Protein 3P19 (pdb70)

CATH classification: 3.40.50.720

Structure (mmCIF, N/CA/C/O backbone):
data_3P19
#
_entry.id   3P19
#
_cell.length_a   64.403
_cell.length_b   64.403
_cell.length_c   262.588
_cell.angle_alpha   90.000
_cell.angle_beta   90.000
_cell.angle_gamma   90.000
#
_symmetry.space_group_name_H-M   'P 43'
#
loop_
_entity.id
_entity.type
_entity.pdbx_description
1 polymer 'Putative blue fluorescent protein'
2 non-polymer 'NADPH DIHYDRO-NICOTINAMIDE-ADENINE-DINUCLEOTIDE PHOSPHATE'
3 water water
#
loop_
_atom_site.group_PDB
_atom_site.id
_atom_site.type_symbol
_atom_site.label_atom_id
_atom_site.label_alt_id
_atom_site.label_comp_id
_atom_site.label_asym_id
_atom_site.label_entity_id
_atom_site.label_seq_id
_atom_site.pdbx_PDB_ins_code
_atom_site.Cartn_x
_atom_site.Cartn_y
_atom_site.Cartn_z
_atom_site.occupancy
_atom_site.B_iso_or_equiv
_atom_site.auth_seq_id
_atom_site.auth_comp_id
_atom_site.auth_asym_id
_atom_site.auth_atom_id
_atom_site.pdbx_PDB_model_num
ATOM 1 N N . MET A 1 15 ? 49.552 24.286 184.352 1.00 59.74 1 MET A N 1
ATOM 2 C CA . MET A 1 15 ? 48.720 24.473 185.578 1.00 60.09 1 MET A CA 1
ATOM 3 C C . MET A 1 15 ? 47.978 25.807 185.533 1.00 57.86 1 MET A C 1
ATOM 4 O O . MET A 1 15 ? 48.586 26.872 185.625 1.00 57.40 1 MET A O 1
ATOM 9 N N . LYS A 1 16 ? 46.661 25.735 185.382 1.00 56.54 2 LYS A N 1
ATOM 10 C CA . LYS A 1 16 ? 45.828 26.930 185.255 1.00 53.86 2 LYS A CA 1
ATOM 11 C C . LYS A 1 16 ? 45.550 27.547 186.629 1.00 51.75 2 LYS A C 1
ATOM 12 O O . LYS A 1 16 ? 46.028 27.042 187.647 1.00 50.53 2 LYS A O 1
ATOM 18 N N . LYS A 1 17 ? 44.767 28.625 186.657 1.00 49.57 3 LYS A N 1
ATOM 19 C CA . LYS A 1 17 ? 44.539 29.375 187.900 1.00 47.02 3 LYS A CA 1
ATOM 20 C C . LYS A 1 17 ? 43.564 28.699 188.870 1.00 44.73 3 LYS A C 1
ATOM 21 O O . LYS A 1 17 ? 42.657 27.966 188.465 1.00 44.64 3 LYS A O 1
ATOM 27 N N . LEU A 1 18 ? 43.777 28.929 190.158 1.00 42.36 4 LEU A N 1
ATOM 28 C CA . LEU A 1 18 ? 42.924 28.359 191.193 1.00 40.68 4 LEU A CA 1
ATOM 29 C C . LEU A 1 18 ? 41.482 28.877 191.087 1.00 38.54 4 LEU A C 1
ATOM 30 O O . LEU A 1 18 ? 41.255 30.063 190.865 1.00 37.22 4 LEU A O 1
ATOM 35 N N . VAL A 1 19 ? 40.518 27.982 191.263 1.00 38.50 5 VAL A N 1
ATOM 36 C CA . VAL A 1 19 ? 39.112 28.378 191.338 1.00 34.66 5 VAL A CA 1
ATOM 37 C C . VAL A 1 19 ? 38.535 27.846 192.627 1.00 35.62 5 VAL A C 1
ATOM 38 O O . VAL A 1 19 ? 38.696 26.657 192.948 1.00 33.53 5 VAL A O 1
ATOM 42 N N . VAL A 1 20 ? 37.860 28.728 193.371 1.00 34.12 6 VAL A N 1
ATOM 43 C CA . VAL A 1 20 ? 37.202 28.324 194.605 1.00 32.39 6 VAL A CA 1
ATOM 44 C C . VAL A 1 20 ? 35.713 28.104 194.370 1.00 30.83 6 VAL A C 1
ATOM 45 O O . VAL A 1 20 ? 35.060 28.903 193.729 1.00 29.91 6 VAL A O 1
ATOM 49 N N . ILE A 1 21 ? 35.175 27.023 194.902 1.00 30.91 7 ILE A N 1
ATOM 50 C CA . ILE A 1 21 ? 33.771 26.752 194.711 1.00 31.66 7 ILE A CA 1
ATOM 51 C C . ILE A 1 21 ? 33.150 26.366 196.036 1.00 33.01 7 ILE A C 1
ATOM 52 O O . ILE A 1 21 ? 33.616 25.424 196.687 1.00 36.28 7 ILE A O 1
ATOM 57 N N . THR A 1 22 ? 32.105 27.090 196.442 1.00 31.63 8 THR A N 1
ATOM 58 C CA . THR A 1 22 ? 31.353 26.751 197.661 1.00 29.46 8 THR A CA 1
ATOM 59 C C . THR A 1 22 ? 30.129 25.916 197.314 1.00 29.30 8 THR A C 1
ATOM 60 O O . THR A 1 22 ? 29.576 26.035 196.226 1.00 29.01 8 THR A O 1
ATOM 64 N N . GLY A 1 23 ? 29.675 25.089 198.241 1.00 29.51 9 GLY A N 1
ATOM 65 C CA . GLY A 1 23 ? 28.548 24.217 197.944 1.00 32.87 9 GLY A CA 1
ATOM 66 C C . GLY A 1 23 ? 28.819 23.149 196.883 1.00 34.03 9 GLY A C 1
ATOM 67 O O . GLY A 1 23 ? 27.934 22.825 196.088 1.00 34.41 9 GLY A O 1
ATOM 68 N N . ALA A 1 24 ? 30.025 22.587 196.877 1.00 34.06 10 ALA A N 1
ATOM 69 C CA . ALA A 1 24 ? 30.429 21.653 195.805 1.00 35.56 10 ALA A CA 1
ATOM 70 C C . ALA A 1 24 ? 30.053 20.181 196.072 1.00 37.63 10 ALA A C 1
ATOM 71 O O . ALA A 1 24 ? 30.422 19.280 195.303 1.00 37.19 10 ALA A O 1
ATOM 73 N N . SER A 1 25 ? 29.321 19.932 197.152 1.00 36.69 11 SER A N 1
ATOM 74 C CA . SER A 1 25 ? 29.103 18.558 197.624 1.00 37.74 11 SER A CA 1
ATOM 75 C C . SER A 1 25 ? 27.882 17.903 196.995 1.00 37.27 11 SER A C 1
ATOM 76 O O . SER A 1 25 ? 27.678 16.706 197.154 1.00 39.11 11 SER A O 1
ATOM 79 N N . SER A 1 26 ? 27.066 18.687 196.301 1.00 35.88 12 SER A N 1
ATOM 80 C CA . SER A 1 26 ? 25.933 18.152 195.538 1.00 34.12 12 SER A CA 1
ATOM 81 C C . SER A 1 26 ? 25.525 19.140 194.459 1.00 32.97 12 SER A C 1
ATOM 82 O O . SER A 1 26 ? 26.096 20.230 194.371 1.00 32.76 12 SER A O 1
ATOM 85 N N . GLY A 1 27 ? 24.547 18.757 193.639 1.00 32.08 13 GLY A N 1
ATOM 86 C CA . GLY A 1 27 ? 23.820 19.702 192.799 1.00 30.22 13 GLY A CA 1
ATOM 87 C C . GLY A 1 27 ? 24.674 20.537 191.860 1.00 31.66 13 GLY A C 1
ATOM 88 O O . GLY A 1 27 ? 25.627 20.043 191.245 1.00 32.98 13 GLY A O 1
ATOM 89 N N . ILE A 1 28 ? 24.339 21.818 191.760 1.00 29.81 14 ILE A N 1
ATOM 90 C CA . ILE A 1 28 ? 24.992 22.735 190.841 1.00 28.55 14 ILE A CA 1
ATOM 91 C C . ILE A 1 28 ? 26.488 22.912 191.101 1.00 30.17 14 ILE A C 1
ATOM 92 O O . ILE A 1 28 ? 27.296 22.904 190.168 1.00 28.47 14 ILE A O 1
ATOM 97 N N . GLY A 1 29 ? 26.862 23.049 192.370 1.00 31.42 15 GLY A N 1
ATOM 98 C CA . GLY A 1 29 ? 28.270 23.185 192.747 1.00 32.54 15 GLY A CA 1
ATOM 99 C C . GLY A 1 29 ? 29.147 21.994 192.361 1.00 33.37 15 GLY A C 1
ATOM 100 O O . GLY A 1 29 ? 30.292 22.174 191.958 1.00 32.53 15 GLY A O 1
ATOM 101 N N . GLU A 1 30 ? 28.615 20.780 192.505 1.00 33.79 16 GLU A N 1
ATOM 102 C CA . GLU A 1 30 ? 29.339 19.572 192.116 1.00 34.76 16 GLU A CA 1
ATOM 103 C C . GLU A 1 30 ? 29.556 19.589 190.585 1.00 34.48 16 GLU A C 1
ATOM 104 O O . GLU A 1 30 ? 30.659 19.317 190.091 1.00 34.46 16 GLU A O 1
ATOM 110 N N . ALA A 1 31 ? 28.514 19.958 189.848 1.00 31.67 17 ALA A N 1
ATOM 111 C CA . ALA A 1 31 ? 28.579 19.964 188.392 1.00 30.79 17 ALA A CA 1
ATOM 112 C C . ALA A 1 31 ? 29.530 21.020 187.884 1.00 31.60 17 ALA A C 1
ATOM 113 O O . ALA A 1 31 ? 30.232 20.808 186.886 1.00 31.54 17 ALA A O 1
ATOM 115 N N . ILE A 1 32 ? 29.561 22.167 188.569 1.00 31.17 18 ILE A N 1
ATOM 116 C CA . ILE A 1 32 ? 30.465 23.226 188.207 1.00 30.49 18 ILE A CA 1
ATOM 117 C C . ILE A 1 32 ? 31.921 22.806 188.447 1.00 31.74 18 ILE A C 1
ATOM 118 O O . ILE A 1 32 ? 32.804 23.130 187.653 1.00 29.96 18 ILE A O 1
ATOM 123 N N . ALA A 1 33 ? 32.160 22.115 189.560 1.00 31.08 19 ALA A N 1
ATOM 124 C CA . ALA A 1 33 ? 33.488 21.594 189.872 1.00 34.10 19 ALA A CA 1
ATOM 125 C C . ALA A 1 33 ? 34.001 20.604 188.798 1.00 34.74 19 ALA A C 1
ATOM 126 O O . ALA A 1 33 ? 35.180 20.637 188.428 1.00 33.94 19 ALA A O 1
ATOM 128 N N . ARG A 1 34 ? 33.123 19.719 188.319 1.00 35.19 20 ARG A N 1
ATOM 129 C CA . ARG A 1 34 ? 33.533 18.753 187.296 1.00 34.14 20 ARG A CA 1
ATOM 130 C C . ARG A 1 34 ? 34.004 19.472 186.036 1.00 35.55 20 ARG A C 1
ATOM 131 O O . ARG A 1 34 ? 35.075 19.158 185.488 1.00 36.58 20 ARG A O 1
ATOM 139 N N . ARG A 1 35 ? 33.221 20.456 185.582 1.00 34.44 21 ARG A N 1
ATOM 140 C CA . ARG A 1 35 ? 33.552 21.182 184.358 1.00 35.03 21 ARG A CA 1
ATOM 141 C C . ARG A 1 35 ? 34.852 21.943 184.480 1.00 35.97 21 ARG A C 1
ATOM 142 O O . ARG A 1 35 ? 35.673 21.899 183.573 1.00 33.28 21 ARG A O 1
ATOM 150 N N . PHE A 1 36 ? 35.042 22.638 185.604 1.00 37.47 22 PHE A N 1
ATOM 151 C CA . PHE A 1 36 ? 36.272 23.405 185.825 1.00 38.51 22 PHE A CA 1
ATOM 152 C C . PHE A 1 36 ? 37.474 22.474 185.999 1.00 39.06 22 PHE A C 1
ATOM 153 O O . PHE A 1 36 ? 38.563 22.780 185.536 1.00 38.38 22 PHE A O 1
ATOM 161 N N . SER A 1 37 ? 37.273 21.347 186.674 1.00 40.45 23 SER A N 1
ATOM 162 C CA . SER A 1 37 ? 38.315 20.320 186.764 1.00 43.42 23 SER A CA 1
ATOM 163 C C . SER A 1 37 ? 38.719 19.819 185.372 1.00 44.53 23 SER A C 1
ATOM 164 O O . SER A 1 37 ? 39.902 19.789 185.035 1.00 45.97 23 SER A O 1
ATOM 167 N N . GLU A 1 38 ? 37.728 19.447 184.566 1.00 45.69 24 GLU A N 1
ATOM 168 C CA . GLU A 1 38 ? 37.962 19.045 183.183 1.00 47.10 24 GLU A CA 1
ATOM 169 C C . GLU A 1 38 ? 38.767 20.064 182.382 1.00 46.62 24 GLU A C 1
ATOM 170 O O . GLU A 1 38 ? 39.631 19.683 181.606 1.00 45.91 24 GLU A O 1
ATOM 176 N N . GLU A 1 39 ? 38.476 21.351 182.566 1.00 45.37 25 GLU A N 1
ATOM 177 C CA . GLU A 1 39 ? 39.242 22.409 181.924 1.00 44.95 25 GLU A CA 1
ATOM 178 C C . GLU A 1 39 ? 40.652 22.529 182.464 1.00 43.85 25 GLU A C 1
ATOM 179 O O . GLU A 1 39 ? 41.426 23.350 181.983 1.00 45.79 25 GLU A O 1
ATOM 185 N N . GLY A 1 40 ? 40.974 21.733 183.477 1.00 44.13 26 GLY A N 1
ATOM 186 C CA . GLY A 1 40 ? 42.305 21.743 184.075 1.00 43.10 26 GLY A CA 1
ATOM 187 C C . GLY A 1 40 ? 42.541 22.807 185.137 1.00 44.11 26 GLY A C 1
ATOM 188 O O . GLY A 1 40 ? 43.692 23.165 185.416 1.00 45.12 26 GLY A O 1
ATOM 189 N N . HIS A 1 41 ? 41.472 23.334 185.736 1.00 40.85 27 HIS A N 1
ATOM 190 C CA . HIS A 1 41 ? 41.647 24.207 186.901 1.00 39.54 27 HIS A CA 1
ATOM 191 C C . HIS A 1 41 ? 41.873 23.401 188.167 1.00 37.70 27 HIS A C 1
ATOM 192 O O . HIS A 1 41 ? 41.133 22.460 188.463 1.00 38.45 27 HIS A O 1
ATOM 199 N N . PRO A 1 42 ? 42.926 23.751 188.918 1.00 38.61 28 PRO A N 1
ATOM 200 C CA . PRO A 1 42 ? 43.000 23.261 190.289 1.00 38.80 28 PRO A CA 1
ATOM 201 C C . PRO A 1 42 ? 41.867 23.929 191.097 1.00 39.76 28 PRO A C 1
ATOM 202 O O . PRO A 1 42 ? 41.504 25.067 190.793 1.00 40.19 28 PRO A O 1
ATOM 206 N N . LEU A 1 43 ? 41.292 23.213 192.065 1.00 39.80 29 LEU A N 1
ATOM 207 C CA . LEU A 1 43 ? 40.104 23.687 192.781 1.00 39.64 29 LEU A CA 1
ATOM 208 C C . LEU A 1 43 ? 40.280 23.703 194.285 1.00 39.97 29 LEU A C 1
ATOM 209 O O . LEU A 1 43 ? 41.001 22.877 194.849 1.00 40.95 29 LEU A O 1
ATOM 214 N N . LEU A 1 44 ? 39.598 24.638 194.936 1.00 38.30 30 LEU A N 1
ATOM 215 C CA . LEU A 1 44 ? 39.254 24.472 196.328 1.00 37.61 30 LEU A CA 1
ATOM 216 C C . LEU A 1 44 ? 37.738 24.332 196.443 1.00 37.63 30 LEU A C 1
ATOM 217 O O . LEU A 1 44 ? 36.981 25.197 196.002 1.00 36.93 30 LEU A O 1
ATOM 222 N N . LEU A 1 45 ? 37.310 23.227 197.034 1.00 37.34 31 LEU A N 1
ATOM 223 C CA . LEU A 1 45 ? 35.904 22.924 197.194 1.00 37.73 31 LEU A CA 1
ATOM 224 C C . LEU A 1 45 ? 35.534 23.017 198.667 1.00 38.94 31 LEU A C 1
ATOM 225 O O . LEU A 1 45 ? 36.276 22.542 199.536 1.00 37.40 31 LEU A O 1
ATOM 230 N N . LEU A 1 46 ? 34.394 23.654 198.935 1.00 37.84 32 LEU A N 1
ATOM 231 C CA . LEU A 1 46 ? 33.999 24.002 200.294 1.00 37.09 32 LEU A CA 1
ATOM 232 C C . LEU A 1 46 ? 32.559 23.605 200.504 1.00 38.27 32 LEU A C 1
ATOM 233 O O . LEU A 1 46 ? 31.682 23.955 199.704 1.00 37.32 32 LEU A O 1
ATOM 238 N N . ALA A 1 47 ? 32.328 22.854 201.572 1.00 36.58 33 ALA A N 1
ATOM 239 C CA . ALA A 1 47 ? 30.988 22.453 201.959 1.00 38.10 33 ALA A CA 1
ATOM 240 C C . ALA A 1 47 ? 31.120 21.839 203.332 1.00 37.95 33 ALA A C 1
ATOM 241 O O . ALA A 1 47 ? 32.238 21.625 203.826 1.00 38.82 33 ALA A O 1
ATOM 243 N N . ARG A 1 48 ? 29.987 21.572 203.957 1.00 39.31 34 ARG A N 1
ATOM 244 C CA . ARG A 1 48 ? 29.987 20.977 205.286 1.00 41.59 34 ARG A CA 1
ATOM 245 C C . ARG A 1 48 ? 30.192 19.456 205.229 1.00 42.69 34 ARG A C 1
ATOM 246 O O . ARG A 1 48 ? 30.860 18.880 206.097 1.00 43.85 34 ARG A O 1
ATOM 254 N N . ARG A 1 49 ? 29.657 18.819 204.188 1.00 42.78 35 ARG A N 1
ATOM 255 C CA . ARG A 1 49 ? 29.875 17.391 203.952 1.00 42.99 35 ARG A CA 1
ATOM 256 C C . ARG A 1 49 ? 31.182 17.152 203.188 1.00 44.22 35 ARG A C 1
ATOM 257 O O . ARG A 1 49 ? 31.179 16.900 201.979 1.00 43.72 35 ARG A O 1
ATOM 265 N N . VAL A 1 50 ? 32.301 17.226 203.900 1.00 46.21 36 VAL A N 1
ATOM 266 C CA . VAL A 1 50 ? 33.620 17.171 203.269 1.00 48.40 36 VAL A CA 1
ATOM 267 C C . VAL A 1 50 ? 33.962 15.790 202.688 1.00 50.52 36 VAL A C 1
ATOM 268 O O . VAL A 1 50 ? 34.802 15.683 201.792 1.00 50.90 36 VAL A O 1
ATOM 272 N N . GLU A 1 51 ? 33.306 14.748 203.197 1.00 52.20 37 GLU A N 1
ATOM 273 C CA . GLU A 1 51 ? 33.481 13.387 202.691 1.00 54.74 37 GLU A CA 1
ATOM 274 C C . GLU A 1 51 ? 32.900 13.216 201.286 1.00 54.60 37 GLU A C 1
ATOM 275 O O . GLU A 1 51 ? 33.534 12.606 200.421 1.00 55.34 37 GLU A O 1
ATOM 281 N N . ARG A 1 52 ? 31.708 13.767 201.055 1.00 53.78 38 ARG A N 1
ATOM 282 C CA . ARG A 1 52 ? 31.120 13.804 199.716 1.00 52.40 38 ARG A CA 1
ATOM 283 C C . ARG A 1 52 ? 31.973 14.573 198.729 1.00 50.78 38 ARG A C 1
ATOM 284 O O . ARG A 1 52 ? 32.071 14.204 197.559 1.00 50.44 38 ARG A O 1
ATOM 292 N N . LEU A 1 53 ? 32.597 15.643 199.202 1.00 50.44 39 LEU A N 1
ATOM 293 C CA . LEU A 1 53 ? 33.585 16.352 198.402 1.00 49.49 39 LEU A CA 1
ATOM 294 C C . LEU A 1 53 ? 34.713 15.405 197.971 1.00 50.13 39 LEU A C 1
ATOM 295 O O . LEU A 1 53 ? 35.083 15.350 196.799 1.00 50.04 39 LEU A O 1
ATOM 300 N N . LYS A 1 54 ? 35.249 14.654 198.928 1.00 51.36 40 LYS A N 1
ATOM 301 C CA . LYS A 1 54 ? 36.410 13.800 198.670 1.00 52.39 40 LYS A CA 1
ATOM 302 C C . LYS A 1 54 ? 36.056 12.641 197.737 1.00 51.00 40 LYS A C 1
ATOM 303 O O . LYS A 1 54 ? 36.878 12.203 196.943 1.00 50.24 40 LYS A O 1
ATOM 309 N N . ALA A 1 55 ? 34.815 12.176 197.827 1.00 51.24 41 ALA A N 1
ATOM 310 C CA . ALA A 1 55 ? 34.324 11.067 197.015 1.00 51.43 41 ALA A CA 1
ATOM 311 C C . ALA A 1 55 ? 34.052 11.475 195.559 1.00 53.23 41 ALA A C 1
ATOM 312 O O . ALA A 1 55 ? 33.618 10.648 194.743 1.00 52.93 41 ALA A O 1
ATOM 314 N N . LEU A 1 56 ? 34.291 12.750 195.244 1.00 52.05 42 LEU A N 1
ATOM 315 C CA . LEU A 1 56 ? 34.213 13.231 193.878 1.00 51.32 42 LEU A CA 1
ATOM 316 C C . LEU A 1 56 ? 35.469 12.813 193.148 1.00 52.07 42 LEU A C 1
ATOM 317 O O . LEU A 1 56 ? 35.439 12.521 191.955 1.00 52.34 42 LEU A O 1
ATOM 322 N N . ASN A 1 57 ? 36.578 12.794 193.876 1.00 52.11 43 ASN A N 1
ATOM 323 C CA . ASN A 1 57 ? 37.812 12.217 193.369 1.00 53.76 43 ASN A CA 1
ATOM 324 C C . ASN A 1 57 ? 38.388 13.025 192.231 1.00 52.29 43 ASN A C 1
ATOM 325 O O . ASN A 1 57 ? 38.921 12.470 191.275 1.00 52.84 43 ASN A O 1
ATOM 330 N N . LEU A 1 58 ? 38.283 14.338 192.322 1.00 50.17 44 LEU A N 1
ATOM 331 C CA . LEU A 1 58 ? 38.776 15.177 191.250 1.00 48.31 44 LEU A CA 1
ATOM 332 C C . LEU A 1 58 ? 40.249 15.467 191.453 1.00 48.56 44 LEU A C 1
ATOM 333 O O . LEU A 1 58 ? 40.692 15.638 192.575 1.00 48.91 44 LEU A O 1
ATOM 338 N N . PRO A 1 59 ? 41.013 15.521 190.357 1.00 49.20 45 PRO A N 1
ATOM 339 C CA . PRO A 1 59 ? 42.445 15.822 190.392 1.00 49.33 45 PRO A CA 1
ATOM 340 C C . PRO A 1 59 ? 42.722 17.269 190.780 1.00 49.58 45 PRO A C 1
ATOM 341 O O . PRO A 1 59 ? 41.896 18.144 190.528 1.00 51.12 45 PRO A O 1
ATOM 345 N N . ASN A 1 60 ? 43.881 17.519 191.379 1.00 49.72 46 ASN A N 1
ATOM 346 C CA . ASN A 1 60 ? 44.292 18.877 191.697 1.00 50.90 46 ASN A CA 1
ATOM 347 C C . ASN A 1 60 ? 43.218 19.632 192.504 1.00 50.37 46 ASN A C 1
ATOM 348 O O . ASN A 1 60 ? 42.968 20.818 192.277 1.00 51.18 46 ASN A O 1
ATOM 353 N N . THR A 1 61 ? 42.595 18.930 193.440 1.00 48.71 47 THR A N 1
ATOM 354 C CA . THR A 1 61 ? 41.425 19.425 194.142 1.00 48.20 47 THR A CA 1
ATOM 355 C C . THR A 1 61 ? 41.634 19.347 195.663 1.00 49.84 47 THR A C 1
ATOM 356 O O . THR A 1 61 ? 41.701 18.252 196.242 1.00 48.35 47 THR A O 1
ATOM 360 N N . LEU A 1 62 ? 41.752 20.518 196.292 1.00 50.13 48 LEU A N 1
ATOM 361 C CA . LEU A 1 62 ? 41.666 20.643 197.748 1.00 50.07 48 LEU A CA 1
ATOM 362 C C . LEU A 1 62 ? 40.218 20.639 198.243 1.00 50.41 48 LEU A C 1
ATOM 363 O O . LEU A 1 62 ? 39.386 21.399 197.746 1.00 50.51 48 LEU A O 1
ATOM 368 N N . CYS A 1 63 ? 39.920 19.771 199.205 1.00 50.68 49 CYS A N 1
ATOM 369 C CA . CYS A 1 63 ? 38.614 19.730 199.842 1.00 52.06 49 CYS A CA 1
ATOM 370 C C . CYS A 1 63 ? 38.759 20.227 201.279 1.00 52.81 49 CYS A C 1
ATOM 371 O O . CYS A 1 63 ? 39.730 19.887 201.951 1.00 52.76 49 CYS A O 1
ATOM 374 N N . ALA A 1 64 ? 37.801 21.031 201.747 1.00 51.61 50 ALA A N 1
ATOM 375 C CA . ALA A 1 64 ? 37.841 21.560 203.114 1.00 50.58 50 ALA A CA 1
ATOM 376 C C . ALA A 1 64 ? 36.444 21.683 203.696 1.00 49.77 50 ALA A C 1
ATOM 377 O O . ALA A 1 64 ? 35.545 22.237 203.058 1.00 48.17 50 ALA A O 1
ATOM 379 N N . GLN A 1 65 ? 36.276 21.159 204.905 1.00 48.21 51 GLN A N 1
ATOM 380 C CA . GLN A 1 65 ? 35.026 21.266 205.646 1.00 47.95 51 GLN A CA 1
ATOM 381 C C . GLN A 1 65 ? 34.804 22.703 206.115 1.00 47.72 51 GLN A C 1
ATOM 382 O O . GLN A 1 65 ? 35.328 23.116 207.155 1.00 47.11 51 GLN A O 1
ATOM 388 N N . VAL A 1 66 ? 34.027 23.460 205.346 1.00 45.00 52 VAL A N 1
ATOM 389 C CA . VAL A 1 66 ? 33.767 24.852 205.676 1.00 42.29 52 VAL A CA 1
ATOM 390 C C . VAL A 1 66 ? 32.268 25.154 205.644 1.00 42.15 52 VAL A C 1
ATOM 391 O O . VAL A 1 66 ? 31.560 24.769 204.703 1.00 40.98 52 VAL A O 1
ATOM 395 N N . ASP A 1 67 ? 31.792 25.834 206.686 1.00 40.61 53 ASP A N 1
ATOM 396 C CA . ASP A 1 67 ? 30.473 26.461 206.679 1.00 39.15 53 ASP A CA 1
ATOM 397 C C . ASP A 1 67 ? 30.698 27.910 206.267 1.00 38.30 53 ASP A C 1
ATOM 398 O O . ASP A 1 67 ? 31.420 28.641 206.946 1.00 39.02 53 ASP A O 1
ATOM 403 N N . VAL A 1 68 ? 30.131 28.319 205.132 1.00 35.25 54 VAL A N 1
ATOM 404 C CA . VAL A 1 68 ? 30.399 29.655 204.586 1.00 32.59 54 VAL A CA 1
ATOM 405 C C . VAL A 1 68 ? 29.865 30.795 205.455 1.00 33.17 54 VAL A C 1
ATOM 406 O O . VAL A 1 68 ? 30.217 31.953 205.230 1.00 34.59 54 VAL A O 1
ATOM 410 N N . THR A 1 69 ? 29.026 30.481 206.435 1.00 34.43 55 THR A N 1
ATOM 411 C CA . THR A 1 69 ? 28.596 31.493 207.418 1.00 35.46 55 THR A CA 1
ATOM 412 C C . THR A 1 69 ? 29.625 31.693 208.531 1.00 37.77 55 THR A C 1
ATOM 413 O O . THR A 1 69 ? 29.562 32.678 209.277 1.00 37.84 55 THR A O 1
ATOM 417 N N . ASP A 1 70 ? 30.587 30.776 208.608 1.00 37.68 56 ASP A N 1
ATOM 418 C CA . ASP A 1 70 ? 31.779 30.929 209.455 1.00 39.15 56 ASP A CA 1
ATOM 419 C C . ASP A 1 70 ? 32.929 31.585 208.693 1.00 37.03 56 ASP A C 1
ATOM 420 O O . ASP A 1 70 ? 33.746 30.909 208.086 1.00 37.94 56 ASP A O 1
ATOM 425 N N . LYS A 1 71 ? 32.995 32.908 208.742 1.00 37.10 57 LYS A N 1
ATOM 426 C CA . LYS A 1 71 ? 33.899 33.681 207.900 1.00 36.15 57 LYS A CA 1
ATOM 427 C C . LYS A 1 71 ? 35.378 33.380 208.141 1.00 37.59 57 LYS A C 1
ATOM 428 O O . LYS A 1 71 ? 36.181 33.338 207.198 1.00 36.60 57 LYS A O 1
ATOM 434 N N . TYR A 1 72 ? 35.750 33.233 209.406 1.00 37.70 58 TYR A N 1
ATOM 435 C CA . TYR A 1 72 ? 37.148 33.004 209.752 1.00 38.47 58 TYR A CA 1
ATOM 436 C C . TYR A 1 72 ? 37.683 31.692 209.132 1.00 37.71 58 TYR A C 1
ATOM 437 O O . TYR A 1 72 ? 38.739 31.680 208.524 1.00 38.29 58 TYR A O 1
ATOM 446 N N . THR A 1 73 ? 36.948 30.600 209.316 1.00 39.57 59 THR A N 1
ATOM 447 C CA . THR A 1 73 ? 37.271 29.317 208.697 1.00 42.86 59 THR A CA 1
ATOM 448 C C . THR A 1 73 ? 37.280 29.420 207.167 1.00 44.43 59 THR A C 1
ATOM 449 O O . THR A 1 73 ? 38.279 29.084 206.502 1.00 45.44 59 THR A O 1
ATOM 453 N N . PHE A 1 74 ? 36.165 29.892 206.616 1.00 44.25 60 PHE A N 1
ATOM 454 C CA . PHE A 1 74 ? 36.078 30.266 205.200 1.00 43.78 60 PHE A CA 1
ATOM 455 C C . PHE A 1 74 ? 37.359 30.955 204.697 1.00 42.74 60 PHE A C 1
ATOM 456 O O . PHE A 1 74 ? 38.059 30.429 203.834 1.00 41.45 60 PHE A O 1
ATOM 464 N N . ASP A 1 75 ? 37.670 32.124 205.236 1.00 44.19 61 ASP A N 1
ATOM 465 C CA . ASP A 1 75 ? 38.873 32.852 204.833 1.00 46.31 61 ASP A CA 1
ATOM 466 C C . ASP A 1 75 ? 40.145 32.002 204.919 1.00 46.80 61 ASP A C 1
ATOM 467 O O . ASP A 1 75 ? 40.990 32.017 204.019 1.00 46.61 61 ASP A O 1
ATOM 472 N N . THR A 1 76 ? 40.282 31.293 206.032 1.00 47.67 62 THR A N 1
ATOM 473 C CA . THR A 1 76 ? 41.481 30.511 206.323 1.00 49.13 62 THR A CA 1
ATOM 474 C C . THR A 1 76 ? 41.661 29.408 205.270 1.00 48.90 62 THR A C 1
ATOM 475 O O . THR A 1 76 ? 42.755 29.230 204.722 1.00 47.64 62 THR A O 1
ATOM 479 N N . ALA A 1 77 ? 40.575 28.690 204.989 1.00 48.01 63 ALA A N 1
ATOM 480 C CA . ALA A 1 77 ? 40.590 27.595 204.029 1.00 45.98 63 ALA A CA 1
ATOM 481 C C . ALA A 1 77 ? 41.124 28.094 202.711 1.00 46.72 63 ALA A C 1
ATOM 482 O O . ALA A 1 77 ? 41.866 27.386 202.017 1.00 46.64 63 ALA A O 1
ATOM 484 N N . ILE A 1 78 ? 40.752 29.328 202.372 1.00 46.53 64 ILE A N 1
ATOM 485 C CA . ILE A 1 78 ? 41.203 29.962 201.139 1.00 46.59 64 ILE A CA 1
ATOM 486 C C . ILE A 1 78 ? 42.690 30.289 201.164 1.00 48.71 64 ILE A C 1
ATOM 487 O O . ILE A 1 78 ? 43.420 29.946 200.224 1.00 48.28 64 ILE A O 1
ATOM 492 N N . THR A 1 79 ? 43.144 30.940 202.236 1.00 49.47 65 THR A N 1
ATOM 493 C CA . THR A 1 79 ? 44.577 31.203 202.406 1.00 50.92 65 THR A CA 1
ATOM 494 C C . THR A 1 79 ? 45.444 29.953 202.219 1.00 51.71 65 THR A C 1
ATOM 495 O O . THR A 1 79 ? 46.474 30.008 201.548 1.00 52.43 65 THR A O 1
ATOM 499 N N . ARG A 1 80 ? 45.010 28.838 202.809 1.00 54.01 66 ARG A N 1
ATOM 500 C CA . ARG A 1 80 ? 45.735 27.565 202.756 1.00 56.06 66 ARG A CA 1
ATOM 501 C C . ARG A 1 80 ? 45.798 26.961 201.358 1.00 56.70 66 ARG A C 1
ATOM 502 O O . ARG A 1 80 ? 46.773 26.293 201.007 1.00 56.79 66 ARG A O 1
ATOM 510 N N . ALA A 1 81 ? 44.761 27.206 200.563 1.00 56.50 67 ALA A N 1
ATOM 511 C CA . ALA A 1 81 ? 44.731 26.757 199.179 1.00 55.49 67 ALA A CA 1
ATOM 512 C C . ALA A 1 81 ? 45.532 27.638 198.243 1.00 55.42 67 ALA A C 1
ATOM 513 O O . ALA A 1 81 ? 46.052 27.152 197.248 1.00 56.34 67 ALA A O 1
ATOM 515 N N . GLU A 1 82 ? 45.633 28.927 198.546 1.00 55.80 68 GLU A N 1
ATOM 516 C CA . GLU A 1 82 ? 46.425 29.842 197.721 1.00 56.58 68 GLU A CA 1
ATOM 517 C C . GLU A 1 82 ? 47.927 29.684 197.949 1.00 57.78 68 GLU A C 1
ATOM 518 O O . GLU A 1 82 ? 48.736 30.084 197.110 1.00 57.62 68 GLU A O 1
ATOM 524 N N . LYS A 1 83 ? 48.295 29.112 199.092 1.00 59.12 69 LYS A N 1
ATOM 525 C CA . LYS A 1 83 ? 49.685 28.757 199.356 1.00 60.21 69 LYS A CA 1
ATOM 526 C C . LYS A 1 83 ? 50.145 27.673 198.380 1.00 59.43 69 LYS A C 1
ATOM 527 O O . LYS A 1 83 ? 51.246 27.732 197.839 1.00 60.36 69 LYS A O 1
ATOM 533 N N . ILE A 1 84 ? 49.282 26.695 198.143 1.00 58.18 70 ILE A N 1
ATOM 534 C CA . ILE A 1 84 ? 49.565 25.660 197.163 1.00 56.91 70 ILE A CA 1
ATOM 535 C C . ILE A 1 84 ? 49.441 26.131 195.702 1.00 55.98 70 ILE A C 1
ATOM 536 O O . ILE A 1 84 ? 50.401 26.022 194.936 1.00 55.63 70 ILE A O 1
ATOM 541 N N . TYR A 1 85 ? 48.287 26.693 195.329 1.00 53.80 71 TYR A N 1
ATOM 542 C CA . TYR A 1 85 ? 47.953 26.911 193.921 1.00 50.75 71 TYR A CA 1
ATOM 543 C C . TYR A 1 85 ? 48.036 28.345 193.410 1.00 50.62 71 TYR A C 1
ATOM 544 O O . TYR A 1 85 ? 47.766 28.602 192.232 1.00 50.87 71 TYR A O 1
ATOM 553 N N . GLY A 1 86 ? 48.412 29.281 194.275 1.00 49.27 72 GLY A N 1
ATOM 554 C CA . GLY A 1 86 ? 48.409 30.696 193.895 1.00 48.63 72 GLY A CA 1
ATOM 555 C C . GLY A 1 86 ? 47.055 31.366 194.129 1.00 47.64 72 GLY A C 1
ATOM 556 O O . GLY A 1 86 ? 46.108 30.716 194.553 1.00 46.62 72 GLY A O 1
ATOM 557 N N . PRO A 1 87 ? 46.967 32.677 193.852 1.00 47.72 73 PRO A N 1
ATOM 558 C CA . PRO A 1 87 ? 45.758 33.499 194.014 1.00 47.39 73 PRO A CA 1
ATOM 559 C C . PRO A 1 87 ? 44.517 32.925 193.302 1.00 45.78 73 PRO A C 1
ATOM 560 O O . PRO A 1 87 ? 44.569 32.611 192.110 1.00 44.85 73 PRO A O 1
ATOM 564 N N . ALA A 1 88 ? 43.415 32.803 194.038 1.00 43.92 74 ALA A N 1
ATOM 565 C CA . ALA A 1 88 ? 42.115 32.478 193.454 1.00 39.28 74 ALA A CA 1
ATOM 566 C C . ALA A 1 88 ? 41.714 33.459 192.355 1.00 38.53 74 ALA A C 1
ATOM 567 O O . ALA A 1 88 ? 41.523 34.653 192.610 1.00 38.00 74 ALA A O 1
ATOM 569 N N . ASP A 1 89 ? 41.589 32.957 191.127 1.00 35.58 75 ASP A N 1
ATOM 570 C CA . ASP A 1 89 ? 41.126 33.791 190.033 1.00 34.34 75 ASP A CA 1
ATOM 571 C C . ASP A 1 89 ? 39.604 33.828 189.916 1.00 32.27 75 ASP A C 1
ATOM 572 O O . ASP A 1 89 ? 39.044 34.702 189.257 1.00 31.96 75 ASP A O 1
ATOM 577 N N . ALA A 1 90 ? 38.941 32.875 190.541 1.00 33.54 76 ALA A N 1
ATOM 578 C CA . ALA A 1 90 ? 37.483 32.894 190.558 1.00 33.38 76 ALA A CA 1
ATOM 579 C C . ALA A 1 90 ? 36.962 32.323 191.854 1.00 32.81 76 ALA A C 1
ATOM 580 O O . ALA A 1 90 ? 37.572 31.422 192.445 1.00 33.18 76 ALA A O 1
ATOM 582 N N . ILE A 1 91 ? 35.828 32.851 192.299 1.00 30.49 77 ILE A N 1
ATOM 583 C CA . ILE A 1 91 ? 35.067 32.184 193.319 1.00 28.01 77 ILE A CA 1
ATOM 584 C C . ILE A 1 91 ? 33.638 32.066 192.810 1.00 29.22 77 ILE A C 1
ATOM 585 O O . ILE A 1 91 ? 33.079 33.022 192.252 1.00 30.49 77 ILE A O 1
ATOM 590 N N . VAL A 1 92 ? 33.068 30.881 192.968 1.00 27.11 78 VAL A N 1
ATOM 591 C CA . VAL A 1 92 ? 31.676 30.656 192.615 1.00 27.49 78 VAL A CA 1
ATOM 592 C C . VAL A 1 92 ? 30.970 30.569 193.939 1.00 28.91 78 VAL A C 1
ATOM 593 O O . VAL A 1 92 ? 31.196 29.612 194.711 1.00 26.93 78 VAL A O 1
ATOM 597 N N . ASN A 1 93 ? 30.189 31.614 194.234 1.00 26.29 79 ASN A N 1
ATOM 598 C CA . ASN A 1 93 ? 29.411 31.644 195.456 1.00 26.11 79 ASN A CA 1
ATOM 599 C C . ASN A 1 93 ? 28.111 30.908 195.200 1.00 25.67 79 ASN A C 1
ATOM 600 O O . ASN A 1 93 ? 27.128 31.493 194.746 1.00 21.94 79 ASN A O 1
ATOM 605 N N . ASN A 1 94 ? 28.133 29.605 195.476 1.00 26.36 80 ASN A N 1
ATOM 606 C CA . ASN A 1 94 ? 27.078 28.703 195.023 1.00 26.35 80 ASN A CA 1
ATOM 607 C C . ASN A 1 94 ? 26.283 28.152 196.203 1.00 25.06 80 ASN A C 1
ATOM 608 O O . AS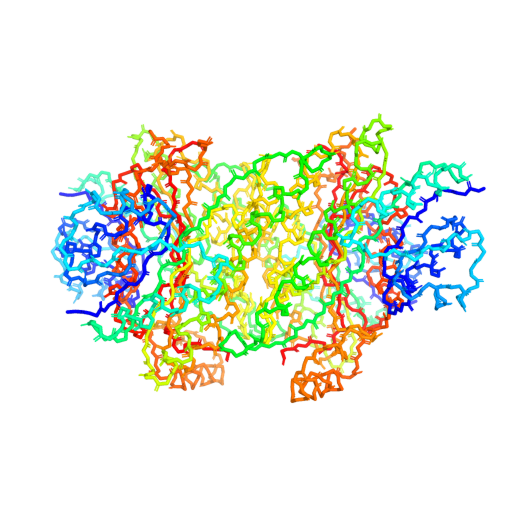N A 1 94 ? 25.103 27.907 196.084 1.00 28.05 80 ASN A O 1
ATOM 613 N N . ALA A 1 95 ? 26.938 27.982 197.348 1.00 26.18 81 ALA A N 1
ATOM 614 C CA . ALA A 1 95 ? 26.295 27.484 198.559 1.00 27.01 81 ALA A CA 1
ATOM 615 C C . ALA A 1 95 ? 24.989 28.221 198.823 1.00 28.42 81 ALA A C 1
ATOM 616 O O . ALA A 1 95 ? 24.931 29.449 198.791 1.00 27.43 81 ALA A O 1
ATOM 618 N N . GLY A 1 96 ? 23.933 27.471 199.091 1.00 28.23 82 GLY A N 1
ATOM 619 C CA . GLY A 1 96 ? 22.655 28.104 199.316 1.00 29.71 82 GLY A CA 1
ATOM 620 C C . GLY A 1 96 ? 21.638 27.104 199.780 1.00 30.78 82 GLY A C 1
ATOM 621 O O . GLY A 1 96 ? 21.860 25.889 199.721 1.00 30.60 82 GLY A O 1
ATOM 622 N N . MET A 1 97 ? 20.502 27.604 200.228 1.00 29.92 83 MET A N 1
ATOM 623 C CA . MET A 1 97 ? 19.399 26.716 200.522 1.00 30.19 83 MET A CA 1
ATOM 624 C C . MET A 1 97 ? 18.123 27.441 200.250 1.00 30.56 83 MET A C 1
ATOM 625 O O . MET A 1 97 ? 18.096 28.677 200.182 1.00 29.88 83 MET A O 1
ATOM 630 N N . MET A 1 98 ? 17.070 26.666 200.062 1.00 30.71 84 MET A N 1
ATOM 631 C CA . MET A 1 98 ? 15.778 27.200 199.722 1.00 31.90 84 MET A CA 1
ATOM 632 C C . MET A 1 98 ? 14.787 26.635 200.732 1.00 33.43 84 MET A C 1
ATOM 633 O O . MET A 1 98 ? 14.462 25.434 200.706 1.00 35.77 84 MET A O 1
ATOM 638 N N . LEU A 1 99 ? 14.333 27.473 201.662 1.00 31.38 85 LEU A N 1
ATOM 639 C CA . LEU A 1 99 ? 13.326 27.013 202.606 1.00 30.90 85 LEU A CA 1
ATOM 640 C C . LEU A 1 99 ? 12.012 27.694 202.291 1.00 30.59 85 LEU A C 1
ATOM 641 O O . LEU A 1 99 ? 11.844 28.894 202.526 1.00 29.25 85 LEU A O 1
ATOM 646 N N . LEU A 1 100 ? 11.093 26.939 201.702 1.00 29.15 86 LEU A N 1
ATOM 647 C CA . LEU A 1 100 ? 9.869 27.538 201.170 1.00 30.07 86 LEU A CA 1
ATOM 648 C C . LEU A 1 100 ? 8.791 27.601 202.249 1.00 30.28 86 LEU A C 1
ATOM 649 O O . LEU A 1 100 ? 8.796 26.787 203.180 1.00 29.23 86 LEU A O 1
ATOM 654 N N . GLY A 1 101 ? 7.856 28.543 202.116 1.00 28.64 87 GLY A N 1
ATOM 655 C CA . GLY A 1 101 ? 6.846 28.708 203.153 1.00 30.23 87 GLY A CA 1
ATOM 656 C C . GLY A 1 101 ? 6.016 29.958 203.008 1.00 31.85 87 GLY A C 1
ATOM 657 O O . GLY A 1 101 ? 6.355 30.858 202.223 1.00 28.85 87 GLY A O 1
ATOM 658 N N . GLN A 1 102 ? 4.907 30.001 203.755 1.00 32.00 88 GLN A N 1
ATOM 659 C CA . GLN A 1 102 ? 4.063 31.176 203.792 1.00 32.79 88 GLN A CA 1
ATOM 660 C C . GLN A 1 102 ? 4.555 32.056 204.937 1.00 32.37 88 GLN A C 1
ATOM 661 O O . GLN A 1 102 ? 4.959 31.551 205.988 1.00 30.61 88 GLN A O 1
ATOM 667 N N . ILE A 1 103 ? 4.550 33.370 204.741 1.00 32.34 89 ILE A N 1
ATOM 668 C CA . ILE A 1 103 ? 5.113 34.247 205.777 1.00 31.11 89 ILE A CA 1
ATOM 669 C C . ILE A 1 103 ? 4.266 34.265 207.047 1.00 31.26 89 ILE A C 1
ATOM 670 O O . ILE A 1 103 ? 4.787 34.430 208.140 1.00 30.90 89 ILE A O 1
ATOM 675 N N . ASP A 1 104 ? 2.961 34.054 206.914 1.00 33.07 90 ASP A N 1
ATOM 676 C CA . ASP A 1 104 ? 2.121 33.982 208.111 1.00 34.37 90 ASP A CA 1
ATOM 677 C C . ASP A 1 104 ? 2.440 32.829 209.077 1.00 33.62 90 ASP A C 1
ATOM 678 O O . ASP A 1 104 ? 2.182 32.961 210.256 1.00 34.81 90 ASP A O 1
ATOM 683 N N . THR A 1 105 ? 3.066 31.749 208.601 1.00 33.09 91 THR A N 1
ATOM 684 C CA . THR A 1 105 ? 3.251 30.534 209.417 1.00 34.62 91 THR A CA 1
ATOM 685 C C . THR A 1 105 ? 4.687 30.002 209.463 1.00 34.37 91 THR A C 1
ATOM 686 O O . THR A 1 105 ? 5.056 29.295 210.398 1.00 32.90 91 THR A O 1
ATOM 690 N N . GLN A 1 106 ? 5.499 30.329 208.459 1.00 33.83 92 GLN A N 1
ATOM 691 C CA . GLN A 1 106 ? 6.882 29.834 208.421 1.00 31.79 92 GLN A CA 1
ATOM 692 C C . GLN A 1 106 ? 7.660 30.140 209.694 1.00 32.82 92 GLN A C 1
ATOM 693 O O . GLN A 1 106 ? 7.641 31.265 210.191 1.00 33.03 92 GLN A O 1
ATOM 699 N N . GLU A 1 107 ? 8.338 29.129 210.226 1.00 32.74 93 GLU A N 1
ATOM 700 C CA . GLU A 1 107 ? 9.301 29.337 211.306 1.00 35.26 93 GLU A CA 1
ATOM 701 C C . GLU A 1 107 ? 10.322 30.438 210.963 1.00 34.68 93 GLU A C 1
ATOM 702 O O . GLU A 1 107 ? 11.071 30.316 209.989 1.00 33.07 93 GLU A O 1
ATOM 708 N N . ALA A 1 108 ? 10.352 31.496 211.781 1.00 32.64 94 ALA A N 1
ATOM 709 C CA . ALA A 1 108 ? 11.256 32.630 211.579 1.00 32.39 94 ALA A CA 1
ATOM 710 C C . ALA A 1 108 ? 12.721 32.212 211.475 1.00 30.72 94 ALA A C 1
ATOM 711 O O . ALA A 1 108 ? 13.502 32.839 210.771 1.00 31.37 94 ALA A O 1
ATOM 713 N N . ASN A 1 109 ? 13.117 31.165 212.182 1.00 30.88 95 ASN A N 1
ATOM 714 C CA . ASN A 1 109 ? 14.517 30.753 212.103 1.00 31.78 95 ASN A CA 1
ATOM 715 C C . ASN A 1 109 ? 14.893 30.226 210.709 1.00 30.39 95 ASN A C 1
ATOM 716 O O . ASN A 1 109 ? 16.064 30.206 210.357 1.00 29.35 95 ASN A O 1
ATOM 721 N N . GLU A 1 110 ? 13.900 29.809 209.918 1.00 28.74 96 GLU A N 1
ATOM 722 C CA . GLU A 1 110 ? 14.165 29.469 208.510 1.00 29.25 96 GLU A CA 1
ATOM 723 C C . GLU A 1 110 ? 14.617 30.677 207.675 1.00 27.82 96 GLU A C 1
ATOM 724 O O . GLU A 1 110 ? 15.467 30.552 206.801 1.00 28.92 96 GLU A O 1
ATOM 730 N N . TRP A 1 111 ? 14.030 31.841 207.931 1.00 28.57 97 TRP A N 1
ATOM 731 C CA . TRP A 1 111 ? 14.471 33.077 207.282 1.00 27.05 97 TRP A CA 1
ATOM 732 C C . TRP A 1 111 ? 15.906 33.412 207.650 1.00 27.24 97 TRP A C 1
ATOM 733 O O . TRP A 1 111 ? 16.684 33.793 206.786 1.00 26.83 97 TRP A O 1
ATOM 744 N N . GLN A 1 112 ? 16.248 33.274 208.932 1.00 28.30 98 GLN A N 1
ATOM 745 C CA . GLN A 1 112 ? 17.585 33.612 209.401 1.00 29.07 98 GLN A CA 1
ATOM 746 C C . GLN A 1 112 ? 18.630 32.706 208.766 1.00 29.61 98 GLN A C 1
ATOM 747 O O . GLN A 1 112 ? 19.664 33.175 208.315 1.00 28.90 98 GLN A O 1
ATOM 753 N N . ARG A 1 113 ? 18.385 31.396 208.769 1.00 30.56 99 ARG A N 1
ATOM 754 C CA . ARG A 1 113 ? 19.370 30.459 208.244 1.00 32.47 99 ARG A CA 1
ATOM 755 C C . ARG A 1 113 ? 19.604 30.711 206.756 1.00 32.42 99 ARG A C 1
ATOM 756 O O . ARG A 1 113 ? 20.733 30.669 206.260 1.00 32.77 99 ARG A O 1
ATOM 764 N N . MET A 1 114 ? 18.517 30.982 206.061 1.00 30.23 100 MET A N 1
ATOM 765 C CA . MET A 1 114 ? 18.541 31.123 204.625 1.00 31.70 100 MET A CA 1
ATOM 766 C C . MET A 1 114 ? 19.257 32.410 204.219 1.00 29.41 100 MET A C 1
ATOM 767 O O . MET A 1 114 ? 20.065 32.380 203.286 1.00 30.78 100 MET A O 1
ATOM 772 N N . PHE A 1 115 ? 18.988 33.522 204.921 1.00 27.04 101 PHE A N 1
ATOM 773 C CA . PHE A 1 115 ? 19.709 34.781 204.678 1.00 26.64 101 PHE A CA 1
ATOM 774 C C . PHE A 1 115 ? 21.180 34.662 205.099 1.00 27.33 101 PHE A C 1
ATOM 775 O O . PHE A 1 115 ? 22.063 35.212 204.457 1.00 27.86 101 PHE A O 1
ATOM 783 N N . ASP A 1 116 ? 21.451 33.930 206.168 1.00 27.44 102 ASP A N 1
ATOM 784 C CA . ASP A 1 116 ? 22.826 33.744 206.572 1.00 28.16 102 ASP A CA 1
ATOM 785 C C . ASP A 1 116 ? 23.667 33.016 205.482 1.00 28.08 102 ASP A C 1
ATOM 786 O O . ASP A 1 116 ? 24.782 33.430 205.201 1.00 27.74 102 ASP A O 1
ATOM 791 N N . VAL A 1 117 ? 23.139 31.958 204.868 1.00 26.65 103 VAL A N 1
ATOM 792 C CA . VAL A 1 117 ? 23.897 31.262 203.814 1.00 26.63 103 VAL A CA 1
ATOM 793 C C . VAL A 1 117 ? 23.836 31.969 202.460 1.00 25.93 103 VAL A C 1
ATOM 794 O O . VAL A 1 117 ? 24.885 32.209 201.835 1.00 26.00 103 VAL A O 1
ATOM 798 N N . ASN A 1 118 ? 22.619 32.270 201.989 1.00 22.50 104 ASN A N 1
ATOM 799 C CA . ASN A 1 118 ? 22.415 32.736 200.624 1.00 22.26 104 ASN A CA 1
ATOM 800 C C . ASN A 1 118 ? 22.957 34.153 200.433 1.00 22.04 104 ASN A C 1
ATOM 801 O O . ASN A 1 118 ? 23.359 34.522 199.342 1.00 22.92 104 ASN A O 1
ATOM 806 N N . VAL A 1 119 ? 22.930 34.966 201.482 1.00 21.34 105 VAL A N 1
ATOM 807 C CA . VAL A 1 119 ? 23.432 36.347 201.372 1.00 22.21 105 VAL A CA 1
ATOM 808 C C . VAL A 1 119 ? 24.766 36.585 202.107 1.00 21.85 105 VAL A C 1
ATOM 809 O O . VAL A 1 119 ? 25.759 36.976 201.501 1.00 22.97 105 VAL A O 1
ATOM 813 N N . LEU A 1 120 ? 24.800 36.336 203.407 1.00 25.20 106 LEU A N 1
ATOM 814 C CA . LEU A 1 120 ? 25.999 36.651 204.204 1.00 25.78 106 LEU A CA 1
ATOM 815 C C . LEU A 1 120 ? 27.173 35.736 203.838 1.00 28.27 106 LEU A C 1
ATOM 816 O O . LEU A 1 120 ? 28.308 36.201 203.681 1.00 25.57 106 LEU A O 1
ATOM 821 N N . GLY A 1 121 ? 26.883 34.431 203.710 1.00 26.66 107 GLY A N 1
ATOM 822 C CA . GLY A 1 121 ? 27.818 33.476 203.116 1.00 28.67 107 GLY A CA 1
ATOM 823 C C . GLY A 1 121 ? 28.491 33.981 201.854 1.00 28.00 107 GLY A C 1
ATOM 824 O O . GLY A 1 121 ? 29.712 33.930 201.721 1.00 28.14 107 GLY A O 1
ATOM 825 N N . LEU A 1 122 ? 27.681 34.488 200.932 1.00 27.67 108 LEU A N 1
ATOM 826 C CA . LEU A 1 122 ? 28.135 34.910 199.624 1.00 25.67 108 LEU A CA 1
ATOM 827 C C . LEU A 1 122 ? 28.958 36.194 199.717 1.00 27.63 108 LEU A C 1
ATOM 828 O O . LEU A 1 122 ? 29.997 36.326 199.067 1.00 27.17 108 LEU A O 1
ATOM 833 N N . LEU A 1 123 ? 28.491 37.135 200.539 1.00 27.03 109 LEU A N 1
ATOM 834 C CA . LEU A 1 123 ? 29.274 38.310 200.898 1.00 25.60 109 LEU A CA 1
ATOM 835 C C . LEU A 1 123 ? 30.641 37.950 201.510 1.00 25.43 109 LEU A C 1
ATOM 836 O O . LEU A 1 123 ? 31.642 38.576 201.172 1.00 24.02 109 LEU A O 1
ATOM 841 N N . ASN A 1 124 ? 30.679 36.953 202.395 1.00 26.04 110 ASN A N 1
ATOM 842 C CA . ASN A 1 124 ? 31.946 36.440 202.918 1.00 27.51 110 ASN A CA 1
ATOM 843 C C . ASN A 1 124 ? 32.847 36.014 201.757 1.00 31.03 110 ASN A C 1
ATOM 844 O O . ASN A 1 124 ? 34.040 36.346 201.725 1.00 32.12 110 ASN A O 1
ATOM 849 N N . GLY A 1 125 ? 32.257 35.276 200.811 1.00 30.87 111 GLY A N 1
ATOM 850 C CA . GLY A 1 125 ? 32.987 34.750 199.666 1.00 29.63 111 GLY A CA 1
ATOM 851 C C . GLY A 1 125 ? 33.563 35.867 198.834 1.00 29.47 111 GLY A C 1
ATOM 852 O O . GLY A 1 125 ? 34.741 35.831 198.452 1.00 31.20 111 GLY A O 1
ATOM 853 N N . MET A 1 126 ? 32.747 36.878 198.563 1.00 27.90 112 MET A N 1
ATOM 854 C CA . MET A 1 126 ? 33.225 38.045 197.825 1.00 29.19 112 MET A CA 1
ATOM 855 C C . MET A 1 126 ? 34.376 38.753 198.560 1.00 30.63 112 MET A C 1
ATOM 856 O O . MET A 1 126 ? 35.381 39.118 197.949 1.00 30.91 112 MET A O 1
ATOM 861 N N . GLN A 1 127 ? 34.233 38.950 199.867 1.00 31.08 113 GLN A N 1
ATOM 862 C CA . GLN A 1 127 ? 35.251 39.724 200.596 1.00 32.29 113 GLN A CA 1
ATOM 863 C C . GLN A 1 127 ? 36.560 38.937 200.691 1.00 30.15 113 GLN A C 1
ATOM 864 O O . GLN A 1 127 ? 37.625 39.516 200.788 1.00 30.27 113 GLN A O 1
ATOM 870 N N . ALA A 1 128 ? 36.477 37.615 200.678 1.00 30.75 114 ALA A N 1
ATOM 871 C CA . ALA A 1 128 ? 37.706 36.819 200.707 1.00 31.30 114 ALA A CA 1
ATOM 872 C C . ALA A 1 128 ? 38.657 37.154 199.550 1.00 31.36 114 ALA A C 1
ATOM 873 O O . ALA A 1 128 ? 39.871 37.121 199.708 1.00 34.04 114 ALA A O 1
ATOM 875 N N . VAL A 1 129 ? 38.126 37.512 198.389 1.00 31.78 115 VAL A N 1
ATOM 876 C CA . VAL A 1 129 ? 38.972 37.618 197.204 1.00 31.89 115 VAL A CA 1
ATOM 877 C C . VAL A 1 129 ? 39.066 39.005 196.600 1.00 32.54 115 VAL A C 1
ATOM 878 O O . VAL A 1 129 ? 39.943 39.264 195.787 1.00 32.99 115 VAL A O 1
ATOM 882 N N . LEU A 1 130 ? 38.174 39.905 197.000 1.00 30.90 116 LEU A N 1
ATOM 883 C CA . LEU A 1 130 ? 37.966 41.131 196.249 1.00 31.36 116 LEU A CA 1
ATOM 884 C C . LEU A 1 130 ? 39.154 42.118 196.298 1.00 32.50 116 LEU A C 1
ATOM 885 O O . LEU A 1 130 ? 39.547 42.678 195.265 1.00 31.85 116 LEU A O 1
ATOM 890 N N . ALA A 1 131 ? 39.712 42.344 197.486 1.00 30.86 117 ALA A N 1
ATOM 891 C CA . ALA A 1 131 ? 40.846 43.260 197.603 1.00 32.78 117 ALA A CA 1
ATOM 892 C C . ALA A 1 131 ? 42.045 42.789 196.755 1.00 30.03 117 ALA A C 1
ATOM 893 O O . ALA A 1 131 ? 42.572 43.549 195.965 1.00 32.41 117 ALA A O 1
ATOM 895 N N . PRO A 1 132 ? 42.456 41.526 196.903 1.00 29.45 118 PRO A N 1
ATOM 896 C CA . PRO A 1 132 ? 43.524 40.954 196.076 1.00 31.92 118 PRO A CA 1
ATOM 897 C C . PRO A 1 132 ? 43.268 41.009 194.566 1.00 33.78 118 PRO A C 1
ATOM 898 O O . PRO A 1 132 ? 44.136 41.459 193.806 1.00 32.50 118 PRO A O 1
ATOM 902 N N . MET A 1 133 ? 42.091 40.552 194.130 1.00 32.66 119 MET A N 1
ATOM 903 C CA . MET A 1 133 ? 41.708 40.687 192.728 1.00 33.66 119 MET A CA 1
ATOM 904 C C . MET A 1 133 ? 41.825 42.117 192.248 1.00 33.77 119 MET A C 1
ATOM 905 O O . MET A 1 133 ? 42.371 42.372 191.174 1.00 34.07 119 MET A O 1
ATOM 910 N N . LYS A 1 134 ? 41.273 43.054 193.014 1.00 32.65 120 LYS A N 1
ATOM 911 C CA . LYS A 1 134 ? 41.376 44.467 192.644 1.00 33.45 120 LYS A CA 1
ATOM 912 C C . LYS A 1 134 ? 42.842 44.942 192.534 1.00 35.10 120 LYS A C 1
ATOM 913 O O . LYS A 1 134 ? 43.167 45.770 191.683 1.00 34.95 120 LYS A O 1
ATOM 919 N N . ALA A 1 135 ? 43.718 44.419 193.392 1.00 34.30 121 ALA A N 1
ATOM 920 C CA . ALA A 1 135 ? 45.110 44.883 193.397 1.00 36.63 121 ALA A CA 1
ATOM 921 C C . ALA A 1 135 ? 45.848 44.440 192.130 1.00 35.58 121 ALA A C 1
ATOM 922 O O . ALA A 1 135 ? 46.582 45.225 191.557 1.00 37.14 121 ALA A O 1
ATOM 924 N N . ARG A 1 136 ? 45.627 43.198 191.695 1.00 35.83 122 ARG A N 1
ATOM 925 C CA . ARG A 1 136 ? 46.311 42.632 190.523 1.00 35.43 122 ARG A CA 1
ATOM 926 C C . ARG A 1 136 ? 45.538 42.902 189.239 1.00 36.02 122 ARG A C 1
ATOM 927 O O . ARG A 1 136 ? 45.965 4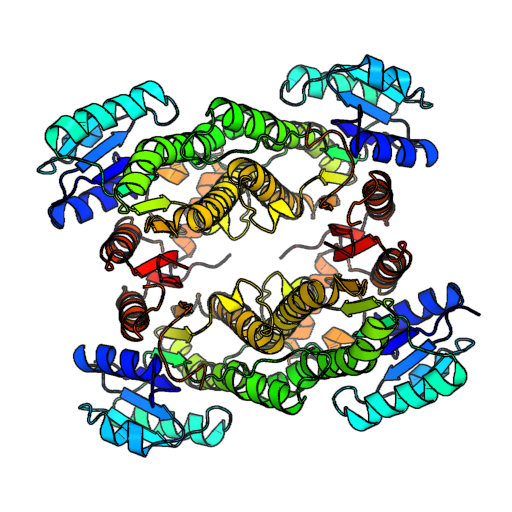2.546 188.142 1.00 36.14 122 ARG A O 1
ATOM 935 N N . ASN A 1 137 ? 44.397 43.555 189.382 1.00 35.11 123 ASN A N 1
ATOM 936 C CA . ASN A 1 137 ? 43.510 43.827 188.254 1.00 36.28 123 ASN A CA 1
ATOM 937 C C . ASN A 1 137 ? 43.089 42.566 187.509 1.00 34.59 123 ASN A C 1
ATOM 938 O O . ASN A 1 137 ? 43.065 42.552 186.293 1.00 33.70 123 ASN A O 1
ATOM 943 N N . CYS A 1 138 ? 42.744 41.511 188.233 1.00 35.17 124 CYS A N 1
ATOM 944 C CA . CYS A 1 138 ? 42.212 40.346 187.563 1.00 36.50 124 CYS A CA 1
ATOM 945 C C . CYS A 1 138 ? 41.381 39.524 188.511 1.00 35.76 124 CYS A C 1
ATOM 946 O O . CYS A 1 138 ? 41.694 39.441 189.691 1.00 37.37 124 CYS A O 1
ATOM 949 N N . GLY A 1 139 ? 40.318 38.913 188.003 1.00 32.70 125 GLY A N 1
ATOM 950 C CA . GLY A 1 139 ? 39.585 37.960 188.811 1.00 30.40 125 GLY A CA 1
ATOM 951 C C . GLY A 1 139 ? 38.120 37.983 188.456 1.00 28.71 125 GLY A C 1
ATOM 952 O O . GLY A 1 139 ? 37.647 38.937 187.851 1.00 29.34 125 GLY A O 1
ATOM 953 N N . THR A 1 140 ? 37.408 36.923 188.816 1.00 28.39 126 THR A N 1
ATOM 954 C CA . THR A 1 140 ? 36.003 36.835 188.489 1.00 28.64 126 THR A CA 1
ATOM 955 C C . THR A 1 140 ? 35.226 36.312 189.687 1.00 28.49 126 THR A C 1
ATOM 956 O O . THR A 1 140 ? 35.588 35.306 190.300 1.00 30.65 126 THR A O 1
ATOM 960 N N . ILE A 1 141 ? 34.169 37.033 190.035 1.00 28.27 127 ILE A N 1
ATOM 961 C CA . ILE A 1 141 ? 33.229 36.598 191.049 1.00 26.18 127 ILE A CA 1
ATOM 962 C C . ILE A 1 141 ? 31.952 36.118 190.340 1.00 23.49 127 ILE A C 1
ATOM 963 O O . ILE A 1 141 ? 31.356 36.839 189.563 1.00 24.72 127 ILE A O 1
ATOM 968 N N . ILE A 1 142 ? 31.566 34.878 190.581 1.00 25.73 128 ILE A N 1
ATOM 969 C CA . ILE A 1 142 ? 30.378 34.333 189.952 1.00 26.86 128 ILE A CA 1
ATOM 970 C C . ILE A 1 142 ? 29.393 33.994 191.069 1.00 26.96 128 ILE A C 1
ATOM 971 O O . ILE A 1 142 ? 29.659 33.144 191.902 1.00 27.09 128 ILE A O 1
ATOM 976 N N . ASN A 1 143 ? 28.267 34.698 191.100 1.00 26.84 129 ASN A N 1
ATOM 977 C CA . ASN A 1 143 ? 27.281 34.489 192.148 1.00 26.35 129 ASN A CA 1
ATOM 978 C C . ASN A 1 143 ? 26.089 33.739 191.569 1.00 27.45 129 ASN A C 1
ATOM 979 O O . ASN A 1 143 ? 25.580 34.106 190.512 1.00 26.37 129 ASN A O 1
ATOM 984 N N . ILE A 1 144 ? 25.680 32.659 192.228 1.00 26.75 130 ILE A N 1
ATOM 985 C CA . ILE A 1 144 ? 24.555 31.903 191.734 1.00 28.70 130 ILE A CA 1
ATOM 986 C C . ILE A 1 144 ? 23.315 32.519 192.364 1.00 29.35 130 ILE A C 1
ATOM 987 O O . ILE A 1 144 ? 23.015 32.290 193.522 1.00 30.17 130 ILE A O 1
ATOM 992 N N . SER A 1 145 ? 22.599 33.301 191.581 1.00 29.32 131 SER A N 1
ATOM 993 C CA . SER A 1 145 ? 21.320 33.794 192.013 1.00 30.15 131 SER A CA 1
ATOM 994 C C . SER A 1 145 ? 20.196 32.828 191.604 1.00 29.23 131 SER A C 1
ATOM 995 O O . SER A 1 145 ? 20.291 31.599 191.808 1.00 30.38 131 SER A O 1
ATOM 998 N N . SER A 1 146 ? 19.132 33.383 191.043 1.00 27.02 132 SER A N 1
ATOM 999 C CA . SER A 1 146 ? 18.024 32.581 190.589 1.00 28.66 132 SER A CA 1
ATOM 1000 C C . SER A 1 146 ? 17.110 33.482 189.785 1.00 30.33 132 SER A C 1
ATOM 1001 O O . SER A 1 146 ? 17.137 34.707 189.938 1.00 28.61 132 SER A O 1
ATOM 1004 N N . ILE A 1 147 ? 16.324 32.896 188.891 1.00 28.90 133 ILE A N 1
ATOM 1005 C CA . ILE A 1 147 ? 15.256 33.663 188.276 1.00 29.51 133 ILE A CA 1
ATOM 1006 C C . ILE A 1 147 ? 14.279 34.160 189.361 1.00 29.75 133 ILE A C 1
ATOM 1007 O O . ILE A 1 147 ? 13.605 35.158 189.172 1.00 30.10 133 ILE A O 1
ATOM 1012 N N . ALA A 1 148 ? 14.230 33.461 190.494 1.00 30.43 134 ALA A N 1
ATOM 1013 C CA . ALA A 1 148 ? 13.574 33.970 191.703 1.00 32.84 134 ALA A CA 1
ATOM 1014 C C . ALA A 1 148 ? 14.253 35.218 192.292 1.00 35.17 134 ALA A C 1
ATOM 1015 O O . ALA A 1 148 ? 13.730 35.824 193.227 1.00 35.82 134 ALA A O 1
ATOM 1017 N N . GLY A 1 149 ? 15.402 35.600 191.740 1.00 35.42 135 GLY A N 1
ATOM 1018 C CA . GLY A 1 149 ? 16.016 36.886 192.041 1.00 35.68 135 GLY A CA 1
ATOM 1019 C C . GLY A 1 149 ? 15.530 38.004 191.133 1.00 37.41 135 GLY A C 1
ATOM 1020 O O . GLY A 1 149 ? 15.941 39.158 191.281 1.00 36.12 135 GLY A O 1
ATOM 1021 N N . LYS A 1 150 ? 14.652 37.652 190.196 1.00 37.76 136 LYS A N 1
ATOM 1022 C CA . LYS A 1 150 ? 14.167 38.550 189.147 1.00 39.61 136 LYS A CA 1
ATOM 1023 C C . LYS A 1 150 ? 12.640 38.593 189.196 1.00 39.90 136 LYS A C 1
ATOM 1024 O O . LYS A 1 150 ? 12.018 39.568 188.758 1.00 39.13 136 LYS A O 1
ATOM 1030 N N . LYS A 1 151 ? 12.048 37.517 189.721 1.00 38.29 137 LYS A N 1
ATOM 1031 C CA . LYS A 1 151 ? 10.621 37.239 189.588 1.00 39.68 137 LYS A CA 1
ATOM 1032 C C . LYS A 1 151 ? 10.133 36.623 190.910 1.00 37.89 137 LYS A C 1
ATOM 1033 O O . LYS A 1 151 ? 10.912 35.982 191.606 1.00 35.02 137 LYS A O 1
ATOM 1039 N N . THR A 1 152 ? 8.862 36.816 191.258 1.00 37.78 138 THR A N 1
ATOM 1040 C CA . THR A 1 152 ? 8.302 36.146 192.451 1.00 39.65 138 THR A CA 1
ATOM 1041 C C . THR A 1 152 ? 7.555 34.856 192.118 1.00 37.88 138 THR A C 1
ATOM 1042 O O . THR A 1 152 ? 7.130 34.667 190.991 1.00 37.40 138 THR A O 1
ATOM 1046 N N . PHE A 1 153 ? 7.403 33.993 193.126 1.00 37.33 139 PHE A N 1
ATOM 1047 C CA . PHE A 1 153 ? 6.890 32.626 192.990 1.00 35.81 139 PHE A CA 1
ATOM 1048 C C . PHE A 1 153 ? 6.146 32.251 194.300 1.00 36.13 139 PHE A C 1
ATOM 1049 O O . PHE A 1 153 ? 6.600 32.588 195.402 1.00 35.38 139 PHE A O 1
ATOM 1057 N N . PRO A 1 154 ? 5.013 31.540 194.187 1.00 35.84 140 PRO A N 1
ATOM 1058 C CA . PRO A 1 154 ? 4.247 31.081 195.357 1.00 34.20 140 PRO A CA 1
ATOM 1059 C C . PRO A 1 154 ? 5.127 30.362 196.366 1.00 31.00 140 PRO A C 1
ATOM 1060 O O . PRO A 1 154 ? 5.872 29.466 195.981 1.00 30.14 140 PRO A O 1
ATOM 1064 N N . ASP A 1 155 ? 5.063 30.774 197.633 1.00 28.94 141 ASP A N 1
ATOM 1065 C CA . ASP A 1 155 ? 5.772 30.104 198.737 1.00 29.25 141 ASP A CA 1
ATOM 1066 C C . ASP A 1 155 ? 7.268 30.470 198.801 1.00 26.65 141 ASP A C 1
ATOM 1067 O O . ASP A 1 155 ? 8.016 29.916 199.601 1.00 27.49 141 ASP A O 1
ATOM 1072 N N . HIS A 1 156 ? 7.704 31.410 197.964 1.00 25.34 142 HIS A N 1
ATOM 1073 C CA . HIS A 1 156 ? 9.137 31.726 197.851 1.00 25.03 142 HIS A CA 1
ATOM 1074 C C . HIS A 1 156 ? 9.526 33.058 198.520 1.00 25.77 142 HIS A C 1
ATOM 1075 O O . HIS A 1 156 ? 10.622 33.556 198.287 1.00 25.55 142 HIS A O 1
ATOM 1082 N N . ALA A 1 157 ? 8.626 33.662 199.306 1.00 25.53 143 ALA A N 1
ATOM 1083 C CA . ALA A 1 157 ? 8.827 35.062 199.738 1.00 24.45 143 ALA A CA 1
ATOM 1084 C C . ALA A 1 157 ? 10.229 35.349 200.285 1.00 24.09 143 ALA A C 1
ATOM 1085 O O . ALA A 1 157 ? 10.933 36.247 199.795 1.00 23.36 143 ALA A O 1
ATOM 1087 N N . ALA A 1 158 ? 10.634 34.573 201.281 1.00 24.43 144 ALA A N 1
ATOM 1088 C CA . ALA A 1 158 ? 11.926 34.765 201.914 1.00 24.34 144 ALA A CA 1
ATOM 1089 C C . ALA A 1 158 ? 13.096 34.381 201.005 1.00 25.57 144 ALA A C 1
ATOM 1090 O O . ALA A 1 158 ? 14.088 35.091 200.966 1.00 24.54 144 ALA A O 1
ATOM 1092 N N . TYR A 1 159 ? 12.990 33.252 200.304 1.00 24.10 145 TYR A N 1
ATOM 1093 C CA . TYR A 1 159 ? 14.014 32.867 199.329 1.00 21.88 145 TYR A CA 1
ATOM 1094 C C . TYR A 1 159 ? 14.163 33.886 198.204 1.00 22.17 145 TYR A C 1
ATOM 1095 O O . TYR A 1 159 ? 15.289 34.241 197.833 1.00 25.36 145 TYR A O 1
ATOM 1104 N N . CYS A 1 160 ? 13.049 34.386 197.684 1.00 20.46 146 CYS A N 1
ATOM 1105 C CA . CYS A 1 160 ? 13.094 35.480 196.718 1.00 22.00 146 CYS A CA 1
ATOM 1106 C C . CYS A 1 160 ? 13.814 36.718 197.280 1.00 22.02 146 CYS A C 1
ATOM 1107 O O . CYS A 1 160 ? 14.581 37.388 196.573 1.00 21.40 146 CYS A O 1
ATOM 1110 N N . GLY A 1 161 ? 13.560 37.014 198.543 1.00 21.90 147 GLY A N 1
ATOM 1111 C CA . GLY A 1 161 ? 14.281 38.079 199.239 1.00 24.72 147 GLY A CA 1
ATOM 1112 C C . GLY A 1 161 ? 15.795 37.884 199.151 1.00 23.71 147 GLY A C 1
ATOM 1113 O O . GLY A 1 161 ? 16.509 38.821 198.791 1.00 23.65 147 GLY A O 1
ATOM 1114 N N . THR A 1 162 ? 16.284 36.677 199.454 1.00 21.63 148 THR A N 1
ATOM 1115 C CA . THR A 1 162 ? 17.724 36.438 199.450 1.00 21.70 148 THR A CA 1
ATOM 1116 C C . THR A 1 162 ? 18.229 36.598 198.040 1.00 19.46 148 THR A C 1
ATOM 1117 O O . THR A 1 162 ? 19.310 37.128 197.824 1.00 21.54 148 THR A O 1
ATOM 1121 N N . LYS A 1 163 ? 17.445 36.187 197.057 1.00 20.29 149 LYS A N 1
ATOM 1122 C CA . LYS A 1 163 ? 17.991 36.143 195.703 1.00 21.01 149 LYS A CA 1
ATOM 1123 C C . LYS A 1 163 ? 17.939 37.509 195.003 1.00 22.14 149 LYS A C 1
ATOM 1124 O O . LYS A 1 163 ? 18.828 37.847 194.212 1.00 20.89 149 LYS A O 1
ATOM 1130 N N . PHE A 1 164 ? 16.923 38.305 195.296 1.00 21.43 150 PHE A N 1
ATOM 1131 C CA . PHE A 1 164 ? 16.958 39.701 194.824 1.00 23.36 150 PHE A CA 1
ATOM 1132 C C . PHE A 1 164 ? 18.144 40.441 195.464 1.00 21.06 150 PHE A C 1
ATOM 1133 O O . PHE A 1 164 ? 18.786 41.236 194.792 1.00 22.15 150 PHE A O 1
ATOM 1141 N N . ALA A 1 165 ? 18.383 40.212 196.761 1.00 20.88 151 ALA A N 1
ATOM 1142 C CA . ALA A 1 165 ? 19.516 40.810 197.448 1.00 23.53 151 ALA A CA 1
ATOM 1143 C C . ALA A 1 165 ? 20.804 40.414 196.739 1.00 24.00 151 ALA A C 1
ATOM 1144 O O . ALA A 1 165 ? 21.689 41.240 196.558 1.00 24.60 151 ALA A O 1
ATOM 1146 N N . VAL A 1 166 ? 20.911 39.149 196.348 1.00 23.55 152 VAL A N 1
ATOM 1147 C CA . VAL A 1 166 ? 22.108 38.692 195.624 1.00 24.34 152 VAL A CA 1
ATOM 1148 C C . VAL A 1 166 ? 22.260 39.412 194.284 1.00 24.72 152 VAL A C 1
ATOM 1149 O O . VAL A 1 166 ? 23.350 39.878 193.947 1.00 24.73 152 VAL A O 1
ATOM 1153 N N . HIS A 1 167 ? 21.165 39.542 193.540 1.00 24.28 153 HIS A N 1
ATOM 1154 C CA . HIS A 1 167 ? 21.165 40.318 192.320 1.00 25.65 153 HIS A CA 1
ATOM 1155 C C . HIS A 1 167 ? 21.628 41.766 192.522 1.00 24.64 153 HIS A C 1
ATOM 1156 O O . HIS A 1 167 ? 22.471 42.264 191.758 1.00 23.46 153 HIS A O 1
ATOM 1163 N N . ALA A 1 168 ? 21.067 42.440 193.521 1.00 21.75 154 ALA A N 1
ATOM 1164 C CA . ALA A 1 168 ? 21.432 43.833 193.805 1.00 23.85 154 ALA A CA 1
ATOM 1165 C C . ALA A 1 168 ? 22.921 43.969 194.217 1.00 23.05 154 ALA A C 1
ATOM 1166 O O . ALA A 1 168 ? 23.623 44.830 193.704 1.00 23.69 154 ALA A O 1
ATOM 1168 N N . ILE A 1 169 ? 23.369 43.125 195.145 1.00 25.36 155 ILE A N 1
ATOM 1169 C CA . ILE A 1 169 ? 24.759 43.116 195.641 1.00 23.89 155 ILE A CA 1
ATOM 1170 C C . ILE A 1 169 ? 25.739 42.920 194.472 1.00 26.14 155 ILE A C 1
ATOM 1171 O O . ILE A 1 169 ? 26.693 43.696 194.294 1.00 26.44 155 ILE A O 1
ATOM 1176 N N . SER A 1 170 ? 25.470 41.904 193.658 1.00 25.85 156 SER A N 1
ATOM 1177 C CA . SER A 1 170 ? 26.262 41.635 192.474 1.00 26.03 156 SER A CA 1
ATOM 1178 C C . SER A 1 170 ? 26.353 42.843 191.565 1.00 25.70 156 SER A C 1
ATOM 1179 O O . SER A 1 170 ? 27.450 43.236 191.182 1.00 24.98 156 SER A O 1
ATOM 1182 N N . GLU A 1 171 ? 25.220 43.441 191.210 1.00 24.07 157 GLU A N 1
ATOM 1183 C CA . GLU A 1 171 ? 25.270 44.572 190.297 1.00 27.76 157 GLU A CA 1
ATOM 1184 C C . GLU A 1 171 ? 26.029 45.733 190.919 1.00 25.85 157 GLU A C 1
ATOM 1185 O O . GLU A 1 171 ? 26.818 46.385 190.250 1.00 24.95 157 GLU A O 1
ATOM 1191 N N . ASN A 1 172 ? 25.792 45.989 192.197 1.00 24.64 158 ASN A N 1
ATOM 1192 C CA . ASN A 1 172 ? 26.427 47.120 192.847 1.00 24.91 158 ASN A CA 1
ATOM 1193 C C . ASN A 1 172 ? 27.947 46.913 192.870 1.00 23.99 158 ASN A C 1
ATOM 1194 O O . ASN A 1 172 ? 28.706 47.787 192.464 1.00 24.90 158 ASN A O 1
ATOM 1199 N N . VAL A 1 173 ? 28.393 45.745 193.316 1.00 25.21 159 VAL A N 1
ATOM 1200 C CA . VAL A 1 173 ? 29.825 45.472 193.354 1.00 25.51 159 VAL A CA 1
ATOM 1201 C C . VAL A 1 173 ? 30.422 45.480 191.951 1.00 28.46 159 VAL A C 1
ATOM 1202 O O . VAL A 1 173 ? 31.517 46.049 191.737 1.00 28.87 159 VAL A O 1
ATOM 1206 N N . ARG A 1 174 ? 29.706 44.904 190.974 1.00 27.38 160 ARG A N 1
ATOM 1207 C CA . ARG A 1 174 ? 30.225 44.904 189.605 1.00 28.08 160 ARG A CA 1
ATOM 1208 C C . ARG A 1 174 ? 30.613 46.314 189.140 1.00 31.39 160 ARG A C 1
ATOM 1209 O O . ARG A 1 174 ? 31.707 46.518 188.570 1.00 29.44 160 ARG A O 1
ATOM 1217 N N . GLU A 1 175 ? 29.723 47.283 189.347 1.00 31.91 161 GLU A N 1
ATOM 1218 C CA . GLU A 1 175 ? 30.011 48.671 188.940 1.00 34.49 161 GLU A CA 1
ATOM 1219 C C . GLU A 1 175 ? 31.247 49.256 189.624 1.00 34.59 161 GLU A C 1
ATOM 1220 O O . GLU A 1 175 ? 31.959 50.066 189.036 1.00 34.26 161 GLU A O 1
ATOM 1226 N N . GLU A 1 176 ? 31.489 48.833 190.861 1.00 35.84 162 GLU A N 1
ATOM 1227 C CA . GLU A 1 176 ? 32.495 49.446 191.719 1.00 36.06 162 GLU A CA 1
ATOM 1228 C C . GLU A 1 176 ? 33.896 48.905 191.432 1.00 36.00 162 GLU A C 1
ATOM 1229 O O . GLU A 1 176 ? 34.886 49.621 191.629 1.00 36.43 162 GLU A O 1
ATOM 1235 N N . VAL A 1 177 ? 33.978 47.645 190.990 1.00 31.37 163 VAL A N 1
ATOM 1236 C CA . VAL A 1 177 ? 35.257 47.023 190.716 1.00 30.57 163 VAL A CA 1
ATOM 1237 C C . VAL A 1 177 ? 35.566 46.927 189.224 1.00 31.26 163 VAL A C 1
ATOM 1238 O O . VAL A 1 177 ? 36.644 46.446 188.850 1.00 34.63 163 VAL A O 1
ATOM 1242 N N . ALA A 1 178 ? 34.643 47.402 188.392 1.00 30.25 164 ALA A N 1
ATOM 1243 C CA . ALA A 1 178 ? 34.861 47.547 186.945 1.00 32.52 164 ALA A CA 1
ATOM 1244 C C . ALA A 1 178 ? 36.209 48.191 186.572 1.00 35.00 164 ALA A C 1
ATOM 1245 O O . ALA A 1 178 ? 36.945 47.645 185.761 1.00 33.67 164 ALA A O 1
ATOM 1247 N N . ALA A 1 179 ? 36.497 49.357 187.152 1.00 35.75 165 ALA A N 1
ATOM 1248 C CA . ALA A 1 179 ? 37.737 50.105 186.876 1.00 37.58 165 ALA A CA 1
ATOM 1249 C C . ALA A 1 179 ? 39.007 49.334 187.235 1.00 37.34 165 ALA A C 1
ATOM 1250 O O . ALA A 1 179 ? 40.046 49.539 186.622 1.00 40.29 165 ALA A O 1
ATOM 1252 N N . SER A 1 180 ? 38.923 48.434 188.209 1.00 36.16 166 SER A N 1
ATOM 1253 C CA . SER A 1 180 ? 40.028 47.539 188.508 1.00 33.45 166 SER A CA 1
ATOM 1254 C C . SER A 1 180 ? 40.068 46.292 187.647 1.00 34.64 166 SER A C 1
ATOM 1255 O O . SER A 1 180 ? 40.807 45.359 187.958 1.00 35.28 166 SER A O 1
ATOM 1258 N N . ASN A 1 181 ? 39.266 46.262 186.586 1.00 34.42 167 ASN A N 1
ATOM 1259 C CA . ASN A 1 181 ? 39.229 45.118 185.676 1.00 33.36 167 ASN A CA 1
ATOM 1260 C C . ASN A 1 181 ? 38.891 43.763 186.316 1.00 32.94 167 ASN A C 1
ATOM 1261 O O . ASN A 1 181 ? 39.327 42.700 185.836 1.00 32.97 167 ASN A O 1
ATOM 1266 N N . VAL A 1 182 ? 38.105 43.797 187.399 1.00 30.54 168 VAL A N 1
ATOM 1267 C CA . VAL A 1 182 ? 37.547 42.585 188.007 1.00 29.55 168 VAL A CA 1
ATOM 1268 C C . VAL A 1 182 ? 36.119 42.324 187.508 1.00 28.52 168 VAL A C 1
ATOM 1269 O O . VAL A 1 182 ? 35.371 43.261 187.276 1.00 26.57 168 VAL A O 1
ATOM 1273 N N . ARG A 1 183 ? 35.759 41.059 187.303 1.00 27.53 169 ARG A N 1
ATOM 1274 C CA . ARG A 1 183 ? 34.434 40.738 186.748 1.00 27.70 169 ARG A CA 1
ATOM 1275 C C . ARG A 1 183 ? 33.514 40.259 187.855 1.00 26.49 169 ARG A C 1
ATOM 1276 O O . ARG A 1 183 ? 33.925 39.531 188.745 1.00 27.46 169 ARG A O 1
ATOM 1284 N N . VAL A 1 184 ? 32.262 40.674 187.797 1.00 28.01 170 VAL A N 1
ATOM 1285 C CA . VAL A 1 184 ? 31.246 40.118 188.690 1.00 28.36 170 VAL A CA 1
ATOM 1286 C C . VAL A 1 184 ? 30.072 39.666 187.846 1.00 27.98 170 VAL A C 1
ATOM 1287 O O . VAL A 1 184 ? 29.504 40.472 187.105 1.00 27.04 170 VAL A O 1
ATOM 1291 N N . MET A 1 185 ? 29.745 38.372 187.953 1.00 29.26 171 MET A N 1
ATOM 1292 C CA . MET A 1 185 ? 28.754 37.698 187.109 1.00 28.52 171 MET A CA 1
ATOM 1293 C C . MET A 1 185 ? 27.636 37.153 187.984 1.00 28.80 171 MET A C 1
ATOM 1294 O O . MET A 1 185 ? 27.878 36.644 189.077 1.00 28.39 171 MET A O 1
ATOM 1299 N N . THR A 1 186 ? 26.419 37.232 187.470 1.00 26.84 172 THR A N 1
ATOM 1300 C CA . THR A 1 186 ? 25.253 36.635 188.111 1.00 29.07 172 THR A CA 1
ATOM 1301 C C . THR A 1 186 ? 24.709 35.505 187.215 1.00 26.42 172 THR A C 1
ATOM 1302 O O . THR A 1 186 ? 24.480 35.715 186.052 1.00 25.41 172 THR A O 1
ATOM 1306 N N . ILE A 1 187 ? 24.532 34.315 187.765 1.00 26.56 173 ILE A N 1
ATOM 1307 C CA . ILE A 1 187 ? 23.941 33.220 187.009 1.00 26.31 173 ILE A CA 1
ATOM 1308 C C . ILE A 1 187 ? 22.588 32.923 187.675 1.00 24.83 173 ILE A C 1
ATOM 1309 O O . ILE A 1 187 ? 22.520 32.670 188.876 1.00 23.00 173 ILE A O 1
ATOM 1314 N N . ALA A 1 188 ? 21.518 33.008 186.896 1.00 22.86 174 ALA A N 1
ATOM 1315 C CA . ALA A 1 188 ? 20.171 32.945 187.447 1.00 24.35 174 ALA A CA 1
ATOM 1316 C C . ALA A 1 188 ? 19.447 31.746 186.836 1.00 23.61 174 ALA A C 1
ATOM 1317 O O . ALA A 1 188 ? 18.737 31.872 185.837 1.00 24.90 174 ALA A O 1
ATOM 1319 N N . PRO A 1 189 ? 19.638 30.562 187.427 1.00 24.67 175 PRO A N 1
ATOM 1320 C CA . PRO A 1 189 ? 18.901 29.385 186.940 1.00 24.88 175 PRO A CA 1
ATOM 1321 C C . PRO A 1 189 ? 17.465 29.324 187.473 1.00 28.54 175 PRO A C 1
ATOM 1322 O O . PRO A 1 189 ? 17.094 30.060 188.399 1.00 28.21 175 PRO A O 1
ATOM 1326 N N . SER A 1 190 ? 16.661 28.459 186.864 1.00 29.46 176 SER A N 1
ATOM 1327 C CA . SER A 1 190 ? 15.401 28.026 187.445 1.00 33.67 176 SER A CA 1
ATOM 1328 C C . SER A 1 190 ? 15.263 26.503 187.248 1.00 32.68 176 SER A C 1
ATOM 1329 O O . SER A 1 190 ? 15.679 25.973 186.220 1.00 35.15 176 SER A O 1
ATOM 1332 N N . ALA A 1 191 ? 14.695 25.818 188.230 1.00 31.86 177 ALA A N 1
ATOM 1333 C CA . ALA A 1 191 ? 14.261 24.426 188.093 1.00 31.57 177 ALA A CA 1
ATOM 1334 C C . ALA A 1 191 ? 15.399 23.475 187.682 1.00 32.08 177 ALA A C 1
ATOM 1335 O O . ALA A 1 191 ? 15.444 22.976 186.565 1.00 32.91 177 ALA A O 1
ATOM 1337 N N . VAL A 1 192 ? 16.317 23.213 188.595 1.00 29.93 178 VAL A N 1
ATOM 1338 C CA . VAL A 1 192 ? 17.469 22.382 188.275 1.00 29.40 178 VAL A CA 1
ATOM 1339 C C . VAL A 1 192 ? 17.373 21.159 189.191 1.00 30.23 178 VAL A C 1
ATOM 1340 O O . VAL A 1 192 ? 17.060 21.315 190.359 1.00 28.78 178 VAL A O 1
ATOM 1344 N N . LYS A 1 193 ? 17.625 19.958 188.656 1.00 32.09 179 LYS A N 1
ATOM 1345 C CA . LYS A 1 193 ? 17.595 18.710 189.441 1.00 32.61 179 LYS A CA 1
ATOM 1346 C C . LYS A 1 193 ? 18.743 18.625 190.420 1.00 31.14 179 LYS A C 1
ATOM 1347 O O . LYS A 1 193 ? 19.868 18.310 190.032 1.00 32.10 179 LYS A O 1
ATOM 1353 N N . THR A 1 194 ? 18.471 18.889 191.693 1.00 30.27 180 THR A N 1
ATOM 1354 C CA . THR A 1 194 ? 19.518 18.931 192.714 1.00 29.68 180 THR A CA 1
ATOM 1355 C C . THR A 1 194 ? 18.902 18.491 194.035 1.00 31.52 180 THR A C 1
ATOM 1356 O O . THR A 1 194 ? 17.748 18.083 194.079 1.00 32.66 180 THR A O 1
ATOM 1360 N N . GLU A 1 195 ? 19.652 18.631 195.118 1.00 33.35 181 GLU A N 1
ATOM 1361 C CA . GLU A 1 195 ? 19.111 18.384 196.460 1.00 36.31 181 GLU A CA 1
ATOM 1362 C C . GLU A 1 195 ? 18.258 19.517 197.072 1.00 35.51 181 GLU A C 1
ATOM 1363 O O . GLU A 1 195 ? 17.712 19.367 198.162 1.00 36.15 181 GLU A O 1
ATOM 1369 N N . LEU A 1 196 ? 18.140 20.640 196.371 1.00 34.79 182 LEU A N 1
ATOM 1370 C CA . LEU A 1 196 ? 17.673 21.892 196.974 1.00 32.28 182 LEU A CA 1
ATOM 1371 C C . LEU A 1 196 ? 16.287 21.763 197.618 1.00 33.17 182 LEU A C 1
ATOM 1372 O O . LEU A 1 196 ? 16.115 22.077 198.790 1.00 31.49 182 LEU A O 1
ATOM 1377 N N . LEU A 1 197 ? 15.302 21.316 196.841 1.00 33.99 183 LEU A N 1
ATOM 1378 C CA . LEU A 1 197 ? 13.905 21.371 197.274 1.00 36.06 183 LEU A CA 1
ATOM 1379 C C . LEU A 1 197 ? 13.689 20.498 198.499 1.00 37.23 183 LEU A C 1
ATOM 1380 O O . LEU A 1 197 ? 12.744 20.701 199.251 1.00 37.18 183 LEU A O 1
ATOM 1385 N N . SER A 1 198 ? 14.576 19.531 198.705 1.00 38.67 184 SER A N 1
ATOM 1386 C CA . SER A 1 198 ? 14.360 18.535 199.758 1.00 39.65 184 SER A CA 1
ATOM 1387 C C . SER A 1 198 ? 14.549 19.110 201.176 1.00 41.07 184 SER A C 1
ATOM 1388 O O . SER A 1 198 ? 14.122 18.501 202.161 1.00 41.59 184 SER A O 1
ATOM 1391 N N . HIS A 1 199 ? 15.169 20.286 201.274 1.00 41.62 185 HIS A N 1
ATOM 1392 C CA . HIS A 1 199 ? 15.355 20.942 202.571 1.00 41.21 185 HIS A CA 1
ATOM 1393 C C . HIS A 1 199 ? 14.149 21.714 203.081 1.00 40.99 185 HIS A C 1
ATOM 1394 O O . HIS A 1 199 ? 14.071 22.027 204.264 1.00 42.66 185 HIS A O 1
ATOM 1401 N N . THR A 1 200 ? 13.209 22.027 202.195 1.00 40.01 186 THR A N 1
ATOM 1402 C CA . THR A 1 200 ? 11.986 22.693 202.617 1.00 39.47 186 THR A CA 1
ATOM 1403 C C . THR A 1 200 ? 11.205 21.898 203.670 1.00 41.53 186 THR A C 1
ATOM 1404 O O . THR A 1 200 ? 11.172 20.661 203.634 1.00 39.06 186 THR A O 1
ATOM 1408 N N . THR A 1 201 ? 10.582 22.634 204.599 1.00 42.14 187 THR A N 1
ATOM 1409 C CA . THR A 1 201 ? 9.868 22.068 205.747 1.00 42.41 187 THR A CA 1
ATOM 1410 C C . THR A 1 201 ? 8.570 21.352 205.360 1.00 42.68 187 THR A C 1
ATOM 1411 O O . THR A 1 201 ? 8.387 20.183 205.701 1.00 44.84 187 THR A O 1
ATOM 1415 N N . SER A 1 202 ? 7.680 22.035 204.649 1.00 40.68 188 SER A N 1
ATOM 1416 C CA . SER A 1 202 ? 6.347 21.501 204.403 1.00 41.89 188 SER A CA 1
ATOM 1417 C C . SER A 1 202 ? 6.329 20.401 203.318 1.00 43.28 188 SER A C 1
ATOM 1418 O O . SER A 1 202 ? 6.722 20.645 202.165 1.00 42.72 188 SER A O 1
ATOM 1421 N N . GLN A 1 203 ? 5.859 19.206 203.678 1.00 41.11 189 GLN A N 1
ATOM 1422 C CA . GLN A 1 203 ? 5.739 18.109 202.712 1.00 41.58 189 GLN A CA 1
ATOM 1423 C C . GLN A 1 203 ? 4.703 18.452 201.644 1.00 40.57 189 GLN A C 1
ATOM 1424 O O . GLN A 1 203 ? 4.807 18.038 200.493 1.00 40.49 189 GLN A O 1
ATOM 1430 N N . GLN A 1 204 ? 3.713 19.240 202.022 1.00 40.01 190 GLN A N 1
ATOM 1431 C CA . GLN A 1 204 ? 2.739 19.715 201.060 1.00 41.59 190 GLN A CA 1
ATOM 1432 C C . GLN A 1 204 ? 3.392 20.594 199.975 1.00 40.62 190 GLN A C 1
ATOM 1433 O O . GLN A 1 204 ? 3.111 20.426 198.787 1.00 38.95 190 GLN A O 1
ATOM 1439 N N . ILE A 1 205 ? 4.262 21.519 200.385 1.00 38.87 191 ILE A N 1
ATOM 1440 C CA . ILE A 1 205 ? 4.930 22.423 199.426 1.00 38.54 191 ILE A CA 1
ATOM 1441 C C . ILE A 1 205 ? 5.829 21.614 198.490 1.00 37.33 191 ILE A C 1
ATOM 1442 O O . ILE A 1 205 ? 5.762 21.754 197.271 1.00 39.10 191 ILE A O 1
ATOM 1447 N N . LYS A 1 206 ? 6.650 20.754 199.071 1.00 37.10 192 LYS A N 1
ATOM 1448 C CA . LYS A 1 206 ? 7.509 19.852 198.319 1.00 37.49 192 LYS A CA 1
ATOM 1449 C C . LYS A 1 206 ? 6.751 19.030 197.262 1.00 39.10 192 LYS A C 1
ATOM 1450 O O . LYS A 1 206 ? 7.198 18.908 196.110 1.00 39.22 192 LYS A O 1
ATOM 1456 N N . ASP A 1 207 ? 5.600 18.479 197.644 1.00 39.56 193 ASP A N 1
ATOM 1457 C CA . ASP A 1 207 ? 4.774 17.701 196.714 1.00 39.64 193 ASP A CA 1
ATOM 1458 C C . ASP A 1 207 ? 4.254 18.562 195.575 1.00 39.11 193 ASP A C 1
ATOM 1459 O O . ASP A 1 207 ? 4.311 18.165 194.401 1.00 37.36 193 ASP A O 1
ATOM 1464 N N . GLY A 1 208 ? 3.768 19.756 195.911 1.00 38.32 194 GLY A N 1
ATOM 1465 C CA . GLY A 1 208 ? 3.262 20.669 194.897 1.00 37.49 194 GLY A CA 1
ATOM 1466 C C . GLY A 1 208 ? 4.374 21.075 193.946 1.00 39.35 194 GLY A C 1
ATOM 1467 O O . GLY A 1 208 ? 4.159 21.206 192.739 1.00 39.06 194 GLY A O 1
ATOM 1468 N N . TYR A 1 209 ? 5.572 21.270 194.485 1.00 37.40 195 TYR A N 1
ATOM 1469 C CA . TYR A 1 209 ? 6.685 21.741 193.673 1.00 39.27 195 TYR A CA 1
ATOM 1470 C C . TYR A 1 209 ? 7.135 20.630 192.738 1.00 39.23 195 TYR A C 1
ATOM 1471 O O . TYR A 1 209 ? 7.442 20.868 191.563 1.00 36.71 195 TYR A O 1
ATOM 1480 N N . ASP A 1 210 ? 7.204 19.418 193.280 1.00 40.04 196 ASP A N 1
ATOM 1481 C CA . ASP A 1 210 ? 7.674 18.281 192.511 1.00 42.77 196 ASP A CA 1
ATOM 1482 C C . ASP A 1 210 ? 6.718 17.951 191.386 1.00 40.67 196 ASP A C 1
ATOM 1483 O O . ASP A 1 210 ? 7.155 17.621 190.299 1.00 43.12 196 ASP A O 1
ATOM 1488 N N . ALA A 1 211 ? 5.420 18.083 191.637 1.00 40.25 197 ALA A N 1
ATOM 1489 C CA . ALA A 1 211 ? 4.405 17.940 190.588 1.00 40.74 197 ALA A CA 1
ATOM 1490 C C . ALA A 1 211 ? 4.485 19.039 189.533 1.00 40.96 197 ALA A C 1
ATOM 1491 O O . ALA A 1 211 ? 4.092 18.849 188.369 1.00 40.32 197 ALA A O 1
ATOM 1493 N N . TRP A 1 212 ? 4.979 20.202 189.940 1.00 40.25 198 TRP A N 1
ATOM 1494 C CA . TRP A 1 212 ? 5.165 21.279 188.989 1.00 38.48 198 TRP A CA 1
ATOM 1495 C C . TRP A 1 212 ? 6.310 20.904 188.057 1.00 36.48 198 TRP A C 1
ATOM 1496 O O . TRP A 1 212 ? 6.200 21.033 186.848 1.00 34.19 198 TRP A O 1
ATOM 1507 N N . ARG A 1 213 ? 7.408 20.407 188.608 1.00 36.92 199 ARG A N 1
ATOM 1508 C CA . ARG A 1 213 ? 8.508 20.070 187.726 1.00 39.82 199 ARG A CA 1
ATOM 1509 C C . ARG A 1 213 ? 8.230 18.870 186.790 1.00 40.13 199 ARG A C 1
ATOM 1510 O O . ARG A 1 213 ? 8.573 18.903 185.604 1.00 37.57 199 ARG A O 1
ATOM 1518 N N . VAL A 1 214 ? 7.558 17.847 187.312 1.00 39.78 200 VAL A N 1
ATOM 1519 C CA . VAL A 1 214 ? 7.020 16.762 186.477 1.00 41.59 200 VAL A CA 1
ATOM 1520 C C . VAL A 1 214 ? 6.123 17.293 185.354 1.00 43.20 200 VAL A C 1
ATOM 1521 O O . VAL A 1 214 ? 6.260 16.883 184.202 1.00 42.36 200 VAL A O 1
ATOM 1525 N N . ASP A 1 215 ? 5.229 18.222 185.692 1.00 45.12 201 ASP A N 1
ATOM 1526 C CA . ASP A 1 215 ? 4.205 18.689 184.773 1.00 48.55 201 ASP A CA 1
ATOM 1527 C C . ASP A 1 215 ? 4.776 19.431 183.570 1.00 49.56 201 ASP A C 1
ATOM 1528 O O . ASP A 1 215 ? 4.199 19.391 182.468 1.00 49.53 201 ASP A O 1
ATOM 1533 N N . MET A 1 216 ? 5.902 20.111 183.779 1.00 49.15 202 MET A N 1
ATOM 1534 C CA . MET A 1 216 ? 6.548 20.852 182.695 1.00 48.57 202 MET A CA 1
ATOM 1535 C C . MET A 1 216 ? 7.428 19.971 181.805 1.00 47.36 202 MET A C 1
ATOM 1536 O O . MET A 1 216 ? 7.928 20.429 180.777 1.00 47.73 202 MET A O 1
ATOM 1541 N N . GLY A 1 217 ? 7.606 18.707 182.190 1.00 45.65 203 GLY A N 1
ATOM 1542 C CA . GLY A 1 217 ? 8.316 17.731 181.341 1.00 43.50 203 GLY A CA 1
ATOM 1543 C C . GLY A 1 217 ? 9.705 17.463 181.894 1.00 43.61 203 GLY A C 1
ATOM 1544 O O . GLY A 1 217 ? 10.598 16.977 181.188 1.00 40.79 203 GLY A O 1
ATOM 1545 N N . GLY A 1 218 ? 9.880 17.773 183.174 1.00 41.76 204 GLY A N 1
ATOM 1546 C CA . GLY A 1 218 ? 11.200 17.787 183.764 1.00 44.23 204 GLY A CA 1
ATOM 1547 C C . GLY A 1 218 ? 11.945 19.077 183.455 1.00 44.90 204 GLY A C 1
ATOM 1548 O O . GLY A 1 218 ? 11.396 20.051 182.913 1.00 46.34 204 GLY A O 1
ATOM 1549 N N . VAL A 1 219 ? 13.216 19.081 183.801 1.00 44.67 205 VAL A N 1
ATOM 1550 C CA . VAL A 1 219 ? 13.813 20.257 184.379 1.00 42.73 205 VAL A CA 1
ATOM 1551 C C . VAL A 1 219 ? 15.283 20.298 183.948 1.00 39.27 205 VAL A C 1
ATOM 1552 O O . VAL A 1 219 ? 15.743 19.408 183.240 1.00 40.70 205 VAL A O 1
ATOM 1556 N N . LEU A 1 220 ? 16.015 21.332 184.329 1.00 35.95 206 LEU A N 1
ATOM 1557 C CA . LEU A 1 220 ? 17.421 21.438 183.924 1.00 32.16 206 LEU A CA 1
ATOM 1558 C C . LEU A 1 220 ? 18.243 20.387 184.651 1.00 30.66 206 LEU A C 1
ATOM 1559 O O . LEU A 1 220 ? 17.928 20.021 185.779 1.00 31.46 206 LEU A O 1
ATOM 1564 N N . ALA A 1 221 ? 19.293 19.904 184.001 1.00 29.10 207 ALA A N 1
ATOM 1565 C CA . ALA A 1 221 ? 20.356 19.167 184.686 1.00 31.88 207 ALA A CA 1
ATOM 1566 C C . ALA A 1 221 ? 21.357 20.169 185.302 1.00 29.86 207 ALA A C 1
ATOM 1567 O O . ALA A 1 221 ? 21.576 21.238 184.753 1.00 28.90 207 ALA A O 1
ATOM 1569 N N . ALA A 1 222 ? 21.963 19.816 186.427 1.00 30.25 208 ALA A N 1
ATOM 1570 C CA . ALA A 1 222 ? 23.000 20.662 187.036 1.00 29.33 208 ALA A CA 1
ATOM 1571 C C . ALA A 1 222 ? 24.063 21.105 186.034 1.00 30.66 208 ALA A C 1
ATOM 1572 O O . ALA A 1 222 ? 24.558 22.253 186.080 1.00 28.87 208 ALA A O 1
ATOM 1574 N N . ASP A 1 223 ? 24.432 20.196 185.133 1.00 28.55 209 ASP A N 1
ATOM 1575 C CA . ASP A 1 223 ? 25.455 20.501 184.143 1.00 29.89 209 ASP A CA 1
ATOM 1576 C C . ASP A 1 223 ? 25.058 21.596 183.152 1.00 27.80 209 ASP A C 1
ATOM 1577 O O . ASP A 1 223 ? 25.909 22.228 182.544 1.00 26.92 209 ASP A O 1
ATOM 1582 N N . ASP A 1 224 ? 23.762 21.804 182.960 1.00 28.55 210 ASP A N 1
ATOM 1583 C CA . ASP A 1 224 ? 23.310 22.877 182.077 1.00 28.38 210 ASP A CA 1
ATOM 1584 C C . ASP A 1 224 ? 23.733 24.206 182.663 1.00 26.50 210 ASP A C 1
ATOM 1585 O O . ASP A 1 224 ? 24.095 25.110 181.929 1.00 25.50 210 ASP A O 1
ATOM 1590 N N . VAL A 1 225 ? 23.687 24.310 183.991 1.00 26.95 211 VAL A N 1
ATOM 1591 C CA . VAL A 1 225 ? 24.137 25.520 184.675 1.00 27.63 211 VAL A CA 1
ATOM 1592 C C . VAL A 1 225 ? 25.669 25.621 184.610 1.00 28.09 211 VAL A C 1
ATOM 1593 O O . VAL A 1 225 ? 26.214 26.674 184.284 1.00 28.30 211 VAL A O 1
ATOM 1597 N N . ALA A 1 226 ? 26.357 24.512 184.883 1.00 27.59 212 ALA A N 1
ATOM 1598 C CA . ALA A 1 226 ? 27.812 24.479 184.829 1.00 28.25 212 ALA A CA 1
ATOM 1599 C C . ALA A 1 226 ? 28.413 24.874 183.472 1.00 28.31 212 ALA A C 1
ATOM 1600 O O . ALA A 1 226 ? 29.455 25.523 183.419 1.00 31.26 212 ALA A O 1
ATOM 1602 N N . ARG A 1 227 ? 27.775 24.485 182.377 1.00 28.21 213 ARG A N 1
ATOM 1603 C CA . ARG A 1 227 ? 28.273 24.895 181.061 1.00 30.14 213 ARG A CA 1
ATOM 1604 C C . ARG A 1 227 ? 28.169 26.402 180.862 1.00 29.97 213 ARG A C 1
ATOM 1605 O O . ARG A 1 227 ? 29.055 27.006 180.263 1.00 30.44 213 ARG A O 1
ATOM 1613 N N . ALA A 1 228 ? 27.104 27.016 181.377 1.00 28.61 214 ALA A N 1
ATOM 1614 C CA . ALA A 1 228 ? 26.950 28.467 181.267 1.00 27.36 214 ALA A CA 1
ATOM 1615 C C . ALA A 1 228 ? 27.970 29.212 182.116 1.00 26.91 214 ALA A C 1
ATOM 1616 O O . ALA A 1 228 ? 28.560 30.186 181.661 1.00 28.15 214 ALA A O 1
ATOM 1618 N N . VAL A 1 229 ? 28.169 28.754 183.343 1.00 28.50 215 VAL A N 1
ATOM 1619 C CA . VAL A 1 229 ? 29.193 29.316 184.231 1.00 29.41 215 VAL A CA 1
ATOM 1620 C C . VAL A 1 229 ? 30.593 29.272 183.596 1.00 30.83 215 VAL A C 1
ATOM 1621 O O . VAL A 1 229 ? 31.314 30.264 183.601 1.00 28.82 215 VAL A O 1
ATOM 1625 N N . LEU A 1 230 ? 30.972 28.109 183.072 1.00 30.10 216 LEU A N 1
ATOM 1626 C CA . LEU A 1 230 ? 32.280 27.970 182.443 1.00 31.31 216 LEU A CA 1
ATOM 1627 C C . LEU A 1 230 ? 32.401 28.869 181.218 1.00 30.50 216 LEU A C 1
ATOM 1628 O O . LEU A 1 230 ? 33.415 29.544 181.036 1.00 31.42 216 LEU A O 1
ATOM 1633 N N . PHE A 1 231 ? 31.371 28.908 180.378 1.00 29.64 217 PHE A N 1
ATOM 1634 C CA . PHE A 1 231 ? 31.396 29.803 179.227 1.00 30.43 217 PHE A CA 1
ATOM 1635 C C . PHE A 1 231 ? 31.587 31.262 179.618 1.00 29.77 217 PHE A C 1
ATOM 1636 O O . PHE A 1 231 ? 32.326 31.989 178.956 1.00 31.66 217 PHE A O 1
ATOM 1644 N N . ALA A 1 232 ? 30.914 31.709 180.675 1.00 28.73 218 ALA A N 1
ATOM 1645 C CA . ALA A 1 232 ? 31.011 33.117 181.063 1.00 28.17 218 ALA A CA 1
ATOM 1646 C C . ALA A 1 232 ? 32.447 33.403 181.538 1.00 29.12 218 ALA A C 1
ATOM 1647 O O . ALA A 1 232 ? 33.016 34.442 181.206 1.00 29.73 218 ALA A O 1
ATOM 1649 N N . TYR A 1 233 ? 33.001 32.467 182.306 1.00 27.91 219 TYR A N 1
ATOM 1650 C CA . TYR A 1 233 ? 34.327 32.612 182.901 1.00 30.33 219 TYR A CA 1
ATOM 1651 C C . TYR A 1 233 ? 35.442 32.575 181.845 1.00 30.03 219 TYR A C 1
ATOM 1652 O O . TYR A 1 233 ? 36.424 33.317 181.934 1.00 30.00 219 TYR A O 1
ATOM 1661 N N . GLN A 1 234 ? 35.285 31.692 180.862 1.00 31.09 220 GLN A N 1
ATOM 1662 C CA . GLN A 1 234 ? 36.253 31.513 179.777 1.00 31.08 220 GLN A CA 1
ATOM 1663 C C . GLN A 1 234 ? 36.335 32.669 178.789 1.00 32.55 220 GLN A C 1
ATOM 1664 O O . GLN A 1 234 ? 37.243 32.705 177.968 1.00 32.70 220 GLN A O 1
ATOM 1670 N N . GLN A 1 235 ? 35.419 33.627 178.855 1.00 30.70 221 GLN A N 1
ATOM 1671 C CA . GLN A 1 235 ? 35.568 34.785 177.993 1.00 31.42 221 GLN A CA 1
ATOM 1672 C C . GLN A 1 235 ? 36.848 35.517 178.390 1.00 31.48 221 GLN A C 1
ATOM 1673 O O . GLN A 1 235 ? 37.300 35.398 179.518 1.00 32.63 221 GLN A O 1
ATOM 1679 N N . PRO A 1 236 ? 37.449 36.270 177.455 1.00 33.00 222 PRO A N 1
ATOM 1680 C CA . PRO A 1 236 ? 38.642 37.021 177.840 1.00 33.86 222 PRO A CA 1
ATOM 1681 C C . PRO A 1 236 ? 38.308 37.945 179.016 1.00 33.15 222 PRO A C 1
ATOM 1682 O O . PRO A 1 236 ? 37.156 38.345 179.178 1.00 32.14 222 PRO A O 1
ATOM 1686 N N . GLN A 1 237 ? 39.312 38.265 179.822 1.00 32.27 223 GLN A N 1
ATOM 1687 C CA . GLN A 1 237 ? 39.124 39.107 181.004 1.00 31.47 223 GLN A CA 1
ATOM 1688 C C . GLN A 1 237 ? 38.416 40.443 180.711 1.00 30.76 223 GLN A C 1
ATOM 1689 O O . GLN A 1 237 ? 37.725 40.991 181.561 1.00 28.40 223 GLN A O 1
ATOM 1695 N N . ASN A 1 238 ? 38.575 40.977 179.505 1.00 30.15 224 ASN A N 1
ATOM 1696 C CA . ASN A 1 238 ? 37.964 42.255 179.206 1.00 28.62 224 ASN A CA 1
ATOM 1697 C C . ASN A 1 238 ? 36.492 42.129 178.795 1.00 28.48 224 ASN A C 1
ATOM 1698 O O . ASN A 1 238 ? 35.845 43.137 178.557 1.00 25.00 224 ASN A O 1
ATOM 1703 N N . VAL A 1 239 ? 35.984 40.901 178.671 1.00 28.93 225 VAL A N 1
ATOM 1704 C CA . VAL A 1 239 ? 34.565 40.713 178.341 1.00 29.05 225 VAL A CA 1
ATOM 1705 C C . VAL A 1 239 ? 33.783 40.282 179.586 1.00 28.22 225 VAL A C 1
ATOM 1706 O O . VAL A 1 239 ? 34.083 39.256 180.180 1.00 27.34 225 VAL A O 1
ATOM 1710 N N . CYS A 1 240 ? 32.794 41.069 179.998 1.00 27.49 226 CYS A N 1
ATOM 1711 C CA . CYS A 1 240 ? 32.051 40.684 181.211 1.00 27.45 226 CYS A CA 1
ATOM 1712 C C . CYS A 1 240 ? 30.625 40.300 180.875 1.00 26.15 226 CYS A C 1
ATOM 1713 O O . CYS A 1 240 ? 29.795 41.140 180.527 1.00 24.13 226 CYS A O 1
ATOM 1716 N N . ILE A 1 241 ? 30.342 39.011 180.961 1.00 27.82 227 ILE A N 1
ATOM 1717 C CA . ILE A 1 241 ? 28.968 38.581 180.862 1.00 28.03 227 ILE A CA 1
ATOM 1718 C C . ILE A 1 241 ? 28.322 38.794 182.226 1.00 28.71 227 ILE A C 1
ATOM 1719 O O . ILE A 1 241 ? 28.613 38.071 183.166 1.00 29.77 227 ILE A O 1
ATOM 1724 N N . ARG A 1 242 ? 27.484 39.823 182.334 1.00 26.70 228 ARG A N 1
ATOM 1725 C CA . ARG A 1 242 ? 26.968 40.257 183.621 1.00 27.55 228 ARG A CA 1
ATOM 1726 C C . ARG A 1 242 ? 25.910 39.289 184.174 1.00 26.71 228 ARG A C 1
ATOM 1727 O O . ARG A 1 242 ? 25.862 39.031 185.380 1.00 25.67 228 ARG A O 1
ATOM 1735 N N . GLU A 1 243 ? 25.051 38.792 183.284 1.00 25.95 229 GLU A N 1
ATOM 1736 C CA . GLU A 1 243 ? 23.981 37.883 183.688 1.00 27.39 229 GLU A CA 1
ATOM 1737 C C . GLU A 1 243 ? 23.730 36.819 182.631 1.00 24.18 229 GLU A C 1
ATOM 1738 O O . GLU A 1 243 ? 23.724 37.126 181.451 1.00 24.23 229 GLU A O 1
ATOM 1744 N N . ILE A 1 244 ? 23.536 35.577 183.071 1.00 23.20 230 ILE A N 1
ATOM 1745 C CA . ILE A 1 244 ? 22.914 34.531 182.247 1.00 25.87 230 ILE A CA 1
ATOM 1746 C C . ILE A 1 244 ? 21.724 33.934 183.025 1.00 25.19 230 ILE A C 1
ATOM 1747 O O . ILE A 1 244 ? 21.902 33.410 184.116 1.00 26.18 230 ILE A O 1
ATOM 1752 N N . ALA A 1 245 ? 20.525 34.055 182.472 1.00 24.00 231 ALA A N 1
ATOM 1753 C CA . ALA A 1 245 ? 19.336 33.460 183.064 1.00 24.28 231 ALA A CA 1
ATOM 1754 C C . ALA A 1 245 ? 18.929 32.273 182.200 1.00 25.05 231 ALA A C 1
ATOM 1755 O O . ALA A 1 245 ? 18.906 32.376 180.982 1.00 25.39 231 ALA A O 1
ATOM 1757 N N . LEU A 1 246 ? 18.607 31.150 182.827 1.00 24.62 232 LEU A N 1
ATOM 1758 C CA . LEU A 1 246 ? 18.266 29.946 182.063 1.00 25.91 232 LEU A CA 1
ATOM 1759 C C . LEU A 1 246 ? 17.277 29.083 182.846 1.00 26.97 232 LEU A C 1
ATOM 1760 O O . LEU A 1 246 ? 17.227 29.128 184.097 1.00 24.96 232 LEU A O 1
ATOM 1765 N N . ALA A 1 247 ? 16.490 28.313 182.099 1.00 26.41 233 ALA A N 1
ATOM 1766 C CA . ALA A 1 247 ? 15.365 27.548 182.649 1.00 25.01 233 ALA A CA 1
ATOM 1767 C C . ALA A 1 247 ? 14.997 26.494 181.614 1.00 25.84 233 ALA A C 1
ATOM 1768 O O . ALA A 1 247 ? 15.349 26.642 180.434 1.00 25.96 233 ALA A O 1
ATOM 1770 N N . PRO A 1 248 ? 14.276 25.431 182.039 1.00 26.87 234 PRO A N 1
ATOM 1771 C CA . PRO A 1 248 ? 13.733 24.505 181.014 1.00 26.59 234 PRO A CA 1
ATOM 1772 C C . PRO A 1 248 ? 12.923 25.307 180.030 1.00 25.43 234 PRO A C 1
ATOM 1773 O O . PRO A 1 248 ? 12.252 26.261 180.418 1.00 27.28 234 PRO A O 1
ATOM 1777 N N . THR A 1 249 ? 12.957 24.922 178.768 1.00 24.54 235 THR A N 1
ATOM 1778 C CA . THR A 1 249 ? 12.186 25.619 177.763 1.00 23.71 235 THR A CA 1
ATOM 1779 C C . THR A 1 249 ? 10.671 25.633 178.082 1.00 28.83 235 THR A C 1
ATOM 1780 O O . THR A 1 249 ? 9.948 26.625 177.814 1.00 26.06 235 THR A O 1
ATOM 1784 N N . LYS A 1 250 ? 10.201 24.529 178.656 1.00 29.71 236 LYS A N 1
ATOM 1785 C CA . LYS A 1 250 ? 8.774 24.309 178.883 1.00 32.92 236 LYS A CA 1
ATOM 1786 C C . LYS A 1 250 ? 8.299 24.904 180.218 1.00 35.36 236 LYS A C 1
ATOM 1787 O O . LYS A 1 250 ? 7.098 24.896 180.508 1.00 35.77 236 LYS A O 1
ATOM 1793 N N . GLN A 1 251 ? 9.225 25.454 181.005 1.00 36.51 237 GLN A N 1
ATOM 1794 C CA . GLN A 1 251 ? 8.841 26.204 182.209 1.00 41.00 237 GLN A CA 1
ATOM 1795 C C . GLN A 1 251 ? 7.829 27.344 181.979 1.00 44.03 237 GLN A C 1
ATOM 1796 O O . GLN A 1 251 ? 8.059 28.254 181.177 1.00 41.84 237 GLN A O 1
ATOM 1802 N N . GLN A 1 252 ? 6.714 27.265 182.707 1.00 49.01 238 GLN A N 1
ATOM 1803 C CA . GLN A 1 252 ? 5.834 28.411 182.984 1.00 54.29 238 GLN A CA 1
ATOM 1804 C C . GLN A 1 252 ? 5.163 28.232 184.371 1.00 55.61 238 GLN A C 1
ATOM 1805 O O . GLN A 1 252 ? 5.534 27.315 185.111 1.00 55.20 238 GLN A O 1
ATOM 1811 N N . PRO A 1 253 ? 4.179 29.096 184.727 1.00 57.65 239 PRO A N 1
ATOM 1812 C CA . PRO A 1 253 ? 3.662 29.235 186.115 1.00 57.99 239 PRO A CA 1
ATOM 1813 C C . PRO A 1 253 ? 3.265 27.923 186.810 1.00 58.21 239 PRO A C 1
ATOM 1814 O O . PRO A 1 253 ? 2.217 27.350 186.507 1.00 58.15 239 PRO A O 1
ATOM 1818 N N . LYS B 1 16 ? -11.033 54.920 215.916 1.00 44.41 2 LYS B N 1
ATOM 1819 C CA . LYS B 1 16 ? -10.416 54.369 214.663 1.00 42.62 2 LYS B CA 1
ATOM 1820 C C . LYS B 1 16 ? -9.393 53.300 214.990 1.00 40.59 2 LYS B C 1
ATOM 1821 O O . LYS B 1 16 ? -8.980 53.162 216.146 1.00 41.81 2 LYS B O 1
ATOM 1827 N N . LYS B 1 17 ? -8.979 52.540 213.976 1.00 37.30 3 LYS B N 1
ATOM 1828 C CA . LYS B 1 17 ? -8.280 51.289 214.219 1.00 34.73 3 LYS B CA 1
ATOM 1829 C C . LYS B 1 17 ? -6.816 51.477 214.624 1.00 31.46 3 LYS B C 1
ATOM 1830 O O . LYS B 1 17 ? -6.181 52.422 214.213 1.00 30.74 3 LYS B O 1
ATOM 1836 N N . LEU B 1 18 ? -6.302 50.560 215.436 1.00 30.36 4 LEU B N 1
ATOM 1837 C CA . LEU B 1 18 ? -4.920 50.589 215.843 1.00 29.09 4 LEU B CA 1
ATOM 1838 C C . LEU B 1 18 ? -3.943 50.490 214.645 1.00 30.71 4 LEU B C 1
ATOM 1839 O O . LEU B 1 18 ? -4.165 49.721 213.699 1.00 29.60 4 LEU B O 1
ATOM 1844 N N . VAL B 1 19 ? -2.879 51.280 214.705 1.00 29.19 5 VAL B N 1
ATOM 1845 C CA . VAL B 1 19 ? -1.794 51.235 213.720 1.00 28.98 5 VAL B CA 1
ATOM 1846 C C . VAL B 1 19 ? -0.478 51.089 214.476 1.00 29.40 5 VAL B C 1
ATOM 1847 O O . VAL B 1 19 ? -0.216 51.831 215.425 1.00 31.15 5 VAL B O 1
ATOM 1851 N N . VAL B 1 20 ? 0.332 50.111 214.085 1.00 27.22 6 VAL B N 1
ATOM 1852 C CA . VAL B 1 20 ? 1.648 49.883 214.669 1.00 26.28 6 VAL B CA 1
ATOM 1853 C C . VAL B 1 20 ? 2.741 50.470 213.770 1.00 28.40 6 VAL B C 1
ATOM 1854 O O . VAL B 1 20 ? 2.756 50.207 212.553 1.00 28.26 6 VAL B O 1
ATOM 1858 N N . ILE B 1 21 ? 3.658 51.260 214.340 1.00 27.23 7 ILE B N 1
ATOM 1859 C CA . ILE B 1 21 ? 4.738 51.864 213.536 1.00 26.21 7 ILE B CA 1
ATOM 1860 C C . ILE B 1 21 ? 6.081 51.520 214.159 1.00 28.69 7 ILE B C 1
ATOM 1861 O O . ILE B 1 21 ? 6.323 51.844 215.336 1.00 27.34 7 ILE B O 1
ATOM 1866 N N . THR B 1 22 ? 6.937 50.801 213.418 1.00 25.74 8 THR B N 1
ATOM 1867 C CA . THR B 1 22 ? 8.301 50.568 213.888 1.00 24.80 8 THR B CA 1
ATOM 1868 C C . THR B 1 22 ? 9.218 51.701 213.473 1.00 25.38 8 THR B C 1
ATOM 1869 O O . THR B 1 22 ? 8.978 52.390 212.483 1.00 27.29 8 THR B O 1
ATOM 1873 N N . GLY B 1 23 ? 10.284 51.888 214.235 1.00 27.06 9 GLY B N 1
ATOM 1874 C CA . GLY B 1 23 ? 11.230 52.966 213.975 1.00 28.01 9 GLY B CA 1
ATOM 1875 C C . GLY B 1 23 ? 10.609 54.338 214.083 1.00 27.80 9 GLY B C 1
ATOM 1876 O O . GLY B 1 23 ? 10.867 55.179 213.248 1.00 27.39 9 GLY B O 1
ATOM 1877 N N . ALA B 1 24 ? 9.798 54.584 215.114 1.00 28.84 10 ALA B N 1
ATOM 1878 C CA . ALA B 1 24 ? 9.103 55.871 215.187 1.00 31.22 10 ALA B CA 1
ATOM 1879 C C . ALA B 1 24 ? 9.820 56.931 216.029 1.00 31.73 10 ALA B C 1
ATOM 1880 O O . ALA B 1 24 ? 9.273 57.997 216.257 1.00 33.16 10 ALA B O 1
ATOM 1882 N N . SER B 1 25 ? 11.041 56.635 216.472 1.00 33.75 11 SER B N 1
ATOM 1883 C CA . SER B 1 25 ? 11.800 57.548 217.347 1.00 34.00 11 SER B CA 1
ATOM 1884 C C . SER B 1 25 ? 12.531 58.707 216.634 1.00 37.19 11 SER B C 1
ATOM 1885 O O . SER B 1 25 ? 13.111 59.573 217.305 1.00 39.03 11 SER B O 1
ATOM 1888 N N . SER B 1 26 ? 12.515 58.717 215.298 1.00 33.59 12 SER B N 1
ATOM 1889 C CA . SER B 1 26 ? 12.992 59.853 214.506 1.00 33.70 12 SER B CA 1
ATOM 1890 C C . SER B 1 26 ? 12.541 59.723 213.066 1.00 32.69 12 SER B C 1
ATOM 1891 O O . SER B 1 26 ? 11.911 58.734 212.689 1.00 33.86 12 SER B O 1
ATOM 1894 N N . GLY B 1 27 ? 12.868 60.730 212.270 1.00 30.02 13 GLY B N 1
ATOM 1895 C CA . GLY B 1 27 ? 12.763 60.665 210.828 1.00 29.18 13 GLY B CA 1
ATOM 1896 C C . GLY B 1 27 ? 11.406 60.280 210.271 1.00 30.68 13 GLY B C 1
ATOM 1897 O O . GLY B 1 27 ? 10.349 60.772 210.690 1.00 28.63 13 GLY B O 1
ATOM 1898 N N . ILE B 1 28 ? 11.445 59.396 209.286 1.00 30.48 14 ILE B N 1
ATOM 1899 C CA . ILE B 1 28 ? 10.246 59.005 208.601 1.00 26.69 14 ILE B CA 1
ATOM 1900 C C . ILE B 1 28 ? 9.185 58.466 209.560 1.00 26.61 14 ILE B C 1
ATOM 1901 O O . ILE B 1 28 ? 8.058 58.928 209.528 1.00 28.40 14 ILE B O 1
ATOM 1906 N N . GLY B 1 29 ? 9.555 57.518 210.418 1.00 27.06 15 GLY B N 1
ATOM 1907 C CA . GLY B 1 29 ? 8.612 56.886 211.343 1.00 29.35 15 GLY B CA 1
ATOM 1908 C C . GLY B 1 29 ? 7.940 57.859 212.311 1.00 29.41 15 GLY B C 1
ATOM 1909 O O . GLY B 1 29 ? 6.741 57.758 212.578 1.00 29.24 15 GLY B O 1
ATOM 1910 N N . GLU B 1 30 ? 8.709 58.806 212.841 1.00 29.17 16 GLU B N 1
ATOM 1911 C CA . GLU B 1 30 ? 8.113 59.910 213.599 1.00 29.20 16 GLU B CA 1
ATOM 1912 C C . GLU B 1 30 ? 7.078 60.678 212.812 1.00 27.88 16 GLU B C 1
ATOM 1913 O O . GLU B 1 30 ? 5.980 60.930 213.308 1.00 27.86 16 GLU B O 1
ATOM 1919 N N . ALA B 1 31 ? 7.419 61.058 211.578 1.00 27.12 17 ALA B N 1
ATOM 1920 C CA . ALA B 1 31 ? 6.505 61.844 210.774 1.00 26.46 17 ALA B CA 1
ATOM 1921 C C . ALA B 1 31 ? 5.263 61.029 210.432 1.00 27.45 17 ALA B C 1
ATOM 1922 O O . ALA B 1 31 ? 4.156 61.571 210.372 1.00 27.38 17 ALA B O 1
ATOM 1924 N N . ILE B 1 32 ? 5.428 59.727 210.207 1.00 26.52 18 ILE B N 1
ATOM 1925 C CA . ILE B 1 32 ? 4.253 58.892 209.961 1.00 25.08 18 ILE B CA 1
ATOM 1926 C C . ILE B 1 32 ? 3.380 58.844 211.220 1.00 24.29 18 ILE B C 1
ATOM 1927 O O . ILE B 1 32 ? 2.183 58.971 211.139 1.00 25.56 18 ILE B O 1
ATOM 1932 N N . ALA B 1 33 ? 3.987 58.647 212.381 1.00 26.43 19 ALA B N 1
ATOM 1933 C CA . ALA B 1 33 ? 3.225 58.633 213.626 1.00 27.97 19 ALA B CA 1
ATOM 1934 C C . ALA B 1 33 ? 2.370 59.894 213.788 1.00 28.91 19 ALA B C 1
ATOM 1935 O O . ALA B 1 33 ? 1.183 59.805 214.116 1.00 30.52 19 ALA B O 1
ATOM 1937 N N . ARG B 1 34 ? 2.964 61.050 213.510 1.00 31.07 20 ARG B N 1
ATOM 1938 C CA . ARG B 1 34 ? 2.291 62.338 213.628 1.00 32.33 20 ARG B CA 1
ATOM 1939 C C . ARG B 1 34 ? 1.088 62.453 212.713 1.00 33.68 20 ARG B C 1
ATOM 1940 O O . ARG B 1 34 ? 0.063 63.025 213.097 1.00 34.64 20 ARG B O 1
ATOM 1948 N N . ARG B 1 35 ? 1.199 61.931 211.491 1.00 33.63 21 ARG B N 1
ATOM 1949 C CA . ARG B 1 35 ? 0.089 62.043 210.550 1.00 33.33 21 ARG B CA 1
ATOM 1950 C C . ARG B 1 35 ? -1.063 61.105 210.913 1.00 34.31 21 ARG B C 1
ATOM 1951 O O . ARG B 1 35 ? -2.243 61.493 210.849 1.00 33.97 21 ARG B O 1
ATOM 1959 N N . PHE B 1 36 ? -0.729 59.870 211.289 1.00 33.36 22 PHE B N 1
ATOM 1960 C CA . PHE B 1 36 ? -1.748 58.912 211.704 1.00 34.24 22 PHE B CA 1
ATOM 1961 C C . PHE B 1 36 ? -2.419 59.338 212.999 1.00 34.08 22 PHE B C 1
ATOM 1962 O O . PHE B 1 36 ? -3.604 59.117 213.172 1.00 34.88 22 PHE B O 1
ATOM 1970 N N . SER B 1 37 ? -1.650 59.908 213.920 1.00 34.61 23 SER B N 1
ATOM 1971 C CA . SER B 1 37 ? -2.223 60.431 215.158 1.00 36.51 23 SER B CA 1
ATOM 1972 C C . SER B 1 37 ? -3.176 61.590 214.887 1.00 36.41 23 SER B C 1
ATOM 1973 O O . SER B 1 37 ? -4.285 61.608 215.408 1.00 37.65 23 SER B O 1
ATOM 1976 N N . GLU 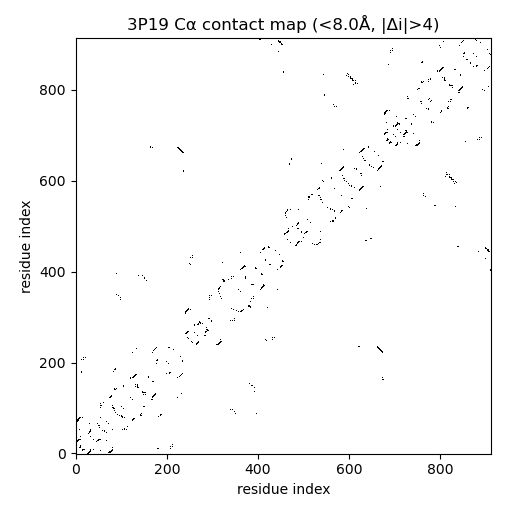B 1 38 ? -2.753 62.540 214.061 1.00 38.76 24 GLU B N 1
ATOM 1977 C CA . GLU B 1 38 ? -3.602 63.665 213.683 1.00 41.20 24 GLU B CA 1
ATOM 1978 C C . GLU B 1 38 ? -4.898 63.208 213.020 1.00 42.93 24 GLU B C 1
ATOM 1979 O O . GLU B 1 38 ? -5.909 63.911 213.081 1.00 42.57 24 GLU B O 1
ATOM 1985 N N . GLU B 1 39 ? -4.877 62.033 212.393 1.00 42.42 25 GLU B N 1
ATOM 1986 C CA . GLU B 1 39 ? -6.053 61.531 211.701 1.00 41.87 25 GLU B CA 1
ATOM 1987 C C . GLU B 1 39 ? -6.955 60.779 212.651 1.00 41.47 25 GLU B C 1
ATOM 1988 O O . GLU B 1 39 ? -8.064 60.401 212.272 1.00 40.26 25 GLU B O 1
ATOM 1994 N N . GLY B 1 40 ? -6.449 60.527 213.861 1.00 40.16 26 GLY B N 1
ATOM 1995 C CA . GLY B 1 40 ? -7.251 59.980 214.945 1.00 39.23 26 GLY B CA 1
ATOM 1996 C C . GLY B 1 40 ? -7.007 58.516 215.254 1.00 38.68 26 GLY B C 1
ATOM 1997 O O . GLY B 1 40 ? -7.778 57.907 215.993 1.00 39.29 26 GLY B O 1
ATOM 1998 N N . HIS B 1 41 ? -5.949 57.934 214.687 1.00 35.44 27 HIS B N 1
ATOM 1999 C CA . HIS B 1 41 ? -5.601 56.537 214.987 1.00 33.31 27 HIS B CA 1
ATOM 2000 C C . HIS B 1 41 ? -4.844 56.438 216.307 1.00 31.66 27 HIS B C 1
ATOM 2001 O O . HIS B 1 41 ? -3.885 57.165 216.514 1.00 32.88 27 HIS B O 1
ATOM 2008 N N . PRO B 1 42 ? -5.254 55.513 217.192 1.00 31.60 28 PRO B N 1
ATOM 2009 C CA . PRO B 1 42 ? -4.395 55.148 218.293 1.00 30.91 28 PRO B CA 1
ATOM 2010 C C . PRO B 1 42 ? -3.181 54.390 217.766 1.00 30.55 28 PRO B C 1
ATOM 2011 O O . PRO B 1 42 ? -3.283 53.701 216.754 1.00 31.11 28 PRO B O 1
ATOM 2015 N N . LEU B 1 43 ? -2.054 54.494 218.453 1.00 30.82 29 LEU B N 1
ATOM 2016 C CA . LEU B 1 43 ? -0.784 53.998 217.892 1.00 30.62 29 LEU B CA 1
ATOM 2017 C C . LEU B 1 43 ? -0.069 53.064 218.846 1.00 29.89 29 LEU B C 1
ATOM 2018 O O . LEU B 1 43 ? -0.143 53.223 220.065 1.00 31.66 29 LEU B O 1
ATOM 2023 N N . LEU B 1 44 ? 0.610 52.066 218.300 1.00 28.25 30 LEU B N 1
ATOM 2024 C CA . LEU B 1 44 ? 1.730 51.458 218.994 1.00 27.92 30 LEU B CA 1
ATOM 2025 C C . LEU B 1 44 ? 3.039 51.882 218.321 1.00 30.59 30 LEU B C 1
ATOM 2026 O O . LEU B 1 44 ? 3.258 51.621 217.126 1.00 29.51 30 LEU B O 1
ATOM 2031 N N . LEU B 1 45 ? 3.897 52.562 219.074 1.00 28.39 31 LEU B N 1
ATOM 2032 C CA . LEU B 1 45 ? 5.162 53.023 218.530 1.00 29.32 31 LEU B CA 1
ATOM 2033 C C . LEU B 1 45 ? 6.250 52.166 219.111 1.00 29.77 31 LEU B C 1
ATOM 2034 O O . LEU B 1 45 ? 6.322 51.982 220.342 1.00 30.09 31 LEU B O 1
ATOM 2039 N N . LEU B 1 46 ? 7.063 51.595 218.227 1.00 28.79 32 LEU B N 1
ATOM 2040 C CA . LEU B 1 46 ? 8.119 50.687 218.644 1.00 31.40 32 LEU B CA 1
ATOM 2041 C C . LEU B 1 46 ? 9.469 51.268 218.236 1.00 32.40 32 LEU B C 1
ATOM 2042 O O . LEU B 1 46 ? 9.612 51.821 217.147 1.00 32.06 32 LEU B O 1
ATOM 2047 N N . ALA B 1 47 ? 10.452 51.161 219.125 1.00 33.82 33 ALA B N 1
ATOM 2048 C CA . ALA B 1 47 ? 11.800 51.682 218.863 1.00 34.93 33 ALA B CA 1
ATOM 2049 C C . ALA B 1 47 ? 12.608 51.438 220.108 1.00 36.60 33 ALA B C 1
ATOM 2050 O O . ALA B 1 47 ? 12.040 51.083 221.157 1.00 37.67 33 ALA B O 1
ATOM 2052 N N . ARG B 1 48 ? 13.922 51.620 220.009 1.00 35.00 34 ARG B N 1
ATOM 2053 C CA . ARG B 1 48 ? 14.795 51.277 221.133 1.00 38.25 34 ARG B CA 1
ATOM 2054 C C . ARG B 1 48 ? 14.955 52.450 222.097 1.00 38.56 34 ARG B C 1
ATOM 2055 O O . ARG B 1 48 ? 15.088 52.247 223.294 1.00 40.05 34 ARG B O 1
ATOM 2063 N N . ARG B 1 49 ? 14.934 53.668 221.565 1.00 40.37 35 ARG B N 1
ATOM 2064 C CA . ARG B 1 49 ? 14.929 54.885 222.393 1.00 41.45 35 ARG B CA 1
ATOM 2065 C C . ARG B 1 49 ? 13.488 55.240 222.789 1.00 41.40 35 ARG B C 1
ATOM 2066 O O . ARG B 1 49 ? 12.912 56.191 222.258 1.00 40.85 35 ARG B O 1
ATOM 2074 N N . VAL B 1 50 ? 12.910 54.469 223.706 1.00 41.44 36 VAL B N 1
ATOM 2075 C CA . VAL B 1 50 ? 11.524 54.689 224.131 1.00 40.92 36 VAL B CA 1
ATOM 2076 C C . VAL B 1 50 ? 11.286 56.101 224.689 1.00 41.78 36 VAL B C 1
ATOM 2077 O O . VAL B 1 50 ? 10.175 56.620 224.630 1.00 40.73 36 VAL B O 1
ATOM 2081 N N . GLU B 1 51 ? 12.336 56.746 225.185 1.00 41.71 37 GLU B N 1
ATOM 2082 C CA . GLU B 1 51 ? 12.150 58.051 225.800 1.00 43.67 37 GLU B CA 1
ATOM 2083 C C . GLU B 1 51 ? 11.882 59.161 224.782 1.00 42.74 37 GLU B C 1
ATOM 2084 O O . GLU B 1 51 ? 11.162 60.115 225.073 1.00 43.85 37 GLU B O 1
ATOM 2090 N N . ARG B 1 52 ? 12.448 59.037 223.582 1.00 41.59 38 ARG B N 1
ATOM 2091 C CA . ARG B 1 52 ? 12.069 59.920 222.474 1.00 38.93 38 ARG B CA 1
ATOM 2092 C C . ARG B 1 52 ? 10.657 59.637 221.997 1.00 35.99 38 ARG B C 1
ATOM 2093 O O . ARG B 1 52 ? 9.966 60.532 221.552 1.00 36.29 38 ARG B O 1
ATOM 2101 N N . LEU B 1 53 ? 10.222 58.385 222.070 1.00 36.69 39 LEU B N 1
ATOM 2102 C CA . LEU B 1 53 ? 8.824 58.080 221.734 1.00 35.80 39 LEU B CA 1
ATOM 2103 C C . LEU B 1 53 ? 7.928 58.838 222.716 1.00 33.69 39 LEU B C 1
ATOM 2104 O O . LEU B 1 53 ? 7.107 59.671 222.311 1.00 33.92 39 LEU B O 1
ATOM 2109 N N . LYS B 1 54 ? 8.108 58.553 224.002 1.00 34.48 40 LYS B N 1
ATOM 2110 C CA . LYS B 1 54 ? 7.377 59.277 225.059 1.00 36.94 40 LYS B CA 1
ATOM 2111 C C . LYS B 1 54 ? 7.363 60.788 224.783 1.00 35.16 40 LYS B C 1
ATOM 2112 O O . LYS B 1 54 ? 6.324 61.427 224.875 1.00 36.13 40 LYS B O 1
ATOM 2118 N N . ALA B 1 55 ? 8.510 61.355 224.425 1.00 37.02 41 ALA B N 1
ATOM 2119 C CA . ALA B 1 55 ? 8.592 62.808 224.197 1.00 37.00 41 ALA B CA 1
ATOM 2120 C C . ALA B 1 55 ? 7.779 63.350 223.035 1.00 38.19 41 ALA B C 1
ATOM 2121 O O . ALA B 1 55 ? 7.532 64.560 222.973 1.00 41.57 41 ALA B O 1
ATOM 2123 N N . LEU B 1 56 ? 7.367 62.493 222.095 1.00 38.97 42 LEU B N 1
ATOM 2124 C CA . LEU B 1 56 ? 6.475 62.955 221.005 1.00 37.12 42 LEU B CA 1
ATOM 2125 C C . LEU B 1 56 ? 5.168 63.378 221.631 1.00 37.15 42 LEU B C 1
ATOM 2126 O O . LEU B 1 56 ? 4.422 64.192 221.073 1.00 37.80 42 LEU B O 1
ATOM 2131 N N . ASN B 1 57 ? 4.873 62.791 222.784 1.00 38.79 43 ASN B N 1
ATOM 2132 C CA . ASN B 1 57 ? 3.702 63.188 223.551 1.00 39.37 43 ASN B CA 1
ATOM 2133 C C . ASN B 1 57 ? 2.438 63.204 222.682 1.00 38.62 43 ASN B C 1
ATOM 2134 O O . ASN B 1 57 ? 1.681 64.175 222.693 1.00 36.90 43 ASN B O 1
ATOM 2139 N N . LEU B 1 58 ? 2.218 62.132 221.919 1.00 35.82 44 LEU B N 1
ATOM 2140 C CA . LEU B 1 58 ? 1.040 62.060 221.035 1.00 35.20 44 LEU B CA 1
ATOM 2141 C C . LEU B 1 58 ? -0.102 61.438 221.811 1.00 32.03 44 LEU B C 1
ATOM 2142 O O . LEU B 1 58 ? 0.135 60.575 222.631 1.00 33.68 44 LEU B O 1
ATOM 2147 N N . PRO B 1 59 ? -1.343 61.880 221.565 1.00 33.29 45 PRO B N 1
ATOM 2148 C CA . PRO B 1 59 ? -2.469 61.290 222.283 1.00 35.46 45 PRO B CA 1
ATOM 2149 C C . PRO B 1 59 ? -2.634 59.822 221.916 1.00 35.46 45 PRO B C 1
ATOM 2150 O O . PRO B 1 59 ? -2.227 59.415 220.816 1.00 35.21 45 PRO B O 1
ATOM 2154 N N . ASN B 1 60 ? -3.240 59.047 222.813 1.00 33.58 46 ASN B N 1
ATOM 2155 C CA . ASN B 1 60 ? -3.700 57.705 222.479 1.00 33.42 46 ASN B CA 1
ATOM 2156 C C . ASN B 1 60 ? -2.620 56.884 221.782 1.00 33.18 46 ASN B C 1
ATOM 2157 O O . ASN B 1 60 ? -2.881 56.239 220.766 1.00 32.29 46 ASN B O 1
ATOM 2162 N N . THR B 1 61 ? -1.425 56.902 222.357 1.00 33.93 47 THR B N 1
ATOM 2163 C CA . THR B 1 61 ? -0.229 56.355 221.723 1.00 35.00 47 THR B CA 1
ATOM 2164 C C . THR B 1 61 ? 0.562 55.530 222.723 1.00 33.94 47 THR B C 1
ATOM 2165 O O . THR B 1 61 ? 0.984 56.057 223.746 1.00 34.97 47 THR B O 1
ATOM 2169 N N . LEU B 1 62 ? 0.745 54.236 222.446 1.00 33.16 48 LEU B N 1
ATOM 2170 C CA . LEU B 1 62 ? 1.533 53.386 223.326 1.00 31.90 48 LEU B CA 1
ATOM 2171 C C . LEU B 1 62 ? 2.962 53.341 222.857 1.00 32.79 48 LEU B C 1
ATOM 2172 O O . LEU B 1 62 ? 3.214 53.141 221.672 1.00 34.19 48 LEU B O 1
ATOM 2177 N N . CYS B 1 63 ? 3.894 53.505 223.783 1.00 31.85 49 CYS B N 1
ATOM 2178 C CA . CYS B 1 63 ? 5.310 53.531 223.451 1.00 34.37 49 CYS B CA 1
ATOM 2179 C C . CYS B 1 63 ? 5.987 52.341 224.062 1.00 34.98 49 CYS B C 1
ATOM 2180 O O . CYS B 1 63 ? 5.957 52.175 225.270 1.00 35.88 49 CYS B O 1
ATOM 2183 N N . ALA B 1 64 ? 6.589 51.489 223.244 1.00 34.04 50 ALA B N 1
ATOM 2184 C CA . ALA B 1 64 ? 7.309 50.375 223.821 1.00 34.37 50 ALA B CA 1
ATOM 2185 C C . ALA B 1 64 ? 8.728 50.246 223.274 1.00 35.66 50 ALA B C 1
ATOM 2186 O O . ALA B 1 64 ? 9.014 50.550 222.106 1.00 35.55 50 ALA B O 1
ATOM 2188 N N . GLN B 1 65 ? 9.613 49.798 224.146 1.00 36.60 51 GLN B N 1
ATOM 2189 C CA . GLN B 1 65 ? 11.006 49.610 223.825 1.00 37.55 51 GLN B CA 1
ATOM 2190 C C . GLN B 1 65 ? 11.153 48.234 223.215 1.00 36.51 51 GLN B C 1
ATOM 2191 O O . GLN B 1 65 ? 11.081 47.234 223.912 1.00 37.87 51 GLN B O 1
ATOM 2197 N N . VAL B 1 66 ? 11.321 48.174 221.902 1.00 34.95 52 VAL B N 1
ATOM 2198 C CA . VAL B 1 66 ? 11.343 46.891 221.221 1.00 33.57 52 VAL B CA 1
ATOM 2199 C C . VAL B 1 66 ? 12.396 47.002 220.128 1.00 34.72 52 VAL B C 1
ATOM 2200 O O . VAL B 1 66 ? 12.376 47.936 219.332 1.00 35.61 52 VAL B O 1
ATOM 2204 N N . ASP B 1 67 ? 13.320 46.055 220.111 1.00 35.12 53 ASP B N 1
ATOM 2205 C CA . ASP B 1 67 ? 14.188 45.880 218.970 1.00 36.37 53 ASP B CA 1
ATOM 2206 C C . ASP B 1 67 ? 13.506 44.864 218.038 1.00 34.89 53 ASP B C 1
ATOM 2207 O O . ASP B 1 67 ? 13.261 43.707 218.436 1.00 32.08 53 ASP B O 1
ATOM 2212 N N . VAL B 1 68 ? 13.198 45.304 216.812 1.00 31.89 54 VAL B N 1
ATOM 2213 C CA . VAL B 1 68 ? 12.393 44.496 215.887 1.00 32.82 54 VAL B CA 1
ATOM 2214 C C . VAL B 1 68 ? 12.994 43.125 215.605 1.00 31.46 54 VAL B C 1
ATOM 2215 O O . VAL B 1 68 ? 12.291 42.233 215.152 1.00 32.34 54 VAL B O 1
ATOM 2219 N N . THR B 1 69 ? 14.287 42.952 215.858 1.00 31.13 55 THR B N 1
ATOM 2220 C CA . THR B 1 69 ? 14.895 41.648 215.650 1.00 32.43 55 THR B CA 1
ATOM 2221 C C . THR B 1 69 ? 14.526 40.679 216.763 1.00 35.77 55 THR B C 1
ATOM 2222 O O . THR B 1 69 ? 14.629 39.467 216.588 1.00 35.95 55 THR B O 1
ATOM 2226 N N . ASP B 1 70 ? 14.095 41.221 217.902 1.00 37.85 56 ASP B N 1
ATOM 2227 C CA . ASP B 1 70 ? 13.652 40.423 219.043 1.00 39.42 56 ASP B CA 1
ATOM 2228 C C . ASP B 1 70 ? 12.175 40.091 218.862 1.00 39.60 56 ASP B C 1
ATOM 2229 O O . ASP B 1 70 ? 11.285 40.874 219.218 1.00 39.72 56 ASP B O 1
ATOM 2234 N N . LYS B 1 71 ? 11.936 38.920 218.294 1.00 37.73 57 LYS B N 1
ATOM 2235 C CA . LYS B 1 71 ? 10.621 38.521 217.852 1.00 39.83 57 LYS B CA 1
ATOM 2236 C C . LYS B 1 71 ? 9.633 38.374 219.023 1.00 39.50 57 LYS B C 1
ATOM 2237 O O . LYS B 1 71 ? 8.476 38.774 218.914 1.00 40.55 57 LYS B O 1
ATOM 2243 N N . TYR B 1 72 ? 10.090 37.789 220.126 1.00 39.52 58 TYR B N 1
ATOM 2244 C CA . TYR B 1 72 ? 9.238 37.613 221.304 1.00 39.93 58 TYR B CA 1
ATOM 2245 C C . TYR B 1 72 ? 8.712 38.941 221.876 1.00 36.48 58 TYR B C 1
ATOM 2246 O O . TYR B 1 72 ? 7.519 39.091 222.074 1.00 36.64 58 TYR B O 1
ATOM 2255 N N . THR B 1 73 ? 9.606 39.899 222.122 1.00 35.57 59 THR B N 1
ATOM 2256 C CA . THR B 1 73 ? 9.233 41.217 222.646 1.00 36.48 59 THR B CA 1
ATOM 2257 C C . THR B 1 73 ? 8.347 42.016 221.691 1.00 36.77 59 THR B C 1
ATOM 2258 O O . THR B 1 73 ? 7.427 42.723 222.109 1.00 35.60 59 THR B O 1
ATOM 2262 N N . PHE B 1 74 ? 8.641 41.888 220.402 1.00 36.52 60 PHE B N 1
ATOM 2263 C CA . PHE B 1 74 ? 7.854 42.476 219.318 1.00 35.60 60 PHE B CA 1
ATOM 2264 C C . PHE B 1 74 ? 6.388 41.983 219.361 1.00 35.74 60 PHE B C 1
ATOM 2265 O O . PHE B 1 74 ? 5.462 42.781 219.478 1.00 33.74 60 PHE B O 1
ATOM 2273 N N . ASP B 1 75 ? 6.197 40.672 219.247 1.00 34.69 61 ASP B N 1
ATOM 2274 C CA . ASP B 1 75 ? 4.880 40.041 219.298 1.00 37.78 61 ASP B CA 1
ATOM 2275 C C . ASP B 1 75 ? 4.084 40.422 220.559 1.00 36.94 61 ASP B C 1
ATOM 2276 O O . ASP B 1 75 ? 2.885 40.686 220.494 1.00 35.36 61 ASP B O 1
ATOM 2281 N N . THR B 1 76 ? 4.760 40.404 221.705 1.00 36.59 62 THR B N 1
ATOM 2282 C CA . THR B 1 76 ? 4.120 40.672 222.998 1.00 36.33 62 THR B CA 1
ATOM 2283 C C . THR B 1 76 ? 3.631 42.117 223.048 1.00 36.64 62 THR B C 1
ATOM 2284 O O . THR B 1 76 ? 2.491 42.383 223.467 1.00 36.64 62 THR B O 1
ATOM 2288 N N . ALA B 1 77 ? 4.467 43.045 222.579 1.00 33.21 63 ALA B N 1
ATOM 2289 C CA . ALA B 1 77 ? 4.052 44.438 222.506 1.00 33.90 63 ALA B CA 1
ATOM 2290 C C . ALA B 1 77 ? 2.781 44.587 221.695 1.00 33.39 63 ALA B C 1
ATOM 2291 O O . ALA B 1 77 ? 1.857 45.279 222.100 1.00 34.78 63 ALA B O 1
ATOM 2293 N N . ILE B 1 78 ? 2.718 43.935 220.541 1.00 34.53 64 ILE B N 1
ATOM 2294 C CA . ILE B 1 78 ? 1.517 44.008 219.716 1.00 33.38 64 ILE B CA 1
ATOM 2295 C C . ILE B 1 78 ? 0.295 43.402 220.411 1.00 32.92 64 ILE B C 1
ATOM 2296 O O . ILE B 1 78 ? -0.792 43.967 220.373 1.00 32.58 64 ILE B O 1
ATOM 2301 N N . THR B 1 79 ? 0.477 42.254 221.053 1.00 34.95 65 THR B N 1
ATOM 2302 C CA . THR B 1 79 ? -0.628 41.604 221.754 1.00 35.80 65 THR B CA 1
ATOM 2303 C C . THR B 1 79 ? -1.127 42.560 222.835 1.00 35.28 65 THR B C 1
ATOM 2304 O O . THR B 1 79 ? -2.319 42.869 222.903 1.00 33.23 65 THR B O 1
ATOM 2308 N N . ARG B 1 80 ? -0.205 43.055 223.657 1.00 35.38 66 ARG B N 1
ATOM 2309 C CA . ARG B 1 80 ? -0.577 43.974 224.734 1.00 36.64 66 ARG B CA 1
ATOM 2310 C C . ARG B 1 80 ? -1.341 45.165 224.170 1.00 37.08 66 ARG B C 1
ATOM 2311 O O . ARG B 1 80 ? -2.343 45.581 224.749 1.00 37.98 66 ARG B O 1
ATOM 2319 N N . ALA B 1 81 ? -0.907 45.684 223.018 1.00 34.01 67 ALA B N 1
ATOM 2320 C CA . ALA B 1 81 ? -1.556 46.855 222.420 1.00 31.92 67 ALA B CA 1
ATOM 2321 C C . ALA B 1 81 ? -2.940 46.566 221.874 1.00 33.41 67 ALA B C 1
ATOM 2322 O O . ALA B 1 81 ? -3.817 47.442 221.877 1.00 31.03 67 ALA B O 1
ATOM 2324 N N . GLU B 1 82 ? -3.139 45.354 221.373 1.00 32.30 68 GLU B N 1
ATOM 2325 C CA . GLU B 1 82 ? -4.432 45.040 220.777 1.00 34.86 68 GLU B CA 1
ATOM 2326 C C . GLU B 1 82 ? -5.505 44.836 221.872 1.00 35.85 68 GLU B C 1
ATOM 2327 O O . GLU B 1 82 ? -6.690 45.068 221.622 1.00 34.62 68 GLU B O 1
ATOM 2333 N N . LYS B 1 83 ? -5.068 44.430 223.068 1.00 36.34 69 LYS B N 1
ATOM 2334 C CA . LYS B 1 83 ? -5.924 44.389 224.258 1.00 40.08 69 LYS B CA 1
ATOM 2335 C C . LYS B 1 83 ? -6.512 45.755 224.602 1.00 41.20 69 LYS B C 1
ATOM 2336 O O . LYS B 1 83 ? -7.661 45.860 225.021 1.00 44.20 69 LYS B O 1
ATOM 2342 N N . ILE B 1 84 ? -5.741 46.806 224.377 1.00 39.43 70 ILE B N 1
ATOM 2343 C CA . ILE B 1 84 ? -6.177 48.149 224.711 1.00 38.52 70 ILE B CA 1
ATOM 2344 C C . ILE B 1 84 ? -7.017 48.802 223.616 1.00 38.36 70 ILE B C 1
ATOM 2345 O O . ILE B 1 84 ? -8.016 49.435 223.891 1.00 37.98 70 ILE B O 1
ATOM 2350 N N . TYR B 1 85 ? -6.606 48.668 222.368 1.00 38.24 71 TYR B N 1
ATOM 2351 C CA . TYR B 1 85 ? -7.293 49.364 221.302 1.00 37.98 71 TYR B CA 1
ATOM 2352 C C . TYR B 1 85 ? -7.817 48.399 220.235 1.00 36.97 71 TYR B C 1
ATOM 2353 O O . TYR B 1 85 ? -8.279 48.827 219.197 1.00 38.27 71 TYR B O 1
ATOM 2362 N N . GLY B 1 86 ? -7.720 47.100 220.483 1.00 36.48 72 GLY B N 1
ATOM 2363 C CA . GLY B 1 86 ? -8.186 46.112 219.506 1.00 38.22 72 GLY B CA 1
ATOM 2364 C C . GLY B 1 86 ? -7.212 45.885 218.349 1.00 38.23 72 GLY B C 1
ATOM 2365 O O . GLY B 1 86 ? -6.171 46.536 218.267 1.00 36.31 72 GLY B O 1
ATOM 2366 N N . PRO B 1 87 ? -7.534 44.933 217.460 1.00 38.88 73 PRO B N 1
ATOM 2367 C CA . PRO B 1 87 ? -6.496 44.380 216.578 1.00 37.99 73 PRO B CA 1
ATOM 2368 C C . PRO B 1 87 ? -5.925 45.441 215.620 1.00 35.60 73 PRO B C 1
ATOM 2369 O O . PRO B 1 87 ? -6.647 46.334 215.174 1.00 34.29 73 PRO B O 1
ATOM 2373 N N . ALA B 1 88 ? -4.627 45.346 215.341 1.00 34.58 74 ALA B N 1
ATOM 2374 C CA . ALA B 1 88 ? -3.942 46.281 214.451 1.00 32.53 74 ALA B CA 1
ATOM 2375 C C . ALA B 1 88 ? -4.494 46.196 213.038 1.00 31.45 74 ALA B C 1
ATOM 2376 O O . ALA B 1 88 ? -4.494 45.124 212.445 1.00 31.67 74 ALA B O 1
ATOM 2378 N N . ASP B 1 89 ? -4.983 47.318 212.503 1.00 30.38 75 ASP B N 1
ATOM 2379 C CA . ASP B 1 89 ? -5.381 47.346 211.106 1.00 30.11 75 ASP B CA 1
ATOM 2380 C C . ASP B 1 89 ? -4.268 47.704 210.125 1.00 30.14 75 ASP B C 1
ATOM 2381 O O . ASP B 1 89 ? -4.408 47.486 208.920 1.00 29.40 75 ASP B O 1
ATOM 2386 N N . ALA B 1 90 ? -3.177 48.278 210.623 1.00 29.18 76 ALA B N 1
ATOM 2387 C CA . ALA B 1 90 ? -1.982 48.417 209.791 1.00 26.85 76 ALA B CA 1
ATOM 2388 C C . ALA B 1 90 ? -0.739 48.236 210.627 1.00 27.52 76 ALA B C 1
ATOM 2389 O O . ALA B 1 90 ? -0.748 48.490 211.844 1.00 25.92 76 ALA B O 1
ATOM 2391 N N . ILE B 1 91 ? 0.335 47.794 209.979 1.00 26.85 77 ILE B N 1
ATOM 2392 C CA . ILE B 1 91 ? 1.687 47.901 210.541 1.00 25.72 77 ILE B CA 1
ATOM 2393 C C . ILE B 1 91 ? 2.586 48.555 209.503 1.00 27.91 77 ILE B C 1
ATOM 2394 O O . ILE B 1 91 ? 2.579 48.164 208.322 1.00 26.84 77 ILE B O 1
ATOM 2399 N N . VAL B 1 92 ? 3.313 49.587 209.928 1.00 24.71 78 VAL B N 1
ATOM 2400 C CA . VAL B 1 92 ? 4.333 50.199 209.118 1.00 24.81 78 VAL B CA 1
ATOM 2401 C C . VAL B 1 92 ? 5.689 49.664 209.558 1.00 25.75 78 VAL B C 1
ATOM 2402 O O . VAL B 1 92 ? 6.175 50.004 210.643 1.00 24.78 78 VAL B O 1
ATOM 2406 N N . ASN B 1 93 ? 6.296 48.812 208.726 1.00 24.66 79 ASN B N 1
ATOM 2407 C CA . ASN B 1 93 ? 7.646 48.341 208.974 1.00 23.33 79 ASN B CA 1
ATOM 2408 C C . ASN B 1 93 ? 8.677 49.347 208.460 1.00 26.16 79 ASN B C 1
ATOM 2409 O O . ASN B 1 93 ? 9.054 49.316 207.281 1.00 23.93 79 ASN B O 1
ATOM 2414 N N . ASN B 1 94 ? 9.133 50.228 209.361 1.00 25.97 80 ASN B N 1
ATOM 2415 C CA . ASN B 1 94 ? 9.956 51.378 209.013 1.00 27.06 80 ASN B CA 1
ATOM 2416 C C . ASN B 1 94 ? 11.362 51.308 209.685 1.00 27.76 80 ASN B C 1
ATOM 2417 O O . ASN B 1 94 ? 12.346 51.817 209.157 1.00 28.05 80 ASN B O 1
ATOM 2422 N N . ALA B 1 95 ? 11.468 50.609 210.807 1.00 25.90 81 ALA B N 1
ATOM 2423 C CA . ALA B 1 95 ? 12.755 50.424 211.439 1.00 27.54 81 ALA B CA 1
ATOM 2424 C C . ALA B 1 95 ? 13.800 49.949 210.409 1.00 28.95 81 ALA B C 1
ATOM 2425 O O . ALA B 1 95 ? 13.584 48.979 209.681 1.00 27.69 81 ALA B O 1
ATOM 2427 N N . GLY B 1 96 ? 14.924 50.642 210.344 1.00 28.93 82 GLY B N 1
ATOM 2428 C CA . GLY B 1 96 ? 15.951 50.275 209.400 1.00 29.65 82 GLY B CA 1
ATOM 2429 C C . GLY B 1 96 ? 17.191 51.081 209.649 1.00 33.49 82 GLY B C 1
ATOM 2430 O O . GLY B 1 96 ? 17.149 52.127 210.320 1.00 31.24 82 GLY B O 1
ATOM 2431 N N . MET B 1 97 ? 18.303 50.591 209.113 1.00 30.60 83 MET B N 1
ATOM 2432 C CA . MET B 1 97 ? 19.569 51.241 209.346 1.00 30.34 83 MET B CA 1
ATOM 2433 C C . MET B 1 97 ? 20.425 51.134 208.091 1.00 29.06 83 MET B C 1
ATOM 2434 O O . MET B 1 97 ? 20.259 50.205 207.291 1.00 25.46 83 MET B O 1
ATOM 2439 N N . MET B 1 98 ? 21.316 52.102 207.915 1.00 28.08 84 MET B N 1
ATOM 2440 C CA . MET B 1 98 ? 22.130 52.170 206.713 1.00 30.08 84 MET B CA 1
ATOM 2441 C C . MET B 1 98 ? 23.608 52.212 207.096 1.00 31.95 84 MET B C 1
ATOM 2442 O O . MET B 1 98 ? 24.075 53.206 207.670 1.00 32.51 84 MET B O 1
ATOM 2447 N N . LEU B 1 99 ? 24.317 51.106 206.855 1.00 29.29 85 LEU B N 1
ATOM 2448 C CA . LEU B 1 99 ? 25.763 51.053 207.066 1.00 31.38 85 LEU B CA 1
ATOM 2449 C C . LEU B 1 99 ? 26.499 50.917 205.731 1.00 31.84 85 LEU B C 1
ATOM 2450 O O . LEU B 1 99 ? 26.383 49.910 205.042 1.00 31.83 85 LEU B O 1
ATOM 2455 N N . LEU B 1 100 ? 27.219 51.964 205.355 1.00 34.45 86 LEU B N 1
ATOM 2456 C CA . LEU B 1 100 ? 27.757 52.072 204.005 1.00 35.99 86 LEU B CA 1
ATOM 2457 C C . LEU B 1 100 ? 29.158 51.506 203.997 1.00 36.17 86 LEU B C 1
ATOM 2458 O O . LEU B 1 100 ? 29.801 51.437 205.045 1.00 37.18 86 LEU B O 1
ATOM 2463 N N . GLY B 1 101 ? 29.632 51.084 202.828 1.00 35.48 87 GLY B N 1
ATOM 2464 C CA . GLY B 1 101 ? 30.999 50.576 202.729 1.00 34.24 87 GLY B CA 1
ATOM 2465 C C . GLY B 1 101 ? 31.255 49.796 201.456 1.00 33.48 87 GLY B C 1
ATOM 2466 O O . GLY B 1 101 ? 30.311 49.405 200.765 1.00 33.03 87 GLY B O 1
ATOM 2467 N N . GLN B 1 102 ? 32.529 49.572 201.148 1.00 31.89 88 GLN B N 1
ATOM 2468 C CA . GLN B 1 102 ? 32.891 48.681 200.043 1.00 32.63 88 GLN B CA 1
ATOM 2469 C C . GLN B 1 102 ? 32.947 47.250 200.539 1.00 29.87 88 GLN B C 1
ATOM 2470 O O . GLN B 1 102 ? 33.468 46.973 201.613 1.00 30.58 88 GLN B O 1
ATOM 2476 N N . ILE B 1 103 ? 32.405 46.344 199.739 1.00 28.22 89 ILE B N 1
ATOM 2477 C CA . ILE B 1 103 ? 32.405 44.932 200.087 1.00 28.93 89 ILE B CA 1
ATOM 2478 C C . ILE B 1 103 ? 33.786 44.375 200.395 1.00 28.88 89 ILE B C 1
ATOM 2479 O O . ILE B 1 103 ? 33.924 43.505 201.252 1.00 29.14 89 ILE B O 1
ATOM 2484 N N . ASP B 1 104 ? 34.809 44.882 199.713 1.00 29.94 90 ASP B N 1
ATOM 2485 C CA . ASP B 1 104 ? 36.154 44.346 199.907 1.00 33.00 90 ASP B CA 1
ATOM 2486 C C . ASP B 1 104 ? 36.725 44.635 201.310 1.00 33.37 90 ASP B C 1
ATOM 2487 O O . ASP B 1 104 ? 37.511 43.845 201.837 1.00 31.50 90 ASP B O 1
ATOM 2492 N N . THR B 1 105 ? 36.271 45.726 201.931 1.00 32.46 91 THR B N 1
ATOM 2493 C CA . THR B 1 105 ? 36.763 46.127 203.256 1.00 33.69 91 THR B CA 1
ATOM 2494 C C . THR B 1 105 ? 35.707 46.234 204.382 1.00 34.79 91 THR B C 1
ATOM 2495 O O . THR B 1 105 ? 36.054 46.177 205.555 1.00 34.61 91 THR B O 1
ATOM 2499 N N . GLN B 1 106 ? 34.427 46.381 204.040 1.00 33.62 92 GLN B N 1
ATOM 2500 C CA . GLN B 1 106 ? 33.377 46.564 205.074 1.00 30.45 92 GLN B CA 1
ATOM 2501 C C . GLN B 1 106 ? 33.339 45.482 206.162 1.00 30.71 92 GLN B C 1
ATOM 2502 O O . GLN B 1 106 ? 33.363 44.271 205.893 1.00 30.24 92 GLN B O 1
ATOM 2508 N N . GLU B 1 107 ? 33.251 45.920 207.410 1.00 28.64 93 GLU B N 1
ATOM 2509 C CA . GLU B 1 107 ? 33.105 44.991 208.508 1.00 30.55 93 GLU B CA 1
ATOM 2510 C C . GLU B 1 107 ? 31.847 44.111 208.329 1.00 32.62 93 GLU B C 1
ATOM 2511 O O . GLU B 1 107 ? 30.746 44.622 208.096 1.00 29.15 93 GLU B O 1
ATOM 2517 N N . ALA B 1 108 ? 32.021 42.796 208.457 1.00 30.97 94 ALA B N 1
ATOM 2518 C CA . ALA B 1 108 ? 31.023 41.837 208.006 1.00 31.10 94 ALA B CA 1
ATOM 2519 C C . ALA B 1 108 ? 29.832 41.814 208.965 1.00 31.11 94 ALA B C 1
ATOM 2520 O O . ALA B 1 108 ? 28.712 41.524 208.567 1.00 30.27 94 ALA B O 1
ATOM 2522 N N . ASN B 1 109 ? 30.072 42.158 210.224 1.00 29.29 95 ASN B N 1
ATOM 2523 C CA . ASN B 1 109 ? 28.978 42.310 211.158 1.00 28.80 95 ASN B CA 1
ATOM 2524 C C . ASN B 1 109 ? 28.003 43.402 210.817 1.00 26.43 95 ASN B C 1
ATOM 2525 O O . ASN B 1 109 ? 26.857 43.362 211.253 1.00 25.86 95 ASN B O 1
ATOM 2530 N N . GLU B 1 110 ? 28.457 44.393 210.063 1.00 24.60 96 GLU B N 1
ATOM 2531 C CA . GLU B 1 110 ? 27.554 45.389 209.538 1.00 27.31 96 GLU B CA 1
ATOM 2532 C C . GLU B 1 110 ? 26.482 44.797 208.594 1.00 27.49 96 GLU B C 1
ATOM 2533 O O . GLU B 1 110 ? 25.316 45.173 208.655 1.00 26.56 96 GLU B O 1
ATOM 2539 N N . TRP B 1 111 ? 26.898 43.872 207.740 1.00 28.12 97 TRP B N 1
ATOM 2540 C CA . TRP B 1 111 ? 25.975 43.163 206.851 1.00 27.69 97 TRP B CA 1
ATOM 2541 C C . TRP B 1 111 ? 24.989 42.409 207.710 1.00 28.12 97 TRP B C 1
ATOM 2542 O O . TRP B 1 111 ? 23.784 42.494 207.504 1.00 27.58 97 TRP B O 1
ATOM 2553 N N . GLN B 1 112 ? 25.516 41.672 208.685 1.00 29.11 98 GLN B N 1
ATOM 2554 C CA . GLN B 1 112 ? 24.677 40.818 209.501 1.00 31.48 98 GLN B CA 1
ATOM 2555 C C . GLN B 1 112 ? 23.604 41.676 210.157 1.00 31.29 98 GLN B C 1
ATOM 2556 O O . GLN B 1 112 ? 22.417 41.346 210.135 1.00 29.50 98 GLN B O 1
ATOM 2562 N N . ARG B 1 113 ? 24.029 42.776 210.757 1.00 30.80 99 ARG B N 1
ATOM 2563 C CA . ARG B 1 113 ? 23.105 43.609 211.516 1.00 29.44 99 ARG B CA 1
ATOM 2564 C C . ARG B 1 113 ? 22.047 44.279 210.630 1.00 28.20 99 ARG B C 1
ATOM 2565 O O . ARG B 1 113 ? 20.849 44.307 210.970 1.00 28.11 99 ARG B O 1
ATOM 2573 N N . MET B 1 114 ? 22.479 44.829 209.497 1.00 25.93 100 MET B N 1
ATOM 2574 C CA . MET B 1 114 ? 21.558 45.454 208.550 1.00 24.72 100 MET B CA 1
ATOM 2575 C C . MET B 1 114 ? 20.468 44.508 208.048 1.00 25.01 100 MET B C 1
ATOM 2576 O O . MET B 1 114 ? 19.316 44.911 207.924 1.00 24.23 100 MET B O 1
ATOM 2581 N N . PHE B 1 115 ? 20.841 43.277 207.703 1.00 24.24 101 PHE B N 1
ATOM 2582 C CA . PHE B 1 115 ? 19.860 42.334 207.160 1.00 24.86 101 PHE B CA 1
ATOM 2583 C C . PHE B 1 115 ? 18.921 41.903 208.261 1.00 24.20 101 PHE B C 1
ATOM 2584 O O . PHE B 1 115 ? 17.728 41.804 208.043 1.00 25.16 101 PHE B O 1
ATOM 2592 N N . ASP B 1 116 ? 19.473 41.663 209.448 1.00 23.71 102 ASP B N 1
ATOM 2593 C CA . ASP B 1 116 ? 18.658 41.363 210.627 1.00 28.48 102 ASP B CA 1
ATOM 2594 C C . ASP B 1 116 ? 17.567 42.408 210.909 1.00 26.92 102 ASP B C 1
ATOM 2595 O O . ASP B 1 116 ? 16.380 42.083 211.036 1.00 27.63 102 ASP B O 1
ATOM 2600 N N . VAL B 1 117 ? 17.970 43.671 210.973 1.00 25.84 103 VAL B N 1
ATOM 2601 C CA . VAL B 1 117 ? 17.034 44.771 211.197 1.00 23.78 103 VAL B CA 1
ATOM 2602 C C . VAL B 1 117 ? 16.157 45.006 209.977 1.00 23.67 103 VAL B C 1
ATOM 2603 O O . VAL B 1 117 ? 14.934 45.038 210.089 1.00 23.99 103 VAL B O 1
ATOM 2607 N N . ASN B 1 118 ? 16.769 45.218 208.816 1.00 22.30 104 ASN B N 1
ATOM 2608 C CA . ASN B 1 118 ? 16.031 45.760 207.684 1.00 21.99 104 ASN B CA 1
ATOM 2609 C C . ASN B 1 118 ? 15.150 44.676 207.045 1.00 22.58 104 ASN B C 1
ATOM 2610 O O . ASN B 1 118 ? 14.145 44.975 206.413 1.00 22.03 104 ASN B O 1
ATOM 2615 N N . VAL B 1 119 ? 15.555 43.427 207.171 1.00 22.82 105 VAL B N 1
ATOM 2616 C CA . VAL B 1 119 ? 14.800 42.367 206.498 1.00 23.68 105 VAL B CA 1
ATOM 2617 C C . VAL B 1 119 ? 14.120 41.458 207.492 1.00 23.36 105 VAL B C 1
ATOM 2618 O O . VAL B 1 119 ? 12.886 41.300 207.467 1.00 24.79 105 VAL B O 1
ATOM 2622 N N . LEU B 1 120 ? 14.903 40.849 208.365 1.00 24.35 106 LEU B N 1
ATOM 2623 C CA . LEU B 1 120 ? 14.312 39.956 209.359 1.00 27.31 106 LEU B CA 1
ATOM 2624 C C . LEU B 1 120 ? 13.321 40.669 210.276 1.00 27.60 106 LEU B C 1
ATOM 2625 O O . LEU B 1 120 ? 12.256 40.133 210.567 1.00 27.10 106 LEU B O 1
ATOM 2630 N N . GLY B 1 121 ? 13.663 41.888 210.706 1.00 28.02 107 GLY B N 1
ATOM 2631 C CA . GLY B 1 121 ? 12.801 42.677 211.585 1.00 25.25 107 GLY B CA 1
ATOM 2632 C C . GLY B 1 121 ? 11.481 42.920 210.906 1.00 27.98 107 GLY B C 1
ATOM 2633 O O . GLY B 1 121 ? 10.408 42.850 211.524 1.00 26.95 107 GLY B O 1
ATOM 2634 N N . LEU B 1 122 ? 11.572 43.204 209.612 1.00 27.44 108 LEU B N 1
ATOM 2635 C CA . LEU B 1 122 ? 10.417 43.457 208.771 1.00 26.73 108 LEU B CA 1
ATOM 2636 C C . LEU B 1 122 ? 9.572 42.190 208.604 1.00 26.43 108 LEU B C 1
ATOM 2637 O O . LEU B 1 122 ? 8.336 42.236 208.690 1.00 28.52 108 LEU B O 1
ATOM 2642 N N . LEU B 1 123 ? 10.231 41.056 208.385 1.00 24.82 109 LEU B N 1
ATOM 2643 C CA . LEU B 1 123 ? 9.517 39.789 208.334 1.00 25.49 109 LEU B CA 1
ATOM 2644 C C . LEU B 1 123 ? 8.785 39.497 209.645 1.00 26.02 109 LEU B C 1
ATOM 2645 O O . LEU B 1 123 ? 7.626 39.073 209.623 1.00 26.16 109 LEU B O 1
ATOM 2650 N N . ASN B 1 124 ? 9.455 39.729 210.774 1.00 25.84 110 ASN B N 1
ATOM 2651 C CA . ASN B 1 124 ? 8.811 39.632 212.092 1.00 26.94 110 ASN B CA 1
ATOM 2652 C C . ASN B 1 124 ? 7.521 40.444 212.186 1.00 26.65 110 ASN B C 1
ATOM 2653 O O . ASN B 1 124 ? 6.514 39.948 212.664 1.00 27.93 110 ASN B O 1
ATOM 2658 N N . GLY B 1 125 ? 7.564 41.693 211.720 1.00 26.97 111 GLY B N 1
ATOM 2659 C CA . GLY B 1 125 ? 6.415 42.562 211.781 1.00 22.81 111 GLY B CA 1
ATOM 2660 C C . GLY B 1 125 ? 5.277 42.038 210.928 1.00 27.49 111 GLY B C 1
ATOM 2661 O O . GLY B 1 125 ? 4.107 42.096 211.324 1.00 24.97 111 GLY B O 1
ATOM 2662 N N . MET B 1 126 ? 5.610 41.523 209.743 1.00 24.91 112 MET B N 1
ATOM 2663 C CA . MET B 1 126 ? 4.591 40.995 208.855 1.00 25.68 112 MET B CA 1
ATOM 2664 C C . MET B 1 126 ? 3.930 39.760 209.486 1.00 25.38 112 MET B C 1
ATOM 2665 O O . MET B 1 126 ? 2.708 39.672 209.515 1.00 25.87 112 MET B O 1
ATOM 2670 N N . GLN B 1 127 ? 4.736 38.819 209.976 1.00 25.43 113 GLN B N 1
ATOM 2671 C CA . GLN B 1 127 ? 4.217 37.601 210.607 1.00 27.63 113 GLN B CA 1
ATOM 2672 C C . GLN B 1 127 ? 3.372 37.888 211.883 1.00 30.48 113 GLN B C 1
ATOM 2673 O O . GLN B 1 127 ? 2.495 37.096 212.252 1.00 30.10 113 GLN B O 1
ATOM 2679 N N . ALA B 1 128 ? 3.620 39.022 212.531 1.00 29.28 114 ALA B N 1
ATOM 2680 C CA . ALA B 1 128 ? 2.850 39.398 213.720 1.00 28.58 114 ALA B CA 1
ATOM 2681 C C . ALA B 1 128 ? 1.381 39.663 213.426 1.00 30.40 114 ALA B C 1
ATOM 2682 O O . ALA B 1 128 ? 0.544 39.490 214.301 1.00 34.50 114 ALA B O 1
ATOM 2684 N N . VAL B 1 129 ? 1.061 40.120 212.218 1.00 27.94 115 VAL B N 1
ATOM 2685 C CA . VAL B 1 129 ? -0.296 40.568 211.914 1.00 28.07 115 VAL B CA 1
ATOM 2686 C C . VAL B 1 129 ? -0.933 39.779 210.775 1.00 28.99 115 VAL B C 1
ATOM 2687 O O . VAL B 1 129 ? -2.137 39.894 210.532 1.00 31.07 115 VAL B O 1
ATOM 2691 N N . LEU B 1 130 ? -0.141 38.996 210.056 1.00 28.46 116 LEU B N 1
ATOM 2692 C CA . LEU B 1 130 ? -0.627 38.457 208.794 1.00 31.39 116 LEU B CA 1
ATOM 2693 C C . LEU B 1 130 ? -1.801 37.469 209.027 1.00 30.74 116 LEU B C 1
ATOM 2694 O O . LEU B 1 130 ? -2.853 37.617 208.444 1.00 30.37 116 LEU B O 1
ATOM 2699 N N . ALA B 1 131 ? -1.606 36.479 209.889 1.00 31.19 117 ALA B N 1
ATOM 2700 C CA . ALA B 1 131 ? -2.650 35.479 210.123 1.00 33.44 117 ALA B CA 1
ATOM 2701 C C . ALA B 1 131 ? -3.995 36.055 210.598 1.00 32.21 117 ALA B C 1
ATOM 2702 O O . ALA B 1 131 ? -5.046 35.732 210.034 1.00 32.76 117 ALA B O 1
ATOM 2704 N N . PRO B 1 132 ? -3.974 36.922 211.620 1.00 32.51 118 PRO B N 1
ATOM 2705 C CA . PRO B 1 132 ? -5.237 37.534 212.018 1.00 32.55 118 PRO B CA 1
ATOM 2706 C C . PRO B 1 132 ? -5.837 38.439 210.959 1.00 32.72 118 PRO B C 1
ATOM 2707 O O . PRO B 1 132 ? -7.049 38.419 210.754 1.00 33.52 118 PRO B O 1
ATOM 2711 N N . MET B 1 133 ? -5.018 39.215 210.263 1.00 30.53 119 MET B N 1
ATOM 2712 C CA . MET B 1 133 ? -5.556 40.027 209.161 1.00 31.41 119 MET B CA 1
ATOM 2713 C C . MET B 1 133 ? -6.267 39.162 208.101 1.00 31.46 119 MET B C 1
ATOM 2714 O O . MET B 1 133 ? -7.335 39.517 207.617 1.00 31.62 119 MET B O 1
ATOM 2719 N N . LYS B 1 134 ? -5.645 38.051 207.721 1.00 32.30 120 LYS B N 1
ATOM 2720 C CA . LYS B 1 134 ? -6.233 37.179 206.712 1.00 34.79 120 LYS B CA 1
ATOM 2721 C C . LYS B 1 134 ? -7.584 36.659 207.218 1.00 35.52 120 LYS B C 1
ATOM 2722 O O . LYS B 1 134 ? -8.540 36.535 206.447 1.00 37.94 120 LYS B O 1
ATOM 2728 N N . ALA B 1 135 ? -7.657 36.390 208.519 1.00 35.65 121 ALA B N 1
ATOM 2729 C CA . ALA B 1 135 ? -8.835 35.757 209.119 1.00 35.73 121 ALA B CA 1
ATOM 2730 C C . ALA B 1 135 ? -10.010 36.708 209.180 1.00 36.70 121 ALA B C 1
ATOM 2731 O O . ALA B 1 135 ? -11.147 36.268 209.102 1.00 37.92 121 ALA B O 1
ATOM 2733 N N . ARG B 1 136 ? -9.750 38.012 209.300 1.00 36.78 122 ARG B N 1
ATOM 2734 C CA . ARG B 1 136 ? -10.844 38.976 209.220 1.00 35.64 122 ARG B CA 1
ATOM 2735 C C . ARG B 1 136 ? -11.024 39.595 207.865 1.00 34.98 122 ARG B C 1
ATOM 2736 O O . ARG B 1 136 ? -11.895 40.455 207.710 1.00 36.33 122 ARG B O 1
ATOM 2744 N N . ASN B 1 137 ? -10.208 39.186 206.885 1.00 35.27 123 ASN B N 1
ATOM 2745 C CA . ASN B 1 137 ? -10.268 39.770 205.533 1.00 34.07 123 ASN B CA 1
ATOM 2746 C C . ASN B 1 137 ? -10.118 41.274 205.562 1.00 31.19 123 ASN B C 1
ATOM 2747 O O . ASN B 1 137 ? -10.797 41.990 204.841 1.00 29.54 123 ASN B O 1
ATOM 2752 N N . CYS B 1 138 ? -9.214 41.769 206.386 1.00 31.42 124 CYS B N 1
ATOM 2753 C CA . CYS B 1 138 ? -8.941 43.204 206.362 1.00 32.15 124 CYS B CA 1
ATOM 2754 C C . CYS B 1 138 ? -7.544 43.397 206.930 1.00 30.69 124 CYS B C 1
ATOM 2755 O O . CYS B 1 138 ? -7.106 42.602 207.732 1.00 32.83 124 CYS B O 1
ATOM 2758 N N . GLY B 1 139 ? -6.855 44.441 206.502 1.00 29.82 125 GLY B N 1
ATOM 2759 C CA . GLY B 1 139 ? -5.539 44.743 207.056 1.00 29.62 125 GLY B CA 1
ATOM 2760 C C . GLY B 1 139 ? -4.651 45.338 205.992 1.00 29.59 125 GLY B C 1
ATOM 2761 O O . GLY B 1 139 ? -4.918 45.161 204.802 1.00 28.82 125 GLY B O 1
ATOM 2762 N N . THR B 1 140 ? -3.631 46.089 206.427 1.00 27.84 126 THR B N 1
ATOM 2763 C CA . THR B 1 140 ? -2.703 46.768 205.537 1.00 26.21 126 THR B CA 1
ATOM 2764 C C . THR B 1 140 ? -1.291 46.650 206.123 1.00 26.92 126 THR B C 1
ATOM 2765 O O . THR B 1 140 ? -1.057 47.002 207.286 1.00 25.13 126 THR B O 1
ATOM 2769 N N . ILE B 1 141 ? -0.366 46.106 205.338 1.00 24.61 127 ILE B N 1
ATOM 2770 C CA . ILE B 1 141 ? 1.041 46.068 205.740 1.00 25.46 127 ILE B CA 1
ATOM 2771 C C . ILE B 1 141 ? 1.742 47.066 204.830 1.00 26.12 127 ILE B C 1
ATOM 2772 O O . ILE B 1 141 ? 1.572 47.032 203.596 1.00 23.97 127 ILE B O 1
ATOM 2777 N N . ILE B 1 142 ? 2.477 47.984 205.446 1.00 24.88 128 ILE B N 1
ATOM 2778 C CA . ILE B 1 142 ? 3.187 49.018 204.714 1.00 25.82 128 ILE B CA 1
ATOM 2779 C C . ILE B 1 142 ? 4.685 48.919 204.992 1.00 26.29 128 ILE B C 1
ATOM 2780 O O . ILE B 1 142 ? 5.134 49.163 206.109 1.00 25.56 128 ILE B O 1
ATOM 2785 N N . ASN B 1 143 ? 5.450 48.583 203.958 1.00 25.48 129 ASN B N 1
ATOM 2786 C CA . ASN B 1 143 ? 6.878 48.397 204.113 1.00 25.06 129 ASN B CA 1
ATOM 2787 C C . ASN B 1 143 ? 7.647 49.551 203.533 1.00 24.26 129 ASN B C 1
ATOM 2788 O O . ASN B 1 143 ? 7.416 49.956 202.401 1.00 23.26 129 ASN B O 1
ATOM 2793 N N . ILE B 1 144 ? 8.568 50.090 204.308 1.00 26.10 130 ILE B N 1
ATOM 2794 C CA . ILE B 1 144 ? 9.386 51.172 203.787 1.00 26.73 130 ILE B CA 1
ATOM 2795 C C . ILE B 1 144 ? 10.595 50.566 203.132 1.00 26.71 130 ILE B C 1
ATOM 2796 O O . ILE B 1 144 ? 11.507 50.124 203.801 1.00 28.83 130 ILE B O 1
ATOM 2801 N N . SER B 1 145 ? 10.598 50.580 201.812 1.00 26.67 131 SER B N 1
ATOM 2802 C CA . SER B 1 145 ? 11.758 50.178 201.066 1.00 29.02 131 SER B CA 1
ATOM 2803 C C . SER B 1 145 ? 12.627 51.399 200.795 1.00 27.97 131 SER B C 1
ATOM 2804 O O . SER B 1 145 ? 12.944 52.171 201.699 1.00 32.35 131 SER B O 1
ATOM 2807 N N . SER B 1 146 ? 13.002 51.574 199.549 1.00 28.18 132 SER B N 1
ATOM 2808 C CA . SER B 1 146 ? 13.849 52.685 199.197 1.00 31.20 132 SER B CA 1
ATOM 2809 C C . SER B 1 146 ? 13.893 52.697 197.695 1.00 31.78 132 SER B C 1
ATOM 2810 O O . SER B 1 146 ? 13.648 51.682 197.057 1.00 30.05 132 SER B O 1
ATOM 2813 N N . ILE B 1 147 ? 14.234 53.834 197.111 1.00 32.95 133 ILE B N 1
ATOM 2814 C CA . ILE B 1 147 ? 14.625 53.814 195.716 1.00 33.94 133 ILE B CA 1
ATOM 2815 C C . ILE B 1 147 ? 15.915 52.997 195.522 1.00 35.37 133 ILE B C 1
ATOM 2816 O O . ILE B 1 147 ? 16.220 52.562 194.408 1.00 36.94 133 ILE B O 1
ATOM 2821 N N . ALA B 1 148 ? 16.635 52.747 196.625 1.00 35.64 134 ALA B N 1
ATOM 2822 C CA . ALA B 1 148 ? 17.765 51.786 196.640 1.00 37.89 134 ALA B CA 1
ATOM 2823 C C . ALA B 1 148 ? 17.338 50.296 196.572 1.00 39.23 134 ALA B C 1
ATOM 2824 O O . ALA B 1 148 ? 18.191 49.405 196.467 1.00 38.47 134 ALA B O 1
ATOM 2826 N N . GLY B 1 149 ? 16.025 50.053 196.641 1.00 40.32 135 GLY B N 1
ATOM 2827 C CA . GLY B 1 149 ? 15.432 48.727 196.436 1.00 41.03 135 GLY B CA 1
ATOM 2828 C C . GLY B 1 149 ? 15.028 48.495 194.989 1.00 42.40 135 GLY B C 1
ATOM 2829 O O . GLY B 1 149 ? 14.557 47.418 194.635 1.00 39.65 135 GLY B O 1
ATOM 2830 N N . LYS B 1 150 ? 15.239 49.513 194.152 1.00 45.15 136 LYS B N 1
ATOM 2831 C CA . LYS B 1 150 ? 14.911 49.447 192.725 1.00 45.72 136 LYS B CA 1
ATOM 2832 C C . LYS B 1 150 ? 16.152 49.743 191.870 1.00 45.62 136 LYS B C 1
ATOM 2833 O O . LYS B 1 150 ? 16.188 49.399 190.686 1.00 44.02 136 LYS B O 1
ATOM 2839 N N . LYS B 1 151 ? 17.167 50.366 192.470 1.00 45.59 137 LYS B N 1
ATOM 2840 C CA . LYS B 1 151 ? 18.434 50.614 191.775 1.00 46.72 137 LYS B CA 1
ATOM 2841 C C . LYS B 1 151 ? 19.657 50.629 192.701 1.00 45.88 137 LYS B C 1
ATOM 2842 O O . LYS B 1 151 ? 19.545 50.908 193.898 1.00 43.10 137 LYS B O 1
ATOM 2848 N N . THR B 1 152 ? 20.825 50.316 192.142 1.00 45.82 138 THR B N 1
ATOM 2849 C CA . THR B 1 152 ? 22.062 50.309 192.928 1.00 46.99 138 THR B CA 1
ATOM 2850 C C . THR B 1 152 ? 22.769 51.676 192.969 1.00 47.34 138 THR B C 1
ATOM 2851 O O . THR B 1 152 ? 22.528 52.522 192.109 1.00 47.77 138 THR B O 1
ATOM 2855 N N . PHE B 1 153 ? 23.619 51.873 193.986 1.00 48.37 139 PHE B N 1
ATOM 2856 C CA . PHE B 1 153 ? 24.340 53.143 194.245 1.00 49.02 139 PHE B CA 1
ATOM 2857 C C . PHE B 1 153 ? 25.755 52.868 194.813 1.00 47.46 139 PHE B C 1
ATOM 2858 O O . PHE B 1 153 ? 25.950 51.909 195.570 1.00 45.83 139 PHE B O 1
ATOM 2866 N N . PRO B 1 154 ? 26.739 53.727 194.480 1.00 47.86 140 PRO B N 1
ATOM 2867 C CA . PRO B 1 154 ? 28.111 53.499 195.020 1.00 45.78 140 PRO B CA 1
ATOM 2868 C C . PRO B 1 154 ? 28.131 53.530 196.554 1.00 43.64 140 PRO B C 1
ATOM 2869 O O . PRO B 1 154 ? 27.480 54.390 197.159 1.00 42.61 140 PRO B O 1
ATOM 2873 N N . ASP B 1 155 ? 28.858 52.588 197.160 1.00 40.43 141 ASP B N 1
ATOM 2874 C CA . ASP B 1 155 ? 28.973 52.446 198.622 1.00 39.64 141 ASP B CA 1
ATOM 2875 C C . ASP B 1 155 ? 27.786 51.748 199.320 1.00 36.82 141 ASP B C 1
ATOM 2876 O O . ASP B 1 155 ? 27.834 51.476 200.520 1.00 33.90 141 ASP B O 1
ATOM 2881 N N . HIS B 1 156 ? 26.738 51.460 198.554 1.00 34.19 142 HIS B N 1
ATOM 2882 C CA . HIS B 1 156 ? 25.459 51.018 199.113 1.00 34.67 142 HIS B CA 1
ATOM 2883 C C . HIS B 1 156 ? 25.179 49.519 198.939 1.00 31.97 142 HIS B C 1
ATOM 2884 O O . HIS B 1 156 ? 24.025 49.104 199.091 1.00 32.18 142 HIS B O 1
ATOM 2891 N N . ALA B 1 157 ? 26.188 48.707 198.596 1.00 27.56 143 ALA B N 1
ATOM 2892 C CA . ALA B 1 157 ? 25.909 47.338 198.141 1.00 25.81 143 ALA B CA 1
ATOM 2893 C C . ALA B 1 157 ? 25.045 46.516 199.125 1.00 25.84 143 ALA B C 1
ATOM 2894 O O . ALA B 1 157 ? 23.962 45.989 198.761 1.00 23.81 143 ALA B O 1
ATOM 2896 N N . ALA B 1 158 ? 25.502 46.410 200.369 1.00 23.88 144 ALA B N 1
ATOM 2897 C CA . ALA B 1 158 ? 24.810 45.568 201.326 1.00 24.07 144 ALA B CA 1
ATOM 2898 C C . ALA B 1 158 ? 23.437 46.154 201.687 1.00 23.55 144 ALA B C 1
ATOM 2899 O O . ALA B 1 158 ? 22.446 45.433 201.725 1.00 24.00 144 ALA B O 1
ATOM 2901 N N . TYR B 1 159 ? 23.379 47.471 201.877 1.00 24.53 145 TYR B N 1
ATOM 2902 C CA . TYR B 1 159 ? 22.129 48.204 202.058 1.00 23.85 145 TYR B CA 1
ATOM 2903 C C . TYR B 1 159 ? 21.146 48.065 200.892 1.00 25.25 145 TYR B C 1
ATOM 2904 O O . TYR B 1 159 ? 19.972 47.785 201.128 1.00 24.90 145 TYR B O 1
ATOM 2913 N N . CYS B 1 160 ? 21.613 48.249 199.651 1.00 23.36 146 CYS B N 1
ATOM 2914 C CA . CYS B 1 160 ? 20.790 47.948 198.484 1.00 25.80 146 CYS B CA 1
ATOM 2915 C C . CYS B 1 160 ? 20.264 46.517 198.528 1.00 24.02 146 CYS B C 1
ATOM 2916 O O . CYS B 1 160 ? 19.105 46.277 198.251 1.00 25.84 146 CYS B O 1
ATOM 2919 N N . GLY B 1 161 ? 21.131 45.574 198.863 1.00 25.90 147 GLY B N 1
ATOM 2920 C CA . GLY B 1 161 ? 20.719 44.195 199.097 1.00 22.75 147 GLY B CA 1
ATOM 2921 C C . GLY B 1 161 ? 19.494 44.099 200.001 1.00 23.10 147 GLY B C 1
ATOM 2922 O O . GLY B 1 161 ? 18.554 43.352 199.683 1.00 22.08 147 GLY B O 1
ATOM 2923 N N . THR B 1 162 ? 19.506 44.793 201.151 1.00 20.72 148 THR B N 1
ATOM 2924 C CA . THR B 1 162 ? 18.407 44.629 202.109 1.00 17.83 148 THR B CA 1
ATOM 2925 C C . THR B 1 162 ? 17.137 45.182 201.500 1.00 20.27 148 THR B C 1
ATOM 2926 O O . THR B 1 162 ? 16.067 44.621 201.689 1.00 22.20 148 THR B O 1
ATOM 2930 N N . LYS B 1 163 ? 17.247 46.268 200.747 1.00 18.80 149 LYS B N 1
ATOM 2931 C CA . LYS B 1 163 ? 16.066 46.919 200.221 1.00 21.32 149 LYS B CA 1
ATOM 2932 C C . LYS B 1 163 ? 15.458 46.217 199.006 1.00 21.14 149 LYS B C 1
ATOM 2933 O O . LYS B 1 163 ? 14.232 46.230 198.830 1.00 22.47 149 LYS B O 1
ATOM 2939 N N . PHE B 1 164 ? 16.311 45.665 198.149 1.00 21.64 150 PHE B N 1
ATOM 2940 C CA . PHE B 1 164 ? 15.871 44.702 197.118 1.00 22.01 150 PHE B CA 1
ATOM 2941 C C . PHE B 1 164 ? 15.187 43.481 197.759 1.00 19.66 150 PHE B C 1
ATOM 2942 O O . PHE B 1 164 ? 14.166 43.012 197.265 1.00 22.24 150 PHE B O 1
ATOM 2950 N N . ALA B 1 165 ? 15.716 42.997 198.864 1.00 18.25 151 ALA B N 1
ATOM 2951 C CA . ALA B 1 165 ? 15.036 41.928 199.610 1.00 20.81 151 ALA B CA 1
ATOM 2952 C C . ALA B 1 165 ? 13.629 42.343 200.031 1.00 22.96 151 ALA B C 1
ATOM 2953 O O . ALA B 1 165 ? 12.672 41.594 199.812 1.00 24.01 151 ALA B O 1
ATOM 2955 N N . VAL B 1 166 ? 13.505 43.557 200.589 1.00 22.72 152 VAL B N 1
ATOM 2956 C CA . VAL B 1 166 ? 12.215 44.093 201.004 1.00 23.19 152 VAL B CA 1
ATOM 2957 C C . VAL B 1 166 ? 11.178 44.242 199.873 1.00 23.82 152 VAL B C 1
ATOM 2958 O O . VAL B 1 166 ? 10.018 43.893 200.051 1.00 22.60 152 VAL B O 1
ATOM 2962 N N . HIS B 1 167 ? 11.583 44.835 198.755 1.00 22.08 153 HIS B N 1
ATOM 2963 C CA . HIS B 1 167 ? 10.787 44.817 197.533 1.00 23.86 153 HIS B CA 1
ATOM 2964 C C . HIS B 1 167 ? 10.291 43.421 197.132 1.00 22.08 153 HIS B C 1
ATOM 2965 O O . HIS B 1 167 ? 9.095 43.234 196.901 1.00 22.54 153 HIS B O 1
ATOM 2972 N N . ALA B 1 168 ? 11.191 42.447 197.025 1.00 22.41 154 ALA B N 1
ATOM 2973 C CA . ALA B 1 168 ? 10.748 41.101 196.575 1.00 23.13 154 ALA B CA 1
ATOM 2974 C C . ALA B 1 168 ? 9.795 40.459 197.586 1.00 23.77 154 ALA B C 1
ATOM 2975 O O . ALA B 1 168 ? 8.816 39.840 197.206 1.00 22.86 154 ALA B O 1
ATOM 2977 N N . ILE B 1 169 ? 10.096 40.602 198.873 1.00 22.65 155 ILE B N 1
ATOM 2978 C CA . ILE B 1 169 ? 9.278 39.983 199.917 1.00 22.01 155 ILE B CA 1
ATOM 2979 C C . ILE B 1 169 ? 7.899 40.606 199.904 1.00 23.13 155 ILE B C 1
ATOM 2980 O O . ILE B 1 169 ? 6.913 39.897 199.980 1.00 26.19 155 ILE B O 1
ATOM 2985 N N . SER B 1 170 ? 7.839 41.932 199.772 1.00 21.80 156 SER B N 1
ATOM 2986 C CA . SER B 1 170 ? 6.591 42.648 199.663 1.00 23.51 156 SER B CA 1
ATOM 2987 C C . SER B 1 170 ? 5.759 42.238 198.445 1.00 26.41 156 SER B C 1
ATOM 2988 O O . SER B 1 170 ? 4.541 42.054 198.556 1.00 24.37 156 SER B O 1
ATOM 2991 N N . GLU B 1 171 ? 6.394 42.104 197.283 1.00 25.63 157 GLU B N 1
ATOM 2992 C CA . GLU B 1 171 ? 5.663 41.677 196.092 1.00 27.70 157 GLU B CA 1
ATOM 2993 C C . GLU B 1 171 ? 5.115 40.251 196.320 1.00 26.77 157 GLU B C 1
ATOM 2994 O O . GLU B 1 171 ? 3.958 39.959 196.056 1.00 27.78 157 GLU B O 1
ATOM 3000 N N . ASN B 1 172 ? 5.968 39.366 196.802 1.00 26.36 158 ASN B N 1
ATOM 3001 C CA . ASN B 1 172 ? 5.605 37.970 196.969 1.00 26.05 158 ASN B CA 1
ATOM 3002 C C . ASN B 1 172 ? 4.447 37.833 197.958 1.00 27.34 158 ASN B C 1
ATOM 3003 O O . ASN B 1 172 ? 3.424 37.184 197.672 1.00 25.77 158 ASN B O 1
ATOM 3008 N N . VAL B 1 173 ? 4.585 38.476 199.108 1.00 22.96 159 VAL B N 1
ATOM 3009 C CA . VAL B 1 173 ? 3.535 38.403 200.116 1.00 22.83 159 VAL B CA 1
ATOM 3010 C C . VAL B 1 173 ? 2.234 39.048 199.633 1.00 23.65 159 VAL B C 1
ATOM 3011 O O . VAL B 1 173 ? 1.165 38.546 199.914 1.00 24.49 159 VAL B O 1
ATOM 3015 N N . ARG B 1 174 ? 2.319 40.168 198.907 1.00 23.45 160 ARG B N 1
ATOM 3016 C CA . ARG B 1 174 ? 1.126 40.783 198.368 1.00 25.63 160 ARG B CA 1
ATOM 3017 C C . ARG B 1 174 ? 0.311 39.806 197.502 1.00 28.90 160 ARG B C 1
ATOM 3018 O O . ARG B 1 174 ? -0.927 39.801 197.585 1.00 25.64 160 ARG B O 1
ATOM 3026 N N . GLU B 1 175 ? 0.998 39.037 196.645 1.00 27.95 161 GLU B N 1
ATOM 3027 C CA . GLU B 1 175 ? 0.324 38.128 195.713 1.00 31.61 161 GLU B CA 1
ATOM 3028 C C . GLU B 1 175 ? -0.388 37.058 196.516 1.00 31.58 161 GLU B C 1
ATOM 3029 O O . GLU B 1 175 ? -1.528 36.712 196.215 1.00 32.13 161 GLU B O 1
ATOM 3035 N N . GLU B 1 176 ? 0.280 36.584 197.562 1.00 31.43 162 GLU B N 1
ATOM 3036 C CA . GLU B 1 176 ? -0.227 35.536 198.439 1.00 32.29 162 GLU B CA 1
ATOM 3037 C C . GLU B 1 176 ? -1.338 35.873 199.445 1.00 31.73 162 GLU B C 1
ATOM 3038 O O . GLU B 1 176 ? -1.973 34.971 199.970 1.00 32.95 162 GLU B O 1
ATOM 3044 N N . VAL B 1 177 ? -1.572 37.150 199.737 1.00 30.04 163 VAL B N 1
ATOM 3045 C CA . VAL B 1 177 ? -2.636 37.505 200.671 1.00 27.55 163 VAL B CA 1
ATOM 3046 C C . VAL B 1 177 ? -3.754 38.280 199.979 1.00 26.84 163 VAL B C 1
ATOM 3047 O O . VAL B 1 177 ? -4.717 38.674 200.624 1.00 26.10 163 VAL B O 1
ATOM 3051 N N . ALA B 1 178 ? -3.615 38.492 198.668 1.00 23.98 164 ALA B N 1
ATOM 3052 C CA . ALA B 1 178 ? -4.578 39.243 197.903 1.00 26.00 164 ALA B CA 1
ATOM 3053 C C . ALA B 1 178 ? -5.965 38.614 198.072 1.00 27.71 164 ALA B C 1
ATOM 3054 O O . ALA B 1 178 ? -6.964 39.331 198.220 1.00 26.58 164 ALA B O 1
ATOM 3056 N N . ALA B 1 179 ? -6.013 37.285 198.054 1.00 29.10 165 ALA B N 1
ATOM 3057 C CA . ALA B 1 179 ? -7.306 36.573 198.054 1.00 32.92 165 ALA B CA 1
ATOM 3058 C C . ALA B 1 179 ? -8.009 36.739 199.402 1.00 34.60 165 ALA B C 1
ATOM 3059 O O . ALA B 1 179 ? -9.222 36.497 199.502 1.00 36.60 165 ALA B O 1
ATOM 3061 N N . SER B 1 180 ? -7.251 37.164 200.426 1.00 32.41 166 SER B N 1
ATOM 3062 C CA . SER B 1 180 ? -7.809 37.436 201.756 1.00 30.18 166 SER B CA 1
ATOM 3063 C C . SER B 1 180 ? -8.183 38.904 201.991 1.00 29.78 166 SER B C 1
ATOM 3064 O O . SER B 1 180 ? -8.498 39.304 203.102 1.00 30.22 166 SER B O 1
ATOM 3067 N N . ASN B 1 181 ? -8.145 39.698 200.938 1.00 29.85 167 ASN B N 1
ATOM 3068 C CA . ASN B 1 181 ? -8.441 41.125 201.020 1.00 30.99 167 ASN B CA 1
ATOM 3069 C C . ASN B 1 181 ? -7.470 41.901 201.929 1.00 29.53 167 ASN B C 1
ATOM 3070 O O . ASN B 1 181 ? -7.830 42.927 202.511 1.00 31.06 167 ASN B O 1
ATOM 3075 N N . VAL B 1 182 ? -6.251 41.400 202.055 1.00 27.93 168 VAL B N 1
ATOM 3076 C CA . VAL B 1 182 ? -5.204 42.079 202.834 1.00 27.69 168 VAL B CA 1
ATOM 3077 C C . VAL B 1 182 ? -4.269 42.814 201.870 1.00 27.53 168 VAL B C 1
ATOM 3078 O O . VAL B 1 182 ? -3.856 42.246 200.854 1.00 25.86 168 VAL B O 1
ATOM 3082 N N . ARG B 1 183 ? -3.993 44.084 202.165 1.00 26.88 169 ARG B N 1
ATOM 3083 C CA . ARG B 1 183 ? -3.177 44.943 201.308 1.00 26.40 169 ARG B CA 1
ATOM 3084 C C . ARG B 1 183 ? -1.711 44.894 201.756 1.00 27.69 169 ARG B C 1
ATOM 3085 O O . ARG B 1 183 ? -1.419 44.856 202.949 1.00 26.29 169 ARG B O 1
ATOM 3093 N N . VAL B 1 184 ? -0.789 44.881 200.795 1.00 27.37 170 VAL B N 1
ATOM 3094 C CA . VAL B 1 184 ? 0.643 44.972 201.115 1.00 26.92 170 VAL B CA 1
ATOM 3095 C C . VAL B 1 184 ? 1.233 46.039 200.197 1.00 27.67 170 VAL B C 1
ATOM 3096 O O . VAL B 1 184 ? 1.111 45.940 198.968 1.00 25.88 170 VAL B O 1
ATOM 3100 N N . MET B 1 185 ? 1.784 47.092 200.807 1.00 25.07 171 MET B N 1
ATOM 3101 C CA . MET B 1 185 ? 2.209 48.291 200.083 1.00 27.31 171 MET B CA 1
ATOM 3102 C C . MET B 1 185 ? 3.704 48.551 200.336 1.00 25.35 171 MET B C 1
ATOM 3103 O O . MET B 1 185 ? 4.198 48.329 201.424 1.00 23.41 171 MET B O 1
ATOM 3108 N N . THR B 1 186 ? 4.413 49.005 199.313 1.00 25.95 172 THR B N 1
ATOM 3109 C CA . THR B 1 186 ? 5.844 49.284 199.444 1.00 25.81 172 THR B CA 1
ATOM 3110 C C . THR B 1 186 ? 5.970 50.783 199.232 1.00 26.04 172 THR B C 1
ATOM 3111 O O . THR B 1 186 ? 5.456 51.312 198.254 1.00 25.40 172 THR B O 1
ATOM 3115 N N . ILE B 1 187 ? 6.630 51.475 200.153 1.00 25.60 173 ILE B N 1
ATOM 3116 C CA . ILE B 1 187 ? 6.884 52.903 199.972 1.00 25.51 173 ILE B CA 1
ATOM 3117 C C . ILE B 1 187 ? 8.391 53.031 199.733 1.00 25.16 173 ILE B C 1
ATOM 3118 O O . ILE B 1 187 ? 9.204 52.514 200.527 1.00 24.53 173 ILE B O 1
ATOM 3123 N N . ALA B 1 188 ? 8.752 53.690 198.640 1.00 23.63 174 ALA B N 1
ATOM 3124 C CA . ALA B 1 188 ? 10.161 53.748 198.221 1.00 24.68 174 ALA B CA 1
ATOM 3125 C C . ALA B 1 188 ? 10.656 55.200 198.138 1.00 25.21 174 ALA B C 1
ATOM 3126 O O . ALA B 1 188 ? 10.600 55.823 197.083 1.00 25.65 174 ALA B O 1
ATOM 3128 N N . PRO B 1 189 ? 11.103 55.757 199.267 1.00 26.32 175 PRO B N 1
ATOM 3129 C CA . PRO B 1 189 ? 11.614 57.119 199.196 1.00 29.28 175 PRO B CA 1
ATOM 3130 C C . PRO B 1 189 ? 13.098 57.178 198.838 1.00 30.76 175 PRO B C 1
ATOM 3131 O O . PRO B 1 189 ? 13.780 56.146 198.808 1.00 31.81 175 PRO B O 1
ATOM 3135 N N . SER B 1 190 ? 13.582 58.392 198.587 1.00 31.35 176 SER B N 1
ATOM 3136 C CA . SER B 1 190 ? 14.999 58.658 198.378 1.00 31.49 176 SER B CA 1
ATOM 3137 C C . SER B 1 190 ? 15.323 60.068 198.906 1.00 31.10 176 SER B C 1
ATOM 3138 O O . SER B 1 190 ? 14.509 60.971 198.792 1.00 28.54 176 SER B O 1
ATOM 3141 N N . ALA B 1 191 ? 16.511 60.228 199.483 1.00 32.00 177 ALA B N 1
ATOM 3142 C CA . ALA B 1 191 ? 17.031 61.543 199.896 1.00 33.44 177 ALA B CA 1
ATOM 3143 C C . ALA B 1 191 ? 16.112 62.266 200.866 1.00 32.41 177 ALA B C 1
ATOM 3144 O O . ALA B 1 191 ? 15.773 63.424 200.652 1.00 35.21 177 ALA B O 1
ATOM 3146 N N . VAL B 1 192 ? 15.712 61.589 201.936 1.00 32.16 178 VAL B N 1
ATOM 3147 C CA . VAL B 1 192 ? 14.848 62.207 202.939 1.00 32.66 178 VAL B CA 1
ATOM 3148 C C . VAL B 1 192 ? 15.713 62.681 204.125 1.00 33.59 178 VAL B C 1
ATOM 3149 O O . VAL B 1 192 ? 16.606 61.968 204.567 1.00 31.63 178 VAL B O 1
ATOM 3153 N N . LYS B 1 193 ? 15.456 63.892 204.626 1.00 36.61 179 LYS B N 1
ATOM 3154 C CA . LYS B 1 193 ? 16.251 64.421 205.745 1.00 36.79 179 LYS B CA 1
ATOM 3155 C C . LYS B 1 193 ? 15.847 63.769 207.074 1.00 36.94 179 LYS B C 1
ATOM 3156 O O . LYS B 1 193 ? 14.762 64.037 207.610 1.00 39.34 179 LYS B O 1
ATOM 3162 N N . THR B 1 194 ? 16.703 62.901 207.592 1.00 35.30 180 THR B N 1
ATOM 3163 C CA . THR B 1 194 ? 16.383 62.069 208.756 1.00 34.20 180 THR B CA 1
ATOM 3164 C C . THR B 1 194 ? 17.705 61.782 209.450 1.00 34.75 180 THR B C 1
ATOM 3165 O O . THR B 1 194 ? 18.730 62.357 209.085 1.00 35.74 180 THR B O 1
ATOM 3169 N N . GLU B 1 195 ? 17.710 60.861 210.412 1.00 36.34 181 GLU B N 1
ATOM 3170 C CA . GLU B 1 195 ? 18.949 60.483 211.086 1.00 36.33 181 GLU B CA 1
ATOM 3171 C C . GLU B 1 195 ? 19.725 59.358 210.405 1.00 37.14 181 GLU B C 1
ATOM 3172 O O . GLU B 1 195 ? 20.708 58.868 210.950 1.00 37.06 181 GLU B O 1
ATOM 3178 N N . LEU B 1 196 ? 19.293 58.950 209.214 1.00 38.57 182 LEU B N 1
ATOM 3179 C CA . LEU B 1 196 ? 19.749 57.673 208.636 1.00 38.47 182 LEU B CA 1
ATOM 3180 C C . LEU B 1 196 ? 21.246 57.730 208.356 1.00 40.38 182 LEU B C 1
ATOM 3181 O O . LEU B 1 196 ? 21.974 56.800 208.684 1.00 38.49 182 LEU B O 1
ATOM 3186 N N . LEU B 1 197 ? 21.677 58.830 207.741 1.00 44.20 183 LEU B N 1
ATOM 3187 C CA . LEU B 1 197 ? 23.094 59.118 207.497 1.00 51.14 183 LEU B CA 1
ATOM 3188 C C . LEU B 1 197 ? 23.956 59.187 208.759 1.00 54.08 183 LEU B C 1
ATOM 3189 O O . LEU B 1 197 ? 25.105 58.742 208.738 1.00 56.82 183 LEU B O 1
ATOM 3194 N N . SER B 1 198 ? 23.413 59.747 209.847 1.00 56.41 184 SER B N 1
ATOM 3195 C CA . SER B 1 198 ? 24.129 59.795 211.136 1.00 57.53 184 SER B CA 1
ATOM 3196 C C . SER B 1 198 ? 24.908 58.499 211.388 1.00 58.96 184 SER B C 1
ATOM 3197 O O . SER B 1 198 ? 26.030 58.516 211.913 1.00 60.07 184 SER B O 1
ATOM 3200 N N . GLY B 1 217 ? 16.123 72.297 196.056 1.00 56.25 203 GLY B N 1
ATOM 3201 C CA . GLY B 1 217 ? 16.398 71.670 197.342 1.00 56.03 203 GLY B CA 1
ATOM 3202 C C . GLY B 1 217 ? 16.114 70.176 197.326 1.00 55.96 203 GLY B C 1
ATOM 3203 O O . GLY B 1 217 ? 15.098 69.712 197.883 1.00 58.34 203 GLY B O 1
ATOM 3204 N N . GLY B 1 218 ? 17.016 69.422 196.694 1.00 52.80 204 GLY B N 1
ATOM 3205 C CA . GLY B 1 218 ? 16.909 67.964 196.596 1.00 47.28 204 GLY B CA 1
ATOM 3206 C C . GLY B 1 218 ? 17.079 67.234 197.917 1.00 43.89 204 GLY B C 1
ATOM 3207 O O . GLY B 1 218 ? 17.918 66.327 198.040 1.00 41.18 204 GLY B O 1
ATOM 3208 N N . VAL B 1 219 ? 16.294 67.640 198.912 1.00 41.89 205 VAL B N 1
ATOM 3209 C CA . VAL B 1 219 ? 15.988 66.777 200.054 1.00 42.94 205 VAL B CA 1
ATOM 3210 C C . VAL B 1 219 ? 14.488 66.755 200.313 1.00 40.37 205 VAL B C 1
ATOM 3211 O O . VAL B 1 219 ? 13.803 67.741 200.071 1.00 40.96 205 VAL B O 1
ATOM 3215 N N . LEU B 1 220 ? 13.974 65.625 200.783 1.00 36.48 206 LEU B N 1
ATOM 3216 C CA . LEU B 1 220 ? 12.566 65.528 201.154 1.00 33.21 206 LEU B CA 1
ATOM 3217 C C . LEU B 1 220 ? 12.454 65.770 202.635 1.00 31.54 206 LEU B C 1
ATOM 3218 O O . LEU B 1 220 ? 13.347 65.415 203.373 1.00 30.45 206 LEU B O 1
ATOM 3223 N N . ALA B 1 221 ? 11.326 66.321 203.082 1.00 33.11 207 ALA B N 1
ATOM 3224 C CA . ALA B 1 221 ? 10.953 66.229 204.503 1.00 32.48 207 ALA B CA 1
ATOM 3225 C C . ALA B 1 221 ? 10.418 64.824 204.818 1.00 30.64 207 ALA B C 1
ATOM 3226 O O . ALA B 1 221 ? 9.752 64.226 203.988 1.00 30.50 207 ALA B O 1
ATOM 3228 N N . ALA B 1 222 ? 10.686 64.320 206.021 1.00 29.62 208 ALA B N 1
ATOM 3229 C CA . ALA B 1 222 ? 10.020 63.105 206.514 1.00 30.44 208 ALA B CA 1
ATOM 3230 C C . ALA B 1 222 ? 8.514 63.162 206.242 1.00 30.73 208 ALA B C 1
ATOM 3231 O O . ALA B 1 222 ? 7.906 62.152 205.884 1.00 30.64 208 ALA B O 1
ATOM 3233 N N . ASP B 1 223 ? 7.919 64.349 206.359 1.00 27.49 209 ASP B N 1
ATOM 3234 C CA . ASP B 1 223 ? 6.477 64.473 206.194 1.00 28.95 209 ASP B CA 1
ATOM 3235 C C . ASP B 1 223 ? 6.006 64.256 204.753 1.00 29.41 209 ASP B C 1
ATOM 3236 O O . ASP B 1 223 ? 4.845 63.908 204.515 1.00 26.53 209 ASP B O 1
ATOM 3241 N N . ASP B 1 224 ? 6.902 64.477 203.793 1.00 29.18 210 ASP B N 1
ATOM 3242 C CA . ASP B 1 224 ? 6.627 64.113 202.402 1.00 29.17 210 ASP B CA 1
ATOM 3243 C C . ASP B 1 224 ? 6.363 62.605 202.308 1.00 27.34 210 ASP B C 1
ATOM 3244 O O . ASP B 1 224 ? 5.403 62.179 201.690 1.00 28.77 210 ASP B O 1
ATOM 3249 N N . VAL B 1 225 ? 7.206 61.800 202.935 1.00 27.68 211 VAL B N 1
ATOM 3250 C CA . VAL B 1 225 ? 6.944 60.370 203.032 1.00 25.85 211 VAL B CA 1
ATOM 3251 C C . VAL B 1 225 ? 5.626 60.069 203.752 1.00 29.63 211 VAL B C 1
ATOM 3252 O O . VAL B 1 225 ? 4.845 59.211 203.309 1.00 29.07 211 VAL B O 1
ATOM 3256 N N . ALA B 1 226 ? 5.337 60.809 204.829 1.00 27.36 212 ALA B N 1
ATOM 3257 C CA . ALA B 1 226 ? 4.204 60.484 205.670 1.00 25.16 212 ALA B CA 1
ATOM 3258 C C . ALA B 1 226 ? 2.875 60.743 205.002 1.00 24.94 212 ALA B C 1
ATOM 3259 O O . ALA B 1 226 ? 1.927 59.990 205.220 1.00 27.12 212 ALA B O 1
ATOM 3261 N N . ARG B 1 227 ? 2.780 61.807 204.208 1.00 23.11 213 ARG B N 1
ATOM 3262 C CA . ARG B 1 227 ? 1.554 62.079 203.503 1.00 25.36 213 ARG B CA 1
ATOM 3263 C C . ARG B 1 227 ? 1.226 60.967 202.490 1.00 26.97 213 ARG B C 1
ATOM 3264 O O . ARG B 1 227 ? 0.052 60.622 202.287 1.00 24.86 213 ARG B O 1
ATOM 3272 N N . ALA B 1 228 ? 2.265 60.408 201.870 1.00 25.42 214 ALA B N 1
ATOM 3273 C CA . ALA B 1 228 ? 2.086 59.351 200.889 1.00 27.12 214 ALA B CA 1
ATOM 3274 C C . ALA B 1 228 ? 1.620 58.067 201.577 1.00 26.05 214 ALA B C 1
ATOM 3275 O O . ALA B 1 228 ? 0.758 57.350 201.069 1.00 27.41 214 ALA B O 1
ATOM 3277 N N . VAL B 1 229 ? 2.225 57.766 202.718 1.00 25.98 215 VAL B N 1
ATOM 3278 C CA . VAL B 1 229 ? 1.891 56.575 203.466 1.00 27.43 215 VAL B CA 1
ATOM 3279 C C . VAL B 1 229 ? 0.419 56.692 203.891 1.00 29.46 215 VAL B C 1
ATOM 3280 O O . VAL B 1 229 ? -0.374 55.769 203.696 1.00 25.93 215 VAL B O 1
ATOM 3284 N N . LEU B 1 230 ? 0.039 57.860 204.396 1.00 28.37 216 LEU B N 1
ATOM 3285 C CA . LEU B 1 230 ? -1.349 58.050 204.807 1.00 30.59 216 LEU B CA 1
ATOM 3286 C C . LEU B 1 230 ? -2.330 57.996 203.626 1.00 29.60 216 LEU B C 1
ATOM 3287 O O . LEU B 1 230 ? -3.408 57.406 203.719 1.00 27.23 216 LEU B O 1
ATOM 3292 N N . PHE B 1 231 ? -1.964 58.612 202.511 1.00 31.57 217 PHE B N 1
ATOM 3293 C CA . PHE B 1 231 ? -2.854 58.619 201.359 1.00 29.03 217 PHE B CA 1
ATOM 3294 C C . PHE B 1 231 ? -3.117 57.183 200.902 1.00 31.24 217 PHE B C 1
ATOM 3295 O O . PHE B 1 231 ? -4.236 56.838 200.554 1.00 29.35 217 PHE B O 1
ATOM 3303 N N . ALA B 1 232 ? -2.083 56.349 200.917 1.00 30.80 218 ALA B N 1
ATOM 3304 C CA . ALA B 1 232 ? -2.220 54.968 200.474 1.00 30.37 218 ALA B CA 1
ATOM 3305 C C . ALA B 1 232 ? -3.143 54.187 201.436 1.00 32.08 218 ALA B C 1
ATOM 3306 O O . ALA B 1 232 ? -4.037 53.458 201.007 1.00 28.32 218 ALA B O 1
ATOM 3308 N N . TYR B 1 233 ? -2.916 54.344 202.739 1.00 31.24 219 TYR B N 1
ATOM 3309 C CA . TYR B 1 233 ? -3.710 53.636 203.734 1.00 30.18 219 TYR B CA 1
ATOM 3310 C C . TYR B 1 233 ? -5.179 54.047 203.677 1.00 29.86 219 TYR B C 1
ATOM 3311 O O . TYR B 1 233 ? -6.063 53.233 203.909 1.00 30.86 219 TYR B O 1
ATOM 3320 N N . GLN B 1 234 ? -5.426 55.303 203.345 1.00 29.54 220 GLN B N 1
ATOM 3321 C CA . GLN B 1 234 ? -6.765 55.853 203.379 1.00 30.86 220 GLN B CA 1
ATOM 3322 C C . GLN B 1 234 ? -7.664 55.510 202.183 1.00 30.52 220 GLN B C 1
ATOM 3323 O O . GLN B 1 234 ? -8.853 55.793 202.201 1.00 28.47 220 GLN B O 1
ATOM 3329 N N . GLN B 1 235 ? -7.100 54.908 201.143 1.00 30.78 221 GLN B N 1
ATOM 3330 C CA . GLN B 1 235 ? -7.910 54.397 200.038 1.00 29.73 221 GLN B CA 1
ATOM 3331 C C . GLN B 1 235 ? -8.857 53.290 200.550 1.00 28.05 221 GLN B C 1
ATOM 3332 O O . GLN B 1 235 ? -8.544 52.618 201.518 1.00 26.55 221 GLN B O 1
ATOM 3338 N N . PRO B 1 236 ? -10.024 53.113 199.905 1.00 27.47 222 PRO B N 1
ATOM 3339 C CA . PRO B 1 236 ? -10.912 52.018 200.285 1.00 28.59 222 PRO B CA 1
ATOM 3340 C C . PRO B 1 236 ? -10.149 50.698 200.349 1.00 28.94 222 PRO B C 1
ATOM 3341 O O . PRO B 1 236 ? -9.194 50.504 199.589 1.00 29.53 222 PRO B O 1
ATOM 3345 N N . GLN B 1 237 ? -10.563 49.795 201.232 1.00 26.39 223 GLN B N 1
ATOM 3346 C CA . GLN B 1 237 ? -9.880 48.513 201.379 1.00 27.09 223 GLN B CA 1
ATOM 3347 C C . GLN B 1 237 ? -9.668 47.743 200.071 1.00 27.95 223 GLN B C 1
ATOM 3348 O O . GLN B 1 237 ? -8.707 46.964 199.966 1.00 27.91 223 GLN B O 1
ATOM 3354 N N . ASN B 1 238 ? -10.546 47.943 199.087 1.00 27.71 224 ASN B N 1
ATOM 3355 C CA . ASN B 1 238 ? -10.486 47.140 197.846 1.00 28.09 224 ASN B CA 1
ATOM 3356 C C . ASN B 1 238 ? -9.513 47.726 196.826 1.00 27.73 224 ASN B C 1
ATOM 3357 O O . ASN B 1 238 ? -9.308 47.130 195.767 1.00 27.52 224 ASN B O 1
ATOM 3362 N N . VAL B 1 239 ? -8.975 48.910 197.141 1.00 27.77 225 VAL B N 1
ATOM 3363 C CA . VAL B 1 239 ? -7.948 49.592 196.354 1.00 27.45 225 VAL B CA 1
ATOM 3364 C C . VAL B 1 239 ? -6.584 49.480 197.031 1.00 27.14 225 VAL B C 1
ATOM 3365 O O . VAL B 1 239 ? -6.397 49.967 198.148 1.00 27.09 225 VAL B O 1
ATOM 3369 N N . CYS B 1 240 ? -5.628 48.847 196.353 1.00 25.92 226 CYS B N 1
ATOM 3370 C CA . CYS B 1 240 ? -4.308 48.644 196.939 1.00 26.88 226 CYS B CA 1
ATOM 3371 C C . CYS B 1 240 ? -3.322 49.483 196.131 1.00 26.96 226 CYS B C 1
ATOM 3372 O O . CYS B 1 240 ? -3.111 49.221 194.959 1.00 26.63 226 CYS B O 1
ATOM 3375 N N . ILE B 1 241 ? -2.742 50.504 196.746 1.00 28.07 227 ILE B N 1
ATOM 3376 C CA . ILE B 1 241 ? -1.610 51.182 196.122 1.00 29.45 227 ILE B CA 1
ATOM 3377 C C . ILE B 1 241 ? -0.428 50.293 196.411 1.00 28.98 227 ILE B C 1
ATOM 3378 O O . ILE B 1 241 ? 0.030 50.201 197.546 1.00 28.33 227 ILE B O 1
ATOM 3383 N N . ARG B 1 242 ? 0.035 49.600 195.384 1.00 25.76 228 ARG B N 1
ATOM 3384 C CA . ARG B 1 242 ? 1.073 48.623 195.583 1.00 25.71 228 ARG B CA 1
ATOM 3385 C C . ARG B 1 242 ? 2.421 49.297 195.885 1.00 26.47 228 ARG B C 1
ATOM 3386 O O . ARG B 1 242 ? 3.223 48.777 196.670 1.00 22.81 228 ARG B O 1
ATOM 3394 N N . GLU B 1 243 ? 2.685 50.423 195.216 1.00 24.25 229 GLU B N 1
ATOM 3395 C CA . GLU B 1 243 ? 3.985 51.066 195.368 1.00 26.43 229 GLU B CA 1
ATOM 3396 C C . GLU B 1 243 ? 3.850 52.565 195.172 1.00 24.56 229 GLU B C 1
ATOM 3397 O O . GLU B 1 243 ? 3.115 53.016 194.306 1.00 24.26 229 GLU B O 1
ATOM 3403 N N . ILE B 1 244 ? 4.544 53.323 196.007 1.00 23.13 230 ILE B N 1
ATOM 3404 C CA . ILE B 1 244 ? 4.815 54.736 195.749 1.00 24.27 230 ILE B CA 1
ATOM 3405 C C . ILE B 1 244 ? 6.331 54.945 195.886 1.00 24.48 230 ILE B C 1
ATOM 3406 O O . ILE B 1 244 ? 6.938 54.658 196.933 1.00 25.02 230 ILE B O 1
ATOM 3411 N N . ALA B 1 245 ? 6.941 55.407 194.810 1.00 24.13 231 ALA B N 1
ATOM 3412 C CA . ALA B 1 245 ? 8.336 55.812 194.875 1.00 26.24 231 ALA B CA 1
ATOM 3413 C C . ALA B 1 245 ? 8.374 57.343 194.786 1.00 26.43 231 ALA B C 1
ATOM 3414 O O . ALA B 1 245 ? 7.720 57.943 193.936 1.00 23.20 231 ALA B O 1
ATOM 3416 N N . LEU B 1 246 ? 9.132 57.966 195.677 1.00 27.23 232 LEU B N 1
ATOM 3417 C CA . LEU B 1 246 ? 9.198 59.436 195.659 1.00 27.04 232 LEU B CA 1
ATOM 3418 C C . LEU B 1 246 ? 10.571 59.940 196.064 1.00 24.95 232 LEU B C 1
ATOM 3419 O O . LEU B 1 246 ? 11.320 59.270 196.792 1.00 24.86 232 LEU B O 1
ATOM 3424 N N . ALA B 1 247 ? 10.901 61.116 195.553 1.00 25.80 233 ALA B N 1
ATOM 3425 C CA . ALA B 1 247 ? 12.232 61.678 195.732 1.00 25.87 233 ALA B CA 1
ATOM 3426 C C . ALA B 1 247 ? 12.091 63.166 195.464 1.00 25.49 233 ALA B C 1
ATOM 3427 O O . ALA B 1 247 ? 11.077 63.601 194.919 1.00 26.28 233 ALA B O 1
ATOM 3429 N N . PRO B 1 248 ? 13.105 63.949 195.844 1.00 25.80 234 PRO B N 1
ATOM 3430 C CA . PRO B 1 248 ? 13.116 65.375 195.506 1.00 26.49 234 PRO B CA 1
ATOM 3431 C C . PRO B 1 248 ? 13.093 65.501 193.995 1.00 27.07 234 PRO B C 1
ATOM 3432 O O . PRO B 1 248 ? 13.706 64.692 193.304 1.00 28.40 234 PRO B O 1
ATOM 3436 N N . THR B 1 249 ? 12.386 66.493 193.478 1.00 27.31 235 THR B N 1
ATOM 3437 C CA . THR B 1 249 ? 12.488 66.807 192.071 1.00 30.24 235 THR B CA 1
ATOM 3438 C C . THR B 1 249 ? 13.940 66.907 191.593 1.00 33.07 235 THR B C 1
ATOM 3439 O O . THR B 1 249 ? 14.298 66.351 190.543 1.00 30.87 235 THR B O 1
ATOM 3443 N N . LYS B 1 250 ? 14.783 67.568 192.384 1.00 36.29 236 LYS B N 1
ATOM 3444 C CA . LYS B 1 250 ? 16.159 67.877 191.965 1.00 41.67 236 LYS B CA 1
ATOM 3445 C C . LYS B 1 250 ? 17.187 66.919 192.534 1.00 44.48 236 LYS B C 1
ATOM 3446 O O . LYS B 1 250 ? 16.989 66.338 193.612 1.00 45.38 236 LYS B O 1
ATOM 3452 N N . GLN B 1 251 ? 18.273 66.743 191.788 1.00 48.51 237 GLN B N 1
ATOM 3453 C CA . GLN B 1 251 ? 19.564 66.260 192.310 1.00 53.69 237 GLN B CA 1
ATOM 3454 C C . GLN B 1 251 ? 20.206 65.169 191.428 1.00 54.80 237 GLN B C 1
ATOM 3455 O O . GLN B 1 251 ? 19.892 63.975 191.541 1.00 57.02 237 GLN B O 1
ATOM 3461 N N . LYS C 1 16 ? 23.151 21.609 158.290 1.00 43.97 2 LYS C N 1
ATOM 3462 C CA . LYS C 1 16 ? 22.331 21.914 159.509 1.00 41.58 2 LYS C CA 1
ATOM 3463 C C . LYS C 1 16 ? 21.168 22.815 159.155 1.00 38.75 2 LYS C C 1
ATOM 3464 O O . LYS C 1 16 ? 20.981 23.157 157.986 1.00 40.08 2 LYS C O 1
ATOM 3470 N N . LYS C 1 17 ? 20.386 23.213 160.159 1.00 36.03 3 LYS C N 1
ATOM 3471 C CA . LYS C 1 17 ? 19.125 23.898 159.895 1.00 34.60 3 LYS C CA 1
ATOM 3472 C C . LYS C 1 17 ? 19.322 25.361 159.482 1.00 30.52 3 LYS C C 1
ATOM 3473 O O . LYS C 1 17 ? 20.281 25.987 159.886 1.00 29.80 3 LYS C O 1
ATOM 3479 N N . LEU C 1 18 ? 18.412 25.873 158.665 1.00 28.76 4 LEU C N 1
ATOM 3480 C CA . LEU C 1 18 ? 18.440 27.259 158.245 1.00 30.84 4 LEU C CA 1
ATOM 3481 C C . LEU C 1 18 ? 18.331 28.251 159.432 1.00 31.17 4 LEU C C 1
ATOM 3482 O O . LEU C 1 18 ? 17.508 28.057 160.348 1.00 28.38 4 LEU C O 1
ATOM 3487 N N . VAL C 1 19 ? 19.162 29.295 159.394 1.00 30.38 5 VAL C N 1
ATOM 3488 C CA . VAL C 1 19 ? 19.081 30.420 160.334 1.00 29.35 5 VAL C CA 1
ATOM 3489 C C . VAL C 1 19 ? 18.867 31.721 159.558 1.00 30.43 5 VAL C C 1
ATOM 3490 O O . VAL C 1 19 ? 19.609 32.008 158.613 1.00 30.38 5 VAL C O 1
ATOM 3494 N N . VAL C 1 20 ? 17.854 32.499 159.938 1.00 26.02 6 VAL C N 1
ATOM 3495 C CA . VAL C 1 20 ? 17.634 33.823 159.360 1.00 26.08 6 VAL C CA 1
ATOM 3496 C C . VAL C 1 20 ? 18.228 34.907 160.253 1.00 27.78 6 VAL C C 1
ATOM 3497 O O . VAL C 1 20 ? 17.973 34.913 161.470 1.00 27.29 6 VAL C O 1
ATOM 3501 N N . ILE C 1 21 ? 19.037 35.809 159.681 1.00 26.63 7 ILE C N 1
ATOM 3502 C CA . ILE C 1 21 ? 19.645 36.901 160.480 1.00 26.38 7 ILE C CA 1
ATOM 3503 C C . ILE C 1 21 ? 19.303 38.257 159.871 1.00 28.47 7 ILE C C 1
ATOM 3504 O O . ILE C 1 21 ? 19.609 38.511 158.692 1.00 26.60 7 ILE C O 1
ATOM 3509 N N . THR C 1 22 ? 18.621 39.120 160.633 1.00 25.48 8 THR C N 1
ATOM 3510 C CA . THR C 1 22 ? 18.337 40.472 160.133 1.00 26.86 8 THR C CA 1
ATOM 3511 C C . THR C 1 22 ? 19.459 41.411 160.531 1.00 25.61 8 THR C C 1
ATOM 3512 O O . THR C 1 22 ? 20.125 41.186 161.531 1.00 28.40 8 THR C O 1
ATOM 3516 N N . GLY C 1 23 ? 19.656 42.464 159.749 1.00 26.93 9 GLY C N 1
ATOM 3517 C CA . GLY C 1 23 ? 20.695 43.459 160.044 1.00 26.42 9 GLY C CA 1
ATOM 3518 C C . GLY C 1 23 ? 22.086 42.870 159.949 1.00 27.46 9 GLY C C 1
ATOM 3519 O O . GLY C 1 23 ? 22.933 43.166 160.769 1.00 27.39 9 GLY C O 1
ATOM 3520 N N . ALA C 1 24 ? 22.331 42.041 158.934 1.00 27.99 10 ALA C N 1
ATOM 3521 C CA . ALA C 1 24 ? 23.579 41.292 158.863 1.00 30.31 10 ALA C CA 1
ATOM 3522 C C . ALA C 1 24 ? 24.691 41.976 158.059 1.00 30.83 10 ALA C C 1
ATOM 3523 O O . ALA C 1 24 ? 25.731 41.386 157.855 1.00 33.60 10 ALA C O 1
ATOM 3525 N N . SER C 1 25 ? 24.474 43.214 157.615 1.00 32.85 11 SER C N 1
ATOM 3526 C CA . SER C 1 25 ? 25.435 43.912 156.750 1.00 33.94 11 SER C CA 1
ATOM 3527 C C . SER C 1 25 ? 26.593 44.632 157.474 1.00 36.99 11 SER C C 1
ATOM 3528 O O . SER C 1 25 ? 27.534 45.106 156.830 1.00 38.59 11 SER C O 1
ATOM 3531 N N . SER C 1 26 ? 26.525 44.724 158.794 1.00 34.69 12 SER C N 1
ATOM 3532 C CA . SER C 1 26 ? 27.643 45.228 159.579 1.00 34.28 12 SER C CA 1
ATOM 3533 C C . SER C 1 26 ? 27.510 44.772 161.008 1.00 33.40 12 SER C C 1
ATOM 3534 O O . SER C 1 26 ? 26.522 44.113 161.367 1.00 33.04 12 SER C O 1
ATOM 3537 N N . GLY C 1 27 ? 28.513 45.112 161.809 1.00 30.23 13 GLY C N 1
ATOM 3538 C CA . GLY C 1 27 ? 28.433 45.001 163.252 1.00 29.30 13 GLY C CA 1
ATOM 3539 C C . GLY C 1 27 ? 28.053 43.635 163.792 1.00 29.28 13 GLY C C 1
ATOM 3540 O O . GLY C 1 27 ? 28.547 42.585 163.358 1.00 27.57 13 GLY C O 1
ATOM 3541 N N . ILE C 1 28 ? 27.166 43.653 164.770 1.00 28.96 14 ILE C N 1
ATOM 3542 C CA . ILE C 1 28 ? 26.803 42.432 165.454 1.00 27.13 14 ILE C CA 1
ATOM 3543 C C . ILE C 1 28 ? 26.227 41.367 164.505 1.00 26.97 14 ILE C C 1
ATOM 3544 O O . ILE C 1 28 ? 26.600 40.203 164.582 1.00 30.01 14 ILE C O 1
ATOM 3549 N N . GLY C 1 29 ? 25.327 41.775 163.615 1.00 27.25 15 GLY C N 1
ATOM 3550 C CA . GLY C 1 29 ? 24.668 40.853 162.691 1.00 28.44 15 GLY C CA 1
ATOM 3551 C C . GLY C 1 29 ? 25.636 40.165 161.739 1.00 28.88 15 GLY C C 1
ATOM 3552 O O . GLY C 1 29 ? 25.538 38.960 161.496 1.00 28.30 15 GLY C O 1
ATOM 3553 N N . GLU C 1 30 ? 26.587 40.923 161.205 1.00 29.29 16 GLU C N 1
ATOM 3554 C CA . GLU C 1 30 ? 27.698 40.309 160.463 1.00 30.65 16 GLU C CA 1
ATOM 3555 C C . GLU C 1 30 ? 28.495 39.281 161.261 1.00 29.78 16 GLU C C 1
ATOM 3556 O O . GLU C 1 30 ? 28.740 38.166 160.786 1.00 28.76 16 GLU C O 1
ATOM 3562 N N . ALA C 1 31 ? 28.890 39.646 162.481 1.00 28.81 17 ALA C N 1
ATOM 3563 C CA . ALA C 1 31 ? 29.664 38.741 163.309 1.00 28.32 17 ALA C CA 1
ATOM 3564 C C . ALA C 1 31 ? 28.898 37.464 163.636 1.00 27.39 17 ALA C C 1
ATOM 3565 O O . ALA C 1 31 ? 29.478 36.381 163.680 1.00 28.11 17 ALA C O 1
ATOM 3567 N N . ILE C 1 32 ? 27.590 37.592 163.866 1.00 27.39 18 ILE C N 1
ATOM 3568 C CA . ILE C 1 32 ? 26.747 36.428 164.125 1.00 24.60 18 ILE C CA 1
ATOM 3569 C C . ILE C 1 32 ? 26.672 35.545 162.875 1.00 24.83 18 ILE C C 1
ATOM 3570 O O . ILE C 1 32 ? 26.709 34.336 162.970 1.00 26.99 18 ILE C O 1
ATOM 3575 N N . ALA C 1 33 ? 26.541 36.160 161.709 1.00 25.17 19 ALA C N 1
ATOM 3576 C CA . ALA C 1 33 ? 26.479 35.412 160.465 1.00 25.55 19 ALA C CA 1
ATOM 3577 C C . ALA C 1 33 ? 27.724 34.550 160.268 1.00 27.94 19 ALA C C 1
ATOM 3578 O O . ALA C 1 33 ? 27.606 33.364 159.942 1.00 29.44 19 ALA C O 1
ATOM 3580 N N . ARG C 1 34 ? 28.898 35.127 160.531 1.00 28.45 20 ARG C N 1
ATOM 3581 C CA . ARG C 1 34 ? 30.169 34.435 160.390 1.00 30.85 20 ARG C CA 1
ATOM 3582 C C . ARG C 1 34 ? 30.272 33.248 161.318 1.00 32.45 20 ARG C C 1
ATOM 3583 O O . ARG C 1 34 ? 30.747 32.184 160.920 1.00 33.41 20 ARG C O 1
ATOM 3591 N N . ARG C 1 35 ? 29.843 33.422 162.569 1.00 32.74 21 ARG C N 1
ATOM 3592 C CA . ARG C 1 35 ? 29.896 32.335 163.527 1.00 31.64 21 ARG C CA 1
ATOM 3593 C C . ARG C 1 35 ? 28.940 31.204 163.157 1.00 33.43 21 ARG C C 1
ATOM 3594 O O . ARG C 1 35 ? 29.303 30.031 163.245 1.00 35.03 21 ARG C O 1
ATOM 3602 N N . PHE C 1 36 ? 27.712 31.542 162.763 1.00 33.65 22 PHE C N 1
ATOM 3603 C CA . PHE C 1 36 ? 26.749 30.509 162.360 1.00 33.56 22 PHE C CA 1
ATOM 3604 C C . PHE C 1 36 ? 27.161 29.810 161.074 1.00 34.12 22 PHE C C 1
ATOM 3605 O O . PHE C 1 36 ? 26.910 28.627 160.910 1.00 33.60 22 PHE C O 1
ATOM 3613 N N . SER C 1 37 ? 27.755 30.551 160.144 1.00 34.69 23 SER C N 1
ATOM 3614 C CA . SER C 1 37 ? 28.208 29.954 158.887 1.00 36.94 23 SER C CA 1
ATOM 3615 C C . SER C 1 37 ? 29.372 29.008 159.133 1.00 37.70 23 SER C C 1
ATOM 3616 O O . SER C 1 37 ? 29.416 27.902 158.583 1.00 38.84 23 SER C O 1
ATOM 3619 N N . GLU C 1 38 ? 30.312 29.439 159.964 1.00 39.59 24 GLU C N 1
ATOM 3620 C CA . GLU C 1 38 ? 31.454 28.609 160.295 1.00 41.76 24 GLU C CA 1
ATOM 3621 C C . GLU C 1 38 ? 31.029 27.341 161.021 1.00 43.11 24 GLU C C 1
ATOM 3622 O O . GLU C 1 38 ? 31.743 26.338 161.007 1.00 43.39 24 GLU C O 1
ATOM 3628 N N . GLU C 1 39 ? 29.852 27.376 161.639 1.00 42.93 25 GLU C N 1
ATOM 3629 C CA . GLU C 1 39 ? 29.358 26.226 162.360 1.00 42.45 25 GLU C CA 1
ATOM 3630 C C . GLU C 1 39 ? 28.547 25.311 161.451 1.00 41.53 25 GLU C C 1
ATOM 3631 O O . GLU C 1 39 ? 28.162 24.214 161.862 1.00 41.50 25 GLU C O 1
ATOM 3637 N N . GLY C 1 40 ? 28.266 25.781 160.233 1.00 40.12 26 GLY C N 1
ATOM 3638 C CA . GLY C 1 40 ? 27.737 24.934 159.168 1.00 38.42 26 GLY C CA 1
ATOM 3639 C C . GLY C 1 40 ? 26.264 25.124 158.850 1.00 38.65 26 GLY C C 1
ATOM 3640 O O . GLY C 1 40 ? 25.668 24.295 158.160 1.00 38.21 26 GLY C O 1
ATOM 3641 N N . HIS C 1 41 ? 25.661 26.208 159.352 1.00 36.39 27 HIS C N 1
ATOM 3642 C CA . HIS C 1 41 ? 24.274 26.542 159.023 1.00 33.18 27 HIS C CA 1
ATOM 3643 C C . HIS C 1 41 ? 24.175 27.284 157.711 1.00 31.99 27 HIS C C 1
ATOM 3644 O O . HIS C 1 41 ? 24.897 28.243 157.507 1.00 33.54 27 HIS C O 1
ATOM 3651 N N . PRO C 1 42 ? 23.239 26.878 156.831 1.00 31.57 28 PRO C N 1
ATOM 3652 C CA . PRO C 1 42 ? 22.907 27.771 155.756 1.00 31.41 28 PRO C CA 1
ATOM 3653 C C . PRO C 1 42 ? 22.162 28.985 156.307 1.00 31.95 28 PRO C C 1
ATOM 3654 O O . PRO C 1 42 ? 21.469 28.866 157.322 1.00 33.27 28 PRO C O 1
ATOM 3658 N N . LEU C 1 43 ? 22.286 30.133 155.643 1.00 30.59 29 LEU C N 1
ATOM 3659 C CA . LEU C 1 43 ? 21.768 31.389 156.209 1.00 30.04 29 LEU C CA 1
ATOM 3660 C C . LEU C 1 43 ? 20.870 32.125 155.243 1.00 28.50 29 LEU C C 1
ATOM 3661 O O . LEU C 1 43 ? 21.053 32.064 154.029 1.00 30.21 29 LEU C O 1
ATOM 3666 N N . LEU C 1 44 ? 19.894 32.831 155.783 1.00 28.03 30 LEU C N 1
ATOM 3667 C CA . LEU C 1 44 ? 19.283 33.936 155.081 1.00 28.14 30 LEU C CA 1
ATOM 3668 C C . LEU C 1 44 ? 19.680 35.264 155.735 1.00 30.71 30 LEU C C 1
ATOM 3669 O O . LEU C 1 44 ? 19.386 35.511 156.919 1.00 31.38 30 LEU C O 1
ATOM 3674 N N . LEU C 1 45 ? 20.377 36.107 154.976 1.00 30.20 31 LEU C N 1
ATOM 3675 C CA . LEU C 1 45 ? 20.810 37.405 155.475 1.00 30.22 31 LEU C CA 1
ATOM 3676 C C . LEU C 1 45 ? 19.931 38.484 154.907 1.00 31.15 31 LEU C C 1
ATOM 3677 O O . LEU C 1 45 ? 19.716 38.548 153.691 1.00 32.33 31 LEU C O 1
ATOM 3682 N N . LEU C 1 46 ? 19.364 39.305 155.789 1.00 29.94 32 LEU C N 1
ATOM 3683 C CA . LEU C 1 46 ? 18.438 40.336 155.359 1.00 30.57 32 LEU C CA 1
ATOM 3684 C C . LEU C 1 46 ? 19.014 41.684 155.768 1.00 31.19 32 LEU C C 1
ATOM 3685 O O . LEU C 1 46 ? 19.579 41.821 156.852 1.00 30.69 32 LEU C O 1
ATOM 3690 N N . ALA C 1 47 ? 18.895 42.666 154.885 1.00 30.50 33 ALA C N 1
ATOM 3691 C CA . ALA C 1 47 ? 19.341 44.037 155.170 1.00 33.19 33 ALA C CA 1
ATOM 3692 C C . ALA C 1 47 ? 19.159 44.838 153.911 1.00 35.10 33 ALA C C 1
ATOM 3693 O O . ALA C 1 47 ? 18.836 44.278 152.844 1.00 35.90 33 ALA C O 1
ATOM 3695 N N . ARG C 1 48 ? 19.343 46.146 154.021 1.00 34.16 34 ARG C N 1
ATOM 3696 C CA . ARG C 1 48 ? 19.048 47.004 152.884 1.00 37.00 34 ARG C CA 1
ATOM 3697 C C . ARG C 1 48 ? 20.244 47.125 151.930 1.00 36.38 34 ARG C C 1
ATOM 3698 O O . ARG C 1 48 ? 20.064 47.263 150.731 1.00 38.23 34 ARG C O 1
ATOM 3706 N N . ARG C 1 49 ? 21.456 47.065 152.467 1.00 37.00 35 ARG C N 1
ATOM 3707 C CA . ARG C 1 49 ? 22.663 47.114 151.633 1.00 38.35 35 ARG C CA 1
ATOM 3708 C C . ARG C 1 49 ? 23.028 45.689 151.213 1.00 37.20 35 ARG C C 1
ATOM 3709 O O . ARG C 1 49 ? 23.994 45.099 151.729 1.00 36.29 35 ARG C O 1
ATOM 3717 N N . VAL C 1 50 ? 22.234 45.135 150.301 1.00 37.40 36 VAL C N 1
ATOM 3718 C CA . VAL C 1 50 ? 22.419 43.755 149.842 1.00 38.17 36 VAL C CA 1
ATOM 3719 C C . VAL C 1 50 ? 23.851 43.483 149.360 1.00 38.92 36 VAL C C 1
ATOM 3720 O O . VAL C 1 50 ? 24.352 42.369 149.481 1.00 38.72 36 VAL C O 1
ATOM 3724 N N . GLU C 1 51 ? 24.526 44.505 148.846 1.00 40.73 37 GLU C N 1
ATOM 3725 C CA . GLU C 1 51 ? 25.861 44.284 148.285 1.00 42.97 37 GLU C CA 1
ATOM 3726 C C . GLU C 1 51 ? 26.954 44.096 149.339 1.00 42.27 37 GLU C C 1
ATOM 3727 O O . GLU C 1 51 ? 27.944 43.405 149.095 1.00 41.97 37 GLU C O 1
ATOM 3733 N N . ARG C 1 52 ? 26.770 44.691 150.517 1.00 41.66 38 ARG C N 1
ATOM 3734 C CA . ARG C 1 52 ? 27.618 44.368 151.670 1.00 40.77 38 ARG C CA 1
ATOM 3735 C C . ARG C 1 52 ? 27.402 42.933 152.105 1.00 38.44 38 ARG C C 1
ATOM 3736 O O . ARG C 1 52 ? 28.322 42.277 152.573 1.00 39.15 38 ARG C O 1
ATOM 3744 N N . LEU C 1 53 ? 26.168 42.458 151.980 1.00 37.90 39 LEU C N 1
ATOM 3745 C CA . LEU C 1 53 ? 25.846 41.075 152.330 1.00 38.35 39 LEU C CA 1
ATOM 3746 C C . LEU C 1 53 ? 26.590 40.135 151.380 1.00 37.12 39 LEU C C 1
ATOM 3747 O O . LEU C 1 53 ? 27.345 39.265 151.816 1.00 35.61 39 LEU C O 1
ATOM 3752 N N . LYS C 1 54 ? 26.382 40.329 150.080 1.00 37.67 40 LYS C N 1
ATOM 3753 C CA . LYS C 1 54 ? 27.110 39.537 149.073 1.00 39.32 40 LYS C CA 1
ATOM 3754 C C . LYS C 1 54 ? 28.616 39.589 149.298 1.00 37.54 40 LYS C C 1
ATOM 3755 O O . LYS C 1 54 ? 29.304 38.569 149.212 1.00 38.44 40 LYS C O 1
ATOM 3761 N N . ALA C 1 55 ? 29.130 40.770 149.619 1.00 38.02 41 ALA C N 1
ATOM 3762 C CA . ALA C 1 55 ? 30.574 40.921 149.854 1.00 37.34 41 ALA C CA 1
ATOM 3763 C C . ALA C 1 55 ? 31.115 40.107 151.017 1.00 37.16 41 ALA C C 1
ATOM 3764 O O . ALA C 1 55 ? 32.326 39.897 151.108 1.00 40.42 41 ALA C O 1
ATOM 3766 N N . LEU C 1 56 ? 30.239 39.639 151.913 1.00 38.11 42 LEU C N 1
ATOM 3767 C CA . LEU C 1 56 ? 30.671 38.735 152.993 1.00 36.96 42 LEU C CA 1
ATOM 3768 C C . LEU C 1 56 ? 31.141 37.427 152.395 1.00 37.02 42 LEU C C 1
ATOM 3769 O O . LEU C 1 56 ? 31.965 36.729 152.981 1.00 37.89 42 LEU C O 1
ATOM 3774 N N . ASN C 1 57 ? 30.584 37.082 151.238 1.00 39.10 43 ASN C N 1
ATOM 3775 C CA . ASN C 1 57 ? 30.985 35.872 150.509 1.00 39.16 43 ASN C CA 1
ATOM 3776 C C . ASN C 1 57 ? 30.985 34.605 151.373 1.00 38.09 43 ASN C C 1
ATOM 3777 O O . ASN C 1 57 ? 31.951 33.844 151.359 1.00 36.16 43 ASN C O 1
ATOM 3782 N N . LEU C 1 58 ? 29.903 34.370 152.117 1.00 36.94 44 LEU C N 1
ATOM 3783 C CA . LEU C 1 58 ? 29.839 33.191 153.011 1.00 36.36 44 LEU C CA 1
ATOM 3784 C C . LEU C 1 58 ? 29.216 32.016 152.268 1.00 34.37 44 LEU C C 1
ATOM 3785 O O . LEU C 1 58 ? 28.339 32.221 151.443 1.00 35.35 44 LEU C O 1
ATOM 3790 N N . PRO C 1 59 ? 29.658 30.783 152.567 1.00 34.14 45 PRO C N 1
ATOM 3791 C CA . PRO C 1 59 ? 29.084 29.617 151.897 1.00 36.57 45 PRO C CA 1
ATOM 3792 C C . PRO C 1 59 ? 27.606 29.470 152.216 1.00 36.96 45 PRO C C 1
ATOM 3793 O O . PRO C 1 59 ? 27.182 29.824 153.319 1.00 38.28 45 PRO C O 1
ATOM 3797 N N . ASN C 1 60 ? 26.834 28.946 151.269 1.00 34.35 46 ASN C N 1
ATOM 3798 C CA . ASN C 1 60 ? 25.458 28.546 151.549 1.00 34.99 46 ASN C CA 1
ATOM 3799 C C . ASN C 1 60 ? 24.659 29.657 152.228 1.00 34.33 46 ASN C C 1
ATOM 3800 O O . ASN C 1 60 ? 24.015 29.435 153.250 1.00 33.31 46 ASN C O 1
ATOM 3805 N N . THR C 1 61 ? 24.716 30.848 151.646 1.00 34.14 47 THR C N 1
ATOM 3806 C CA . THR C 1 61 ? 24.196 32.038 152.287 1.00 35.55 47 THR C CA 1
ATOM 3807 C C . THR C 1 61 ? 23.379 32.841 151.298 1.00 35.47 47 THR C C 1
ATOM 3808 O O . THR C 1 61 ? 23.924 33.338 150.308 1.00 34.78 47 THR C O 1
ATOM 3812 N N . LEU C 1 62 ? 22.068 32.945 151.550 1.00 34.70 48 LEU C N 1
ATOM 3813 C CA . LEU C 1 62 ? 21.201 33.753 150.701 1.00 33.63 48 LEU C CA 1
ATOM 3814 C C . LEU C 1 62 ? 21.174 35.183 151.188 1.00 34.18 48 LEU C C 1
ATOM 3815 O O . LEU C 1 62 ? 20.905 35.437 152.363 1.00 36.36 48 LEU C O 1
ATOM 3820 N N . CYS C 1 63 ? 21.449 36.115 150.287 1.00 33.99 49 CYS C N 1
ATOM 3821 C CA . CYS C 1 63 ? 21.449 37.531 150.618 1.00 35.34 49 CYS C CA 1
ATOM 3822 C C . CYS C 1 63 ? 20.244 38.178 149.994 1.00 35.79 49 CYS C C 1
ATOM 3823 O O . CYS C 1 63 ? 20.117 38.171 148.776 1.00 37.77 49 CYS C O 1
ATOM 3826 N N . ALA C 1 64 ? 19.345 38.722 150.808 1.00 34.18 50 ALA C N 1
ATOM 3827 C CA . ALA C 1 64 ? 18.173 39.384 150.256 1.00 33.72 50 ALA C CA 1
ATOM 3828 C C . ALA C 1 64 ? 18.072 40.822 150.741 1.00 36.13 50 ALA C C 1
ATOM 3829 O O . ALA C 1 64 ? 18.418 41.143 151.890 1.00 34.60 50 ALA C O 1
ATOM 3831 N N . GLN C 1 65 ? 17.587 41.687 149.863 1.00 37.49 51 GLN C N 1
ATOM 3832 C CA . GLN C 1 65 ? 17.386 43.083 150.190 1.00 38.62 51 GLN C CA 1
ATOM 3833 C C . GLN C 1 65 ? 16.012 43.281 150.806 1.00 38.22 51 GLN C C 1
ATOM 3834 O O . GLN C 1 65 ? 15.011 43.212 150.113 1.00 37.91 51 GLN C O 1
ATOM 3840 N N . VAL C 1 66 ? 15.971 43.514 152.117 1.00 36.15 52 VAL C N 1
ATOM 3841 C CA . VAL C 1 66 ? 14.706 43.548 152.833 1.00 34.69 52 VAL C CA 1
ATOM 3842 C C . VAL C 1 66 ? 14.801 44.619 153.913 1.00 35.19 52 VAL C C 1
ATOM 3843 O O . VAL C 1 66 ? 15.755 44.645 154.691 1.00 33.64 52 VAL C O 1
ATOM 3847 N N . ASP C 1 67 ? 13.811 45.499 153.941 1.00 36.77 53 ASP C N 1
ATOM 3848 C CA . ASP C 1 67 ? 13.586 46.344 155.089 1.00 38.50 53 ASP C CA 1
ATOM 3849 C C . ASP C 1 67 ? 12.609 45.600 156.017 1.00 36.61 53 ASP C C 1
ATOM 3850 O O . ASP C 1 67 ? 11.498 45.251 155.602 1.00 36.45 53 ASP C O 1
ATOM 3855 N N . VAL C 1 68 ? 13.042 45.348 157.257 1.00 33.76 54 VAL C N 1
ATOM 3856 C CA . VAL C 1 68 ? 12.273 44.550 158.207 1.00 31.32 54 VAL C CA 1
ATOM 3857 C C . VAL C 1 68 ? 10.901 45.139 158.494 1.00 32.22 54 VAL C C 1
ATOM 3858 O O . VAL C 1 68 ? 9.996 44.412 158.899 1.00 30.75 54 VAL C O 1
ATOM 3862 N N . THR C 1 69 ? 10.742 46.450 158.295 1.00 31.61 55 THR C N 1
ATOM 3863 C CA . THR C 1 69 ? 9.426 47.061 158.446 1.00 34.01 55 THR C CA 1
ATOM 3864 C C . THR C 1 69 ? 8.517 46.711 157.274 1.00 37.08 55 THR C C 1
ATOM 3865 O O . THR C 1 69 ? 7.304 46.840 157.371 1.00 38.65 55 THR C O 1
ATOM 3869 N N . ASP C 1 70 ? 9.116 46.258 156.175 1.00 39.87 56 ASP C N 1
ATOM 3870 C CA . ASP C 1 70 ? 8.367 45.843 154.991 1.00 42.02 56 ASP C CA 1
ATOM 3871 C C . ASP C 1 70 ? 7.944 44.382 155.158 1.00 41.65 56 ASP C C 1
ATOM 3872 O O . ASP C 1 70 ? 8.640 43.456 154.732 1.00 42.63 56 ASP C O 1
ATOM 3877 N N . LYS C 1 71 ? 6.798 44.189 155.796 1.00 39.40 57 LYS C N 1
ATOM 3878 C CA . LYS C 1 71 ? 6.357 42.866 156.205 1.00 40.67 57 LYS C CA 1
ATOM 3879 C C . LYS C 1 71 ? 6.230 41.885 155.023 1.00 40.56 57 LYS C C 1
ATOM 3880 O O . LYS C 1 71 ? 6.641 40.735 155.129 1.00 39.57 57 LYS C O 1
ATOM 3886 N N . TYR C 1 72 ? 5.646 42.337 153.915 1.00 41.36 58 TYR C N 1
ATOM 3887 C CA . TYR C 1 72 ? 5.440 41.456 152.756 1.00 42.38 58 TYR C CA 1
ATOM 3888 C C . TYR C 1 72 ? 6.762 40.892 152.206 1.00 39.38 58 TYR C C 1
ATOM 3889 O O . TYR C 1 72 ? 6.912 39.681 152.052 1.00 39.77 58 TYR C O 1
ATOM 3898 N N . THR C 1 73 ? 7.713 41.778 151.930 1.00 37.77 59 THR C N 1
ATOM 3899 C CA . THR C 1 73 ? 9.017 41.390 151.407 1.00 37.99 59 THR C CA 1
ATOM 3900 C C . THR C 1 73 ? 9.792 40.515 152.379 1.00 37.21 59 THR C C 1
ATOM 3901 O O . THR C 1 73 ? 10.525 39.616 151.977 1.00 35.58 59 THR C O 1
ATOM 3905 N N . PHE C 1 74 ? 9.610 40.800 153.664 1.00 38.08 60 PHE C N 1
ATOM 3906 C CA . PHE C 1 74 ? 10.210 40.046 154.763 1.00 36.90 60 PHE C CA 1
ATOM 3907 C C . PHE C 1 74 ? 9.704 38.595 154.711 1.00 36.18 60 PHE C C 1
ATOM 3908 O O . PHE C 1 74 ? 10.490 37.670 154.546 1.00 34.97 60 PHE C O 1
ATOM 3916 N N . ASP C 1 75 ? 8.394 38.408 154.850 1.00 35.34 61 ASP C N 1
ATOM 3917 C CA . ASP C 1 75 ? 7.810 37.067 154.831 1.00 37.56 61 ASP C CA 1
ATOM 3918 C C . ASP C 1 75 ? 8.183 36.290 153.552 1.00 36.92 61 ASP C C 1
ATOM 3919 O O . ASP C 1 75 ? 8.498 35.103 153.598 1.00 35.13 61 ASP C O 1
ATOM 3924 N N . THR C 1 76 ? 8.131 36.978 152.419 1.00 36.96 62 THR C N 1
ATOM 3925 C CA . THR C 1 76 ? 8.401 36.360 151.120 1.00 38.04 62 THR C CA 1
ATOM 3926 C C . THR C 1 76 ? 9.843 35.857 151.065 1.00 36.92 62 THR C C 1
ATOM 3927 O O . THR C 1 76 ? 10.103 34.712 150.655 1.00 35.76 62 THR C O 1
ATOM 3931 N N . ALA C 1 77 ? 10.779 36.691 151.510 1.00 34.48 63 ALA C N 1
ATOM 3932 C CA . ALA C 1 77 ? 12.179 36.288 151.541 1.00 33.42 63 ALA C CA 1
ATOM 3933 C C . ALA C 1 77 ? 12.382 35.016 152.350 1.00 33.49 63 ALA C C 1
ATOM 3934 O O . ALA C 1 77 ? 13.090 34.100 151.929 1.00 33.41 63 ALA C O 1
ATOM 3936 N N . ILE C 1 78 ? 11.760 34.954 153.521 1.00 32.86 64 ILE C N 1
ATOM 3937 C CA . ILE C 1 78 ? 11.833 33.758 154.345 1.00 31.56 64 ILE C CA 1
ATOM 3938 C C . ILE C 1 78 ? 11.207 32.531 153.665 1.00 31.98 64 ILE C C 1
ATOM 3939 O O . ILE C 1 78 ? 11.767 31.455 153.699 1.00 32.50 64 ILE C O 1
ATOM 3944 N N . THR C 1 79 ? 10.040 32.698 153.056 1.00 34.86 65 THR C N 1
ATOM 3945 C CA . THR C 1 79 ? 9.398 31.597 152.341 1.00 35.79 65 THR C CA 1
ATOM 3946 C C . THR C 1 79 ? 10.347 31.082 151.251 1.00 35.86 65 THR C C 1
ATOM 3947 O O . THR C 1 79 ? 10.605 29.876 151.139 1.00 33.76 65 THR C O 1
ATOM 3951 N N . ARG C 1 80 ? 10.886 32.006 150.465 1.00 35.37 66 ARG C N 1
ATOM 3952 C CA . ARG C 1 80 ? 11.821 31.629 149.416 1.00 36.96 66 ARG C CA 1
ATOM 3953 C C . ARG C 1 80 ? 13.017 30.867 149.976 1.00 36.53 66 ARG C C 1
ATOM 3954 O O . ARG C 1 80 ? 13.432 29.862 149.406 1.00 37.57 66 ARG C O 1
ATOM 3962 N N . ALA C 1 81 ? 13.549 31.311 151.113 1.00 33.63 67 ALA C N 1
ATOM 3963 C CA . ALA C 1 81 ? 14.720 30.656 151.696 1.00 31.79 67 ALA C CA 1
ATOM 3964 C C . ALA C 1 81 ? 14.439 29.258 152.200 1.00 33.90 67 ALA C C 1
ATOM 3965 O O . ALA C 1 81 ? 15.327 28.390 152.154 1.00 31.59 67 ALA C O 1
ATOM 3967 N N . GLU C 1 82 ? 13.220 29.048 152.694 1.00 32.95 68 GLU C N 1
ATOM 3968 C CA . GLU C 1 82 ? 12.855 27.771 153.293 1.00 34.64 68 GLU C CA 1
ATOM 3969 C C . GLU C 1 82 ? 12.616 26.683 152.223 1.00 35.80 68 GLU C C 1
ATOM 3970 O O . GLU C 1 82 ? 12.896 25.520 152.473 1.00 34.70 68 GLU C O 1
ATOM 3976 N N . LYS C 1 83 ? 12.129 27.078 151.044 1.00 37.92 69 LYS C N 1
ATOM 3977 C CA . LYS C 1 83 ? 12.178 26.241 149.826 1.00 40.32 69 LYS C CA 1
ATOM 3978 C C . LYS C 1 83 ? 13.575 25.676 149.525 1.00 41.32 69 LYS C C 1
ATOM 3979 O O . LYS C 1 83 ? 13.733 24.491 149.185 1.00 43.77 69 LYS C O 1
ATOM 3985 N N . ILE C 1 84 ? 14.596 26.505 149.677 1.00 39.37 70 ILE C N 1
ATOM 3986 C CA . ILE C 1 84 ? 15.959 26.067 149.399 1.00 36.75 70 ILE C CA 1
ATOM 3987 C C . ILE C 1 84 ? 16.597 25.193 150.478 1.00 37.21 70 ILE C C 1
ATOM 3988 O O . ILE C 1 84 ? 17.245 24.195 150.184 1.00 36.00 70 ILE C O 1
ATOM 3993 N N . TYR C 1 85 ? 16.439 25.572 151.734 1.00 36.86 71 TYR C N 1
ATOM 3994 C CA . TYR C 1 85 ? 17.228 24.962 152.777 1.00 36.53 71 TYR C CA 1
ATOM 3995 C C . TYR C 1 85 ? 16.358 24.392 153.889 1.00 36.33 71 TYR C C 1
ATOM 3996 O O . TYR C 1 85 ? 16.870 23.915 154.892 1.00 37.07 71 TYR C O 1
ATOM 4005 N N . GLY C 1 86 ? 15.047 24.448 153.723 1.00 35.42 72 GLY C N 1
ATOM 4006 C CA . GLY C 1 86 ? 14.163 23.948 154.771 1.00 37.86 72 GLY C CA 1
ATOM 4007 C C . GLY C 1 86 ? 13.731 25.005 155.790 1.00 38.01 72 GLY C C 1
ATOM 4008 O O . GLY C 1 86 ? 14.228 26.136 155.780 1.00 35.04 72 GLY C O 1
ATOM 4009 N N . PRO C 1 87 ? 12.776 24.644 156.664 1.00 37.89 73 PRO C N 1
ATOM 4010 C CA . PRO C 1 87 ? 12.188 25.633 157.572 1.00 36.84 73 PRO C CA 1
ATOM 4011 C C . PRO C 1 87 ? 13.260 26.270 158.474 1.00 35.73 73 PRO C C 1
ATOM 4012 O O . PRO C 1 87 ? 14.225 25.606 158.864 1.00 34.79 73 PRO C O 1
ATOM 4016 N N . ALA C 1 88 ? 13.094 27.556 158.774 1.00 34.62 74 ALA C N 1
ATOM 4017 C CA . ALA C 1 88 ? 14.030 28.266 159.643 1.00 33.69 74 ALA C CA 1
ATOM 4018 C C . ALA C 1 88 ? 13.949 27.715 161.054 1.00 31.89 74 ALA C C 1
ATOM 4019 O O . ALA C 1 88 ? 12.876 27.666 161.640 1.00 35.33 74 ALA C O 1
ATOM 4021 N N . ASP C 1 89 ? 15.068 27.267 161.599 1.00 30.60 75 ASP C N 1
ATOM 4022 C CA . ASP C 1 89 ? 15.061 26.836 162.986 1.00 30.58 75 ASP C CA 1
ATOM 4023 C C . ASP C 1 89 ? 15.347 27.974 163.974 1.00 29.78 75 ASP C C 1
ATOM 4024 O O . ASP C 1 89 ? 15.069 27.844 165.161 1.00 29.50 75 ASP C O 1
ATOM 4029 N N . ALA C 1 90 ? 15.932 29.066 163.488 1.00 28.27 76 ALA C N 1
ATOM 4030 C CA . ALA C 1 90 ? 16.156 30.244 164.335 1.00 27.43 76 ALA C CA 1
ATOM 4031 C C . ALA C 1 90 ? 16.019 31.498 163.500 1.00 27.47 76 ALA C C 1
ATOM 4032 O O . ALA C 1 90 ? 16.361 31.508 162.310 1.00 26.73 76 ALA C O 1
ATOM 4034 N N . ILE C 1 91 ? 15.522 32.564 164.116 1.00 27.05 77 ILE C N 1
ATOM 4035 C CA . ILE C 1 91 ? 15.670 33.910 163.558 1.00 24.39 77 ILE C CA 1
ATOM 4036 C C . ILE C 1 91 ? 16.372 34.792 164.597 1.00 27.90 77 ILE C C 1
ATOM 4037 O O . ILE C 1 91 ? 16.068 34.740 165.807 1.00 26.71 77 ILE C O 1
ATOM 4042 N N . VAL C 1 92 ? 17.350 35.555 164.128 1.00 24.74 78 VAL C N 1
ATOM 4043 C CA . VAL C 1 92 ? 17.995 36.562 164.928 1.00 24.56 78 VAL C CA 1
ATOM 4044 C C . VAL C 1 92 ? 17.465 37.938 164.503 1.00 24.98 78 VAL C C 1
ATOM 4045 O O . VAL C 1 92 ? 17.767 38.435 163.407 1.00 23.07 78 VAL C O 1
ATOM 4049 N N . ASN C 1 93 ? 16.640 38.538 165.359 1.00 23.14 79 ASN C N 1
ATOM 4050 C CA . ASN C 1 93 ? 16.122 39.856 165.093 1.00 23.50 79 ASN C CA 1
ATOM 4051 C C . ASN C 1 93 ? 17.123 40.863 165.621 1.00 25.11 79 ASN C C 1
ATOM 4052 O O . ASN C 1 93 ? 17.082 41.253 166.802 1.00 21.86 79 ASN C O 1
ATOM 4057 N N . ASN C 1 94 ? 18.037 41.265 164.733 1.00 25.52 80 ASN C N 1
ATOM 4058 C CA . ASN C 1 94 ? 19.166 42.100 165.078 1.00 26.30 80 ASN C CA 1
ATOM 4059 C C . ASN C 1 94 ? 19.109 43.485 164.402 1.00 26.90 80 ASN C C 1
ATOM 4060 O O . ASN C 1 94 ? 19.673 44.448 164.921 1.00 30.11 80 ASN C O 1
ATOM 4065 N N . ALA C 1 95 ? 18.391 43.603 163.288 1.00 25.06 81 ALA C N 1
ATOM 4066 C CA . ALA C 1 95 ? 18.241 44.897 162.647 1.00 27.52 81 ALA C CA 1
ATOM 4067 C C . ALA C 1 95 ? 17.770 45.934 163.658 1.00 30.09 81 ALA C C 1
ATOM 4068 O O . ALA C 1 95 ? 16.781 45.723 164.362 1.00 28.69 81 ALA C O 1
ATOM 4070 N N . GLY C 1 96 ? 18.465 47.063 163.723 1.00 30.19 82 GLY C N 1
ATOM 4071 C CA . GLY C 1 96 ? 18.046 48.110 164.636 1.00 30.42 82 GLY C CA 1
ATOM 4072 C C . GLY C 1 96 ? 18.807 49.381 164.390 1.00 33.74 82 GLY C C 1
ATOM 4073 O O . GLY C 1 96 ? 19.840 49.376 163.702 1.00 32.09 82 GLY C O 1
ATOM 4074 N N . MET C 1 97 ? 18.301 50.479 164.945 1.00 30.89 83 MET C N 1
ATOM 4075 C CA . MET C 1 97 ? 18.967 51.755 164.756 1.00 30.08 83 MET C CA 1
ATOM 4076 C C . MET C 1 97 ? 18.856 52.619 166.000 1.00 29.28 83 MET C C 1
ATOM 4077 O O . MET C 1 97 ? 17.948 52.432 166.822 1.00 26.52 83 MET C O 1
ATOM 4082 N N . MET C 1 98 ? 19.802 53.538 166.150 1.00 26.68 84 MET C N 1
ATOM 4083 C CA . MET C 1 98 ? 19.893 54.329 167.360 1.00 29.02 84 MET C CA 1
ATOM 4084 C C . MET C 1 98 ? 19.978 55.791 166.985 1.00 29.63 84 MET C C 1
ATOM 4085 O O . MET C 1 98 ? 20.999 56.238 166.441 1.00 32.28 84 MET C O 1
ATOM 4090 N N . LEU C 1 99 ? 18.877 56.508 167.204 1.00 28.24 85 LEU C N 1
ATOM 4091 C CA . LEU C 1 99 ? 18.825 57.965 167.016 1.00 30.98 85 LEU C CA 1
ATOM 4092 C C . LEU C 1 99 ? 18.685 58.670 168.370 1.00 31.09 85 LEU C C 1
ATOM 4093 O O . LEU C 1 99 ? 17.655 58.553 169.045 1.00 30.72 85 LEU C O 1
ATOM 4098 N N . LEU C 1 100 ? 19.744 59.369 168.764 1.00 32.34 86 LEU C N 1
ATOM 4099 C CA . LEU C 1 100 ? 19.887 59.931 170.111 1.00 33.64 86 LEU C CA 1
ATOM 4100 C C . LEU C 1 100 ? 19.310 61.335 170.111 1.00 34.98 86 LEU C C 1
ATOM 4101 O O . LEU C 1 100 ? 19.260 61.981 169.062 1.00 36.91 86 LEU C O 1
ATOM 4106 N N . GLY C 1 101 ? 18.858 61.803 171.273 1.00 33.78 87 GLY C N 1
ATOM 4107 C CA . GLY C 1 101 ? 18.331 63.162 171.370 1.00 33.44 87 GLY C CA 1
ATOM 4108 C C . GLY C 1 101 ? 17.615 63.430 172.679 1.00 32.69 87 GLY C C 1
ATOM 4109 O O . GLY C 1 101 ? 17.291 62.497 173.430 1.00 31.92 87 GLY C O 1
ATOM 4110 N N . GLN C 1 102 ? 17.384 64.707 172.970 1.00 31.69 88 GLN C N 1
ATOM 4111 C CA . GLN C 1 102 ? 16.535 65.078 174.101 1.00 32.53 88 GLN C CA 1
ATOM 4112 C C . GLN C 1 102 ? 15.096 65.148 173.616 1.00 29.44 88 GLN C C 1
ATOM 4113 O O . GLN C 1 102 ? 14.826 65.672 172.560 1.00 29.51 88 GLN C O 1
ATOM 4119 N N . ILE C 1 103 ? 14.167 64.612 174.399 1.00 28.29 89 ILE C N 1
ATOM 4120 C CA . ILE C 1 103 ? 12.781 64.596 173.981 1.00 27.69 89 ILE C CA 1
ATOM 4121 C C . ILE C 1 103 ? 12.205 65.966 173.672 1.00 28.94 89 ILE C C 1
ATOM 4122 O O . ILE C 1 103 ? 11.368 66.094 172.792 1.00 29.28 89 ILE C O 1
ATOM 4127 N N . ASP C 1 104 ? 12.666 66.995 174.379 1.00 32.23 90 ASP C N 1
ATOM 4128 C CA . ASP C 1 104 ? 12.120 68.339 174.185 1.00 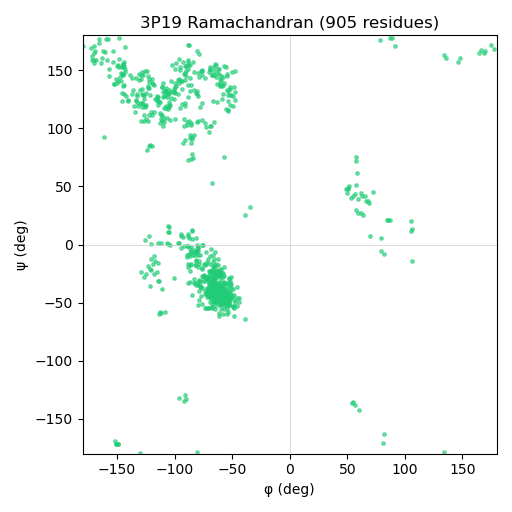34.43 90 ASP C CA 1
ATOM 4129 C C . ASP C 1 104 ? 12.420 68.945 172.800 1.00 35.56 90 ASP C C 1
ATOM 4130 O O . ASP C 1 104 ? 11.665 69.789 172.317 1.00 36.18 90 ASP C O 1
ATOM 4135 N N . THR C 1 105 ? 13.481 68.479 172.143 1.00 35.45 91 THR C N 1
ATOM 4136 C CA . THR C 1 105 ? 13.846 68.993 170.808 1.00 35.47 91 THR C CA 1
ATOM 4137 C C . THR C 1 105 ? 13.876 67.924 169.693 1.00 36.43 91 THR C C 1
ATOM 4138 O O . THR C 1 105 ? 13.769 68.259 168.509 1.00 34.92 91 THR C O 1
ATOM 4142 N N . GLN C 1 106 ? 14.024 66.646 170.055 1.00 34.02 92 GLN C N 1
ATOM 4143 C CA . GLN C 1 106 ? 14.202 65.597 169.038 1.00 30.34 92 GLN C CA 1
ATOM 4144 C C . GLN C 1 106 ? 13.166 65.573 167.927 1.00 30.02 92 GLN C C 1
ATOM 4145 O O . GLN C 1 106 ? 11.955 65.636 168.149 1.00 28.81 92 GLN C O 1
ATOM 4151 N N . GLU C 1 107 ? 13.645 65.443 166.701 1.00 30.90 93 GLU C N 1
ATOM 4152 C CA . GLU C 1 107 ? 12.745 65.253 165.569 1.00 32.10 93 GLU C CA 1
ATOM 4153 C C . GLU C 1 107 ? 11.878 63.987 165.746 1.00 33.29 93 GLU C C 1
ATOM 4154 O O . GLU C 1 107 ? 12.387 62.879 165.968 1.00 31.64 93 GLU C O 1
ATOM 4160 N N . ALA C 1 108 ? 10.567 64.168 165.657 1.00 31.51 94 ALA C N 1
ATOM 4161 C CA . ALA C 1 108 ? 9.630 63.153 166.101 1.00 30.67 94 ALA C CA 1
ATOM 4162 C C . ALA C 1 108 ? 9.666 61.984 165.129 1.00 30.22 94 ALA C C 1
ATOM 4163 O O . ALA C 1 108 ? 9.413 60.845 165.503 1.00 28.80 94 ALA C O 1
ATOM 4165 N N . ASN C 1 109 ? 9.994 62.257 163.878 1.00 27.64 95 ASN C N 1
ATOM 4166 C CA . ASN C 1 109 ? 10.133 61.178 162.933 1.00 29.72 95 ASN C CA 1
ATOM 4167 C C . ASN C 1 109 ? 11.215 60.172 163.281 1.00 26.98 95 ASN C C 1
ATOM 4168 O O . ASN C 1 109 ? 11.137 59.018 162.874 1.00 27.51 95 ASN C O 1
ATOM 4173 N N . GLU C 1 110 ? 12.222 60.619 164.020 1.00 25.26 96 GLU C N 1
ATOM 4174 C CA . GLU C 1 110 ? 13.247 59.727 164.499 1.00 26.37 96 GLU C CA 1
ATOM 4175 C C . GLU C 1 110 ? 12.656 58.671 165.444 1.00 28.50 96 GLU C C 1
ATOM 4176 O O . GLU C 1 110 ? 13.078 57.521 165.418 1.00 27.35 96 GLU C O 1
ATOM 4182 N N . TRP C 1 111 ? 11.667 59.072 166.241 1.00 27.69 97 TRP C N 1
ATOM 4183 C CA . TRP C 1 111 ? 11.004 58.167 167.178 1.00 27.30 97 TRP C CA 1
ATOM 4184 C C . TRP C 1 111 ? 10.252 57.162 166.355 1.00 28.25 97 TRP C C 1
ATOM 4185 O O . TRP C 1 111 ? 10.374 55.946 166.564 1.00 25.80 97 TRP C O 1
ATOM 4196 N N . GLN C 1 112 ? 9.462 57.697 165.419 1.00 28.24 98 GLN C N 1
ATOM 4197 C CA . GLN C 1 112 ? 8.600 56.888 164.587 1.00 29.57 98 GLN C CA 1
ATOM 4198 C C . GLN C 1 112 ? 9.408 55.784 163.922 1.00 29.82 98 GLN C C 1
ATOM 4199 O O . GLN C 1 112 ? 8.992 54.622 163.868 1.00 27.97 98 GLN C O 1
ATOM 4205 N N . ARG C 1 113 ? 10.567 56.155 163.397 1.00 30.98 99 ARG C N 1
ATOM 4206 C CA . ARG C 1 113 ? 11.350 55.228 162.593 1.00 28.33 99 ARG C CA 1
ATOM 4207 C C . ARG C 1 113 ? 12.115 54.235 163.459 1.00 28.20 99 ARG C C 1
ATOM 4208 O O . ARG C 1 113 ? 12.214 53.045 163.120 1.00 25.57 99 ARG C O 1
ATOM 4216 N N . MET C 1 114 ? 12.670 54.714 164.574 1.00 27.12 100 MET C N 1
ATOM 4217 C CA . MET C 1 114 ? 13.258 53.816 165.561 1.00 27.00 100 MET C CA 1
ATOM 4218 C C . MET C 1 114 ? 12.284 52.747 166.045 1.00 26.19 100 MET C C 1
ATOM 4219 O O . MET C 1 114 ? 12.642 51.568 166.150 1.00 24.05 100 MET C O 1
ATOM 4224 N N . PHE C 1 115 ? 11.071 53.151 166.402 1.00 25.22 101 PHE C N 1
ATOM 4225 C CA . PHE C 1 115 ? 10.128 52.155 166.908 1.00 25.60 101 PHE C CA 1
ATOM 4226 C C . PHE C 1 115 ? 9.731 51.189 165.809 1.00 25.07 101 PHE C C 1
ATOM 4227 O O . PHE C 1 115 ? 9.685 49.982 166.038 1.00 25.98 101 PHE C O 1
ATOM 4235 N N . ASP C 1 116 ? 9.471 51.729 164.617 1.00 23.25 102 ASP C N 1
ATOM 4236 C CA . ASP C 1 116 ? 9.157 50.926 163.435 1.00 26.42 102 ASP C CA 1
ATOM 4237 C C . ASP C 1 116 ? 10.197 49.829 163.146 1.00 25.19 102 ASP C C 1
ATOM 4238 O O . ASP C 1 116 ? 9.851 48.649 162.985 1.00 25.90 102 ASP C O 1
ATOM 4243 N N . VAL C 1 117 ? 11.472 50.214 163.110 1.00 24.95 103 VAL C N 1
ATOM 4244 C CA . VAL C 1 117 ? 12.575 49.270 162.903 1.00 23.14 103 VAL C CA 1
ATOM 4245 C C . VAL C 1 117 ? 12.831 48.383 164.129 1.00 23.92 103 VAL C C 1
ATOM 4246 O O . VAL C 1 117 ? 12.879 47.134 164.017 1.00 22.68 103 VAL C O 1
ATOM 4250 N N . ASN C 1 118 ? 13.050 49.013 165.290 1.00 21.27 104 ASN C N 1
ATOM 4251 C CA . ASN C 1 118 ? 13.556 48.282 166.438 1.00 22.57 104 ASN C CA 1
ATOM 4252 C C . ASN C 1 118 ? 12.468 47.388 167.050 1.00 23.21 104 ASN C C 1
ATOM 4253 O O . ASN C 1 118 ? 12.770 46.387 167.699 1.00 22.84 104 ASN C O 1
ATOM 4258 N N . VAL C 1 119 ? 11.213 47.783 166.894 1.00 24.78 105 VAL C N 1
ATOM 4259 C CA . VAL C 1 119 ? 10.134 47.050 167.548 1.00 24.05 105 VAL C CA 1
ATOM 4260 C C . VAL C 1 119 ? 9.222 46.354 166.551 1.00 24.88 105 VAL C C 1
ATOM 4261 O O . VAL C 1 119 ? 9.087 45.136 166.588 1.00 25.15 105 VAL C O 1
ATOM 4265 N N . LEU C 1 120 ? 8.591 47.108 165.666 1.00 26.11 106 LEU C N 1
ATOM 4266 C CA . LEU C 1 120 ? 7.712 46.471 164.678 1.00 27.19 106 LEU C CA 1
ATOM 4267 C C . LEU C 1 120 ? 8.442 45.518 163.731 1.00 27.58 106 LEU C C 1
ATOM 4268 O O . LEU C 1 120 ? 7.934 44.441 163.436 1.00 29.39 106 LEU C O 1
ATOM 4273 N N . GLY C 1 121 ? 9.651 45.889 163.301 1.00 28.89 107 GLY C N 1
ATOM 4274 C CA . GLY C 1 121 ? 10.498 45.007 162.491 1.00 26.31 107 GLY C CA 1
ATOM 4275 C C . GLY C 1 121 ? 10.727 43.675 163.167 1.00 27.69 107 GLY C C 1
ATOM 4276 O O . GLY C 1 121 ? 10.719 42.612 162.535 1.00 26.34 107 GLY C O 1
ATOM 4277 N N . LEU C 1 122 ? 10.973 43.743 164.468 1.00 27.08 108 LEU C N 1
ATOM 4278 C CA . LEU C 1 122 ? 11.276 42.571 165.277 1.00 25.24 108 LEU C CA 1
ATOM 4279 C C . LEU C 1 122 ? 10.011 41.720 165.463 1.00 25.70 108 LEU C C 1
ATOM 4280 O O . LEU C 1 122 ? 10.069 40.475 165.406 1.00 25.74 108 LEU C O 1
ATOM 4285 N N . LEU C 1 123 ? 8.883 42.389 165.692 1.00 23.45 109 LEU C N 1
ATOM 4286 C CA . LEU C 1 123 ? 7.603 41.689 165.759 1.00 25.25 109 LEU C CA 1
ATOM 4287 C C . LEU C 1 123 ? 7.298 40.975 164.449 1.00 26.40 109 LEU C C 1
ATOM 4288 O O . LEU C 1 123 ? 6.763 39.849 164.468 1.00 27.59 109 LEU C O 1
ATOM 4293 N N . ASN C 1 124 ? 7.618 41.628 163.326 1.00 25.93 110 ASN C N 1
ATOM 4294 C CA . ASN C 1 124 ? 7.422 41.042 162.002 1.00 26.53 110 ASN C CA 1
ATOM 4295 C C . ASN C 1 124 ? 8.222 39.756 161.868 1.00 25.96 110 ASN C C 1
ATOM 4296 O O . ASN C 1 124 ? 7.732 38.774 161.339 1.00 27.64 110 ASN C O 1
ATOM 4301 N N . GLY C 1 125 ? 9.456 39.775 162.367 1.00 25.80 111 GLY C N 1
ATOM 4302 C CA . GLY C 1 125 ? 10.326 38.629 162.297 1.00 22.17 111 GLY C CA 1
ATOM 4303 C C . GLY C 1 125 ? 9.832 37.499 163.175 1.00 25.62 111 GLY C C 1
ATOM 4304 O O . GLY C 1 125 ? 9.895 36.336 162.795 1.00 24.78 111 GLY C O 1
ATOM 4305 N N . MET C 1 126 ? 9.319 37.834 164.357 1.00 24.66 112 MET C N 1
ATOM 4306 C CA . MET C 1 126 ? 8.757 36.813 165.221 1.00 25.34 112 MET C CA 1
ATOM 4307 C C . MET C 1 126 ? 7.533 36.167 164.568 1.00 25.37 112 MET C C 1
ATOM 4308 O O . MET C 1 126 ? 7.444 34.949 164.533 1.00 26.37 112 MET C O 1
ATOM 4313 N N . GLN C 1 127 ? 6.599 36.971 164.062 1.00 26.75 113 GLN C N 1
ATOM 4314 C CA . GLN C 1 127 ? 5.363 36.425 163.475 1.00 29.44 113 GLN C CA 1
ATOM 4315 C C . GLN C 1 127 ? 5.665 35.556 162.219 1.00 32.71 113 GLN C C 1
ATOM 4316 O O . GLN C 1 127 ? 4.938 34.604 161.900 1.00 32.58 113 GLN C O 1
ATOM 4322 N N . ALA C 1 128 ? 6.763 35.864 161.538 1.00 31.27 114 ALA C N 1
ATOM 4323 C CA . ALA C 1 128 ? 7.156 35.101 160.360 1.00 31.56 114 ALA C CA 1
ATOM 4324 C C . ALA C 1 128 ? 7.438 33.619 160.643 1.00 31.69 114 ALA C C 1
ATOM 4325 O O . ALA C 1 128 ? 7.216 32.790 159.780 1.00 34.39 114 ALA C O 1
ATOM 4327 N N . VAL C 1 129 ? 7.938 33.285 161.831 1.00 29.64 115 VAL C N 1
ATOM 4328 C CA . VAL C 1 129 ? 8.373 31.924 162.119 1.00 30.58 115 VAL C CA 1
ATOM 4329 C C . VAL C 1 129 ? 7.583 31.253 163.247 1.00 30.69 115 VAL C C 1
ATOM 4330 O O . VAL C 1 129 ? 7.762 30.058 163.492 1.00 31.93 115 VAL C O 1
ATOM 4334 N N . LEU C 1 130 ? 6.750 32.014 163.955 1.00 27.78 116 LEU C N 1
ATOM 4335 C CA . LEU C 1 130 ? 6.225 31.538 165.239 1.00 30.81 116 LEU C CA 1
ATOM 4336 C C . LEU C 1 130 ? 5.268 30.330 165.074 1.00 30.15 116 LEU C C 1
ATOM 4337 O O . LEU C 1 130 ? 5.451 29.312 165.711 1.00 30.40 116 LEU C O 1
ATOM 4342 N N . ALA C 1 131 ? 4.251 30.479 164.231 1.00 29.57 117 ALA C N 1
ATOM 4343 C CA . ALA C 1 131 ? 3.235 29.440 164.040 1.00 32.24 117 ALA C CA 1
ATOM 4344 C C . ALA C 1 131 ? 3.812 28.120 163.515 1.00 32.40 117 ALA C C 1
ATOM 4345 O O . ALA C 1 131 ? 3.546 27.056 164.079 1.00 33.34 117 ALA C O 1
ATOM 4347 N N . PRO C 1 132 ? 4.627 28.183 162.452 1.00 32.78 118 PRO C N 1
ATOM 4348 C CA . PRO C 1 132 ? 5.320 26.974 162.022 1.00 31.99 118 PRO C CA 1
ATOM 4349 C C . PRO C 1 132 ? 6.237 26.366 163.078 1.00 32.52 118 PRO C C 1
ATOM 4350 O O . PRO C 1 132 ? 6.269 25.147 163.223 1.00 33.16 118 PRO C O 1
ATOM 4354 N N . MET C 1 133 ? 6.974 27.183 163.822 1.00 31.19 119 MET C N 1
ATOM 4355 C CA . MET C 1 133 ? 7.823 26.636 164.898 1.00 31.68 119 MET C CA 1
ATOM 4356 C C . MET C 1 133 ? 6.966 25.954 165.971 1.00 31.69 119 MET C C 1
ATOM 4357 O O . MET C 1 133 ? 7.287 24.863 166.448 1.00 29.64 119 MET C O 1
ATOM 4362 N N . LYS C 1 134 ? 5.884 26.615 166.366 1.00 31.76 120 LYS C N 1
ATOM 4363 C CA . LYS C 1 134 ? 4.965 25.996 167.309 1.00 34.85 120 LYS C CA 1
ATOM 4364 C C . LYS C 1 134 ? 4.496 24.632 166.781 1.00 36.05 120 LYS C C 1
ATOM 4365 O O . LYS C 1 134 ? 4.514 23.640 167.516 1.00 37.68 120 LYS C O 1
ATOM 4371 N N . ALA C 1 135 ? 4.126 24.578 165.502 1.00 36.49 121 ALA C N 1
ATOM 4372 C CA . ALA C 1 135 ? 3.592 23.337 164.901 1.00 37.10 121 ALA C CA 1
ATOM 4373 C C . ALA C 1 135 ? 4.624 22.225 164.865 1.00 37.80 121 ALA C C 1
ATOM 4374 O O . ALA C 1 135 ? 4.276 21.052 165.005 1.00 37.30 121 ALA C O 1
ATOM 4376 N N . ARG C 1 136 ? 5.891 22.597 164.685 1.00 37.45 122 ARG C N 1
ATOM 4377 C CA . ARG C 1 136 ? 7.003 21.646 164.657 1.00 36.22 122 ARG C CA 1
ATOM 4378 C C . ARG C 1 136 ? 7.374 21.243 166.074 1.00 35.50 122 ARG C C 1
ATOM 4379 O O . ARG C 1 136 ? 8.149 20.301 166.258 1.00 34.83 122 ARG C O 1
ATOM 4387 N N . ASN C 1 137 ? 6.886 21.995 167.072 1.00 35.76 123 ASN C N 1
ATOM 4388 C CA . ASN C 1 137 ? 7.447 21.951 168.446 1.00 34.86 123 ASN C CA 1
ATOM 4389 C C . ASN C 1 137 ? 8.957 22.101 168.468 1.00 32.26 123 ASN C C 1
ATOM 4390 O O . ASN C 1 137 ? 9.653 21.390 169.180 1.00 30.94 123 ASN C O 1
ATOM 4395 N N . CYS C 1 138 ? 9.482 23.038 167.696 1.00 31.72 124 CYS C N 1
ATOM 4396 C CA . CYS C 1 138 ? 10.923 23.258 167.735 1.00 32.42 124 CYS C CA 1
ATOM 4397 C C . CYS C 1 138 ? 11.193 24.658 167.203 1.00 32.00 124 CYS C C 1
ATOM 4398 O O . CYS C 1 138 ? 10.371 25.203 166.495 1.00 32.99 124 CYS C O 1
ATOM 4401 N N . GLY C 1 139 ? 12.344 25.224 167.531 1.00 30.24 125 GLY C N 1
ATOM 4402 C CA . GLY C 1 139 ? 12.673 26.547 167.008 1.00 31.28 125 GLY C CA 1
ATOM 4403 C C . GLY C 1 139 ? 13.208 27.454 168.087 1.00 30.29 125 GLY C C 1
ATOM 4404 O O . GLY C 1 139 ? 13.072 27.147 169.271 1.00 28.54 125 GLY C O 1
ATOM 4405 N N . THR C 1 140 ? 13.858 28.543 167.657 1.00 28.87 126 THR C N 1
ATOM 4406 C CA . THR C 1 140 ? 14.532 29.480 168.538 1.00 27.73 126 THR C CA 1
ATOM 4407 C C . THR C 1 140 ? 14.398 30.894 167.961 1.00 28.43 126 THR C C 1
ATOM 4408 O O . THR C 1 140 ? 14.752 31.146 166.798 1.00 27.74 126 THR C O 1
ATOM 4412 N N . ILE C 1 141 ? 13.848 31.809 168.751 1.00 25.69 127 ILE C N 1
ATOM 4413 C CA . ILE C 1 141 ? 13.833 33.215 168.349 1.00 26.41 127 ILE C CA 1
ATOM 4414 C C . ILE C 1 141 ? 14.852 33.927 169.223 1.00 26.39 127 ILE C C 1
ATOM 4415 O O . ILE C 1 141 ? 14.860 33.749 170.448 1.00 25.24 127 ILE C O 1
ATOM 4420 N N . ILE C 1 142 ? 15.751 34.673 168.590 1.00 24.72 128 ILE C N 1
ATOM 4421 C CA . ILE C 1 142 ? 16.794 35.376 169.320 1.00 24.19 128 ILE C CA 1
ATOM 4422 C C . ILE C 1 142 ? 16.713 36.889 169.032 1.00 25.62 128 ILE C C 1
ATOM 4423 O O . ILE C 1 142 ? 16.991 37.347 167.930 1.00 22.81 128 ILE C O 1
ATOM 4428 N N . ASN C 1 143 ? 16.338 37.649 170.050 1.00 24.42 129 ASN C N 1
ATOM 4429 C CA . ASN C 1 143 ? 16.129 39.076 169.891 1.00 24.95 129 ASN C CA 1
ATOM 4430 C C . ASN C 1 143 ? 17.312 39.832 170.480 1.00 25.90 129 ASN C C 1
ATOM 4431 O O . ASN C 1 143 ? 17.752 39.558 171.610 1.00 23.01 129 ASN C O 1
ATOM 4436 N N . ILE C 1 144 ? 17.839 40.775 169.714 1.00 27.18 130 ILE C N 1
ATOM 4437 C CA . ILE C 1 144 ? 18.955 41.576 170.212 1.00 28.56 130 ILE C CA 1
ATOM 4438 C C . ILE C 1 144 ? 18.401 42.815 170.878 1.00 29.33 130 ILE C C 1
ATOM 4439 O O . ILE C 1 144 ? 17.919 43.722 170.209 1.00 31.46 130 ILE C O 1
ATOM 4444 N N . SER C 1 145 ? 18.483 42.836 172.199 1.00 28.75 131 SER C N 1
ATOM 4445 C CA . SER C 1 145 ? 18.025 43.957 172.972 1.00 30.65 131 SER C CA 1
ATOM 4446 C C . SER C 1 145 ? 19.231 44.837 173.269 1.00 29.27 131 SER C C 1
ATOM 4447 O O . SER C 1 145 ? 20.023 45.151 172.380 1.00 34.01 131 SER C O 1
ATOM 4450 N N . SER C 1 146 ? 19.379 45.220 174.519 1.00 30.15 132 SER C N 1
ATOM 4451 C CA . SER C 1 146 ? 20.486 46.058 174.928 1.00 32.05 132 SER C CA 1
ATOM 4452 C C . SER C 1 146 ? 20.463 46.076 176.431 1.00 32.56 132 SER C C 1
ATOM 4453 O O . SER C 1 146 ? 19.423 45.839 177.038 1.00 31.74 132 SER C O 1
ATOM 4456 N N . ILE C 1 147 ? 21.596 46.394 177.039 1.00 34.52 133 ILE C N 1
ATOM 4457 C CA . ILE C 1 147 ? 21.585 46.862 178.419 1.00 35.43 133 ILE C CA 1
ATOM 4458 C C . ILE C 1 147 ? 20.764 48.165 178.569 1.00 37.20 133 ILE C C 1
ATOM 4459 O O . ILE C 1 147 ? 20.257 48.465 179.654 1.00 38.74 133 ILE C O 1
ATOM 4464 N N . ALA C 1 148 ? 20.586 48.901 177.467 1.00 36.86 134 ALA C N 1
ATOM 4465 C CA . ALA C 1 148 ? 19.598 50.004 177.404 1.00 37.93 134 ALA C CA 1
ATOM 4466 C C . ALA C 1 148 ? 18.113 49.562 177.493 1.00 39.46 134 ALA C C 1
ATOM 4467 O O . ALA C 1 148 ? 17.221 50.407 177.601 1.00 38.64 134 ALA C O 1
ATOM 4469 N N . GLY C 1 149 ? 17.868 48.250 177.433 1.00 39.94 135 GLY C N 1
ATOM 4470 C CA . GLY C 1 149 ? 16.538 47.672 177.656 1.00 40.54 135 GLY C CA 1
ATOM 4471 C C . GLY C 1 149 ? 16.328 47.227 179.100 1.00 42.53 135 GLY C C 1
ATOM 4472 O O . GLY C 1 149 ? 15.232 46.789 179.471 1.00 40.86 135 GLY C O 1
ATOM 4473 N N . LYS C 1 150 ? 17.382 47.362 179.912 1.00 43.66 136 LYS C N 1
ATOM 4474 C CA . LYS C 1 150 ? 17.335 47.088 181.357 1.00 44.67 136 LYS C CA 1
ATOM 4475 C C . LYS C 1 150 ? 17.551 48.371 182.190 1.00 45.39 136 LYS C C 1
ATOM 4476 O O . LYS C 1 150 ? 17.237 48.399 183.382 1.00 43.57 136 LYS C O 1
ATOM 4482 N N . LYS C 1 151 ? 18.064 49.424 181.545 1.00 45.57 137 LYS C N 1
ATOM 4483 C CA . LYS C 1 151 ? 18.710 50.559 182.215 1.00 46.41 137 LYS C CA 1
ATOM 4484 C C . LYS C 1 151 ? 18.549 51.794 181.325 1.00 46.17 137 LYS C C 1
ATOM 4485 O O . LYS C 1 151 ? 18.707 51.700 180.105 1.00 44.60 137 LYS C O 1
ATOM 4491 N N . THR C 1 152 ? 18.241 52.946 181.920 1.00 46.06 138 THR C N 1
ATOM 4492 C CA . THR C 1 152 ? 18.189 54.201 181.156 1.00 46.81 138 THR C CA 1
ATOM 4493 C C . THR C 1 152 ? 19.549 54.934 181.079 1.00 46.77 138 THR C C 1
ATOM 4494 O O . THR C 1 152 ? 20.419 54.710 181.921 1.00 46.57 138 THR C O 1
ATOM 4498 N N . PHE C 1 153 ? 19.717 55.783 180.055 1.00 47.19 139 PHE C N 1
ATOM 4499 C CA . PHE C 1 153 ? 20.968 56.536 179.789 1.00 48.34 139 PHE C CA 1
ATOM 4500 C C . PHE C 1 153 ? 20.679 57.943 179.222 1.00 47.03 139 PHE C C 1
ATOM 4501 O O . PHE C 1 153 ? 19.729 58.121 178.446 1.00 45.29 139 PHE C O 1
ATOM 4509 N N . PRO C 1 154 ? 21.516 58.945 179.579 1.00 47.53 140 PRO C N 1
ATOM 4510 C CA . PRO C 1 154 ? 21.258 60.317 179.049 1.00 45.75 140 PRO C CA 1
ATOM 4511 C C . PRO C 1 154 ? 21.243 60.333 177.522 1.00 43.30 140 PRO C C 1
ATOM 4512 O O . PRO C 1 154 ? 22.087 59.686 176.895 1.00 42.53 140 PRO C O 1
ATOM 4516 N N . ASP C 1 155 ? 20.282 61.050 176.936 1.00 40.96 141 ASP C N 1
ATOM 4517 C CA . ASP C 1 155 ? 20.196 61.197 175.481 1.00 40.00 141 ASP C CA 1
ATOM 4518 C C . ASP C 1 155 ? 19.520 60.013 174.745 1.00 36.56 141 ASP C C 1
ATOM 4519 O O . 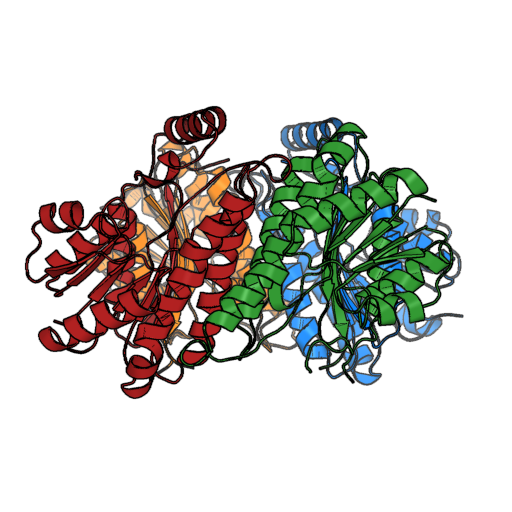ASP C 1 155 ? 19.279 60.089 173.539 1.00 34.45 141 ASP C O 1
ATOM 4524 N N . HIS C 1 156 ? 19.237 58.930 175.473 1.00 33.76 142 HIS C N 1
ATOM 4525 C CA . HIS C 1 156 ? 18.785 57.664 174.872 1.00 34.31 142 HIS C CA 1
ATOM 4526 C C . HIS C 1 156 ? 17.284 57.398 175.074 1.00 32.00 142 HIS C C 1
ATOM 4527 O O . HIS C 1 156 ? 16.850 56.258 174.916 1.00 32.31 142 HIS C O 1
ATOM 4534 N N . ALA C 1 157 ? 16.497 58.405 175.453 1.00 27.44 143 ALA C N 1
ATOM 4535 C CA . ALA C 1 157 ? 15.140 58.121 175.919 1.00 26.10 143 ALA C CA 1
ATOM 4536 C C . ALA C 1 157 ? 14.328 57.261 174.932 1.00 24.94 143 ALA C C 1
ATOM 4537 O O . ALA C 1 157 ? 13.755 56.240 175.318 1.00 22.90 143 ALA C O 1
ATOM 4539 N N . ALA C 1 158 ? 14.278 57.676 173.672 1.00 23.59 144 ALA C N 1
ATOM 4540 C CA . ALA C 1 158 ? 13.413 57.006 172.717 1.00 23.86 144 ALA C CA 1
ATOM 4541 C C . ALA C 1 158 ? 13.990 55.634 172.384 1.00 24.06 144 ALA C C 1
ATOM 4542 O O . ALA C 1 158 ? 13.263 54.664 172.349 1.00 24.49 144 ALA C O 1
ATOM 4544 N N . TYR C 1 159 ? 15.307 55.567 172.190 1.00 24.05 145 TYR C N 1
ATOM 4545 C CA . TYR C 1 159 ? 16.019 54.307 171.986 1.00 25.01 145 TYR C CA 1
ATOM 4546 C C . TYR C 1 159 ? 15.853 53.303 173.139 1.00 24.51 145 TYR C C 1
ATOM 4547 O O . TYR C 1 159 ? 15.565 52.134 172.875 1.00 24.25 145 TYR C O 1
ATOM 4556 N N . CYS C 1 160 ? 16.044 53.759 174.386 1.00 21.89 146 CYS C N 1
ATOM 4557 C CA . CYS C 1 160 ? 15.756 52.963 175.576 1.00 24.28 146 CYS C CA 1
ATOM 4558 C C . CYS C 1 160 ? 14.314 52.490 175.551 1.00 22.93 146 CYS C C 1
ATOM 4559 O O . CYS C 1 160 ? 14.027 51.337 175.832 1.00 23.98 146 CYS C O 1
ATOM 4562 N N . GLY C 1 161 ? 13.406 53.379 175.196 1.00 24.13 147 GLY C N 1
ATOM 4563 C CA . GLY C 1 161 ? 12.018 52.969 174.978 1.00 23.60 147 GLY C CA 1
ATOM 4564 C C . GLY C 1 161 ? 11.909 51.743 174.079 1.00 23.84 147 GLY C C 1
ATOM 4565 O O . GLY C 1 161 ? 11.157 50.812 174.390 1.00 21.02 147 GLY C O 1
ATOM 4566 N N . THR C 1 162 ? 12.618 51.740 172.944 1.00 22.55 148 THR C N 1
ATOM 4567 C CA . THR C 1 162 ? 12.457 50.629 171.993 1.00 19.74 148 THR C CA 1
ATOM 4568 C C . THR C 1 162 ? 13.009 49.350 172.576 1.00 20.79 148 THR C C 1
ATOM 4569 O O . THR C 1 162 ? 12.459 48.286 172.354 1.00 22.85 148 THR C O 1
ATOM 4573 N N . LYS C 1 163 ? 14.079 49.444 173.344 1.00 19.05 149 LYS C N 1
ATOM 4574 C CA . LYS C 1 163 ? 14.708 48.258 173.866 1.00 19.76 149 LYS C CA 1
ATOM 4575 C C . LYS C 1 163 ? 14.006 47.668 175.086 1.00 20.79 149 LYS C C 1
ATOM 4576 O O . LYS C 1 163 ? 14.005 46.444 175.282 1.00 21.13 149 LYS C O 1
ATOM 4582 N N . PHE C 1 164 ? 13.450 48.528 175.925 1.00 21.84 150 PHE C N 1
ATOM 4583 C CA . PHE C 1 164 ? 12.539 48.065 176.973 1.00 23.58 150 PHE C CA 1
ATOM 4584 C C . PHE C 1 164 ? 11.334 47.357 176.355 1.00 20.66 150 PHE C C 1
ATOM 4585 O O . PHE C 1 164 ? 10.894 46.336 176.874 1.00 23.57 150 PHE C O 1
ATOM 4593 N N . ALA C 1 165 ? 10.831 47.877 175.243 1.00 19.46 151 ALA C N 1
ATOM 4594 C CA . ALA C 1 165 ? 9.735 47.217 174.518 1.00 19.66 151 ALA C CA 1
ATOM 4595 C C . ALA C 1 165 ? 10.145 45.841 174.051 1.00 22.71 151 ALA C C 1
ATOM 4596 O O . ALA C 1 165 ? 9.357 44.908 174.144 1.00 21.69 151 ALA C O 1
ATOM 4598 N N . VAL C 1 166 ? 11.378 45.723 173.542 1.00 21.29 152 VAL C N 1
ATOM 4599 C CA . VAL C 1 166 ? 11.881 44.451 173.072 1.00 23.18 152 VAL C CA 1
ATOM 4600 C C . VAL C 1 166 ? 12.036 43.412 174.193 1.00 22.86 152 VAL C C 1
ATOM 4601 O O . VAL C 1 166 ? 11.700 42.251 174.015 1.00 22.57 152 VAL C O 1
ATOM 4605 N N . HIS C 1 167 ? 12.583 43.826 175.329 1.00 22.83 153 HIS C N 1
ATOM 4606 C CA . HIS C 1 167 ? 12.581 42.993 176.534 1.00 23.42 153 HIS C CA 1
ATOM 4607 C C . HIS C 1 167 ? 11.181 42.467 176.942 1.00 21.74 153 HIS C C 1
ATOM 4608 O O . HIS C 1 167 ? 10.998 41.255 177.176 1.00 20.33 153 HIS C O 1
ATOM 4615 N N . ALA C 1 168 ? 10.208 43.361 177.052 1.00 22.17 154 ALA C N 1
ATOM 4616 C CA . ALA C 1 168 ? 8.850 42.947 177.492 1.00 24.92 154 ALA C CA 1
ATOM 4617 C C . ALA C 1 168 ? 8.234 41.966 176.489 1.00 24.82 154 ALA C C 1
ATOM 4618 O O . ALA C 1 168 ? 7.696 40.943 176.874 1.00 25.33 154 ALA C O 1
ATOM 4620 N N . ILE C 1 169 ? 8.320 42.301 175.202 1.00 23.66 155 ILE C N 1
ATOM 4621 C CA . ILE C 1 169 ? 7.740 41.480 174.144 1.00 23.73 155 ILE C CA 1
ATOM 4622 C C . ILE C 1 169 ? 8.350 40.083 174.166 1.00 23.30 155 ILE C C 1
ATOM 4623 O O . ILE C 1 169 ? 7.642 39.089 174.086 1.00 26.26 155 ILE C O 1
ATOM 4628 N N . SER C 1 170 ? 9.667 40.025 174.291 1.00 23.27 156 SER C N 1
ATOM 4629 C CA . SER C 1 170 ? 10.388 38.790 174.392 1.00 22.47 156 SER C CA 1
ATOM 4630 C C . SER C 1 170 ? 9.996 37.947 175.604 1.00 24.97 156 SER C C 1
ATOM 4631 O O . SER C 1 170 ? 9.808 36.726 175.476 1.00 23.80 156 SER C O 1
ATOM 4634 N N . GLU C 1 171 ? 9.878 38.577 176.775 1.00 23.09 157 GLU C N 1
ATOM 4635 C CA . GLU C 1 171 ? 9.481 37.858 177.966 1.00 26.08 157 GLU C CA 1
ATOM 4636 C C . GLU C 1 171 ? 8.055 37.291 177.759 1.00 24.57 157 GLU C C 1
ATOM 4637 O O . GLU C 1 171 ? 7.784 36.145 178.046 1.00 26.39 157 GLU C O 1
ATOM 4643 N N . ASN C 1 172 ? 7.158 38.116 177.260 1.00 25.35 158 ASN C N 1
ATOM 4644 C CA . ASN C 1 172 ? 5.765 37.730 177.095 1.00 25.77 158 ASN C CA 1
ATOM 4645 C C . ASN C 1 172 ? 5.609 36.593 176.097 1.00 26.53 158 ASN C C 1
ATOM 4646 O O . ASN C 1 172 ? 4.911 35.606 176.358 1.00 27.16 158 ASN C O 1
ATOM 4651 N N . VAL C 1 173 ? 6.246 36.731 174.945 1.00 24.96 159 VAL C N 1
ATOM 4652 C CA . VAL C 1 173 ? 6.174 35.676 173.942 1.00 24.61 159 VAL C CA 1
ATOM 4653 C C . VAL C 1 173 ? 6.862 34.405 174.437 1.00 25.23 159 VAL C C 1
ATOM 4654 O O . VAL C 1 173 ? 6.382 33.313 174.177 1.00 25.40 159 VAL C O 1
ATOM 4658 N N . ARG C 1 174 ? 7.973 34.523 175.164 1.00 24.45 160 ARG C N 1
ATOM 4659 C CA . ARG C 1 174 ? 8.591 33.323 175.737 1.00 26.07 160 ARG C CA 1
ATOM 4660 C C . ARG C 1 174 ? 7.593 32.509 176.592 1.00 29.62 160 ARG C C 1
ATOM 4661 O O . ARG C 1 174 ? 7.553 31.271 176.500 1.00 27.13 160 ARG C O 1
ATOM 4669 N N . GLU C 1 175 ? 6.798 33.199 177.416 1.00 27.69 161 GLU C N 1
ATOM 4670 C CA . GLU C 1 175 ? 5.862 32.520 178.317 1.00 30.27 161 GLU C CA 1
ATOM 4671 C C . GLU C 1 175 ? 4.757 31.834 177.518 1.00 30.01 161 GLU C C 1
ATOM 4672 O O . GLU C 1 175 ? 4.309 30.751 177.864 1.00 29.83 161 GLU C O 1
ATOM 4678 N N . GLU C 1 176 ? 4.350 32.455 176.426 1.00 30.07 162 GLU C N 1
ATOM 4679 C CA . GLU C 1 176 ? 3.267 31.953 175.609 1.00 31.30 162 GLU C CA 1
ATOM 4680 C C . GLU C 1 176 ? 3.615 30.825 174.646 1.00 31.25 162 GLU C C 1
ATOM 4681 O O . GLU C 1 176 ? 2.720 30.129 174.197 1.00 33.71 162 GLU C O 1
ATOM 4687 N N . VAL C 1 177 ? 4.892 30.645 174.316 1.00 29.81 163 VAL C N 1
ATOM 4688 C CA . VAL C 1 177 ? 5.274 29.572 173.398 1.00 29.31 163 VAL C CA 1
ATOM 4689 C C . VAL C 1 177 ? 6.077 28.465 174.095 1.00 27.26 163 VAL C C 1
ATOM 4690 O O . VAL C 1 177 ? 6.475 27.517 173.453 1.00 26.85 163 VAL C O 1
ATOM 4694 N N . ALA C 1 178 ? 6.291 28.602 175.408 1.00 23.93 164 ALA C N 1
ATOM 4695 C CA . ALA C 1 178 ? 7.046 27.645 176.180 1.00 26.91 164 ALA C CA 1
ATOM 4696 C C . ALA C 1 178 ? 6.429 26.241 176.044 1.00 28.24 164 ALA C C 1
ATOM 4697 O O . ALA C 1 178 ? 7.151 25.246 175.862 1.00 25.85 164 ALA C O 1
ATOM 4699 N N . ALA C 1 179 ? 5.102 26.181 176.087 1.00 28.31 165 ALA C N 1
ATOM 4700 C CA . ALA C 1 179 ? 4.387 24.894 176.036 1.00 32.35 165 ALA C CA 1
ATOM 4701 C C . ALA C 1 179 ? 4.596 24.176 174.695 1.00 34.18 165 ALA C C 1
ATOM 4702 O O . ALA C 1 179 ? 4.475 22.936 174.621 1.00 37.04 165 ALA C O 1
ATOM 4704 N N . SER C 1 180 ? 4.926 24.949 173.651 1.00 32.10 166 SER C N 1
ATOM 4705 C CA . SER C 1 180 ? 5.220 24.402 172.318 1.00 30.44 166 SER C CA 1
ATOM 4706 C C . SER C 1 180 ? 6.680 24.017 172.064 1.00 29.88 166 SER C C 1
ATOM 4707 O O . SER C 1 180 ? 7.057 23.732 170.936 1.00 31.29 166 SER C O 1
ATOM 4710 N N . ASN C 1 181 ? 7.498 24.033 173.106 1.00 30.28 167 ASN C N 1
ATOM 4711 C CA . ASN C 1 181 ? 8.921 23.726 172.994 1.00 29.99 167 ASN C CA 1
ATOM 4712 C C . ASN C 1 181 ? 9.718 24.714 172.122 1.00 29.49 167 ASN C C 1
ATOM 4713 O O . ASN C 1 181 ? 10.752 24.349 171.536 1.00 28.90 167 ASN C O 1
ATOM 4718 N N . VAL C 1 182 ? 9.220 25.942 172.004 1.00 26.99 168 VAL C N 1
ATOM 4719 C CA . VAL C 1 182 ? 9.909 26.987 171.225 1.00 26.69 168 VAL C CA 1
ATOM 4720 C C . VAL C 1 182 ? 10.655 27.921 172.194 1.00 27.60 168 VAL C C 1
ATOM 4721 O O . VAL C 1 182 ? 10.092 28.332 173.206 1.00 24.20 168 VAL C O 1
ATOM 4725 N N . ARG C 1 183 ? 11.925 28.207 171.894 1.00 27.23 169 ARG C N 1
ATOM 4726 C CA . ARG C 1 183 ? 12.790 28.997 172.761 1.00 25.44 169 ARG C CA 1
ATOM 4727 C C . ARG C 1 183 ? 12.743 30.467 172.321 1.00 27.23 169 ARG C C 1
ATOM 4728 O O . ARG C 1 183 ? 12.697 30.771 171.133 1.00 25.09 169 ARG C O 1
ATOM 4736 N N . VAL C 1 184 ? 12.740 31.379 173.290 1.00 26.96 170 VAL C N 1
ATOM 4737 C CA . VAL C 1 184 ? 12.808 32.801 172.983 1.00 26.92 170 VAL C CA 1
ATOM 4738 C C . VAL C 1 184 ? 13.858 33.413 173.919 1.00 28.80 170 VAL C C 1
ATOM 4739 O O . VAL C 1 184 ? 13.785 33.247 175.145 1.00 27.66 170 VAL C O 1
ATOM 4743 N N . MET C 1 185 ? 14.862 34.052 173.324 1.00 27.14 171 MET C N 1
ATOM 4744 C CA . MET C 1 185 ? 16.069 34.470 174.036 1.00 28.80 171 MET C CA 1
ATOM 4745 C C . MET C 1 185 ? 16.344 35.949 173.749 1.00 27.72 171 MET C C 1
ATOM 4746 O O . MET C 1 185 ? 16.128 36.428 172.650 1.00 26.08 171 MET C O 1
ATOM 4751 N N . THR C 1 186 ? 16.811 36.665 174.761 1.00 28.30 172 THR C N 1
ATOM 4752 C CA . THR C 1 186 ? 17.122 38.078 174.614 1.00 27.77 172 THR C CA 1
ATOM 4753 C C . THR C 1 186 ? 18.611 38.177 174.866 1.00 27.30 172 THR C C 1
ATOM 4754 O O . THR C 1 186 ? 19.114 37.701 175.892 1.00 27.36 172 THR C O 1
ATOM 4758 N N . ILE C 1 187 ? 19.329 38.763 173.918 1.00 26.22 173 ILE C N 1
ATOM 4759 C CA . ILE C 1 187 ? 20.742 39.050 174.128 1.00 26.02 173 ILE C CA 1
ATOM 4760 C C . ILE C 1 187 ? 20.829 40.567 174.383 1.00 25.24 173 ILE C C 1
ATOM 4761 O O . ILE C 1 187 ? 20.280 41.358 173.611 1.00 24.58 173 ILE C O 1
ATOM 4766 N N . ALA C 1 188 ? 21.517 40.954 175.455 1.00 22.94 174 ALA C N 1
ATOM 4767 C CA . ALA C 1 188 ? 21.555 42.354 175.873 1.00 22.87 174 ALA C CA 1
ATOM 4768 C C . ALA C 1 188 ? 23.009 42.860 175.930 1.00 23.04 174 ALA C C 1
ATOM 4769 O O . ALA C 1 188 ? 23.648 42.788 176.978 1.00 25.11 174 ALA C O 1
ATOM 4771 N N . PRO C 1 189 ? 23.559 43.314 174.789 1.00 23.92 175 PRO C N 1
ATOM 4772 C CA . PRO C 1 189 ? 24.947 43.783 174.855 1.00 25.31 175 PRO C CA 1
ATOM 4773 C C . PRO C 1 189 ? 25.019 45.275 175.220 1.00 28.88 175 PRO C C 1
ATOM 4774 O O . PRO C 1 189 ? 23.991 45.964 175.253 1.00 29.67 175 PRO C O 1
ATOM 4778 N N . SER C 1 190 ? 26.234 45.759 175.476 1.00 30.66 176 SER C N 1
ATOM 4779 C CA . SER C 1 190 ? 26.480 47.174 175.678 1.00 31.81 176 SER C CA 1
ATOM 4780 C C . SER C 1 190 ? 27.878 47.519 175.130 1.00 32.23 176 SER C C 1
ATOM 4781 O O . SER C 1 190 ? 28.818 46.737 175.283 1.00 29.64 176 SER C O 1
ATOM 4784 N N . ALA C 1 191 ? 27.989 48.684 174.487 1.00 33.01 177 ALA C N 1
ATOM 4785 C CA . ALA C 1 191 ? 29.283 49.257 174.064 1.00 32.98 177 ALA C CA 1
ATOM 4786 C C . ALA C 1 191 ? 30.019 48.300 173.144 1.00 33.15 177 ALA C C 1
ATOM 4787 O O . ALA C 1 191 ? 31.108 47.828 173.467 1.00 33.92 177 ALA C O 1
ATOM 4789 N N . VAL C 1 192 ? 29.413 47.991 172.005 1.00 31.52 178 VAL C N 1
ATOM 4790 C CA . VAL C 1 192 ? 30.035 47.060 171.074 1.00 32.28 178 VAL C CA 1
ATOM 4791 C C . VAL C 1 192 ? 30.510 47.902 169.886 1.00 34.22 178 VAL C C 1
ATOM 4792 O O . VAL C 1 192 ? 29.768 48.741 169.379 1.00 30.80 178 VAL C O 1
ATOM 4796 N N . LYS C 1 193 ? 31.758 47.692 169.467 1.00 35.19 179 LYS C N 1
ATOM 4797 C CA . LYS C 1 193 ? 32.293 48.408 168.311 1.00 35.56 179 LYS C CA 1
ATOM 4798 C C . LYS C 1 193 ? 31.566 48.010 167.023 1.00 35.67 179 LYS C C 1
ATOM 4799 O O . LYS C 1 193 ? 31.774 46.914 166.493 1.00 38.02 179 LYS C O 1
ATOM 4805 N N . THR C 1 194 ? 30.704 48.890 166.525 1.00 34.62 180 THR C N 1
ATOM 4806 C CA . THR C 1 194 ? 29.919 48.612 165.317 1.00 33.69 180 THR C CA 1
ATOM 4807 C C . THR C 1 194 ? 29.643 49.942 164.633 1.00 34.20 180 THR C C 1
ATOM 4808 O O . THR C 1 194 ? 30.152 50.969 165.061 1.00 34.63 180 THR C O 1
ATOM 4812 N N . GLU C 1 195 ? 28.795 49.940 163.605 1.00 37.13 181 GLU C N 1
ATOM 4813 C CA . GLU C 1 195 ? 28.299 51.189 163.007 1.00 37.47 181 GLU C CA 1
ATOM 4814 C C . GLU C 1 195 ? 27.136 51.886 163.730 1.00 38.49 181 GLU C C 1
ATOM 4815 O O . GLU C 1 195 ? 26.604 52.867 163.205 1.00 38.14 181 GLU C O 1
ATOM 4821 N N . LEU C 1 196 ? 26.725 51.395 164.907 1.00 39.35 182 LEU C N 1
ATOM 4822 C CA . LEU C 1 196 ? 25.454 51.860 165.523 1.00 40.41 182 LEU C CA 1
ATOM 4823 C C . LEU C 1 196 ? 25.459 53.386 165.566 1.00 42.89 182 LEU C C 1
ATOM 4824 O O . LEU C 1 196 ? 24.432 54.028 165.355 1.00 41.14 182 LEU C O 1
ATOM 4829 N N . LEU C 1 197 ? 26.632 53.952 165.839 1.00 47.98 183 LEU C N 1
ATOM 4830 C CA . LEU C 1 197 ? 26.794 55.161 166.632 1.00 54.75 183 LEU C CA 1
ATOM 4831 C C . LEU C 1 197 ? 26.994 56.256 165.577 1.00 57.23 183 LEU C C 1
ATOM 4832 O O . LEU C 1 197 ? 26.655 57.418 165.801 1.00 59.16 183 LEU C O 1
ATOM 4837 N N . SER C 1 198 ? 27.551 55.861 164.425 1.00 60.30 184 SER C N 1
ATOM 4838 C CA . SER C 1 198 ? 27.506 56.665 163.192 1.00 62.24 184 SER C CA 1
ATOM 4839 C C . SER C 1 198 ? 26.186 57.438 163.082 1.00 63.89 184 SER C C 1
ATOM 4840 O O . SER C 1 198 ? 25.985 58.227 162.149 1.00 64.97 184 SER C O 1
ATOM 4843 N N . GLY C 1 217 ? 40.205 50.042 176.408 1.00 60.39 203 GLY C N 1
ATOM 4844 C CA . GLY C 1 217 ? 38.779 49.989 176.697 1.00 59.11 203 GLY C CA 1
ATOM 4845 C C . GLY C 1 217 ? 38.413 48.613 177.216 1.00 58.15 203 GLY C C 1
ATOM 4846 O O . GLY C 1 217 ? 39.291 47.749 177.362 1.00 59.97 203 GLY C O 1
ATOM 4847 N N . GLY C 1 218 ? 37.122 48.401 177.490 1.00 55.93 204 GLY C N 1
ATOM 4848 C CA . GLY C 1 218 ? 36.098 49.450 177.342 1.00 50.04 204 GLY C CA 1
ATOM 4849 C C . GLY C 1 218 ? 35.149 49.340 176.150 1.00 45.98 204 GLY C C 1
ATOM 4850 O O . GLY C 1 218 ? 34.120 50.031 176.099 1.00 42.96 204 GLY C O 1
ATOM 4851 N N . VAL C 1 219 ? 35.486 48.497 175.178 1.00 43.22 205 VAL C N 1
ATOM 4852 C CA . VAL C 1 219 ? 34.552 48.218 174.080 1.00 42.92 205 VAL C CA 1
ATOM 4853 C C . VAL C 1 219 ? 34.528 46.738 173.713 1.00 40.56 205 VAL C C 1
ATOM 4854 O O . VAL C 1 219 ? 35.542 46.065 173.813 1.00 40.89 205 VAL C O 1
ATOM 4858 N N . LEU C 1 220 ? 33.365 46.225 173.313 1.00 37.33 206 LEU C N 1
ATOM 4859 C CA . LEU C 1 220 ? 33.257 44.815 172.925 1.00 35.00 206 LEU C CA 1
ATOM 4860 C C . LEU C 1 220 ? 33.500 44.714 171.438 1.00 32.37 206 LEU C C 1
ATOM 4861 O O . LEU C 1 220 ? 33.153 45.619 170.696 1.00 31.34 206 LEU C O 1
ATOM 4866 N N . ALA C 1 221 ? 34.084 43.606 170.995 1.00 33.63 207 ALA C N 1
ATOM 4867 C CA . ALA C 1 221 ? 34.043 43.251 169.571 1.00 31.62 207 ALA C CA 1
ATOM 4868 C C . ALA C 1 221 ? 32.686 42.624 169.231 1.00 29.92 207 ALA C C 1
ATOM 4869 O O . ALA C 1 221 ? 32.101 41.945 170.060 1.00 28.37 207 ALA C O 1
ATOM 4871 N N . ALA C 1 222 ? 32.209 42.836 168.008 1.00 28.47 208 ALA C N 1
ATOM 4872 C CA . ALA C 1 222 ? 30.961 42.224 167.556 1.00 29.70 208 ALA C CA 1
ATOM 4873 C C . ALA C 1 222 ? 30.984 40.709 167.813 1.00 31.29 208 ALA C C 1
ATOM 4874 O O . ALA C 1 222 ? 29.953 40.112 168.141 1.00 30.48 208 ALA C O 1
ATOM 4876 N N . ASP C 1 223 ? 32.162 40.098 167.699 1.00 28.83 209 ASP C N 1
ATOM 4877 C CA . ASP C 1 223 ? 32.271 38.662 167.866 1.00 29.70 209 ASP C CA 1
ATOM 4878 C C . ASP C 1 223 ? 32.053 38.204 169.301 1.00 29.59 209 ASP C C 1
ATOM 4879 O O . ASP C 1 223 ? 31.729 37.037 169.544 1.00 27.88 209 ASP C O 1
ATOM 4884 N N . ASP C 1 224 ? 32.254 39.109 170.254 1.00 28.42 210 ASP C N 1
ATOM 4885 C CA . ASP C 1 224 ? 31.891 38.827 171.632 1.00 28.86 210 ASP C CA 1
ATOM 4886 C C . ASP C 1 224 ? 30.383 38.555 171.742 1.00 27.74 210 ASP C C 1
ATOM 4887 O O . ASP C 1 224 ? 29.961 37.580 172.361 1.00 28.17 210 ASP C O 1
ATOM 4892 N N . VAL C 1 225 ? 29.580 39.389 171.112 1.00 26.98 211 VAL C N 1
ATOM 4893 C CA . VAL C 1 225 ? 28.148 39.115 171.018 1.00 27.08 211 VAL C CA 1
ATOM 4894 C C . VAL C 1 225 ? 27.874 37.787 170.294 1.00 29.90 211 VAL C C 1
ATOM 4895 O O . VAL C 1 225 ? 27.085 36.959 170.783 1.00 30.62 211 VAL C O 1
ATOM 4899 N N . ALA C 1 226 ? 28.552 37.556 169.162 1.00 25.52 212 ALA C N 1
ATOM 4900 C CA . ALA C 1 226 ? 28.276 36.393 168.340 1.00 25.16 212 ALA C CA 1
ATOM 4901 C C . ALA C 1 226 ? 28.528 35.064 169.029 1.00 23.96 212 ALA C C 1
ATOM 4902 O O . ALA C 1 226 ? 27.756 34.126 168.850 1.00 26.99 212 ALA C O 1
ATOM 4904 N N . ARG C 1 227 ? 29.610 34.968 169.799 1.00 23.47 213 ARG C N 1
ATOM 4905 C CA . ARG C 1 227 ? 29.878 33.784 170.571 1.00 24.47 213 ARG C CA 1
ATOM 4906 C C . ARG C 1 227 ? 28.772 33.483 171.609 1.00 26.37 213 ARG C C 1
ATOM 4907 O O . ARG C 1 227 ? 28.395 32.314 171.809 1.00 25.50 213 ARG C O 1
ATOM 4915 N N . ALA C 1 228 ? 28.254 34.521 172.271 1.00 24.87 214 ALA C N 1
ATOM 4916 C CA . ALA C 1 228 ? 27.147 34.309 173.208 1.00 27.52 214 ALA C CA 1
ATOM 4917 C C . ALA C 1 228 ? 25.865 33.842 172.499 1.00 26.40 214 ALA C C 1
ATOM 4918 O O . ALA C 1 228 ? 25.144 32.980 172.997 1.00 27.71 214 ALA C O 1
ATOM 4920 N N . VAL C 1 229 ? 25.569 34.439 171.352 1.00 26.62 215 VAL C N 1
ATOM 4921 C CA . VAL C 1 229 ? 24.397 34.073 170.598 1.00 27.90 215 VAL C CA 1
ATOM 4922 C C . VAL C 1 229 ? 24.513 32.601 170.171 1.00 30.14 215 VAL C C 1
ATOM 4923 O O . VAL C 1 229 ? 23.571 31.817 170.355 1.00 29.40 215 VAL C O 1
ATOM 4927 N N . LEU C 1 230 ? 25.673 32.220 169.638 1.00 27.41 216 LEU C N 1
ATOM 4928 C CA . LEU C 1 230 ? 25.884 30.831 169.238 1.00 29.92 216 LEU C CA 1
ATOM 4929 C C . LEU C 1 230 ? 25.803 29.867 170.429 1.00 29.60 216 LEU C C 1
ATOM 4930 O O . LEU C 1 230 ? 25.184 28.803 170.348 1.00 26.29 216 LEU C O 1
ATOM 4935 N N . PHE C 1 231 ? 26.421 30.243 171.544 1.00 30.87 217 PHE C N 1
ATOM 4936 C CA . PHE C 1 231 ? 26.385 29.383 172.711 1.00 28.91 217 PHE C CA 1
ATOM 4937 C C . PHE C 1 231 ? 24.943 29.117 173.148 1.00 30.80 217 PHE C C 1
ATOM 4938 O O . PHE C 1 231 ? 24.588 27.990 173.481 1.00 29.66 217 PHE C O 1
ATOM 4946 N N . ALA C 1 232 ? 24.105 30.147 173.135 1.00 29.71 218 ALA C N 1
ATOM 4947 C CA . ALA C 1 232 ? 22.713 29.988 173.553 1.00 29.42 218 ALA C CA 1
ATOM 4948 C C . ALA C 1 232 ? 21.931 29.053 172.592 1.00 30.71 218 ALA C C 1
ATOM 4949 O O . ALA C 1 232 ? 21.234 28.125 173.030 1.00 28.40 218 ALA C O 1
ATOM 4951 N N . TYR C 1 233 ? 22.043 29.300 171.286 1.00 29.28 219 TYR C N 1
ATOM 4952 C CA . TYR C 1 233 ? 21.372 28.447 170.300 1.00 29.07 219 TYR C CA 1
ATOM 4953 C C . TYR C 1 233 ? 21.775 26.969 170.410 1.00 29.42 219 TYR C C 1
ATOM 4954 O O . TYR C 1 233 ? 20.956 26.088 170.185 1.00 29.71 219 TYR C O 1
ATOM 4963 N N . GLN C 1 234 ? 23.025 26.705 170.765 1.00 29.59 220 GLN C N 1
ATOM 4964 C CA . GLN C 1 234 ? 23.583 25.359 170.658 1.00 31.20 220 GLN C CA 1
ATOM 4965 C C . GLN C 1 234 ? 23.307 24.472 171.871 1.00 31.17 220 GLN C C 1
ATOM 4966 O O . GLN C 1 234 ? 23.690 23.308 171.895 1.00 29.77 220 GLN C O 1
ATOM 4972 N N . GLN C 1 235 ? 22.649 25.022 172.884 1.00 30.49 221 GLN C N 1
ATOM 4973 C CA . GLN C 1 235 ? 22.176 24.205 174.006 1.00 29.54 221 GLN C CA 1
ATOM 4974 C C . GLN C 1 235 ? 21.092 23.238 173.499 1.00 27.97 221 GLN C C 1
ATOM 4975 O O . GLN C 1 235 ? 20.414 23.534 172.513 1.00 24.55 221 GLN C O 1
ATOM 4981 N N . PRO C 1 236 ? 20.929 22.081 174.165 1.00 28.26 222 PRO C N 1
ATOM 4982 C CA . PRO C 1 236 ? 19.788 21.224 173.821 1.00 29.81 222 PRO C CA 1
ATOM 4983 C C . PRO C 1 236 ? 18.485 22.029 173.750 1.00 29.64 222 PRO C C 1
ATOM 4984 O O . PRO C 1 236 ? 18.321 23.020 174.473 1.00 30.78 222 PRO C O 1
ATOM 4988 N N . GLN C 1 237 ? 17.559 21.603 172.902 1.00 26.64 223 GLN C N 1
ATOM 4989 C CA . GLN C 1 237 ? 16.328 22.334 172.705 1.00 27.02 223 GLN C CA 1
ATOM 4990 C C . GLN C 1 237 ? 15.511 22.548 173.991 1.00 28.06 223 GLN C C 1
ATOM 4991 O O . GLN C 1 237 ? 14.757 23.515 174.084 1.00 26.09 223 GLN C O 1
ATOM 4997 N N . ASN C 1 238 ? 15.651 21.652 174.966 1.00 27.01 224 ASN C N 1
ATOM 4998 C CA . ASN C 1 238 ? 14.907 21.767 176.223 1.00 27.88 224 ASN C CA 1
ATOM 4999 C C . ASN C 1 238 ? 15.539 22.758 177.210 1.00 27.34 224 ASN C C 1
ATOM 5000 O O . ASN C 1 238 ? 14.987 22.996 178.279 1.00 28.23 224 ASN C O 1
ATOM 5005 N N . VAL C 1 239 ? 16.708 23.292 176.863 1.00 27.88 225 VAL C N 1
ATOM 5006 C CA . VAL C 1 239 ? 17.407 24.287 177.679 1.00 25.96 225 VAL C CA 1
ATOM 5007 C C . VAL C 1 239 ? 17.261 25.659 177.023 1.00 27.39 225 VAL C C 1
ATOM 5008 O O . VAL C 1 239 ? 17.732 25.861 175.900 1.00 26.01 225 VAL C O 1
ATOM 5012 N N . CYS C 1 240 ? 16.602 26.594 177.712 1.00 26.53 226 CYS C N 1
ATOM 5013 C CA . CYS C 1 240 ? 16.369 27.918 177.147 1.00 26.80 226 CYS C CA 1
ATOM 5014 C C . CYS C 1 240 ? 17.185 28.921 177.956 1.00 27.40 226 CYS C C 1
ATOM 5015 O O . CYS C 1 240 ? 16.835 29.225 179.080 1.00 24.28 226 CYS C O 1
ATOM 5018 N N . ILE C 1 241 ? 18.292 29.396 177.388 1.00 27.49 227 ILE C N 1
ATOM 5019 C CA . ILE C 1 241 ? 18.998 30.547 177.959 1.00 28.87 227 ILE C CA 1
ATOM 5020 C C . ILE C 1 241 ? 18.147 31.760 177.674 1.00 26.93 227 ILE C C 1
ATOM 5021 O O . ILE C 1 241 ? 18.121 32.257 176.561 1.00 26.67 227 ILE C O 1
ATOM 5026 N N . ARG C 1 242 ? 17.414 32.205 178.680 1.00 25.72 228 ARG C N 1
ATOM 5027 C CA . ARG C 1 242 ? 16.426 33.251 178.460 1.00 26.17 228 ARG C CA 1
ATOM 5028 C C . ARG C 1 242 ? 17.057 34.613 178.170 1.00 26.12 228 ARG C C 1
ATOM 5029 O O . ARG C 1 242 ? 16.482 35.440 177.450 1.00 24.80 228 ARG C O 1
ATOM 5037 N N . GLU C 1 243 ? 18.200 34.871 178.799 1.00 25.08 229 GLU C N 1
ATOM 5038 C CA . GLU C 1 243 ? 18.823 36.172 178.688 1.00 26.22 229 GLU C CA 1
ATOM 5039 C C . GLU C 1 243 ? 20.325 36.045 178.888 1.00 23.09 229 GLU C C 1
ATOM 5040 O O . GLU C 1 243 ? 20.780 35.334 179.769 1.00 22.55 229 GLU C O 1
ATOM 5046 N N . ILE C 1 244 ? 21.079 36.760 178.065 1.00 23.34 230 ILE C N 1
ATOM 5047 C CA . ILE C 1 244 ? 22.492 37.032 178.334 1.00 24.21 230 ILE C CA 1
ATOM 5048 C C . ILE C 1 244 ? 22.730 38.543 178.185 1.00 23.80 230 ILE C C 1
ATOM 5049 O O . ILE C 1 244 ? 22.472 39.130 177.115 1.00 24.11 230 ILE C O 1
ATOM 5054 N N . ALA C 1 245 ? 23.219 39.159 179.255 1.00 23.39 231 ALA C N 1
ATOM 5055 C CA . ALA C 1 245 ? 23.652 40.548 179.201 1.00 25.92 231 ALA C CA 1
ATOM 5056 C C . ALA C 1 245 ? 25.181 40.567 179.257 1.00 26.49 231 ALA C C 1
ATOM 5057 O O . ALA C 1 245 ? 25.792 39.902 180.085 1.00 24.47 231 ALA C O 1
ATOM 5059 N N . LEU C 1 246 ? 25.794 41.328 178.366 1.00 27.67 232 LEU C N 1
ATOM 5060 C CA . LEU C 1 246 ? 27.253 41.414 178.392 1.00 27.61 232 LEU C CA 1
ATOM 5061 C C . LEU C 1 246 ? 27.738 42.788 178.008 1.00 25.97 232 LEU C C 1
ATOM 5062 O O . LEU C 1 246 ? 27.045 43.555 177.319 1.00 24.66 232 LEU C O 1
ATOM 5067 N N . ALA C 1 247 ? 28.937 43.100 178.484 1.00 27.20 233 ALA C N 1
ATOM 5068 C CA . ALA C 1 247 ? 29.509 44.419 178.292 1.00 25.96 233 ALA C CA 1
ATOM 5069 C C . ALA C 1 247 ? 31.007 44.297 178.555 1.00 25.98 233 ALA C C 1
ATOM 5070 O O . ALA C 1 247 ? 31.469 43.299 179.122 1.00 25.71 233 ALA C O 1
ATOM 5072 N N . PRO C 1 248 ? 31.764 45.321 178.173 1.00 25.02 234 PRO C N 1
ATOM 5073 C CA . PRO C 1 248 ? 33.180 45.359 178.535 1.00 26.66 234 PRO C CA 1
ATOM 5074 C C . PRO C 1 248 ? 33.315 45.341 180.058 1.00 28.01 234 PRO C C 1
ATOM 5075 O O . PRO C 1 248 ? 32.505 45.944 180.760 1.00 29.05 234 PRO C O 1
ATOM 5079 N N . THR C 1 249 ? 34.310 44.639 180.574 1.00 27.29 235 THR C N 1
ATOM 5080 C CA . THR C 1 249 ? 34.553 44.677 181.998 1.00 30.31 235 THR C CA 1
ATOM 5081 C C . THR C 1 249 ? 34.660 46.111 182.500 1.00 32.94 235 THR C C 1
ATOM 5082 O O . THR C 1 249 ? 34.136 46.448 183.567 1.00 29.75 235 THR C O 1
ATOM 5086 N N . LYS C 1 250 ? 35.322 46.955 181.711 1.00 36.23 236 LYS C N 1
ATOM 5087 C CA . LYS C 1 250 ? 35.658 48.316 182.130 1.00 42.16 236 LYS C CA 1
ATOM 5088 C C . LYS C 1 250 ? 34.729 49.340 181.510 1.00 44.74 236 LYS C C 1
ATOM 5089 O O . LYS C 1 250 ? 34.173 49.121 180.427 1.00 45.65 236 LYS C O 1
ATOM 5095 N N . GLN C 1 251 ? 34.584 50.473 182.185 1.00 49.35 237 GLN C N 1
ATOM 5096 C CA . GLN C 1 251 ? 33.979 51.661 181.583 1.00 54.32 237 GLN C CA 1
ATOM 5097 C C . GLN C 1 251 ? 32.453 51.532 181.481 1.00 56.19 237 GLN C C 1
ATOM 5098 O O . GLN C 1 251 ? 31.704 52.315 182.087 1.00 58.06 237 GLN C O 1
ATOM 5104 N N . LYS D 1 16 ? -5.997 79.411 188.708 1.00 45.73 2 LYS D N 1
ATOM 5105 C CA . LYS D 1 16 ? -5.134 78.176 188.804 1.00 46.72 2 LYS D CA 1
ATOM 5106 C C . LYS D 1 16 ? -4.618 77.775 187.430 1.00 44.85 2 LYS D C 1
ATOM 5107 O O . LYS D 1 16 ? -5.226 78.117 186.423 1.00 44.89 2 LYS D O 1
ATOM 5113 N N . LYS D 1 17 ? -3.515 77.026 187.399 1.00 44.55 3 LYS D N 1
ATOM 5114 C CA . LYS D 1 17 ? -2.788 76.755 186.153 1.00 43.52 3 LYS D CA 1
ATOM 5115 C C . LYS D 1 17 ? -3.479 75.762 185.209 1.00 42.01 3 LYS D C 1
ATOM 5116 O O . LYS D 1 17 ? -4.116 74.795 185.640 1.00 42.10 3 LYS D O 1
ATOM 5122 N N . LEU D 1 18 ? -3.353 76.017 183.915 1.00 40.35 4 LEU D N 1
ATOM 5123 C CA . LEU D 1 18 ? -3.910 75.138 182.897 1.00 39.58 4 LEU D CA 1
ATOM 5124 C C . LEU D 1 18 ? -3.382 73.700 183.022 1.00 37.76 4 LEU D C 1
ATOM 5125 O O . LEU D 1 18 ? -2.211 73.484 183.292 1.00 37.38 4 LEU D O 1
ATOM 5130 N N . VAL D 1 19 ? -4.266 72.727 182.843 1.00 38.10 5 VAL D N 1
ATOM 5131 C CA . VAL D 1 19 ? -3.871 71.316 182.772 1.00 35.80 5 VAL D CA 1
ATOM 5132 C C . VAL D 1 19 ? -4.433 70.715 181.496 1.00 36.16 5 VAL D C 1
ATOM 5133 O O . VAL D 1 19 ? -5.629 70.849 181.215 1.00 36.18 5 VAL D O 1
ATOM 5137 N N . VAL D 1 20 ? -3.564 70.064 180.717 1.00 34.74 6 VAL D N 1
ATOM 5138 C CA . VAL D 1 20 ? -3.966 69.410 179.466 1.00 32.39 6 VAL D CA 1
ATOM 5139 C C . VAL D 1 20 ? -4.107 67.914 179.714 1.00 32.26 6 VAL D C 1
ATOM 5140 O O . VAL D 1 20 ? -3.248 67.317 180.333 1.00 32.25 6 VAL D O 1
ATOM 5144 N N . ILE D 1 21 ? -5.187 67.316 179.231 1.00 31.00 7 ILE D N 1
ATOM 5145 C CA . ILE D 1 21 ? -5.409 65.895 179.429 1.00 32.68 7 ILE D CA 1
ATOM 5146 C C . ILE D 1 21 ? -5.788 65.281 178.096 1.00 32.52 7 ILE D C 1
ATOM 5147 O O . ILE D 1 21 ? -6.772 65.695 177.484 1.00 36.23 7 ILE D O 1
ATOM 5152 N N . THR D 1 22 ? -5.016 64.294 177.640 1.00 32.93 8 THR D N 1
ATOM 5153 C CA . THR D 1 22 ? -5.374 63.529 176.433 1.00 30.51 8 THR D CA 1
ATOM 5154 C C . THR D 1 22 ? -6.263 62.336 176.752 1.00 30.54 8 THR D C 1
ATOM 5155 O O . THR D 1 22 ? -6.177 61.744 177.825 1.00 29.79 8 THR D O 1
ATOM 5159 N N . GLY D 1 23 ? -7.095 61.955 175.794 1.00 31.25 9 GLY D N 1
ATOM 5160 C CA . GLY D 1 23 ? -8.030 60.867 175.996 1.00 33.89 9 GLY D CA 1
ATOM 5161 C C . GLY D 1 23 ? -9.066 61.108 177.083 1.00 34.75 9 GLY D C 1
ATOM 5162 O O . GLY D 1 23 ? -9.384 60.203 177.851 1.00 34.70 9 GLY D O 1
ATOM 5163 N N . ALA D 1 24 ? -9.614 62.316 177.130 1.00 35.35 10 ALA D N 1
ATOM 5164 C CA . ALA D 1 24 ? -10.554 62.691 178.204 1.00 36.25 10 ALA D CA 1
ATOM 5165 C C . ALA D 1 24 ? -12.010 62.277 177.946 1.00 37.35 10 ALA D C 1
ATOM 5166 O O . ALA D 1 24 ? -12.901 62.611 178.733 1.00 38.25 10 ALA D O 1
ATOM 5168 N N . SER D 1 25 ? -12.256 61.548 176.863 1.00 35.50 11 SER D N 1
ATOM 5169 C CA . SER D 1 25 ? -13.632 61.345 176.382 1.00 36.78 11 SER D CA 1
ATOM 5170 C C . SER D 1 25 ? -14.306 60.152 177.029 1.00 36.66 11 SER D C 1
ATOM 5171 O O . SER D 1 25 ? -15.502 59.924 176.824 1.00 39.51 11 SER D O 1
ATOM 5174 N N . SER D 1 26 ? -13.535 59.383 177.790 1.00 34.81 12 SER D N 1
ATOM 5175 C CA . SER D 1 26 ? -14.046 58.234 178.541 1.00 33.54 12 SER D CA 1
ATOM 5176 C C . SER D 1 26 ? -13.010 57.779 179.569 1.00 33.19 12 SER D C 1
ATOM 5177 O O . SER D 1 26 ? -11.892 58.304 179.606 1.00 32.77 12 SER D O 1
ATOM 5180 N N . GLY D 1 27 ? -13.400 56.828 180.416 1.00 33.35 13 GLY D N 1
ATOM 5181 C CA . GLY D 1 27 ? -12.469 56.058 181.235 1.00 31.74 13 GLY D CA 1
ATOM 5182 C C . GLY D 1 27 ? -11.640 56.879 182.196 1.00 31.90 13 GLY D C 1
ATOM 5183 O O . GLY D 1 27 ? -12.119 57.858 182.782 1.00 34.10 13 GLY D O 1
ATOM 5184 N N . ILE D 1 28 ? -10.383 56.481 182.355 1.00 29.45 14 ILE D N 1
ATOM 5185 C CA . ILE D 1 28 ? -9.455 57.168 183.237 1.00 27.44 14 ILE D CA 1
ATOM 5186 C C . ILE D 1 28 ? -9.331 58.671 182.955 1.00 29.10 14 ILE D C 1
ATOM 5187 O O . ILE D 1 28 ? -9.342 59.481 183.884 1.00 28.56 14 ILE D O 1
ATOM 5192 N N . GLY D 1 29 ? -9.246 59.052 181.685 1.00 27.42 15 GLY D N 1
ATOM 5193 C CA . GLY D 1 29 ? -9.054 60.459 181.337 1.00 30.78 15 GLY D CA 1
ATOM 5194 C C . GLY D 1 29 ? -10.224 61.352 181.736 1.00 32.03 15 GLY D C 1
ATOM 5195 O O . GLY D 1 29 ? -10.032 62.467 182.222 1.00 31.37 15 GLY D O 1
ATOM 5196 N N . GLU D 1 30 ? -11.437 60.858 181.502 1.00 33.17 16 GLU D N 1
ATOM 5197 C CA . GLU D 1 30 ? -12.660 61.511 181.952 1.00 33.38 16 GLU D CA 1
ATOM 5198 C C . GLU D 1 30 ? -12.605 61.719 183.476 1.00 33.31 16 GLU D C 1
ATOM 5199 O O . GLU D 1 30 ? -12.839 62.822 183.978 1.00 33.87 16 GLU D O 1
ATOM 5205 N N . ALA D 1 31 ? -12.252 60.661 184.199 1.00 31.74 17 ALA D N 1
ATOM 5206 C CA . ALA D 1 31 ? -12.219 60.722 185.652 1.00 31.14 17 ALA D CA 1
ATOM 5207 C C . ALA D 1 31 ? -11.195 61.722 186.138 1.00 31.32 17 ALA D C 1
ATOM 5208 O O . ALA D 1 31 ? -11.429 62.420 187.128 1.00 29.46 17 ALA D O 1
ATOM 5210 N N . ILE D 1 32 ? -10.065 61.817 185.430 1.00 30.93 18 ILE D N 1
ATOM 5211 C CA . ILE D 1 32 ? -9.010 62.724 185.827 1.00 29.89 18 ILE D CA 1
ATOM 5212 C C . ILE D 1 32 ? -9.453 64.164 185.562 1.00 31.93 18 ILE D C 1
ATOM 5213 O O . ILE D 1 32 ? -9.149 65.077 186.331 1.00 31.30 18 ILE D O 1
ATOM 5218 N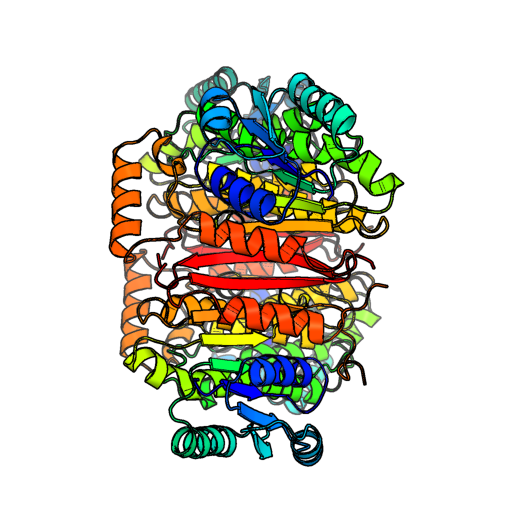 N . ALA D 1 33 ? -10.158 64.371 184.458 1.00 32.07 19 ALA D N 1
ATOM 5219 C CA . ALA D 1 33 ? -10.648 65.703 184.137 1.00 34.50 19 ALA D CA 1
ATOM 5220 C C . ALA D 1 33 ? -11.587 66.198 185.252 1.00 35.02 19 ALA D C 1
ATOM 5221 O O . ALA D 1 33 ? -11.475 67.339 185.718 1.00 34.59 19 ALA D O 1
ATOM 5223 N N . ARG D 1 34 ? -12.492 65.325 185.689 1.00 36.07 20 ARG D N 1
ATOM 5224 C CA . ARG D 1 34 ? -13.455 65.704 186.713 1.00 35.53 20 ARG D CA 1
ATOM 5225 C C . ARG D 1 34 ? -12.731 66.186 187.975 1.00 37.06 20 ARG D C 1
ATOM 5226 O O . ARG D 1 34 ? -13.051 67.254 188.520 1.00 36.78 20 ARG D O 1
ATOM 5234 N N . ARG D 1 35 ? -11.741 65.416 188.429 1.00 36.57 21 ARG D N 1
ATOM 5235 C CA . ARG D 1 35 ? -11.034 65.743 189.663 1.00 36.65 21 ARG D CA 1
ATOM 5236 C C . ARG D 1 35 ? -10.240 67.031 189.549 1.00 37.87 21 ARG D C 1
ATOM 5237 O O . ARG D 1 35 ? -10.196 67.814 190.491 1.00 36.44 21 ARG D O 1
ATOM 5245 N N . PHE D 1 36 ? -9.598 67.243 188.402 1.00 37.82 22 PHE D N 1
ATOM 5246 C CA . PHE D 1 36 ? -8.794 68.452 188.197 1.00 39.00 22 PHE D CA 1
ATOM 5247 C C . PHE D 1 36 ? -9.699 69.688 188.050 1.00 39.21 22 PHE D C 1
ATOM 5248 O O . PHE D 1 36 ? -9.403 70.748 188.594 1.00 37.69 22 PHE D O 1
ATOM 5256 N N . SER D 1 37 ? -10.812 69.534 187.337 1.00 40.97 23 SER D N 1
ATOM 5257 C CA . SER D 1 37 ? -11.821 70.583 187.263 1.00 42.67 23 SER D CA 1
ATOM 5258 C C . SER D 1 37 ? -12.297 70.963 188.675 1.00 44.95 23 SER D C 1
ATOM 5259 O O . SER D 1 37 ? -12.268 72.131 189.076 1.00 44.21 23 SER D O 1
ATOM 5262 N N . GLU D 1 38 ? -12.712 69.957 189.432 1.00 45.36 24 GLU D N 1
ATOM 5263 C CA . GLU D 1 38 ? -13.238 70.176 190.763 1.00 47.81 24 GLU D CA 1
ATOM 5264 C C . GLU D 1 38 ? -12.216 70.815 191.715 1.00 47.44 24 GLU D C 1
ATOM 5265 O O . GLU D 1 38 ? -12.598 71.496 192.657 1.00 48.15 24 GLU D O 1
ATOM 5271 N N . GLU D 1 39 ? -10.924 70.636 191.448 1.00 46.57 25 GLU D N 1
ATOM 5272 C CA . GLU D 1 39 ? -9.891 71.373 192.163 1.00 45.52 25 GLU D CA 1
ATOM 5273 C C . GLU D 1 39 ? -9.681 72.781 191.644 1.00 44.19 25 GLU D C 1
ATOM 5274 O O . GLU D 1 39 ? -8.814 73.491 192.141 1.00 44.09 25 GLU D O 1
ATOM 5280 N N . GLY D 1 40 ? -10.440 73.169 190.624 1.00 44.26 26 GLY D N 1
ATOM 5281 C CA . GLY D 1 40 ? -10.349 74.514 190.053 1.00 42.02 26 GLY D CA 1
ATOM 5282 C C . GLY D 1 40 ? -9.316 74.764 188.955 1.00 42.85 26 GLY D C 1
ATOM 5283 O O . GLY D 1 40 ? -8.925 75.918 188.723 1.00 44.30 26 GLY D O 1
ATOM 5284 N N . HIS D 1 41 ? -8.861 73.716 188.269 1.00 39.45 27 HIS D N 1
ATOM 5285 C CA . HIS D 1 41 ? -7.966 73.912 187.123 1.00 37.54 27 HIS D CA 1
ATOM 5286 C C . HIS D 1 41 ? -8.749 74.144 185.849 1.00 37.17 27 HIS D C 1
ATOM 5287 O O . HIS D 1 41 ? -9.701 73.420 185.545 1.00 37.88 27 HIS D O 1
ATOM 5294 N N . PRO D 1 42 ? -8.370 75.178 185.091 1.00 38.14 28 PRO D N 1
ATOM 5295 C CA . PRO D 1 42 ? -8.871 75.232 183.724 1.00 39.28 28 PRO D CA 1
ATOM 5296 C C . PRO D 1 42 ? -8.241 74.072 182.934 1.00 40.00 28 PRO D C 1
ATOM 5297 O O . PRO D 1 42 ? -7.111 73.688 183.228 1.00 40.61 28 PRO D O 1
ATOM 5301 N N . LEU D 1 43 ? -8.976 73.503 181.983 1.00 39.66 29 LEU D N 1
ATOM 5302 C CA . LEU D 1 43 ? -8.525 72.305 181.277 1.00 39.12 29 LEU D CA 1
ATOM 5303 C C . LEU D 1 43 ? -8.476 72.467 179.770 1.00 39.03 29 LEU D C 1
ATOM 5304 O O . LEU D 1 43 ? -9.262 73.211 179.186 1.00 39.58 29 LEU D O 1
ATOM 5309 N N . LEU D 1 44 ? -7.555 71.749 179.137 1.00 38.70 30 LEU D N 1
ATOM 5310 C CA . LEU D 1 44 ? -7.710 71.404 177.737 1.00 37.99 30 LEU D CA 1
ATOM 5311 C C . LEU D 1 44 ? -7.865 69.893 177.645 1.00 37.31 30 LEU D C 1
ATOM 5312 O O . LEU D 1 44 ? -7.028 69.146 178.126 1.00 37.64 30 LEU D O 1
ATOM 5317 N N . LEU D 1 45 ? -8.964 69.455 177.050 1.00 37.77 31 LEU D N 1
ATOM 5318 C CA . LEU D 1 45 ? -9.262 68.048 176.896 1.00 37.91 31 LEU D CA 1
ATOM 5319 C C . LEU D 1 45 ? -9.156 67.727 175.413 1.00 38.53 31 LEU D C 1
ATOM 5320 O O . LEU D 1 45 ? -9.637 68.486 174.564 1.00 37.95 31 LEU D O 1
ATOM 5325 N N . LEU D 1 46 ? -8.506 66.605 175.115 1.00 37.02 32 LEU D N 1
ATOM 5326 C CA . LEU D 1 46 ? -8.174 66.226 173.750 1.00 34.70 32 LEU D CA 1
ATOM 5327 C C . LEU D 1 46 ? -8.572 64.789 173.571 1.00 36.42 32 LEU D C 1
ATOM 5328 O O . LEU D 1 46 ? -8.216 63.927 174.383 1.00 35.47 32 LEU D O 1
ATOM 5333 N N . ALA D 1 47 ? -9.321 64.537 172.508 1.00 34.69 33 ALA D N 1
ATOM 5334 C CA . ALA D 1 47 ? -9.744 63.195 172.163 1.00 36.35 33 ALA D CA 1
ATOM 5335 C C . ALA D 1 47 ? -10.331 63.301 170.770 1.00 35.25 33 ALA D C 1
ATOM 5336 O O . ALA D 1 47 ? -10.576 64.400 170.276 1.00 36.35 33 ALA D O 1
ATOM 5338 N N . ARG D 1 48 ? -10.540 62.167 170.127 1.00 37.76 34 ARG D N 1
ATOM 5339 C CA . ARG D 1 48 ? -11.160 62.158 168.809 1.00 40.86 34 ARG D CA 1
ATOM 5340 C C . ARG D 1 48 ? -12.688 62.385 168.893 1.00 41.92 34 ARG D C 1
ATOM 5341 O O . ARG D 1 48 ? -13.262 63.094 168.063 1.00 42.60 34 ARG D O 1
ATOM 5349 N N . ARG D 1 49 ? -13.330 61.830 169.922 1.00 42.70 35 ARG D N 1
ATOM 5350 C CA . ARG D 1 49 ? -14.771 62.018 170.115 1.00 42.90 35 ARG D CA 1
ATOM 5351 C C . ARG D 1 49 ? -15.076 63.325 170.840 1.00 44.17 35 ARG D C 1
ATOM 5352 O O . ARG D 1 49 ? -15.436 63.319 172.025 1.00 44.18 35 ARG D O 1
ATOM 5360 N N . VAL D 1 50 ? -14.937 64.442 170.126 1.00 45.74 36 VAL D N 1
ATOM 5361 C CA . VAL D 1 50 ? -14.958 65.777 170.733 1.00 47.46 36 VAL D CA 1
ATOM 5362 C C . VAL D 1 50 ? -16.324 66.186 171.307 1.00 50.15 36 VAL D C 1
ATOM 5363 O O . VAL D 1 50 ? -16.395 67.061 172.174 1.00 50.60 36 VAL D O 1
ATOM 5367 N N . GLU D 1 51 ? -17.395 65.558 170.820 1.00 51.88 37 GLU D N 1
ATOM 5368 C CA . GLU D 1 51 ? -18.756 65.838 171.287 1.00 54.29 37 GLU D CA 1
ATOM 5369 C C . GLU D 1 51 ? -19.033 65.159 172.627 1.00 54.53 37 GLU D C 1
ATOM 5370 O O . GLU D 1 51 ? -19.793 65.671 173.448 1.00 55.07 37 GLU D O 1
ATOM 5376 N N . ARG D 1 52 ? -18.403 64.010 172.856 1.00 54.13 38 ARG D N 1
ATOM 5377 C CA . ARG D 1 52 ? -18.431 63.398 174.176 1.00 52.94 38 ARG D CA 1
ATOM 5378 C C . ARG D 1 52 ? -17.653 64.197 175.212 1.00 51.66 38 ARG D C 1
ATOM 5379 O O . ARG D 1 52 ? -18.029 64.251 176.381 1.00 51.64 38 ARG D O 1
ATOM 5387 N N . LEU D 1 53 ? -16.578 64.838 174.777 1.00 51.09 39 LEU D N 1
ATOM 5388 C CA . LEU D 1 53 ? -15.884 65.797 175.624 1.00 50.72 39 LEU D CA 1
ATOM 5389 C C . LEU D 1 53 ? -16.837 66.919 176.057 1.00 50.86 39 LEU D C 1
ATOM 5390 O O . LEU D 1 53 ? -16.882 67.291 177.229 1.00 49.23 39 LEU D O 1
ATOM 5395 N N . LYS D 1 54 ? -17.594 67.454 175.100 1.00 52.55 40 LYS D N 1
ATOM 5396 C CA . LYS D 1 54 ? -18.439 68.628 175.353 1.00 53.49 40 LYS D CA 1
ATOM 5397 C C . LYS D 1 54 ? -19.542 68.267 176.343 1.00 52.21 40 LYS D C 1
ATOM 5398 O O . LYS D 1 54 ? -19.962 69.091 177.153 1.00 51.42 40 LYS D O 1
ATOM 5404 N N . ALA D 1 55 ? -19.989 67.015 176.270 1.00 52.28 41 ALA D N 1
ATOM 5405 C CA . ALA D 1 55 ? -21.125 66.525 177.043 1.00 52.67 41 ALA D CA 1
ATOM 5406 C C . ALA D 1 55 ? -20.754 66.279 178.506 1.00 54.32 41 ALA D C 1
ATOM 5407 O O . ALA D 1 55 ? -21.601 65.863 179.308 1.00 53.54 41 ALA D O 1
ATOM 5409 N N . LEU D 1 56 ? -19.486 66.527 178.842 1.00 53.29 42 LEU D N 1
ATOM 5410 C CA . LEU D 1 56 ? -19.021 66.406 180.207 1.00 52.91 42 LEU D CA 1
ATOM 5411 C C . LEU D 1 56 ? -19.490 67.633 180.959 1.00 53.07 42 LEU D C 1
ATOM 5412 O O . LEU D 1 56 ? -19.833 67.561 182.136 1.00 53.05 42 LEU D O 1
ATOM 5417 N N . ASN D 1 57 ? -19.487 68.761 180.260 1.00 53.17 43 ASN D N 1
ATOM 5418 C CA . ASN D 1 57 ? -20.000 70.016 180.797 1.00 54.38 43 ASN D CA 1
ATOM 5419 C C . ASN D 1 57 ? -19.176 70.604 181.912 1.00 53.21 43 ASN D C 1
ATOM 5420 O O . ASN D 1 57 ? -19.717 71.207 182.839 1.00 53.40 43 ASN D O 1
ATOM 5425 N N . LEU D 1 58 ? -17.867 70.449 181.830 1.00 51.10 44 LEU D N 1
ATOM 5426 C CA . LEU D 1 58 ? -17.024 70.971 182.877 1.00 49.48 44 LEU D CA 1
ATOM 5427 C C . LEU D 1 58 ? -16.820 72.463 182.719 1.00 48.97 44 LEU D C 1
ATOM 5428 O O . LEU D 1 58 ? -16.749 72.964 181.610 1.00 48.45 44 LEU D O 1
ATOM 5433 N N . PRO D 1 59 ? -16.744 73.182 183.843 1.00 49.28 45 PRO D N 1
ATOM 5434 C CA . PRO D 1 59 ? -16.372 74.593 183.813 1.00 50.14 45 PRO D CA 1
ATOM 5435 C C . PRO D 1 59 ? -14.941 74.775 183.354 1.00 51.47 45 PRO D C 1
ATOM 5436 O O . PRO D 1 59 ? -14.078 73.946 183.661 1.00 52.60 45 PRO D O 1
ATOM 5440 N N . ASN D 1 60 ? -14.676 75.861 182.641 1.00 51.99 46 ASN D N 1
ATOM 5441 C CA . ASN D 1 60 ? -13.310 76.347 182.520 1.00 53.05 46 ASN D CA 1
ATOM 5442 C C . ASN D 1 60 ? -12.314 75.550 181.643 1.00 52.54 46 ASN D C 1
ATOM 5443 O O . ASN D 1 60 ? -11.172 75.307 182.055 1.00 52.66 46 ASN D O 1
ATOM 5448 N N . THR D 1 61 ? -12.735 75.143 180.452 1.00 51.75 47 THR D N 1
ATOM 5449 C CA . THR D 1 61 ? -12.634 73.763 179.977 1.00 51.86 47 THR D CA 1
ATOM 5450 C C . THR D 1 61 ? -12.787 73.817 178.454 1.00 52.54 47 THR D C 1
ATOM 5451 O O . THR D 1 61 ? -13.907 73.809 177.920 1.00 50.59 47 THR D O 1
ATOM 5455 N N . LEU D 1 62 ? -11.647 73.918 177.768 1.00 51.59 48 LEU D N 1
ATOM 5456 C CA . LEU D 1 62 ? -11.593 73.839 176.308 1.00 50.08 48 LEU D CA 1
ATOM 5457 C C . LEU D 1 62 ? -11.599 72.389 175.817 1.00 50.08 48 LEU D C 1
ATOM 5458 O O . LEU D 1 62 ? -10.846 71.550 176.314 1.00 48.42 48 LEU D O 1
ATOM 5463 N N . CYS D 1 63 ? -12.468 72.094 174.860 1.00 49.79 49 CYS D N 1
ATOM 5464 C CA . CYS D 1 63 ? -12.483 70.795 174.229 1.00 52.13 49 CYS D CA 1
ATOM 5465 C C . CYS D 1 63 ? -11.985 70.967 172.802 1.00 52.85 49 CYS D C 1
ATOM 5466 O O . CYS D 1 63 ? -12.443 71.866 172.097 1.00 53.22 49 CYS D O 1
ATOM 5469 N N . ALA D 1 64 ? -11.036 70.124 172.392 1.00 51.02 50 ALA D N 1
ATOM 5470 C CA . ALA D 1 64 ? -10.557 70.100 171.007 1.00 50.05 50 ALA D CA 1
ATOM 5471 C C . ALA D 1 64 ? -10.542 68.675 170.453 1.00 49.14 50 ALA D C 1
ATOM 5472 O O . ALA D 1 64 ? -10.214 67.714 171.163 1.00 46.91 50 ALA D O 1
ATOM 5474 N N . GLN D 1 65 ? -10.915 68.547 169.187 1.00 46.89 51 GLN D N 1
ATOM 5475 C CA . GLN D 1 65 ? -10.911 67.262 168.522 1.00 46.87 51 GLN D CA 1
ATOM 5476 C C . GLN D 1 65 ? -9.518 67.009 167.965 1.00 46.66 51 GLN D C 1
ATOM 5477 O O . GLN D 1 65 ? -9.123 67.582 166.941 1.00 46.66 51 GLN D O 1
ATOM 5483 N N . VAL D 1 66 ? -8.768 66.166 168.661 1.00 43.99 52 VAL D N 1
ATOM 5484 C CA . VAL D 1 66 ? -7.372 65.947 168.332 1.00 41.88 52 VAL D CA 1
ATOM 5485 C C . VAL D 1 66 ? -7.066 64.460 168.385 1.00 41.52 52 VAL D C 1
ATOM 5486 O O . VAL D 1 66 ? -7.457 63.760 169.324 1.00 40.49 52 VAL D O 1
ATOM 5490 N N . ASP D 1 67 ? -6.380 63.984 167.351 1.00 40.56 53 ASP D N 1
ATOM 5491 C CA . ASP D 1 67 ? -5.745 62.678 167.360 1.00 39.04 53 ASP D CA 1
ATOM 5492 C C . ASP D 1 67 ? -4.312 62.900 167.814 1.00 39.55 53 ASP D C 1
ATOM 5493 O O . ASP D 1 67 ? -3.577 63.671 167.190 1.00 40.57 53 ASP D O 1
ATOM 5498 N N . VAL D 1 68 ? -3.912 62.268 168.917 1.00 36.79 54 VAL D N 1
ATOM 5499 C CA . VAL D 1 68 ? -2.600 62.572 169.496 1.00 35.27 54 VAL D CA 1
ATOM 5500 C C . VAL D 1 68 ? -1.435 62.133 168.603 1.00 35.19 54 VAL D C 1
ATOM 5501 O O . VAL D 1 68 ? -0.307 62.604 168.774 1.00 34.75 54 VAL D O 1
ATOM 5505 N N . THR D 1 69 ? -1.703 61.233 167.661 1.00 36.03 55 THR D N 1
ATOM 5506 C CA . THR D 1 69 ? -0.666 60.830 166.696 1.00 36.87 55 THR D CA 1
ATOM 5507 C C . THR D 1 69 ? -0.459 61.880 165.590 1.00 38.43 55 THR D C 1
ATOM 5508 O O . THR D 1 69 ? 0.504 61.799 164.819 1.00 39.65 55 THR D O 1
ATOM 5512 N N . ASP D 1 70 ? -1.343 62.872 165.541 1.00 38.44 56 ASP D N 1
ATOM 5513 C CA . ASP D 1 70 ? -1.179 64.038 164.664 1.00 39.54 56 ASP D CA 1
ATOM 5514 C C . ASP D 1 70 ? -0.470 65.161 165.414 1.00 38.83 56 ASP D C 1
ATOM 5515 O O . ASP D 1 70 ? -1.110 66.027 166.005 1.00 39.58 56 ASP D O 1
ATOM 5520 N N . LYS D 1 71 ? 0.857 65.151 165.398 1.00 38.23 57 LYS D N 1
ATOM 5521 C CA . LYS D 1 71 ? 1.627 66.080 166.221 1.00 37.38 57 LYS D CA 1
ATOM 5522 C C . LYS D 1 71 ? 1.229 67.537 165.978 1.00 38.19 57 LYS D C 1
ATOM 5523 O O . LYS D 1 71 ? 1.109 68.329 166.924 1.00 37.10 57 LYS D O 1
ATOM 5529 N N . TYR D 1 72 ? 1.058 67.895 164.707 1.00 37.78 58 TYR D N 1
ATOM 5530 C CA . TYR D 1 72 ? 0.743 69.279 164.330 1.00 38.90 58 TYR D CA 1
ATOM 5531 C C . TYR D 1 72 ? -0.596 69.806 164.895 1.00 37.89 58 TYR D C 1
ATOM 5532 O O . TYR D 1 72 ? -0.640 70.881 165.477 1.00 35.99 58 TYR D O 1
ATOM 5541 N N . THR D 1 73 ? -1.678 69.066 164.674 1.00 40.14 59 THR D N 1
ATOM 5542 C CA . THR D 1 73 ? -2.971 69.392 165.273 1.00 43.25 59 THR D CA 1
ATOM 5543 C C . THR D 1 73 ? -2.841 69.450 166.797 1.00 44.75 59 THR D C 1
ATOM 5544 O O . THR D 1 73 ? -3.278 70.417 167.438 1.00 46.16 59 THR D O 1
ATOM 5548 N N . PHE D 1 74 ? -2.202 68.429 167.362 1.00 44.96 60 PHE D N 1
ATOM 5549 C CA . PHE D 1 74 ? -1.913 68.353 168.800 1.00 44.28 60 PHE D CA 1
ATOM 5550 C C . PHE D 1 74 ? -1.292 69.647 169.338 1.00 44.11 60 PHE D C 1
ATOM 5551 O O . PHE D 1 74 ? -1.850 70.297 170.220 1.00 43.58 60 PHE D O 1
ATOM 5559 N N . ASP D 1 75 ? -0.129 70.011 168.817 1.00 45.27 61 ASP D N 1
ATOM 5560 C CA . ASP D 1 75 ? 0.630 71.141 169.343 1.00 47.40 61 ASP D CA 1
ATOM 5561 C C . ASP D 1 75 ? -0.183 72.433 169.250 1.00 46.89 61 ASP D C 1
ATOM 5562 O O . ASP D 1 75 ? -0.068 73.328 170.097 1.00 45.95 61 ASP D O 1
ATOM 5567 N N . THR D 1 76 ? -0.959 72.516 168.175 1.00 46.74 62 THR D N 1
ATOM 5568 C CA . THR D 1 76 ? -1.730 73.699 167.805 1.00 48.38 62 THR D CA 1
ATOM 5569 C C . THR D 1 76 ? -2.836 73.907 168.835 1.00 47.80 62 THR D C 1
ATOM 5570 O O . THR D 1 76 ? -2.954 74.985 169.422 1.00 45.82 62 THR D O 1
ATOM 5574 N N . ALA D 1 77 ? -3.634 72.858 169.042 1.00 47.48 63 ALA D N 1
ATOM 5575 C CA . ALA D 1 77 ? -4.667 72.850 170.069 1.00 46.61 63 ALA D CA 1
ATOM 5576 C C . ALA D 1 77 ? -4.103 73.385 171.361 1.00 47.23 63 ALA D C 1
ATOM 5577 O O . ALA D 1 77 ? -4.721 74.229 172.015 1.00 47.83 63 ALA D O 1
ATOM 5579 N N . ILE D 1 78 ? -2.912 72.905 171.718 1.00 47.34 64 ILE D N 1
ATOM 5580 C CA . ILE D 1 78 ? -2.255 73.339 172.939 1.00 46.72 64 ILE D CA 1
ATOM 5581 C C . ILE D 1 78 ? -1.936 74.825 172.912 1.00 48.50 64 ILE D C 1
ATOM 5582 O O . ILE D 1 78 ? -2.241 75.546 173.874 1.00 47.63 64 ILE D O 1
ATOM 5587 N N . THR D 1 79 ? -1.328 75.290 171.821 1.00 49.54 65 THR D N 1
ATOM 5588 C CA . THR D 1 79 ? -0.939 76.704 171.732 1.00 50.41 65 THR D CA 1
ATOM 5589 C C . THR D 1 79 ? -2.121 77.671 171.864 1.00 51.46 65 THR D C 1
ATOM 5590 O O . THR D 1 79 ? -1.998 78.743 172.469 1.00 51.79 65 THR D O 1
ATOM 5594 N N . ARG D 1 80 ? -3.261 77.285 171.304 1.00 52.62 66 ARG D N 1
ATOM 5595 C CA . ARG D 1 80 ? -4.429 78.144 171.303 1.00 55.25 66 ARG D CA 1
ATOM 5596 C C . ARG D 1 80 ? -5.202 78.064 172.621 1.00 56.11 66 ARG D C 1
ATOM 5597 O O . ARG D 1 80 ? -5.997 78.948 172.941 1.00 56.16 66 ARG D O 1
ATOM 5605 N N . ALA D 1 81 ? -4.943 77.014 173.392 1.00 56.48 67 ALA D N 1
ATOM 5606 C CA . ALA D 1 81 ? -5.439 76.928 174.756 1.00 55.58 67 ALA D CA 1
ATOM 5607 C C . ALA D 1 81 ? -4.613 77.735 175.739 1.00 55.29 67 ALA D C 1
ATOM 5608 O O . ALA D 1 81 ? -5.154 78.237 176.715 1.00 55.88 67 ALA D O 1
ATOM 5610 N N . GLU D 1 82 ? -3.311 77.861 175.500 1.00 54.93 68 GLU D N 1
ATOM 5611 C CA . GLU D 1 82 ? -2.451 78.644 176.392 1.00 55.93 68 GLU D CA 1
ATOM 5612 C C . GLU D 1 82 ? -2.595 80.145 176.140 1.00 56.97 68 GLU D C 1
ATOM 5613 O O . GLU D 1 82 ? -2.197 80.969 176.967 1.00 56.70 68 GLU D O 1
ATOM 5619 N N . LYS D 1 83 ? -3.162 80.482 174.985 1.00 58.09 69 LYS D N 1
ATOM 5620 C CA . LYS D 1 83 ? -3.523 81.857 174.641 1.00 60.14 69 LYS D CA 1
ATOM 5621 C C . LYS D 1 83 ? -4.719 82.317 175.482 1.00 59.63 69 LYS D C 1
ATOM 5622 O O . LYS D 1 83 ? -5.061 83.495 175.506 1.00 60.12 69 LYS D O 1
ATOM 5628 N N . ILE D 1 84 ? -5.363 81.373 176.156 1.00 58.62 70 ILE D N 1
ATOM 5629 C CA . ILE D 1 84 ? -6.523 81.683 176.968 1.00 57.71 70 ILE D CA 1
ATOM 5630 C C . ILE D 1 84 ? -6.243 81.532 178.469 1.00 56.22 70 ILE D C 1
ATOM 5631 O O . ILE D 1 84 ? -6.693 82.350 179.267 1.00 56.30 70 ILE D O 1
ATOM 5636 N N . TYR D 1 85 ? -5.468 80.514 178.843 1.00 53.89 71 TYR D N 1
ATOM 5637 C CA . TYR D 1 85 ? -5.302 80.149 180.246 1.00 50.15 71 TYR D CA 1
ATOM 5638 C C . TYR D 1 85 ? -3.869 80.206 180.740 1.00 49.76 71 TYR D C 1
ATOM 5639 O O . TYR D 1 85 ? -3.599 79.927 181.910 1.00 50.03 71 TYR D O 1
ATOM 5648 N N . GLY D 1 86 ? -2.947 80.589 179.861 1.00 48.42 72 GLY D N 1
ATOM 5649 C CA . GLY D 1 86 ? -1.532 80.634 180.232 1.00 47.63 72 GLY D CA 1
ATOM 5650 C C . GLY D 1 86 ? -0.849 79.294 179.972 1.00 47.36 72 GLY D C 1
ATOM 5651 O O . GLY D 1 86 ? -1.503 78.344 179.528 1.00 45.64 72 GLY D O 1
ATOM 5652 N N . PRO D 1 87 ? 0.471 79.221 180.232 1.00 46.48 73 PRO D N 1
ATOM 5653 C CA . PRO D 1 87 ? 1.298 78.009 180.151 1.00 46.83 73 PRO D CA 1
ATOM 5654 C C . PRO D 1 87 ? 0.693 76.773 180.844 1.00 45.58 73 PRO D C 1
ATOM 5655 O O . PRO D 1 87 ? 0.373 76.817 182.032 1.00 46.61 73 PRO D O 1
ATOM 5659 N N . ALA D 1 88 ? 0.552 75.685 180.090 1.00 43.77 74 ALA D N 1
ATOM 5660 C CA . ALA D 1 88 ? 0.249 74.369 180.653 1.00 39.98 74 ALA D CA 1
ATOM 5661 C C . ALA D 1 88 ? 1.241 73.970 181.746 1.00 38.95 74 ALA D C 1
ATOM 5662 O O . ALA D 1 88 ? 2.429 73.782 181.481 1.00 38.13 74 ALA D O 1
ATOM 5664 N N . ASP D 1 89 ? 0.752 73.838 182.976 1.00 36.66 75 ASP D N 1
ATOM 5665 C CA . ASP D 1 89 ? 1.597 73.363 184.056 1.00 35.41 75 ASP D CA 1
ATOM 5666 C C . ASP D 1 89 ? 1.647 71.834 184.140 1.00 32.88 75 ASP D C 1
ATOM 5667 O O . ASP D 1 89 ? 2.503 71.271 184.819 1.00 30.66 75 ASP D O 1
ATOM 5672 N N . ALA D 1 90 ? 0.702 71.175 183.487 1.00 33.94 76 ALA D N 1
ATOM 5673 C CA . ALA D 1 90 ? 0.690 69.714 183.476 1.00 33.21 76 ALA D CA 1
ATOM 5674 C C . ALA D 1 90 ? 0.062 69.185 182.202 1.00 32.74 76 ALA D C 1
ATOM 5675 O O . ALA D 1 90 ? -0.912 69.749 181.674 1.00 33.51 76 ALA D O 1
ATOM 5677 N N . ILE D 1 91 ? 0.624 68.090 181.708 1.00 30.79 77 ILE D N 1
ATOM 5678 C CA . ILE D 1 91 ? -0.051 67.294 180.714 1.00 28.12 77 ILE D CA 1
ATOM 5679 C C . ILE D 1 91 ? -0.158 65.885 181.262 1.00 28.82 77 ILE D C 1
ATOM 5680 O O . ILE D 1 91 ? 0.781 65.370 181.877 1.00 29.45 77 ILE D O 1
ATOM 5685 N N . VAL D 1 92 ? -1.327 65.293 181.080 1.00 27.98 78 VAL D N 1
ATOM 5686 C CA . VAL D 1 92 ? -1.546 63.902 181.448 1.00 27.42 78 VAL D CA 1
ATOM 5687 C C . VAL D 1 92 ? -1.643 63.226 180.112 1.00 27.83 78 VAL D C 1
ATOM 5688 O O . VAL D 1 92 ? -2.596 63.468 179.357 1.00 27.09 78 VAL D O 1
ATOM 5692 N N . ASN D 1 93 ? -0.609 62.451 179.791 1.00 25.50 79 ASN D N 1
ATOM 5693 C CA . ASN D 1 93 ? -0.601 61.666 178.577 1.00 26.48 79 ASN D CA 1
ATOM 5694 C C . ASN D 1 93 ? -1.315 60.366 178.860 1.00 26.29 79 ASN D C 1
ATOM 5695 O O . ASN D 1 93 ? -0.703 59.411 179.327 1.00 23.10 79 ASN D O 1
ATOM 5700 N N . ASN D 1 94 ? -2.620 60.352 178.595 1.00 27.04 80 ASN D N 1
ATOM 5701 C CA . ASN D 1 94 ? -3.492 59.278 179.057 1.00 25.67 80 ASN D CA 1
ATOM 5702 C C . ASN D 1 94 ? -4.051 58.495 177.885 1.00 24.74 80 ASN D C 1
ATOM 5703 O O . ASN D 1 94 ? -4.305 57.320 178.009 1.00 26.92 80 ASN D O 1
ATOM 5708 N N . ALA D 1 95 ? -4.250 59.153 176.745 1.00 26.01 81 ALA D N 1
ATOM 5709 C CA . ALA D 1 95 ? -4.768 58.490 175.547 1.00 27.26 81 ALA D CA 1
ATOM 5710 C C . ALA D 1 95 ? -4.009 57.193 175.263 1.00 27.59 81 ALA D C 1
ATOM 5711 O O . ALA D 1 95 ? -2.782 57.142 175.322 1.00 27.01 81 ALA D O 1
ATOM 5713 N N . GLY D 1 96 ? -4.734 56.137 174.944 1.00 28.79 82 GLY D N 1
ATOM 5714 C CA . GLY D 1 96 ? -4.055 54.890 174.630 1.00 30.54 82 GLY D CA 1
ATOM 5715 C C . GLY D 1 96 ? -5.031 53.800 174.287 1.00 30.71 82 GLY D C 1
ATOM 5716 O O . GLY D 1 96 ? -6.244 53.951 174.461 1.00 30.28 82 GLY D O 1
ATOM 5717 N N . MET D 1 97 ? -4.514 52.684 173.813 1.00 30.15 83 MET D N 1
ATOM 5718 C CA . MET D 1 97 ? -5.388 51.564 173.518 1.00 30.47 83 MET D CA 1
ATOM 5719 C C . MET D 1 97 ? -4.727 50.272 173.839 1.00 29.98 83 MET D C 1
ATOM 5720 O O . MET D 1 97 ? -3.501 50.183 173.866 1.00 27.97 83 MET D O 1
ATOM 5725 N N . MET D 1 98 ? -5.547 49.258 174.071 1.00 29.45 84 MET D N 1
ATOM 5726 C CA . MET D 1 98 ? -5.047 47.931 174.369 1.00 30.90 84 MET D CA 1
ATOM 5727 C C . MET D 1 98 ? -5.628 46.929 173.356 1.00 32.55 84 MET D C 1
ATOM 5728 O O . MET D 1 98 ? -6.824 46.596 173.391 1.00 33.92 84 MET D O 1
ATOM 5733 N N . LEU D 1 99 ? -4.792 46.482 172.421 1.00 31.83 85 LEU D N 1
ATOM 5734 C CA . LEU D 1 99 ? -5.225 45.480 171.457 1.00 31.20 85 LEU D CA 1
ATOM 5735 C C . LEU D 1 99 ? -4.509 44.188 171.778 1.00 30.44 85 LEU D C 1
ATOM 5736 O O . LEU D 1 99 ? -3.318 44.036 171.501 1.00 29.65 85 LEU D O 1
ATOM 5741 N N . LEU D 1 100 ? -5.230 43.284 172.429 1.00 28.91 86 LEU D N 1
ATOM 5742 C CA . LEU D 1 100 ? -4.660 42.029 172.896 1.00 29.20 86 LEU D CA 1
ATOM 5743 C C . LEU D 1 100 ? -4.657 40.972 171.801 1.00 29.23 86 LEU D C 1
ATOM 5744 O O . LEU D 1 100 ? -5.441 41.047 170.847 1.00 28.61 86 LEU D O 1
ATOM 5749 N N . GLY D 1 101 ? -3.768 39.990 171.930 1.00 27.59 87 GLY D N 1
ATOM 5750 C CA . GLY D 1 101 ? -3.555 39.044 170.846 1.00 28.88 87 GLY D CA 1
ATOM 5751 C C . GLY D 1 101 ? -2.300 38.222 171.016 1.00 30.50 87 GLY D C 1
ATOM 5752 O O . GLY D 1 101 ? -1.441 38.518 171.871 1.00 29.29 87 GLY D O 1
ATOM 5753 N N . GLN D 1 102 ? -2.195 37.172 170.209 1.00 31.85 88 GLN D N 1
ATOM 5754 C CA . GLN D 1 102 ? -1.012 36.323 170.232 1.00 32.65 88 GLN D CA 1
ATOM 5755 C C . GLN D 1 102 ? -0.115 36.793 169.099 1.00 31.60 88 GLN D C 1
ATOM 5756 O O . GLN D 1 102 ? -0.603 37.154 168.030 1.00 30.22 88 GLN D O 1
ATOM 5762 N N . ILE D 1 103 ? 1.195 36.803 169.322 1.00 33.72 89 ILE D N 1
ATOM 5763 C CA . ILE D 1 103 ? 2.094 37.351 168.293 1.00 31.48 89 ILE D CA 1
ATOM 5764 C C . ILE D 1 103 ? 2.059 36.491 167.025 1.00 31.88 89 ILE D C 1
ATOM 5765 O O . ILE D 1 103 ? 2.212 36.995 165.916 1.00 32.09 89 ILE D O 1
ATOM 5770 N N . ASP D 1 104 ? 1.809 35.199 167.172 1.00 33.15 90 ASP D N 1
ATOM 5771 C CA . ASP D 1 104 ? 1.744 34.348 165.976 1.00 34.94 90 ASP D CA 1
ATOM 5772 C C . ASP D 1 104 ? 0.605 34.650 164.981 1.00 34.10 90 ASP D C 1
ATOM 5773 O O . ASP D 1 104 ? 0.766 34.405 163.794 1.00 36.31 90 ASP D O 1
ATOM 5778 N N . THR D 1 105 ? -0.494 35.244 165.446 1.00 34.77 91 THR D N 1
ATOM 5779 C CA . THR D 1 105 ? -1.702 35.428 164.626 1.00 35.72 91 THR D CA 1
ATOM 5780 C C . THR D 1 105 ? -2.194 36.876 164.565 1.00 35.94 91 THR D C 1
ATOM 5781 O O . THR D 1 105 ? -2.826 37.276 163.590 1.00 35.80 91 THR D O 1
ATOM 5785 N N . GLN D 1 106 ? -1.927 37.663 165.608 1.00 35.12 92 GLN D N 1
ATOM 5786 C CA . GLN D 1 106 ? -2.439 39.035 165.665 1.00 32.46 92 GLN D CA 1
ATOM 5787 C C . GLN D 1 106 ? -2.101 39.804 164.397 1.00 33.19 92 GLN D C 1
ATOM 5788 O O . GLN D 1 106 ? -0.977 39.731 163.895 1.00 34.15 92 GLN D O 1
ATOM 5794 N N . GLU D 1 107 ? -3.091 40.525 163.884 1.00 31.63 93 GLU D N 1
ATOM 5795 C CA . GLU D 1 107 ? -2.901 41.491 162.809 1.00 34.33 93 GLU D CA 1
ATOM 5796 C C . GLU D 1 107 ? -1.809 42.517 163.140 1.00 33.33 93 GLU D C 1
ATOM 5797 O O . GLU D 1 107 ? -1.956 43.323 164.067 1.00 30.82 93 GLU D O 1
ATOM 5803 N N . ALA D 1 108 ? -0.728 42.486 162.355 1.00 32.38 94 ALA D N 1
ATOM 5804 C CA . ALA D 1 108 ? 0.409 43.393 162.513 1.00 32.21 94 ALA D CA 1
ATOM 5805 C C . ALA D 1 108 ? 0.009 44.875 162.573 1.00 30.74 94 ALA D C 1
ATOM 5806 O O . ALA D 1 108 ? 0.640 45.665 163.267 1.00 30.11 94 ALA D O 1
ATOM 5808 N N . ASN D 1 109 ? -1.039 45.267 161.862 1.00 31.74 95 ASN D N 1
ATOM 5809 C CA . ASN D 1 109 ? -1.458 46.667 161.948 1.00 33.35 95 ASN D CA 1
ATOM 5810 C C . ASN D 1 109 ? -1.982 47.063 163.337 1.00 30.66 95 ASN D C 1
ATOM 5811 O O . ASN D 1 109 ? -2.003 48.240 163.664 1.00 31.66 95 ASN D O 1
ATOM 5816 N N . GLU D 1 110 ? -2.373 46.084 164.158 1.00 28.82 96 GLU D N 1
ATOM 5817 C CA . GLU D 1 110 ? -2.727 46.387 165.556 1.00 28.81 96 GLU D CA 1
ATOM 5818 C C . GLU D 1 110 ? -1.490 46.814 166.383 1.00 27.63 96 GLU D C 1
ATOM 5819 O O . GLU D 1 110 ? -1.583 47.674 167.265 1.00 27.65 96 GLU D O 1
ATOM 5825 N N . TRP D 1 111 ? -0.335 46.225 166.090 1.00 27.24 97 TRP D N 1
ATOM 5826 C CA . TRP D 1 111 ? 0.911 46.645 166.741 1.00 26.40 97 TRP D CA 1
ATOM 5827 C C . TRP D 1 111 ? 1.231 48.094 166.409 1.00 27.00 97 TRP D C 1
ATOM 5828 O O . TRP D 1 111 ? 1.603 48.853 167.285 1.00 25.61 97 TRP D O 1
ATOM 5839 N N . GLN D 1 112 ? 1.093 48.459 165.129 1.00 28.03 98 GLN D N 1
ATOM 5840 C CA . GLN D 1 112 ? 1.409 49.802 164.663 1.00 28.76 98 GLN D CA 1
ATOM 5841 C C . GLN D 1 112 ? 0.509 50.843 165.328 1.00 28.98 98 GLN D C 1
ATOM 5842 O O . GLN D 1 112 ? 0.980 51.873 165.802 1.00 29.06 98 GLN D O 1
ATOM 5848 N N . ARG D 1 113 ? -0.795 50.584 165.344 1.00 29.19 99 ARG D N 1
ATOM 5849 C CA . ARG D 1 113 ? -1.724 51.518 165.935 1.00 31.34 99 ARG D CA 1
ATOM 5850 C C . ARG D 1 113 ? -1.458 51.758 167.422 1.00 30.12 99 ARG D C 1
ATOM 5851 O O . ARG D 1 113 ? -1.459 52.899 167.868 1.00 31.39 99 ARG D O 1
ATOM 5859 N N . MET D 1 114 ? -1.218 50.692 168.169 1.00 28.36 100 MET D N 1
ATOM 5860 C CA . MET D 1 114 ? -0.943 50.796 169.604 1.00 31.10 100 MET D CA 1
ATOM 5861 C C . MET D 1 114 ? 0.329 51.557 169.909 1.00 28.63 100 MET D C 1
ATOM 5862 O O . MET D 1 114 ? 0.324 52.401 170.795 1.00 31.04 100 MET D O 1
ATOM 5867 N N . PHE D 1 115 ? 1.413 51.241 169.201 1.00 27.55 101 PHE D N 1
ATOM 5868 C CA . PHE D 1 115 ? 2.678 51.956 169.389 1.00 27.38 101 PHE D CA 1
ATOM 5869 C C . PHE D 1 115 ? 2.538 53.425 168.968 1.00 27.96 101 PHE D C 1
ATOM 5870 O O . PHE D 1 115 ? 3.058 54.304 169.623 1.00 29.43 101 PHE D O 1
ATOM 5878 N N . ASP D 1 116 ? 1.801 53.681 167.899 1.00 27.22 102 ASP D N 1
ATOM 5879 C CA . ASP D 1 116 ? 1.539 55.043 167.493 1.00 27.91 102 ASP D CA 1
ATOM 5880 C C . ASP D 1 116 ? 0.830 55.879 168.580 1.00 28.05 102 ASP D C 1
ATOM 5881 O O . ASP D 1 116 ? 1.296 56.956 168.906 1.00 27.75 102 ASP D O 1
ATOM 5886 N N . VAL D 1 117 ? -0.273 55.389 169.151 1.00 27.95 103 VAL D N 1
ATOM 5887 C CA . VAL D 1 117 ? -0.956 56.137 170.214 1.00 27.49 103 VAL D CA 1
ATOM 5888 C C . VAL D 1 117 ? -0.250 56.065 171.564 1.00 26.90 103 VAL D C 1
ATOM 5889 O O . VAL D 1 117 ? -0.015 57.103 172.207 1.00 27.41 103 VAL D O 1
ATOM 5893 N N . ASN D 1 118 ? 0.068 54.848 172.008 1.00 24.50 104 ASN D N 1
ATOM 5894 C CA . ASN D 1 118 ? 0.501 54.614 173.385 1.00 24.70 104 ASN D CA 1
ATOM 5895 C C . ASN D 1 118 ? 1.909 55.162 173.602 1.00 23.99 104 ASN D C 1
ATOM 5896 O O . ASN D 1 118 ? 2.270 55.518 174.711 1.00 25.99 104 ASN D O 1
ATOM 5901 N N . VAL D 1 119 ? 2.720 55.192 172.547 1.00 23.42 105 VAL D N 1
ATOM 5902 C CA . VAL D 1 119 ? 4.109 55.641 172.680 1.00 23.24 105 VAL D CA 1
ATOM 5903 C C . VAL D 1 119 ? 4.370 56.981 171.970 1.00 23.11 105 VAL D C 1
ATOM 5904 O O . VAL D 1 119 ? 4.753 57.948 172.605 1.00 24.09 105 VAL D O 1
ATOM 5908 N N . LEU D 1 120 ? 4.128 57.039 170.668 1.00 25.57 106 LEU D N 1
ATOM 5909 C CA . LEU D 1 120 ? 4.478 58.222 169.882 1.00 26.11 106 LEU D CA 1
ATOM 5910 C C . LEU D 1 120 ? 3.545 59.394 170.234 1.00 27.76 106 LEU D C 1
ATOM 5911 O O . LEU D 1 120 ? 3.998 60.535 170.397 1.00 25.83 106 LEU D O 1
ATOM 5916 N N . GLY D 1 121 ? 2.242 59.101 170.358 1.00 26.50 107 GLY D N 1
ATOM 5917 C CA . GLY D 1 121 ? 1.292 60.064 170.917 1.00 26.20 107 GLY D CA 1
ATOM 5918 C C . GLY D 1 121 ? 1.774 60.677 172.216 1.00 26.23 107 GLY D C 1
ATOM 5919 O O . GLY D 1 121 ? 1.828 61.889 172.357 1.00 27.00 107 GLY D O 1
ATOM 5920 N N . LEU D 1 122 ? 2.134 59.831 173.174 1.00 27.19 108 LEU D N 1
ATOM 5921 C CA . LEU D 1 122 ? 2.691 60.278 174.442 1.00 25.81 108 LEU D CA 1
ATOM 5922 C C . LEU D 1 122 ? 3.966 61.116 174.307 1.00 27.84 108 LEU D C 1
ATOM 5923 O O . LEU D 1 122 ? 4.146 62.108 175.020 1.00 26.54 108 LEU D O 1
ATOM 5928 N N . LEU D 1 123 ? 4.864 60.708 173.408 1.00 27.13 109 LEU D N 1
ATOM 5929 C CA . LEU D 1 123 ? 6.070 61.505 173.144 1.00 26.38 109 LEU D CA 1
ATOM 5930 C C . LEU D 1 123 ? 5.731 62.873 172.544 1.00 25.85 109 LEU D C 1
ATOM 5931 O O . LEU D 1 123 ? 6.352 63.876 172.907 1.00 27.15 109 LEU D O 1
ATOM 5936 N N . ASN D 1 124 ? 4.758 62.910 171.636 1.00 26.01 110 ASN D N 1
ATOM 5937 C CA . ASN D 1 124 ? 4.221 64.174 171.133 1.00 28.31 110 ASN D CA 1
ATOM 5938 C C . ASN D 1 124 ? 3.793 65.047 172.317 1.00 30.97 110 ASN D C 1
ATOM 5939 O O . ASN D 1 124 ? 4.099 66.246 172.366 1.00 31.86 110 ASN D O 1
ATOM 5944 N N . GLY D 1 125 ? 3.085 64.428 173.266 1.00 29.97 111 GLY D N 1
ATOM 5945 C CA . GLY D 1 125 ? 2.549 65.152 174.404 1.00 30.86 111 GLY D CA 1
ATOM 5946 C C . GLY D 1 125 ? 3.670 65.766 175.208 1.00 30.88 111 GLY D C 1
ATOM 5947 O O . GLY D 1 125 ? 3.620 66.948 175.570 1.00 33.42 111 GLY D O 1
ATOM 5948 N N . MET D 1 126 ? 4.693 64.967 175.497 1.00 29.71 112 MET D N 1
ATOM 5949 C CA . MET D 1 126 ? 5.814 65.455 176.274 1.00 29.31 112 MET D CA 1
ATOM 5950 C C . MET D 1 126 ? 6.523 66.609 175.552 1.00 30.71 112 MET D C 1
ATOM 5951 O O . MET D 1 126 ? 6.792 67.650 176.145 1.00 29.63 112 MET D O 1
ATOM 5956 N N . GLN D 1 127 ? 6.818 66.429 174.270 1.00 30.55 113 GLN D N 1
ATOM 5957 C CA . GLN D 1 127 ? 7.582 67.452 173.542 1.00 31.11 113 GLN D CA 1
ATOM 5958 C C . GLN D 1 127 ? 6.801 68.759 173.410 1.00 29.11 113 GLN D C 1
ATOM 5959 O O . GLN D 1 127 ? 7.380 69.823 173.289 1.00 28.28 113 GLN D O 1
ATOM 5965 N N . ALA D 1 128 ? 5.483 68.667 173.393 1.00 29.38 114 ALA D N 1
ATOM 5966 C CA . ALA D 1 128 ? 4.667 69.876 173.340 1.00 30.04 114 ALA D CA 1
ATOM 5967 C C . ALA D 1 128 ? 4.904 70.827 174.518 1.00 30.70 114 ALA D C 1
ATOM 5968 O O . ALA D 1 128 ? 4.756 72.042 174.381 1.00 33.95 114 ALA D O 1
ATOM 5970 N N . VAL D 1 129 ? 5.297 70.306 175.674 1.00 30.15 115 VAL D N 1
ATOM 5971 C CA . VAL D 1 129 ? 5.390 71.152 176.861 1.00 30.58 115 VAL D CA 1
ATOM 5972 C C . VAL D 1 129 ? 6.788 71.262 177.458 1.00 32.23 115 VAL D C 1
ATOM 5973 O O . VAL D 1 129 ? 7.077 72.177 178.237 1.00 32.45 115 VAL D O 1
ATOM 5977 N N . LEU D 1 130 ? 7.665 70.343 177.084 1.00 29.39 116 LEU D N 1
ATOM 5978 C CA . LEU D 1 130 ? 8.907 70.170 177.811 1.00 31.22 116 LEU D CA 1
ATOM 5979 C C . LEU D 1 130 ? 9.878 71.375 177.720 1.00 32.27 116 LEU D C 1
ATOM 5980 O O . LEU D 1 130 ? 10.471 71.779 178.730 1.00 32.79 116 LEU D O 1
ATOM 5985 N N . ALA D 1 131 ? 10.068 71.914 176.516 1.00 30.41 117 ALA D N 1
ATOM 5986 C CA . ALA D 1 131 ? 10.914 73.095 176.348 1.00 32.78 117 ALA D CA 1
ATOM 5987 C C . ALA D 1 131 ? 10.462 74.247 177.259 1.00 30.47 117 ALA D C 1
ATOM 5988 O O . ALA D 1 131 ? 11.213 74.671 178.112 1.00 33.77 117 ALA D O 1
ATOM 5990 N N . PRO D 1 132 ? 9.221 74.719 177.113 1.00 30.42 118 PRO D N 1
ATOM 5991 C CA . PRO D 1 132 ? 8.738 75.787 178.003 1.00 33.30 118 PRO D CA 1
ATOM 5992 C C . PRO D 1 132 ? 8.896 75.488 179.504 1.00 34.72 118 PRO D C 1
ATOM 5993 O O . PRO D 1 132 ? 9.406 76.332 180.251 1.00 34.47 118 PRO D O 1
ATOM 5997 N N . MET D 1 133 ? 8.457 74.308 179.946 1.00 32.35 119 MET D N 1
ATOM 5998 C CA . MET D 1 133 ? 8.565 73.942 181.362 1.00 33.49 119 MET D CA 1
ATOM 5999 C C . MET D 1 133 ? 9.998 74.025 181.861 1.00 33.96 119 MET D C 1
ATOM 6000 O O . MET D 1 133 ? 10.257 74.522 182.960 1.00 33.26 119 MET D O 1
ATOM 6005 N N . LYS D 1 134 ? 10.932 73.499 181.074 1.00 33.73 120 LYS D N 1
ATOM 6006 C CA . LYS D 1 134 ? 12.343 73.585 181.450 1.00 35.22 120 LYS D CA 1
ATOM 6007 C C . LYS D 1 134 ? 12.771 75.058 181.598 1.00 36.38 120 LYS D C 1
ATOM 6008 O O . LYS D 1 134 ? 13.467 75.406 182.549 1.00 36.70 120 LYS D O 1
ATOM 6014 N N . ALA D 1 135 ? 12.340 75.910 180.664 1.00 36.15 121 ALA D N 1
ATOM 6015 C CA . ALA D 1 135 ? 12.780 77.308 180.657 1.00 39.02 121 ALA D CA 1
ATOM 6016 C C . ALA D 1 135 ? 12.334 78.038 181.927 1.00 37.29 121 ALA D C 1
ATOM 6017 O O . ALA D 1 135 ? 13.084 78.827 182.473 1.00 39.99 121 ALA D O 1
ATOM 6019 N N . ARG D 1 136 ? 11.119 77.759 182.387 1.00 37.72 122 ARG D N 1
ATOM 6020 C CA . ARG D 1 136 ? 10.539 78.444 183.547 1.00 37.34 122 ARG D CA 1
ATOM 6021 C C . ARG D 1 136 ? 10.721 77.667 184.844 1.00 37.61 122 ARG D C 1
ATOM 6022 O O . ARG D 1 136 ? 10.287 78.101 185.913 1.00 37.54 122 ARG D O 1
ATOM 6030 N N . ASN D 1 137 ? 11.377 76.521 184.749 1.00 35.88 123 ASN D N 1
ATOM 6031 C CA . ASN D 1 137 ? 11.676 75.714 185.919 1.00 37.65 123 ASN D CA 1
ATOM 6032 C C . ASN D 1 137 ? 10.411 75.301 186.645 1.00 37.23 123 ASN D C 1
ATOM 6033 O O . ASN D 1 137 ? 10.378 75.276 187.865 1.00 38.14 123 ASN D O 1
ATOM 6038 N N . CYS D 1 138 ? 9.368 74.959 185.905 1.00 37.33 124 CYS D N 1
ATOM 6039 C CA . CYS D 1 138 ? 8.199 74.408 186.559 1.00 37.93 124 CYS D CA 1
ATOM 6040 C C . CYS D 1 138 ? 7.453 73.516 185.587 1.00 37.44 124 CYS D C 1
ATOM 6041 O O . CYS D 1 138 ? 7.611 73.660 184.379 1.00 38.63 124 CYS D O 1
ATOM 6044 N N . GLY D 1 139 ? 6.657 72.588 186.107 1.00 34.84 125 GLY D N 1
ATOM 6045 C CA . GLY D 1 139 ? 5.773 71.804 185.256 1.00 31.68 125 GLY D CA 1
ATOM 6046 C C . GLY D 1 139 ? 5.786 70.333 185.611 1.00 30.01 125 GLY D C 1
ATOM 6047 O O . GLY D 1 139 ? 6.695 69.855 186.276 1.00 31.65 125 GLY D O 1
ATOM 6048 N N . THR D 1 140 ? 4.758 69.611 185.183 1.00 28.94 126 THR D N 1
ATOM 6049 C CA . THR D 1 140 ? 4.643 68.230 185.560 1.00 27.76 126 THR D CA 1
ATOM 6050 C C . THR D 1 140 ? 4.134 67.440 184.371 1.00 28.54 126 THR D C 1
ATOM 6051 O O . THR D 1 140 ? 3.094 67.758 183.778 1.00 29.79 126 THR D O 1
ATOM 6055 N N . ILE D 1 141 ? 4.894 66.418 184.006 1.00 27.74 127 ILE D N 1
ATOM 6056 C CA . ILE D 1 141 ? 4.444 65.447 183.026 1.00 26.44 127 ILE D CA 1
ATOM 6057 C C . ILE D 1 141 ? 3.960 64.186 183.765 1.00 25.37 127 ILE D C 1
ATOM 6058 O O . ILE D 1 141 ? 4.669 63.610 184.585 1.00 24.45 127 ILE D O 1
ATOM 6063 N N . ILE D 1 142 ? 2.731 63.788 183.488 1.00 26.72 128 ILE D N 1
ATOM 6064 C CA . ILE D 1 142 ? 2.158 62.611 184.127 1.00 27.37 128 ILE D CA 1
ATOM 6065 C C . ILE D 1 142 ? 1.821 61.610 183.028 1.00 26.18 128 ILE D C 1
ATOM 6066 O O . ILE D 1 142 ? 0.955 61.858 182.210 1.00 27.80 128 ILE D O 1
ATOM 6071 N N . ASN D 1 143 ? 2.539 60.498 182.984 1.00 25.09 129 ASN D N 1
ATOM 6072 C CA . ASN D 1 143 ? 2.294 59.521 181.936 1.00 25.00 129 ASN D CA 1
ATOM 6073 C C . ASN D 1 143 ? 1.543 58.328 182.512 1.00 25.67 129 ASN D C 1
ATOM 6074 O O . ASN D 1 143 ? 1.902 57.831 183.579 1.00 23.48 129 ASN D O 1
ATOM 6079 N N . ILE D 1 144 ? 0.485 57.892 181.821 1.00 25.47 130 ILE D N 1
ATOM 6080 C CA . ILE D 1 144 ? -0.300 56.770 182.303 1.00 26.45 130 ILE D CA 1
ATOM 6081 C C . ILE D 1 144 ? 0.300 55.530 181.679 1.00 27.83 130 ILE D C 1
ATOM 6082 O O . ILE D 1 144 ? 0.067 55.232 180.523 1.00 28.63 130 ILE D O 1
ATOM 6087 N N . SER D 1 145 ? 1.068 54.807 182.470 1.00 28.22 131 SER D N 1
ATOM 6088 C CA . SER D 1 145 ? 1.589 53.541 182.055 1.00 28.58 131 SER D CA 1
ATOM 6089 C C . SER D 1 145 ? 0.646 52.390 182.476 1.00 27.69 131 SER D C 1
ATOM 6090 O O . SER D 1 145 ? -0.575 52.480 182.307 1.00 29.15 131 SER D O 1
ATOM 6093 N N . SER D 1 146 ? 1.210 51.323 183.024 1.00 26.87 132 SER D N 1
ATOM 6094 C CA . SER D 1 146 ? 0.403 50.215 183.502 1.00 28.28 132 SER D CA 1
ATOM 6095 C C . SER D 1 146 ? 1.317 49.321 184.318 1.00 29.83 132 SER D C 1
ATOM 6096 O O . SER D 1 146 ? 2.543 49.393 184.191 1.00 30.63 132 SER D O 1
ATOM 6099 N N . ILE D 1 147 ? 0.739 48.504 185.193 1.00 27.93 133 ILE D N 1
ATOM 6100 C CA . ILE D 1 147 ? 1.501 47.421 185.778 1.00 28.63 133 ILE D CA 1
ATOM 6101 C C . ILE D 1 147 ? 1.979 46.466 184.673 1.00 28.56 133 ILE D C 1
ATOM 6102 O O . ILE D 1 147 ? 3.013 45.842 184.812 1.00 29.85 133 ILE D O 1
ATOM 6107 N N . ALA D 1 148 ? 1.258 46.397 183.555 1.00 29.86 134 ALA D N 1
ATOM 6108 C CA . ALA D 1 148 ? 1.813 45.753 182.351 1.00 31.94 134 ALA D CA 1
ATOM 6109 C C . ALA D 1 148 ? 3.078 46.429 181.765 1.00 33.31 134 ALA D C 1
ATOM 6110 O O . ALA D 1 148 ? 3.747 45.844 180.918 1.00 33.41 134 ALA D O 1
ATOM 6112 N N . GLY D 1 149 ? 3.401 47.638 182.214 1.00 33.31 135 GLY D N 1
ATOM 6113 C CA . GLY D 1 149 ? 4.719 48.222 181.977 1.00 35.07 135 GLY D CA 1
ATOM 6114 C C . GLY D 1 149 ? 5.806 47.706 182.913 1.00 37.53 135 GLY D C 1
ATOM 6115 O O . GLY D 1 149 ? 6.977 48.080 182.785 1.00 37.21 135 GLY D O 1
ATOM 6116 N N . LYS D 1 150 ? 5.412 46.835 183.836 1.00 37.98 136 LYS D N 1
ATOM 6117 C CA . LYS D 1 150 ? 6.238 46.384 184.948 1.00 39.88 136 LYS D CA 1
ATOM 6118 C C . LYS D 1 150 ? 6.377 44.867 184.882 1.00 40.20 136 LYS D C 1
ATOM 6119 O O . LYS D 1 150 ? 7.430 44.314 185.214 1.00 40.33 136 LYS D O 1
ATOM 6125 N N . LYS D 1 151 ? 5.304 44.191 184.460 1.00 38.87 137 LYS D N 1
ATOM 6126 C CA . LYS D 1 151 ? 5.325 42.738 184.308 1.00 38.83 137 LYS D CA 1
ATOM 6127 C C . LYS D 1 151 ? 4.509 42.276 183.089 1.00 38.45 137 LYS D C 1
ATOM 6128 O O . LYS D 1 151 ? 3.779 43.069 182.476 1.00 36.96 137 LYS D O 1
ATOM 6134 N N . THR D 1 152 ? 4.637 40.998 182.742 1.00 37.93 138 THR D N 1
ATOM 6135 C CA . THR D 1 152 ? 3.947 40.467 181.561 1.00 38.94 138 THR D CA 1
ATOM 6136 C C . THR D 1 152 ? 2.649 39.741 181.920 1.00 38.22 138 THR D C 1
ATOM 6137 O O . THR D 1 152 ? 2.480 39.294 183.045 1.00 36.49 138 THR D O 1
ATOM 6141 N N . PHE D 1 153 ? 1.737 39.664 180.953 1.00 38.31 139 PHE D N 1
ATOM 6142 C CA . PHE D 1 153 ? 0.384 39.114 181.127 1.00 37.86 139 PHE D CA 1
ATOM 6143 C C . PHE D 1 153 ? 0.059 38.367 179.820 1.00 38.05 139 PHE D C 1
ATOM 6144 O O . PHE D 1 153 ? 0.503 38.790 178.751 1.00 36.50 139 PHE D O 1
ATOM 6152 N N . PRO D 1 154 ? -0.743 37.283 179.892 1.00 38.68 140 PRO D N 1
ATOM 6153 C CA . PRO D 1 154 ? -1.150 36.525 178.691 1.00 37.71 140 PRO D CA 1
ATOM 6154 C C . PRO D 1 154 ? -1.892 37.393 177.682 1.00 35.16 140 PRO D C 1
ATOM 6155 O O . PRO D 1 154 ? -2.736 38.188 178.076 1.00 34.20 140 PRO D O 1
ATOM 6159 N N . ASP D 1 155 ? -1.554 37.244 176.397 1.00 32.72 141 ASP D N 1
ATOM 6160 C CA . ASP D 1 155 ? -2.130 38.012 175.282 1.00 31.22 141 ASP D CA 1
ATOM 6161 C C . ASP D 1 155 ? -1.736 39.494 175.225 1.00 29.08 141 ASP D C 1
ATOM 6162 O O . ASP D 1 155 ? -2.271 40.240 174.421 1.00 30.28 141 ASP D O 1
ATOM 6167 N N . HIS D 1 156 ? -0.808 39.925 176.075 1.00 28.08 142 HIS D N 1
ATOM 6168 C CA . HIS D 1 156 ? -0.492 41.354 176.207 1.00 25.88 142 HIS D CA 1
ATOM 6169 C C . HIS D 1 156 ? 0.847 41.733 175.542 1.00 27.15 142 HIS D C 1
ATOM 6170 O O . HIS D 1 156 ? 1.342 42.830 175.773 1.00 25.76 142 HIS D O 1
ATOM 6177 N N . ALA D 1 157 ? 1.452 40.838 174.752 1.00 24.04 143 ALA D N 1
ATOM 6178 C CA . ALA D 1 157 ? 2.846 41.052 174.320 1.00 25.06 143 ALA D CA 1
ATOM 6179 C C . ALA D 1 157 ? 3.137 42.435 173.744 1.00 24.43 143 ALA D C 1
ATOM 6180 O O . ALA D 1 157 ? 4.053 43.110 174.209 1.00 24.88 143 ALA D O 1
ATOM 6182 N N . ALA D 1 158 ? 2.368 42.848 172.749 1.00 22.80 144 ALA D N 1
ATOM 6183 C CA . ALA D 1 158 ? 2.583 44.136 172.116 1.00 23.61 144 ALA D CA 1
ATOM 6184 C C . ALA D 1 158 ? 2.206 45.292 173.042 1.00 25.69 144 ALA D C 1
ATOM 6185 O O . ALA D 1 158 ? 2.919 46.293 173.091 1.00 25.73 144 ALA D O 1
ATOM 6187 N N . TYR D 1 159 ? 1.094 45.156 173.767 1.00 22.47 145 TYR D N 1
ATOM 6188 C CA . TYR D 1 159 ? 0.703 46.162 174.750 1.00 22.49 145 TYR D CA 1
ATOM 6189 C C . TYR D 1 159 ? 1.721 46.330 175.866 1.00 22.94 145 TYR D C 1
ATOM 6190 O O . TYR D 1 159 ? 2.079 47.463 176.204 1.00 24.81 145 TYR D O 1
ATOM 6199 N N . CYS D 1 160 ? 2.230 45.224 176.409 1.00 21.05 146 CYS D N 1
ATOM 6200 C CA . CYS D 1 160 ? 3.324 45.297 177.373 1.00 22.74 146 CYS D CA 1
ATOM 6201 C C . CYS D 1 160 ? 4.537 46.018 176.791 1.00 21.41 146 CYS D C 1
ATOM 6202 O O . CYS D 1 160 ? 5.197 46.775 177.488 1.00 21.14 146 CYS D O 1
ATOM 6205 N N . GLY D 1 161 ? 4.812 45.767 175.520 1.00 20.95 147 GLY D N 1
ATOM 6206 C CA . GLY D 1 161 ? 5.882 46.477 174.807 1.00 24.39 147 GLY D CA 1
ATOM 6207 C C . GLY D 1 161 ? 5.691 47.991 174.891 1.00 23.53 147 GLY D C 1
ATOM 6208 O O . GLY D 1 161 ? 6.628 48.700 175.248 1.00 25.24 147 GLY D O 1
ATOM 6209 N N . THR D 1 162 ? 4.486 48.479 174.596 1.00 21.48 148 THR D N 1
ATOM 6210 C CA . THR D 1 162 ? 4.236 49.919 174.642 1.00 21.36 148 THR D CA 1
ATOM 6211 C C . THR D 1 162 ? 4.377 50.432 176.060 1.00 20.35 148 THR D C 1
ATOM 6212 O O . THR D 1 162 ? 4.862 51.540 176.271 1.00 21.99 148 THR D O 1
ATOM 6216 N N . LYS D 1 163 ? 3.976 49.647 177.053 1.00 20.81 149 LYS D N 1
ATOM 6217 C CA . LYS D 1 163 ? 3.956 50.199 178.415 1.00 21.15 149 LYS D CA 1
ATOM 6218 C C . LYS D 1 163 ? 5.327 50.173 179.116 1.00 22.26 149 LYS D C 1
ATOM 6219 O O . LYS D 1 163 ? 5.635 51.052 179.923 1.00 20.04 149 LYS D O 1
ATOM 6225 N N . PHE D 1 164 ? 6.133 49.162 178.821 1.00 23.11 150 PHE D N 1
ATOM 6226 C CA . PHE D 1 164 ? 7.520 49.172 179.259 1.00 24.41 150 PHE D CA 1
ATOM 6227 C C . PHE D 1 164 ? 8.252 50.343 178.586 1.00 23.38 150 PHE D C 1
ATOM 6228 O O . PHE D 1 164 ? 9.065 50.993 179.232 1.00 24.24 150 PHE D O 1
ATOM 6236 N N . ALA D 1 165 ? 7.989 50.585 177.297 1.00 22.82 151 ALA D N 1
ATOM 6237 C CA . ALA D 1 165 ? 8.627 51.716 176.615 1.00 23.25 151 ALA D CA 1
ATOM 6238 C C . ALA D 1 165 ? 8.237 53.011 177.331 1.00 24.25 151 ALA D C 1
ATOM 6239 O O . ALA D 1 165 ? 9.072 53.894 177.518 1.00 22.90 151 ALA D O 1
ATOM 6241 N N . VAL D 1 166 ? 6.965 53.132 177.708 1.00 23.31 152 VAL D N 1
ATOM 6242 C CA . VAL D 1 166 ? 6.498 54.341 178.395 1.00 24.63 152 VAL D CA 1
ATOM 6243 C C . VAL D 1 166 ? 7.200 54.505 179.751 1.00 24.38 152 VAL D C 1
ATOM 6244 O O . VAL D 1 166 ? 7.632 55.604 180.108 1.00 23.94 152 VAL D O 1
ATOM 6248 N N . HIS D 1 167 ? 7.331 53.406 180.489 1.00 23.80 153 HIS D N 1
ATOM 6249 C CA . HIS D 1 167 ? 8.072 53.385 181.732 1.00 23.60 153 HIS D CA 1
ATOM 6250 C C . HIS D 1 167 ? 9.531 53.830 181.560 1.00 23.93 153 HIS D C 1
ATOM 6251 O O . HIS D 1 167 ? 10.030 54.623 182.361 1.00 21.22 153 HIS D O 1
ATOM 6258 N N . ALA D 1 168 ? 10.217 53.275 180.562 1.00 21.50 154 ALA D N 1
ATOM 6259 C CA . ALA D 1 168 ? 11.617 53.627 180.294 1.00 22.91 154 ALA D CA 1
ATOM 6260 C C . ALA D 1 168 ? 11.726 55.107 179.858 1.00 23.24 154 ALA D C 1
ATOM 6261 O O . ALA D 1 168 ? 12.601 55.833 180.322 1.00 23.39 154 ALA D O 1
ATOM 6263 N N . ILE D 1 169 ? 10.835 55.538 178.974 1.00 23.32 155 ILE D N 1
ATOM 6264 C CA . ILE D 1 169 ? 10.853 56.908 178.459 1.00 24.22 155 ILE D CA 1
ATOM 6265 C C . ILE D 1 169 ? 10.674 57.899 179.618 1.00 25.51 155 ILE D C 1
ATOM 6266 O O . ILE D 1 169 ? 11.425 58.868 179.760 1.00 24.30 155 ILE D O 1
ATOM 6271 N N . SER D 1 170 ? 9.705 57.603 180.475 1.00 25.52 156 SER D N 1
ATOM 6272 C CA . SER D 1 170 ? 9.435 58.435 181.619 1.00 26.10 156 SER D CA 1
ATOM 6273 C C . SER D 1 170 ? 10.636 58.527 182.531 1.00 25.91 156 SER D C 1
ATOM 6274 O O . SER D 1 170 ? 10.990 59.617 182.942 1.00 26.70 156 SER D O 1
ATOM 6277 N N . GLU D 1 171 ? 11.269 57.402 182.860 1.00 27.08 157 GLU D N 1
ATOM 6278 C CA . GLU D 1 171 ? 12.371 57.458 183.825 1.00 27.70 157 GLU D CA 1
ATOM 6279 C C . GLU D 1 171 ? 13.533 58.202 183.195 1.00 26.70 157 GLU D C 1
ATOM 6280 O O . GLU D 1 171 ? 14.228 58.963 183.856 1.00 25.18 157 GLU D O 1
ATOM 6286 N N . ASN D 1 172 ? 13.746 57.978 181.907 1.00 25.65 158 ASN D N 1
ATOM 6287 C CA . ASN D 1 172 ? 14.880 58.588 181.243 1.00 25.18 158 ASN D CA 1
ATOM 6288 C C . ASN D 1 172 ? 14.708 60.119 181.194 1.00 24.57 158 ASN D C 1
ATOM 6289 O O . ASN D 1 172 ? 15.595 60.852 181.604 1.00 24.02 158 ASN D O 1
ATOM 6294 N N . VAL D 1 173 ? 13.551 60.594 180.749 1.00 24.09 159 VAL D N 1
ATOM 6295 C CA . VAL D 1 173 ? 13.281 62.037 180.745 1.00 25.94 159 VAL D CA 1
ATOM 6296 C C . VAL D 1 173 ? 13.291 62.605 182.168 1.00 27.73 159 VAL D C 1
ATOM 6297 O O . VAL D 1 173 ? 13.868 63.673 182.398 1.00 28.50 159 VAL D O 1
ATOM 6301 N N . ARG D 1 174 ? 12.701 61.893 183.139 1.00 26.80 160 ARG D N 1
ATOM 6302 C CA . ARG D 1 174 ? 12.690 62.430 184.499 1.00 27.73 160 ARG D CA 1
ATOM 6303 C C . ARG D 1 174 ? 14.112 62.790 184.926 1.00 30.84 160 ARG D C 1
ATOM 6304 O O . ARG D 1 174 ? 14.336 63.871 185.491 1.00 30.44 160 ARG D O 1
ATOM 6312 N N . GLU D 1 175 ? 15.065 61.889 184.680 1.00 31.16 161 GLU D N 1
ATOM 6313 C CA . GLU D 1 175 ? 16.468 62.104 185.099 1.00 34.41 161 GLU D CA 1
ATOM 6314 C C . GLU D 1 175 ? 17.070 63.345 184.432 1.00 34.05 161 GLU D C 1
ATOM 6315 O O . GLU D 1 175 ? 17.848 64.067 185.055 1.00 33.08 161 GLU D O 1
ATOM 6321 N N . GLU D 1 176 ? 16.654 63.621 183.194 1.00 34.75 162 GLU D N 1
ATOM 6322 C CA . GLU D 1 176 ? 17.298 64.640 182.365 1.00 34.84 162 GLU D CA 1
ATOM 6323 C C . GLU D 1 176 ? 16.711 66.022 182.618 1.00 34.95 162 GLU D C 1
ATOM 6324 O O . GLU D 1 176 ? 17.363 67.023 182.316 1.00 34.89 162 GLU D O 1
ATOM 6330 N N . VAL D 1 177 ? 15.477 66.079 183.132 1.00 31.65 163 VAL D N 1
ATOM 6331 C CA . VAL D 1 177 ? 14.840 67.355 183.407 1.00 31.58 163 VAL D CA 1
ATOM 6332 C C . VAL D 1 177 ? 14.757 67.708 184.886 1.00 31.20 163 VAL D C 1
ATOM 6333 O O . VAL D 1 177 ? 14.254 68.775 185.241 1.00 34.08 163 VAL D O 1
ATOM 6337 N N . ALA D 1 178 ? 15.290 66.830 185.726 1.00 30.36 164 ALA D N 1
ATOM 6338 C CA . ALA D 1 178 ? 15.375 67.049 187.168 1.00 32.12 164 ALA D CA 1
ATOM 6339 C C . ALA D 1 178 ? 15.990 68.415 187.536 1.00 34.09 164 ALA D C 1
ATOM 6340 O O . ALA D 1 178 ? 15.492 69.091 188.417 1.00 31.95 164 ALA D O 1
ATOM 6342 N N . ALA D 1 179 ? 17.081 68.777 186.866 1.00 33.59 165 ALA D N 1
ATOM 6343 C CA . ALA D 1 179 ? 17.850 69.985 187.177 1.00 35.98 165 ALA D CA 1
ATOM 6344 C C . ALA D 1 179 ? 17.107 71.264 186.820 1.00 35.18 165 ALA D C 1
ATOM 6345 O O . ALA D 1 179 ? 17.337 72.288 187.433 1.00 38.15 165 ALA D O 1
ATOM 6347 N N . SER D 1 180 ? 16.193 71.186 185.855 1.00 34.59 166 SER D N 1
ATOM 6348 C CA . SER D 1 180 ? 15.280 72.269 185.542 1.00 32.58 166 SER D CA 1
ATOM 6349 C C . SER D 1 180 ? 14.035 72.298 186.405 1.00 33.93 166 SER D C 1
ATOM 6350 O O . SER D 1 180 ? 13.075 73.007 186.078 1.00 34.18 166 SER D O 1
ATOM 6353 N N . ASN D 1 181 ? 14.034 71.519 187.484 1.00 33.91 167 ASN D N 1
ATOM 6354 C CA . ASN D 1 181 ? 12.915 71.489 188.415 1.00 33.04 167 ASN D CA 1
ATOM 6355 C C . ASN D 1 181 ? 11.587 71.088 187.795 1.00 32.03 167 ASN D C 1
ATOM 6356 O O . ASN D 1 181 ? 10.511 71.476 188.273 1.00 32.46 167 ASN D O 1
ATOM 6361 N N . VAL D 1 182 ? 11.658 70.307 186.722 1.00 30.73 168 VAL D N 1
ATOM 6362 C CA . VAL D 1 182 ? 10.464 69.736 186.098 1.00 29.18 168 VAL D CA 1
ATOM 6363 C C . VAL D 1 182 ? 10.230 68.306 186.604 1.00 28.27 168 VAL D C 1
ATOM 6364 O O . VAL D 1 182 ? 11.176 67.548 186.789 1.00 29.16 168 VAL D O 1
ATOM 6368 N N . ARG D 1 183 ? 8.971 67.970 186.859 1.00 28.51 169 ARG D N 1
ATOM 6369 C CA . ARG D 1 183 ? 8.589 66.651 187.362 1.00 27.82 169 ARG D CA 1
ATOM 6370 C C . ARG D 1 183 ? 8.075 65.763 186.230 1.00 27.56 169 ARG D C 1
ATOM 6371 O O . ARG D 1 183 ? 7.340 66.215 185.356 1.00 27.48 169 ARG D O 1
ATOM 6379 N N . VAL D 1 184 ? 8.471 64.501 186.253 1.00 25.94 170 VAL D N 1
ATOM 6380 C CA . VAL D 1 184 ? 7.886 63.490 185.352 1.00 28.60 170 VAL D CA 1
ATOM 6381 C C . VAL D 1 184 ? 7.405 62.309 186.191 1.00 26.55 170 VAL D C 1
ATOM 6382 O O . VAL D 1 184 ? 8.188 61.760 186.962 1.00 26.90 170 VAL D O 1
ATOM 6386 N N . MET D 1 185 ? 6.122 61.947 186.033 1.00 28.59 171 MET D N 1
ATOM 6387 C CA . MET D 1 185 ? 5.417 60.997 186.908 1.00 27.25 171 MET D CA 1
ATOM 6388 C C . MET D 1 185 ? 4.890 59.850 186.074 1.00 28.03 171 MET D C 1
ATOM 6389 O O . MET D 1 185 ? 4.394 60.061 184.970 1.00 28.66 171 MET D O 1
ATOM 6394 N N . THR D 1 186 ? 4.985 58.644 186.619 1.00 25.84 172 THR D N 1
ATOM 6395 C CA . THR D 1 186 ? 4.426 57.453 185.984 1.00 27.82 172 THR D CA 1
ATOM 6396 C C . THR D 1 186 ? 3.293 56.888 186.866 1.00 25.40 172 THR D C 1
ATOM 6397 O O . THR D 1 186 ? 3.494 56.680 188.035 1.00 24.14 172 THR D O 1
ATOM 6401 N N . ILE D 1 187 ? 2.105 56.694 186.302 1.00 26.80 173 ILE D N 1
ATOM 6402 C CA . ILE D 1 187 ? 0.977 56.144 187.058 1.00 25.15 173 ILE D CA 1
ATOM 6403 C C . ILE D 1 187 ? 0.675 54.788 186.405 1.00 24.57 173 ILE D C 1
ATOM 6404 O O . ILE D 1 187 ? 0.465 54.700 185.198 1.00 23.26 173 ILE D O 1
ATOM 6409 N N . ALA D 1 188 ? 0.699 53.737 187.207 1.00 23.05 174 ALA D N 1
ATOM 6410 C CA . ALA D 1 188 ? 0.712 52.385 186.679 1.00 23.49 174 ALA D CA 1
ATOM 6411 C C . ALA D 1 188 ? -0.480 51.625 187.277 1.00 23.90 174 ALA D C 1
ATOM 6412 O O . ALA D 1 188 ? -0.341 50.896 188.258 1.00 24.85 174 ALA D O 1
ATOM 6414 N N . PRO D 1 189 ? -1.675 51.825 186.699 1.00 24.22 175 PRO D N 1
ATOM 6415 C CA . PRO D 1 189 ? -2.854 51.099 187.163 1.00 25.57 175 PRO D CA 1
ATOM 6416 C C . PRO D 1 189 ? -2.884 49.673 186.623 1.00 28.62 175 PRO D C 1
ATOM 6417 O O . PRO D 1 189 ? -2.135 49.331 185.701 1.00 27.81 175 PRO D O 1
ATOM 6421 N N . SER D 1 190 ? -3.719 48.838 187.234 1.00 30.40 176 SER D N 1
ATOM 6422 C CA . SER D 1 190 ? -4.120 47.550 186.665 1.00 33.25 176 SER D CA 1
ATOM 6423 C C . SER D 1 190 ? -5.651 47.472 186.826 1.00 33.36 176 SER D C 1
ATOM 6424 O O . SER D 1 190 ? -6.182 47.942 187.835 1.00 35.31 176 SER D O 1
ATOM 6427 N N . ALA D 1 191 ? -6.345 46.894 185.849 1.00 31.89 177 ALA D N 1
ATOM 6428 C CA . ALA D 1 191 ? -7.750 46.486 185.985 1.00 30.88 177 ALA D CA 1
ATOM 6429 C C . ALA D 1 191 ? -8.681 47.634 186.370 1.00 31.44 177 ALA D C 1
ATOM 6430 O O . ALA D 1 191 ? -9.142 47.738 187.509 1.00 31.90 177 ALA D O 1
ATOM 6432 N N . VAL D 1 192 ? -8.978 48.498 185.418 1.00 28.74 178 VAL D N 1
ATOM 6433 C CA . VAL D 1 192 ? -9.771 49.670 185.739 1.00 28.09 178 VAL D CA 1
ATOM 6434 C C . VAL D 1 192 ? -10.985 49.599 184.849 1.00 28.26 178 VAL D C 1
ATOM 6435 O O . VAL D 1 192 ? -10.844 49.314 183.677 1.00 24.77 178 VAL D O 1
ATOM 6439 N N . LYS D 1 193 ? -12.166 49.846 185.415 1.00 30.15 179 LYS D N 1
ATOM 6440 C CA . LYS D 1 193 ? -13.431 49.794 184.673 1.00 31.15 179 LYS D CA 1
ATOM 6441 C C . LYS D 1 193 ? -13.529 50.929 183.665 1.00 29.80 179 LYS D C 1
ATOM 6442 O O . LYS D 1 193 ? -13.843 52.069 184.026 1.00 31.73 179 LYS D O 1
ATOM 6448 N N . THR D 1 194 ? -13.285 50.631 182.393 1.00 28.80 180 THR D N 1
ATOM 6449 C CA . THR D 1 194 ? -13.263 51.661 181.361 1.00 28.70 180 THR D CA 1
ATOM 6450 C C . THR D 1 194 ? -13.672 51.046 180.030 1.00 29.26 180 THR D C 1
ATOM 6451 O O . THR D 1 194 ? -14.056 49.898 179.977 1.00 31.33 180 THR D O 1
ATOM 6455 N N . GLU D 1 195 ? -13.541 51.808 178.951 1.00 31.70 181 GLU D N 1
ATOM 6456 C CA . GLU D 1 195 ? -13.784 51.289 177.595 1.00 34.77 181 GLU D CA 1
ATOM 6457 C C . GLU D 1 195 ? -12.637 50.462 176.969 1.00 33.62 181 GLU D C 1
ATOM 6458 O O . GLU D 1 195 ? -12.781 49.910 175.875 1.00 32.52 181 GLU D O 1
ATOM 6464 N N . LEU D 1 196 ? -11.505 50.394 177.663 1.00 33.24 182 LEU D N 1
ATOM 6465 C CA . LEU D 1 196 ? -10.262 49.888 177.080 1.00 31.05 182 LEU D CA 1
ATOM 6466 C C . LEU D 1 196 ? -10.455 48.501 176.454 1.00 31.29 182 LEU D C 1
ATOM 6467 O O . LEU D 1 196 ? -10.195 48.299 175.267 1.00 30.97 182 LEU D O 1
ATOM 6472 N N . LEU D 1 197 ? -10.891 47.542 177.263 1.00 32.02 183 LEU D N 1
ATOM 6473 C CA . LEU D 1 197 ? -10.865 46.140 176.842 1.00 33.63 183 LEU D CA 1
ATOM 6474 C C . LEU D 1 197 ? -11.712 45.957 175.600 1.00 34.57 183 LEU D C 1
ATOM 6475 O O . LEU D 1 197 ? -11.506 45.014 174.851 1.00 33.49 183 LEU D O 1
ATO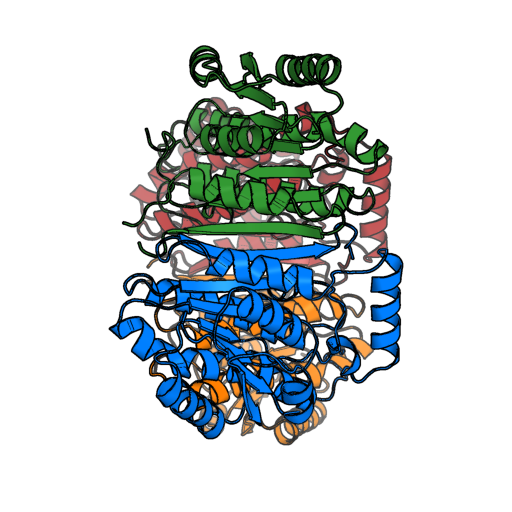M 6480 N N . SER D 1 198 ? -12.644 46.878 175.355 1.00 36.29 184 SER D N 1
ATOM 6481 C CA . SER D 1 198 ? -13.630 46.650 174.295 1.00 37.29 184 SER D CA 1
ATOM 6482 C C . SER D 1 198 ? -13.033 46.784 172.886 1.00 38.71 184 SER D C 1
ATOM 6483 O O . SER D 1 198 ? -13.621 46.312 171.908 1.00 39.93 184 SER D O 1
ATOM 6486 N N . HIS D 1 199 ? -11.856 47.402 172.778 1.00 41.02 185 HIS D N 1
ATOM 6487 C CA . HIS D 1 199 ? -11.218 47.570 171.465 1.00 39.43 185 HIS D CA 1
ATOM 6488 C C . HIS D 1 199 ? -10.465 46.349 170.963 1.00 39.36 185 HIS D C 1
ATOM 6489 O O . HIS D 1 199 ? -10.129 46.265 169.784 1.00 39.59 185 HIS D O 1
ATOM 6496 N N . THR D 1 200 ? -10.207 45.393 171.851 1.00 38.84 186 THR D N 1
ATOM 6497 C CA . THR D 1 200 ? -9.532 44.175 171.446 1.00 38.07 186 THR D CA 1
ATOM 6498 C C . THR D 1 200 ? -10.329 43.388 170.405 1.00 41.55 186 THR D C 1
ATOM 6499 O O . THR D 1 200 ? -11.569 43.381 170.425 1.00 40.19 186 THR D O 1
ATOM 6503 N N . THR D 1 201 ? -9.599 42.723 169.506 1.00 41.54 187 THR D N 1
ATOM 6504 C CA . THR D 1 201 ? -10.160 42.128 168.306 1.00 41.33 187 THR D CA 1
ATOM 6505 C C . THR D 1 201 ? -10.846 40.808 168.620 1.00 41.89 187 THR D C 1
ATOM 6506 O O . THR D 1 201 ? -11.977 40.582 168.199 1.00 43.28 187 THR D O 1
ATOM 6510 N N . SER D 1 202 ? -10.171 39.946 169.372 1.00 40.45 188 SER D N 1
ATOM 6511 C CA . SER D 1 202 ? -10.681 38.617 169.653 1.00 41.30 188 SER D CA 1
ATOM 6512 C C . SER D 1 202 ? -11.780 38.585 170.736 1.00 42.13 188 SER D C 1
ATOM 6513 O O . SER D 1 202 ? -11.536 38.933 171.904 1.00 40.00 188 SER D O 1
ATOM 6516 N N . GLN D 1 203 ? -12.976 38.140 170.351 1.00 40.47 189 GLN D N 1
ATOM 6517 C CA . GLN D 1 203 ? -14.084 37.987 171.294 1.00 41.01 189 GLN D CA 1
ATOM 6518 C C . GLN D 1 203 ? -13.737 37.011 172.414 1.00 40.83 189 GLN D C 1
ATOM 6519 O O . GLN D 1 203 ? -14.134 37.195 173.560 1.00 41.39 189 GLN D O 1
ATOM 6525 N N . GLN D 1 204 ? -12.977 35.977 172.084 1.00 40.98 190 GLN D N 1
ATOM 6526 C CA . GLN D 1 204 ? -12.586 34.984 173.064 1.00 42.11 190 GLN D CA 1
ATOM 6527 C C . GLN D 1 204 ? -11.651 35.581 174.131 1.00 41.73 190 GLN D C 1
ATOM 6528 O O . GLN D 1 204 ? -11.806 35.297 175.323 1.00 41.36 190 GLN D O 1
ATOM 6534 N N . ILE D 1 205 ? -10.684 36.397 173.700 1.00 40.24 191 ILE D N 1
ATOM 6535 C CA . ILE D 1 205 ? -9.780 37.089 174.639 1.00 38.89 191 ILE D CA 1
ATOM 6536 C C . ILE D 1 205 ? -10.565 38.030 175.568 1.00 37.37 191 ILE D C 1
ATOM 6537 O O . ILE D 1 205 ? -10.388 37.999 176.790 1.00 36.56 191 ILE D O 1
ATOM 6542 N N . LYS D 1 206 ? -11.432 38.854 174.995 1.00 35.98 192 LYS D N 1
ATOM 6543 C CA . LYS D 1 206 ? -12.292 39.736 175.793 1.00 37.63 192 LYS D CA 1
ATOM 6544 C C . LYS D 1 206 ? -13.137 38.979 176.826 1.00 39.17 192 LYS D C 1
ATOM 6545 O O . LYS D 1 206 ? -13.332 39.454 177.962 1.00 38.94 192 LYS D O 1
ATOM 6551 N N . ASP D 1 207 ? -13.626 37.799 176.444 1.00 40.62 193 ASP D N 1
ATOM 6552 C CA . ASP D 1 207 ? -14.454 36.989 177.341 1.00 40.52 193 ASP D CA 1
ATOM 6553 C C . ASP D 1 207 ? -13.611 36.463 178.496 1.00 40.43 193 ASP D C 1
ATOM 6554 O O . ASP D 1 207 ? -14.023 36.539 179.668 1.00 38.32 193 ASP D O 1
ATOM 6559 N N . GLY D 1 208 ? -12.430 35.932 178.165 1.00 38.82 194 GLY D N 1
ATOM 6560 C CA . GLY D 1 208 ? -11.492 35.463 179.177 1.00 36.74 194 GLY D CA 1
ATOM 6561 C C . GLY D 1 208 ? -11.086 36.587 180.120 1.00 38.27 194 GLY D C 1
ATOM 6562 O O . GLY D 1 208 ? -10.960 36.382 181.335 1.00 37.65 194 GLY D O 1
ATOM 6563 N N . TYR D 1 209 ? -10.900 37.784 179.578 1.00 36.25 195 TYR D N 1
ATOM 6564 C CA . TYR D 1 209 ? -10.477 38.925 180.396 1.00 39.31 195 TYR D CA 1
ATOM 6565 C C . TYR D 1 209 ? -11.606 39.377 181.318 1.00 39.50 195 TYR D C 1
ATOM 6566 O O . TYR D 1 209 ? -11.385 39.716 182.485 1.00 38.67 195 TYR D O 1
ATOM 6575 N N . ASP D 1 210 ? -12.815 39.417 180.772 1.00 40.93 196 ASP D N 1
ATOM 6576 C CA . ASP D 1 210 ? -13.957 39.872 181.542 1.00 43.41 196 ASP D CA 1
ATOM 6577 C C . ASP D 1 210 ? -14.245 38.944 182.705 1.00 41.30 196 ASP D C 1
ATOM 6578 O O . ASP D 1 210 ? -14.537 39.406 183.804 1.00 42.72 196 ASP D O 1
ATOM 6583 N N . ALA D 1 211 ? -14.112 37.640 182.477 1.00 40.02 197 ALA D N 1
ATOM 6584 C CA . ALA D 1 211 ? -14.269 36.645 183.537 1.00 39.30 197 ALA D CA 1
ATOM 6585 C C . ALA D 1 211 ? -13.172 36.713 184.593 1.00 39.19 197 ALA D C 1
ATOM 6586 O O . ALA D 1 211 ? -13.391 36.366 185.761 1.00 38.48 197 ALA D O 1
ATOM 6588 N N . TRP D 1 212 ? -11.982 37.129 184.178 1.00 37.94 198 TRP D N 1
ATOM 6589 C CA . TRP D 1 212 ? -10.885 37.317 185.124 1.00 36.34 198 TRP D CA 1
ATOM 6590 C C . TRP D 1 212 ? -11.257 38.450 186.076 1.00 34.71 198 TRP D C 1
ATOM 6591 O O . TRP D 1 212 ? -11.165 38.311 187.287 1.00 31.59 198 TRP D O 1
ATOM 6602 N N . ARG D 1 213 ? -11.710 39.570 185.529 1.00 35.99 199 ARG D N 1
ATOM 6603 C CA . ARG D 1 213 ? -12.047 40.677 186.398 1.00 38.60 199 ARG D CA 1
ATOM 6604 C C . ARG D 1 213 ? -13.270 40.416 187.319 1.00 39.06 199 ARG D C 1
ATOM 6605 O O . ARG D 1 213 ? -13.261 40.779 188.496 1.00 36.45 199 ARG D O 1
ATOM 6613 N N . VAL D 1 214 ? -14.287 39.751 186.779 1.00 38.51 200 VAL D N 1
ATOM 6614 C CA . VAL D 1 214 ? -15.416 39.247 187.571 1.00 38.89 200 VAL D CA 1
ATOM 6615 C C . VAL D 1 214 ? -14.941 38.364 188.722 1.00 41.19 200 VAL D C 1
ATOM 6616 O O . VAL D 1 214 ? -15.379 38.526 189.862 1.00 39.40 200 VAL D O 1
ATOM 6620 N N . ASP D 1 215 ? -14.027 37.441 188.419 1.00 44.18 201 ASP D N 1
ATOM 6621 C CA . ASP D 1 215 ? -13.566 36.470 189.396 1.00 47.40 201 ASP D CA 1
ATOM 6622 C C . ASP D 1 215 ? -12.751 37.130 190.515 1.00 48.88 201 ASP D C 1
ATOM 6623 O O . ASP D 1 215 ? -12.662 36.605 191.634 1.00 49.14 201 ASP D O 1
ATOM 6628 N N . MET D 1 216 ? -12.179 38.290 190.191 1.00 49.34 202 MET D N 1
ATOM 6629 C CA . MET D 1 216 ? -11.415 39.136 191.113 1.00 50.04 202 MET D CA 1
ATOM 6630 C C . MET D 1 216 ? -12.284 39.731 192.218 1.00 50.01 202 MET D C 1
ATOM 6631 O O . MET D 1 216 ? -11.769 40.270 193.206 1.00 50.41 202 MET D O 1
ATOM 6636 N N . GLY D 1 217 ? -13.601 39.667 192.029 1.00 48.68 203 GLY D N 1
ATOM 6637 C CA . GLY D 1 217 ? -14.539 40.446 192.847 1.00 46.39 203 GLY D CA 1
ATOM 6638 C C . GLY D 1 217 ? -14.710 41.844 192.281 1.00 46.06 203 GLY D C 1
ATOM 6639 O O . GLY D 1 217 ? -15.135 42.764 192.984 1.00 43.71 203 GLY D O 1
ATOM 6640 N N . GLY D 1 218 ? -14.380 41.999 190.999 1.00 44.68 204 GLY D N 1
ATOM 6641 C CA . GLY D 1 218 ? -14.330 43.316 190.382 1.00 45.18 204 GLY D CA 1
ATOM 6642 C C . GLY D 1 218 ? -13.030 44.068 190.651 1.00 46.26 204 GLY D C 1
ATOM 6643 O O . GLY D 1 218 ? -12.011 43.491 191.069 1.00 46.89 204 GLY D O 1
ATOM 6644 N N . VAL D 1 219 ? -13.076 45.373 190.423 1.00 44.49 205 VAL D N 1
ATOM 6645 C CA . VAL D 1 219 ? -12.016 46.050 189.709 1.00 42.78 205 VAL D CA 1
ATOM 6646 C C . VAL D 1 219 ? -11.946 47.526 190.120 1.00 39.24 205 VAL D C 1
ATOM 6647 O O . VAL D 1 219 ? -12.851 48.035 190.777 1.00 38.94 205 VAL D O 1
ATOM 6651 N N . LEU D 1 220 ? -10.866 48.211 189.765 1.00 36.90 206 LEU D N 1
ATOM 6652 C CA . LEU D 1 220 ? -10.731 49.634 190.126 1.00 33.34 206 LEU D CA 1
ATOM 6653 C C . LEU D 1 220 ? -11.788 50.461 189.412 1.00 32.12 206 LEU D C 1
ATOM 6654 O O . LEU D 1 220 ? -12.193 50.136 188.298 1.00 32.80 206 LEU D O 1
ATOM 6659 N N . ALA D 1 221 ? -12.219 51.548 190.045 1.00 30.67 207 ALA D N 1
ATOM 6660 C CA . ALA D 1 221 ? -13.007 52.566 189.353 1.00 31.97 207 ALA D CA 1
ATOM 6661 C C . ALA D 1 221 ? -12.030 53.596 188.758 1.00 29.90 207 ALA D C 1
ATOM 6662 O O . ALA D 1 221 ? -10.973 53.812 189.306 1.00 28.63 207 ALA D O 1
ATOM 6664 N N . ALA D 1 222 ? -12.381 54.216 187.639 1.00 30.87 208 ALA D N 1
ATOM 6665 C CA . ALA D 1 222 ? -11.497 55.224 187.027 1.00 30.00 208 ALA D CA 1
ATOM 6666 C C . ALA D 1 222 ? -11.073 56.279 188.038 1.00 30.57 208 ALA D C 1
ATOM 6667 O O . ALA D 1 222 ? -9.932 56.793 188.007 1.00 27.44 208 ALA D O 1
ATOM 6669 N N . ASP D 1 223 ? -11.994 56.604 188.936 1.00 27.99 209 ASP D N 1
ATOM 6670 C CA . ASP D 1 223 ? -11.729 57.639 189.925 1.00 30.11 209 ASP D CA 1
ATOM 6671 C C . ASP D 1 223 ? -10.635 57.279 190.932 1.00 27.65 209 ASP D C 1
ATOM 6672 O O . ASP D 1 223 ? -10.007 58.156 191.519 1.00 26.73 209 ASP D O 1
ATOM 6677 N N . ASP D 1 224 ? -10.417 55.986 191.147 1.00 27.47 210 ASP D N 1
ATOM 6678 C CA . ASP D 1 224 ? -9.335 55.524 192.008 1.00 27.46 210 ASP D CA 1
ATOM 6679 C C . ASP D 1 224 ? -7.979 55.909 191.432 1.00 26.39 210 ASP D C 1
ATOM 6680 O O . ASP D 1 224 ? -7.081 56.241 192.177 1.00 26.78 210 ASP D O 1
ATOM 6685 N N . VAL D 1 225 ? -7.836 55.831 190.109 1.00 26.65 211 VAL D N 1
ATOM 6686 C CA . VAL D 1 225 ? -6.621 56.301 189.432 1.00 26.32 211 VAL D CA 1
ATOM 6687 C C . VAL D 1 225 ? -6.559 57.832 189.491 1.00 27.56 211 VAL D C 1
ATOM 6688 O O . VAL D 1 225 ? -5.515 58.415 189.806 1.00 26.35 211 VAL D O 1
ATOM 6692 N N . ALA D 1 226 ? -7.688 58.482 189.229 1.00 26.33 212 ALA D N 1
ATOM 6693 C CA . ALA D 1 226 ? -7.738 59.940 189.275 1.00 26.88 212 ALA D CA 1
ATOM 6694 C C . ALA D 1 226 ? -7.318 60.556 190.612 1.00 26.94 212 ALA D C 1
ATOM 6695 O O . ALA D 1 226 ? -6.636 61.596 190.632 1.00 29.95 212 ALA D O 1
ATOM 6697 N N . ARG D 1 227 ? -7.701 59.942 191.729 1.00 25.10 213 ARG D N 1
ATOM 6698 C CA . ARG D 1 227 ? -7.328 60.515 193.027 1.00 27.31 213 ARG D CA 1
ATOM 6699 C C . ARG D 1 227 ? -5.822 60.431 193.237 1.00 26.87 213 ARG D C 1
ATOM 6700 O O . ARG D 1 227 ? -5.232 61.298 193.857 1.00 27.58 213 ARG D O 1
ATOM 6708 N N . ALA D 1 228 ? -5.214 59.374 192.718 1.00 28.22 214 ALA D N 1
ATOM 6709 C CA . ALA D 1 228 ? -3.767 59.173 192.851 1.00 27.65 214 ALA D CA 1
ATOM 6710 C C . ALA D 1 228 ? -3.018 60.161 191.979 1.00 27.43 214 ALA D C 1
ATOM 6711 O O . ALA D 1 228 ? -2.024 60.728 192.411 1.00 29.00 214 ALA D O 1
ATOM 6713 N N . VAL D 1 229 ? -3.510 60.374 190.761 1.00 27.80 215 VAL D N 1
ATOM 6714 C CA . VAL D 1 229 ? -2.936 61.349 189.834 1.00 28.57 215 VAL D CA 1
ATOM 6715 C C . VAL D 1 229 ? -2.955 62.775 190.438 1.00 30.33 215 VAL D C 1
ATOM 6716 O O . VAL D 1 229 ? -1.945 63.486 190.436 1.00 29.36 215 VAL D O 1
ATOM 6720 N N . LEU D 1 230 ? -4.112 63.178 190.951 1.00 29.76 216 LEU D N 1
ATOM 6721 C CA . LEU D 1 230 ? -4.241 64.467 191.607 1.00 30.79 216 LEU D CA 1
ATOM 6722 C C . LEU D 1 230 ? -3.361 64.600 192.857 1.00 29.69 216 LEU D C 1
ATOM 6723 O O . LEU D 1 230 ? -2.734 65.631 193.065 1.00 29.68 216 LEU D O 1
ATOM 6728 N N . PHE D 1 231 ? -3.292 63.558 193.687 1.00 29.06 217 PHE D N 1
ATOM 6729 C CA . PHE D 1 231 ? -2.404 63.594 194.835 1.00 30.37 217 PHE D CA 1
ATOM 6730 C C . PHE D 1 231 ? -0.946 63.797 194.433 1.00 31.61 217 PHE D C 1
ATOM 6731 O O . PHE D 1 231 ? -0.236 64.580 195.067 1.00 31.96 217 PHE D O 1
ATOM 6739 N N . ALA D 1 232 ? -0.489 63.083 193.398 1.00 30.97 218 ALA D N 1
ATOM 6740 C CA . ALA D 1 232 ? 0.895 63.228 192.945 1.00 30.02 218 ALA D CA 1
ATOM 6741 C C . ALA D 1 232 ? 1.153 64.682 192.498 1.00 30.04 218 ALA D C 1
ATOM 6742 O O . ALA D 1 232 ? 2.147 65.290 192.907 1.00 29.63 218 ALA D O 1
ATOM 6744 N N . TYR D 1 233 ? 0.243 65.215 191.679 1.00 28.14 219 TYR D N 1
ATOM 6745 C CA . TYR D 1 233 ? 0.360 66.561 191.135 1.00 30.38 219 TYR D CA 1
ATOM 6746 C C . TYR D 1 233 ? 0.404 67.641 192.238 1.00 30.85 219 TYR D C 1
ATOM 6747 O O . TYR D 1 233 ? 1.111 68.632 192.115 1.00 29.01 219 TYR D O 1
ATOM 6756 N N . GLN D 1 234 ? -0.369 67.436 193.304 1.00 32.48 220 GLN D N 1
ATOM 6757 C CA . GLN D 1 234 ? -0.628 68.476 194.301 1.00 32.15 220 GLN D CA 1
ATOM 6758 C C . GLN D 1 234 ? 0.482 68.589 195.319 1.00 33.22 220 GLN D C 1
ATOM 6759 O O . GLN D 1 234 ? 0.519 69.533 196.098 1.00 35.01 220 GLN D O 1
ATOM 6765 N N . GLN D 1 235 ? 1.419 67.657 195.298 1.00 31.52 221 GLN D N 1
ATOM 6766 C CA . GLN D 1 235 ? 2.613 67.811 196.107 1.00 32.05 221 GLN D CA 1
ATOM 6767 C C . GLN D 1 235 ? 3.363 69.062 195.676 1.00 31.77 221 GLN D C 1
ATOM 6768 O O . GLN D 1 235 ? 3.301 69.457 194.522 1.00 32.85 221 GLN D O 1
ATOM 6774 N N . PRO D 1 236 ? 4.095 69.677 196.605 1.00 32.75 222 PRO D N 1
ATOM 6775 C CA . PRO D 1 236 ? 4.861 70.866 196.239 1.00 33.28 222 PRO D CA 1
ATOM 6776 C C . PRO D 1 236 ? 5.778 70.510 195.063 1.00 33.45 222 PRO D C 1
ATOM 6777 O O . PRO D 1 236 ? 6.158 69.350 194.921 1.00 32.76 222 PRO D O 1
ATOM 6781 N N . GLN D 1 237 ? 6.118 71.503 194.244 1.00 32.28 223 GLN D N 1
ATOM 6782 C CA . GLN D 1 237 ? 6.940 71.303 193.053 1.00 31.35 223 GLN D CA 1
ATOM 6783 C C . GLN D 1 237 ? 8.244 70.563 193.350 1.00 31.46 223 GLN D C 1
ATOM 6784 O O . GLN D 1 237 ? 8.762 69.849 192.511 1.00 29.68 223 GLN D O 1
ATOM 6790 N N . ASN D 1 238 ? 8.784 70.745 194.548 1.00 31.27 224 ASN D N 1
ATOM 6791 C CA . ASN D 1 238 ? 10.056 70.140 194.879 1.00 31.04 224 ASN D CA 1
ATOM 6792 C C . ASN D 1 238 ? 9.906 68.660 195.290 1.00 30.42 224 ASN D C 1
ATOM 6793 O O . ASN D 1 238 ? 10.897 67.984 195.536 1.00 28.68 224 ASN D O 1
ATOM 6798 N N . VAL D 1 239 ? 8.670 68.173 195.415 1.00 30.72 225 VAL D N 1
ATOM 6799 C CA . VAL D 1 239 ? 8.466 66.755 195.741 1.00 30.40 225 VAL D CA 1
ATOM 6800 C C . VAL D 1 239 ? 8.027 66.001 194.483 1.00 29.47 225 VAL D C 1
ATOM 6801 O O . VAL D 1 239 ? 7.013 66.334 193.885 1.00 29.10 225 VAL D O 1
ATOM 6805 N N . CYS D 1 240 ? 8.800 65.001 194.071 1.00 29.36 226 CYS D N 1
ATOM 6806 C CA . CYS D 1 240 ? 8.426 64.229 192.865 1.00 28.69 226 CYS D CA 1
ATOM 6807 C C . CYS D 1 240 ? 8.008 62.810 193.211 1.00 27.56 226 CYS D C 1
ATOM 6808 O O . CYS D 1 240 ? 8.855 61.979 193.534 1.00 24.63 226 CYS D O 1
ATOM 6811 N N . ILE D 1 241 ? 6.706 62.524 193.136 1.00 28.83 227 ILE D N 1
ATOM 6812 C CA . ILE D 1 241 ? 6.256 61.122 193.156 1.00 30.45 227 ILE D CA 1
ATOM 6813 C C . ILE D 1 241 ? 6.599 60.521 191.794 1.00 29.73 227 ILE D C 1
ATOM 6814 O O . ILE D 1 241 ? 5.942 60.827 190.821 1.00 30.53 227 ILE D O 1
ATOM 6819 N N . ARG D 1 242 ? 7.636 59.698 191.709 1.00 29.30 228 ARG D N 1
ATOM 6820 C CA . ARG D 1 242 ? 8.051 59.189 190.413 1.00 28.89 228 ARG D CA 1
ATOM 6821 C C . ARG D 1 242 ? 7.043 58.161 189.882 1.00 28.90 228 ARG D C 1
ATOM 6822 O O . ARG D 1 242 ? 6.737 58.126 188.684 1.00 27.93 228 ARG D O 1
ATOM 6830 N N . GLU D 1 243 ? 6.560 57.313 190.784 1.00 27.28 229 GLU D N 1
ATOM 6831 C CA . GLU D 1 243 ? 5.707 56.199 190.390 1.00 28.60 229 GLU D CA 1
ATOM 6832 C C . GLU D 1 243 ? 4.650 55.926 191.440 1.00 24.02 229 GLU D C 1
ATOM 6833 O O . GLU D 1 243 ? 4.955 55.900 192.623 1.00 23.04 229 GLU D O 1
ATOM 6839 N N . ILE D 1 244 ? 3.419 55.701 190.991 1.00 23.28 230 ILE D N 1
ATOM 6840 C CA . ILE D 1 244 ? 2.375 55.095 191.834 1.00 23.94 230 ILE D CA 1
ATOM 6841 C C . ILE D 1 244 ? 1.750 53.909 191.078 1.00 24.16 230 ILE D C 1
ATOM 6842 O O . ILE D 1 244 ? 1.185 54.102 190.012 1.00 27.21 230 ILE D O 1
ATOM 6847 N N . ALA D 1 245 ? 1.870 52.708 191.629 1.00 23.80 231 ALA D N 1
ATOM 6848 C CA . ALA D 1 245 ? 1.330 51.509 191.017 1.00 24.93 231 ALA D CA 1
ATOM 6849 C C . ALA D 1 245 ? 0.101 51.081 191.841 1.00 25.92 231 ALA D C 1
ATOM 6850 O O . ALA D 1 245 ? 0.155 51.047 193.064 1.00 24.18 231 ALA D O 1
ATOM 6852 N N . LEU D 1 246 ? -1.007 50.791 191.177 1.00 24.74 232 LEU D N 1
ATOM 6853 C CA . LEU D 1 246 ? -2.233 50.461 191.919 1.00 26.19 232 LEU D CA 1
ATOM 6854 C C . LEU D 1 246 ? -3.100 49.466 191.149 1.00 27.04 232 LEU D C 1
ATOM 6855 O O . LEU D 1 246 ? -3.045 49.389 189.905 1.00 24.51 232 LEU D O 1
ATOM 6860 N N . ALA D 1 247 ? -3.880 48.695 191.910 1.00 26.69 233 ALA D N 1
ATOM 6861 C CA . ALA D 1 247 ? -4.593 47.532 191.399 1.00 26.37 233 ALA D CA 1
ATOM 6862 C C . ALA D 1 247 ? -5.650 47.171 192.434 1.00 25.75 233 ALA D C 1
ATOM 6863 O O . ALA D 1 247 ? -5.507 47.517 193.617 1.00 24.12 233 ALA D O 1
ATOM 6865 N N . PRO D 1 248 ? -6.716 46.475 191.998 1.00 27.24 234 PRO D N 1
ATOM 6866 C CA . PRO D 1 248 ? -7.627 45.945 193.033 1.00 26.96 234 PRO D CA 1
ATOM 6867 C C . PRO D 1 248 ? -6.842 45.119 194.028 1.00 25.83 234 PRO D C 1
ATOM 6868 O O . PRO D 1 248 ? -5.864 44.453 193.666 1.00 27.24 234 PRO D O 1
ATOM 6872 N N . THR D 1 249 ? -7.263 45.144 195.281 1.00 25.76 235 THR D N 1
ATOM 6873 C CA . THR D 1 249 ? -6.597 44.359 196.304 1.00 25.06 235 THR D CA 1
ATOM 6874 C C . THR D 1 249 ? -6.615 42.847 195.998 1.00 29.57 235 THR D C 1
ATOM 6875 O O . THR D 1 249 ? -5.648 42.105 196.276 1.00 27.64 235 THR D O 1
ATOM 6879 N N . LYS D 1 250 ? -7.727 42.386 195.439 1.00 30.90 236 LYS D N 1
ATOM 6880 C CA . LYS D 1 250 ? -7.920 40.959 195.209 1.00 33.22 236 LYS D CA 1
ATOM 6881 C C . LYS D 1 250 ? -7.313 40.505 193.875 1.00 35.41 236 LYS D C 1
ATOM 6882 O O . LYS D 1 250 ? -7.264 39.305 193.604 1.00 35.33 236 LYS D O 1
ATOM 6888 N N . GLN D 1 251 ? -6.825 41.441 193.055 1.00 35.79 237 GLN D N 1
ATOM 6889 C CA . GLN D 1 251 ? -6.105 41.024 191.838 1.00 40.25 237 GLN D CA 1
ATOM 6890 C C . GLN D 1 251 ? -5.023 39.959 192.100 1.00 42.73 237 GLN D C 1
ATOM 6891 O O . GLN D 1 251 ? -4.080 40.194 192.855 1.00 41.54 237 GLN D O 1
ATOM 6897 N N . GLN D 1 252 ? -5.191 38.795 191.467 1.00 48.21 238 GLN D N 1
ATOM 6898 C CA . GLN D 1 252 ? -4.139 37.769 191.324 1.00 53.29 238 GLN D CA 1
ATOM 6899 C C . GLN D 1 252 ? -4.049 37.337 189.843 1.00 55.67 238 GLN D C 1
ATOM 6900 O O . GLN D 1 252 ? -4.793 37.845 189.001 1.00 55.95 238 GLN D O 1
ATOM 6906 N N . PRO D 1 253 ? -3.148 36.390 189.520 1.00 58.77 239 PRO D N 1
ATOM 6907 C CA . PRO D 1 253 ? -3.127 35.716 188.196 1.00 60.18 239 PRO D CA 1
ATOM 6908 C C . PRO D 1 253 ? -4.464 35.075 187.778 1.00 60.70 239 PRO D C 1
ATOM 6909 O O . PRO D 1 253 ? -4.788 35.041 186.583 1.00 60.99 239 PRO D O 1
#

Foldseek 3Di:
DDAEEEEEPCLKFLNVLLVVVCLVVVHQYEYEEQPQVSVVVSVGPNYHTDRDDLLPLVSVLVSQVVSCVPGNAHQEYELEWAAAAFADPVDDDPVVLVVRLSRLPVSLVSRCVSHPVVCLVVLGHEYEYEAAVLLVDPDHRRVSVSVSRVNVVVVQVVVQVVSVVSLYEGAYEHEDAEPMCHLVPYDDPVVSVVVVVLQVVLVHWHYSNVSSVVVVVQVPDPSNDYPHYDYYIPPSDDD/DAEEEEEPCLKFLNVLLVVVCLVVPHQYEYEDQPQVSVVVNVGPNYHTDHDQLLPLVSVLVSQVVSCVPRNHHQEYELDFAAADFADPVDDDVVVLVVRLSRLPVSLVSRCVSRVVVCLVVLGHEYEYEAAVLLVDPDHRRVSVSVSRVNVVVVQVVVQVVSVVSLYEGAYEHEDQEPMCRVCVFHHHSNVSNVVVVVQVPPPSNDHHHYDYYTGPDD/DAEEEEEPCLKFLNVLLVVVVLVVPHQYEYEEQPQVSVVVSVGPNYHGDHDQLLPLVSVLVSQVVSCVPGHHHQEYELDFAAADFADPVDDDVVVLVVRLSRLPVSLVSRCVSRPVVCLVVLGHEYEYEAAVLLVDPDHRRVSVSVSRVNVVVVQVVVQVVSVVSLYEGAYEHEYAEPMCRVCVVHHHSNVSSVVVVVQVPPPSNDHHHYHYYYNPGD/DAEEEEEPCLKFLNVLLVVVCLVVPHQYEYEEQPQVSLVVSVGPNYHTDRDDLLPLVSVLVSVVVSCVPGNAHQEYELEDAAAAFADPVDDDPVVLVVRLSRLPVSLVSRCVSRPVVCLVQLGHEYEYEAACLLVDPDHRRVSVSVSRVNVVVVQVVVQVVSVVSLYEGAYEHEDFEPICHLVPYDDPVVSVVVVVLQVVLVHWHYSNVSSVVVVVQVPPPSNDYHHYDYYIPPSDDD

Sequence (913 aa):
MKKLVVITGASSGIGEAIARRFSEEGHPLLLLARRVERLKALNLPNTLCAQVDVTDKYTFDTAITRAEKIYGPADAIVNNAGMMLLGQIDTQEANEWQRMFDVNVLGLLNGMQAVLAPMKARNCGTIINISSIAGKKTFPDHAAYCGTKFAVHAISENVREEVAASNVRVMTIAPSAVKTELLSHTTSQQIKDGYDAWRVDMGGVLAADDVARAVLFAYQQPQNVCIREIALAPTKQQPKKLVVITGASSGIGEAIARRFSEEGHPLLLLARRVERLKALNLPNTLCAQVDVTDKYTFDTAITRAEKIYGPADAIVNNAGMMLLGQIDTQEANEWQRMFDVNVLGLLNGMQAVLAPMKARNCGTIINISSIAGKKTFPDHAAYCGTKFAVHAISENVREEVAASNVRVMTIAPSAVKTELLSGGVLAADDVARAVLFAYQQPQNVCIREIALAPTKQKKLVVITGASSGIGEAIARRFSEEGHPLLLLARRVERLKALNLPNTLCAQVDVTDKYTFDTAITRAEKIYGPADAIVNNAGMMLLGQIDTQEANEWQRMFDVNVLGLLNGMQAVLAPMKARNCGTIINISSIAGKKTFPDHAAYCGTKFAVHAISENVREEVAASNVRVMTIAPSAVKTELLSGGVLAADDVARAVLFAYQQPQNVCIREIALAPTKQKKLVVITGASSGIGEAIARRFSEEGHPLLLLARRVERLKALNLPNTLCAQVDVTDKYTFDTAITRAEKIYGPADAIVNNAGMMLLGQIDTQEANEWQRMFDVNVLGLLNGMQAVLAPMKARNCGTIINISSIAGKKTFPDHAAYCGTKFAVHAISENVREEVAASNVRVMTIAPSAVKTELLSHTTSQQIKDGYDAWRVDMGGVLAADDVARAVLFAYQQPQNVCIREIALAPTKQQP

Secondary structure (DSSP, 8-state):
---EEEEESTTSHHHHHHHHHHHHTT--EEEEES-HHHHHTT--TTEEEEE--TT-HHHHHHHHHHHHHHH-SEEEEEE---------TTTS-HHHHHHHHIIIIIIHHHHHHHHHHHHHHHT--EEEEE--GGGTS--TT-HHHHHHHHHHHHHHHHHHHHHGGGT-EEEEEEE-SBSSSGGGG-S-HHHHHHHHHHHHHTT--B-HHHHHHHHHHHHHS-TTEEEEEEEEEETT---/--EEEEESTTSHHHHHHHHHHHHTT--EEEEES-HHHHHHH--TTEEEEE--TT-HHHHHHHHHHHHHHH-SEEEEEE---------TTTS-HHHHHHHHIIIIIHHHHHHHHHHHHHHHHT--EEEEE--GGGTS--TT-HHHHHHHHHHHHHHHHHHHHHGGGT-EEEEEEE-SEESSS-----EEHHHHHHHHHHHHHS-TTEEEEEEEEEES--/--EEEEESTTSHHHHHHHHHHHHTT--EEEEES-HHHHHHH--TTEEEEE--TT-HHHHHHHHHHHHHHH-SEEEEEE---------TTTS-HHHHHHHHIIIIIHHHHHHHHHHHHHHHHT--EEEEE--GGGTS--TT-HHHHHHHHHHHHHHHHHHHHHGGGT-EEEEEEE-SB-SSS-----B-HHHHHHHHHHHHTS-TTEEEEEEEEEES--/---EEEESTTSHHHHHHHHHHHHTT--EEEEES-HHHHHTT--SSEEEEE--TT-HHHHHHHHHHHHHHH-S-SEEEE---------TTTS-HHHHHHHHIIIIIIHHHHHHHHHHHHHHHT--EEEEE--GGGTS--TT-HHHHHHHHHHHHHHHHHHHHHGGGT-EEEEEEE-SBSSSGGGG-S-HHHHHHHHHHHHHTT--B-HHHHHHHHHHHHHS-TTEEEEEEEEEETT---

Radius of gyration: 27.59 Å; Cα contacts (8 Å, 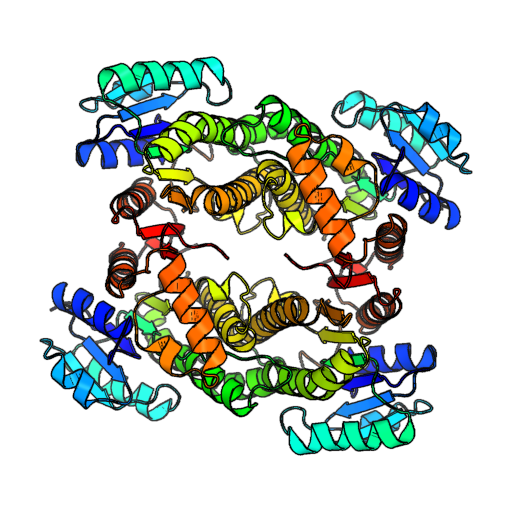|Δi|>4): 2190; chains: 4; bounding box: 71×71×78 Å

Nearest PDB structures (foldseek):
  3p19-assembly1_A  TM=1.004E+00  e=2.339E-50  Vibrio vulnificus
  3p19-assembly1_B  TM=1.001E+00  e=2.552E-41  Vibrio vulnificus
  2d1y-assembly1_A  TM=8.597E-01  e=3.342E-18  Thermus thermophilus
  2d1y-assembly1_C  TM=8.462E-01  e=8.237E-18  Thermus thermophilus
  2d1y-assembly1_D  TM=8.213E-01  e=6.098E-18  Thermus thermophilus

Organism: Vibrio vulnificus (NCBI:txid672)

Solvent-accessible surface area: 31461 Å² total; per-residue (Å²): 189,103,120,0,0,0,0,3,18,0,7,20,18,25,1,40,10,0,0,97,74,0,11,126,64,41,11,0,0,3,0,0,11,140,83,26,107,96,1,134,84,23,132,33,86,76,28,50,31,11,118,3,55,10,58,66,59,175,50,0,40,45,3,5,81,126,1,54,153,109,51,22,78,1,7,0,0,0,6,20,24,34,23,3,3,3,5,52,3,23,107,12,101,18,76,12,2,51,104,0,2,29,21,2,0,14,1,9,0,8,0,0,26,24,3,2,46,64,0,55,84,84,72,28,0,0,0,0,0,10,3,11,4,3,3,78,92,20,32,99,32,14,0,2,17,0,0,0,12,35,0,0,30,2,0,2,51,3,2,18,72,42,5,13,84,22,26,1,3,2,0,9,1,0,7,13,11,18,126,41,54,59,10,76,98,3,97,36,114,153,31,39,81,46,39,61,61,57,43,108,124,17,67,25,14,0,45,18,42,12,0,0,54,0,0,18,30,0,20,82,16,71,42,62,1,3,2,45,15,0,1,0,0,7,5,81,10,75,154,148,117,0,0,0,0,2,19,0,8,20,17,25,0,40,10,0,0,107,68,0,12,118,64,40,10,12,0,4,0,1,10,156,102,20,116,94,2,111,80,23,132,34,88,99,26,47,35,26,119,4,38,10,45,65,68,166,46,2,47,29,11,5,67,160,1,48,167,104,73,22,74,1,8,0,0,0,6,23,27,34,50,24,52,64,14,60,3,20,106,12,98,21,101,54,1,56,77,0,2,25,14,2,0,15,1,10,0,11,0,0,28,19,2,2,44,60,0,54,88,83,83,28,0,0,0,0,0,11,4,12,3,6,4,77,89,23,58,102,49,40,0,1,17,0,0,0,13,31,0,0,30,2,0,0,50,0,2,10,54,40,4,1,64,21,28,1,3,0,0,4,1,0,8,31,55,24,156,43,71,72,139,129,81,17,66,0,54,17,43,12,0,0,55,0,0,17,30,0,22,87,16,70,43,80,1,2,2,24,14,0,0,0,1,8,6,72,190,145,120,0,0,0,0,2,18,0,9,22,16,25,0,40,10,0,0,108,66,0,12,121,65,43,9,12,0,3,0,0,12,157,108,22,109,95,1,112,84,22,133,33,87,98,27,51,37,24,116,4,37,11,44,63,66,169,46,0,46,28,11,5,68,153,1,48,161,102,71,22,72,0,11,0,0,0,5,23,28,33,51,22,53,65,14,60,3,21,106,12,99,20,100,54,2,54,78,1,1,24,14,3,0,13,1,10,0,7,0,0,26,24,2,1,43,57,0,50,88,93,84,29,0,0,0,0,0,10,3,11,4,6,4,79,89,28,56,95,51,40,0,2,14,0,0,0,15,33,0,0,30,2,0,0,57,0,2,9,50,41,4,1,64,22,32,1,3,0,0,4,0,0,8,30,57,20,155,42,73,72,128,133,95,7,69,0,54,16,42,12,0,0,55,0,0,18,32,0,20,82,16,69,43,78,1,2,2,26,14,0,0,1,2,9,6,82,193,159,116,0,0,0,0,3,17,0,8,20,17,26,0,44,12,0,0,108,68,0,10,117,58,44,11,12,0,3,0,0,9,144,87,29,104,97,1,124,79,22,129,30,85,94,28,55,32,7,117,3,58,10,58,64,59,175,48,0,40,50,0,3,86,110,0,51,160,103,72,25,81,0,6,0,0,0,5,21,24,33,22,3,3,3,6,52,4,24,106,13,104,17,77,13,1,51,107,0,1,30,21,2,0,12,1,10,0,8,0,0,24,23,3,2,48,62,0,53,92,83,76,28,0,0,0,0,0,10,4,11,2,2,4,75,76,24,34,103,33,12,1,2,17,0,0,0,13,33,0,0,29,2,0,1,57,0,3,25,60,37,5,10,83,21,27,1,4,3,1,10,1,0,8,12,13,19,152,35,57,58,11,74,94,3,97,34,110,154,31,39,82,47,38,63,59,55,38,108,126,12,70,29,32,0,50,17,44,12,0,0,52,0,0,16,30,0,20,84,16,70,41,60,1,3,2,44,16,0,1,0,0,7,6,78,10,72,157

InterPro domains:
  IPR002347 Short-chain dehydrogenase/reductase SDR [PF00106] (3-189)
  IPR002347 Short-chain dehydrogenase/reductase SDR [PR00080] (72-83)
  IPR002347 Short-chain dehydrogenase/reductase SDR [PR00080] (125-133)
  IPR002347 Short-chain dehydrogenase/reductase SDR [PR00080] (145-164)
  IPR002347 Short-chain dehydrogenase/reductase SDR [PR00081] (4-21)
  IPR002347 Short-chain dehydrogenase/reductase SDR [PR00081] (72-83)
  IPR002347 Short-chain dehydrogenase/reductase SDR [PR00081] (119-135)
  IPR002347 Short-chain dehydrogenase/reductase SDR [PR00081] (145-164)
  IPR002347 Short-chain dehydrogenase/reductase SDR [PR00081] (166-183)
  IPR002347 Short-chain dehydrogenase/reductase SDR [PR00081] (201-221)
  IPR020904 Short-chain dehydrogenase/reductase, conserved site [PS00061] (132-160)
  IPR036291 NAD(P)-binding domain superfamily [SSF51735] (3-224)

B-factor: mean 35.54, std 9.7, range [16.47, 80.86]